Protein 8TQM (pdb70)

B-factor: mean 31.82, std 26.88, range [1.27, 93.68]

Foldseek 3Di:
DVPVVVVVVVVVVVVVLVVVLVVVLCCCVLQVLLLLLQLLVLVLLCVVVVAFPDHPDCVCCSQQNPDPPDPDDPDPVVSVVSSVVSSVVSVVVVVVVVVVVVLLVVLLVVLVVDVLSVVVLCFLQADAVVSVVSNVVSVVVSVVSSVVSNVCCCVQQNVQLVQLVVVVVVVVVVVVVVVVVVVVVVVCDPPVPVVVVVVVVLVCCLVVVVNVHDPCSSCRSNVSSVVVVLVCLLVVLVVLSPPHGNVRHDNDVVSSVVSSVSVSSNLSVQLCVLCCCVQQVLQLVLLLLLQQAAVCLALHPLVDRGALCQQCVVPNVCSSVVSSVVSVVVVVVVVVVVVLCCPPAWFAFLQLVPDDPDFPPDDPSSCSRFFDSVLSVVSVVVVSVVSSCCSRVLRNCVSHVPACPVVVFQARYADPVLRDRHCPDPSNVVLVVLVQLLVLLLVPFPQNSVLVSVVVNVLLVVLCQVLLNCCVIGVDDDPLSQWDKDFQDVCCVPVVVVVLVVQDPCASVDEDAPVRLNVCVVVDPSHGIHTHGAFFKFKGQNHSLAFPLLRLVGGFGAHPVRHGPDDDPVVVSVVVQDVRGDSNSVSDDRDHPRGDIDTTTQGPPNVVSVVVVVVSVSVVVSVVVVCLQLQQLVVLLCCQAVHVLVVCCVPVHVPDPVSVVSNVVSVVSVGHGDSNSSSNSNLVVSVCSVVVVVVVVPSVVSSCCSQLVDLVNVVVVLVVLLVVLLVQQLVLVLCQVCVFPVVLVVVVPVPVSVVVSVVSSVVSNVVSVVSVVVCVVCVPPDSVVVVVVSVVSSCCSHVVSVVLGPVVLVVLPVVSVVVSNVVSVVSVVVVVVVVVVVVVVVD

Sequence (843 aa):
FSLLLSKSILTFFEKARLALTIGLAAVLYIIGVPLVWNMFGKLYTMMLDGSSPYPGDFLKSLIYGYDQSATPELTTRAIFYQLLQNHSFTSLQFIMIVILHIALYFQYDMIVREDVFSKMVFHKIGPRINLKLKLLNVIAYFIIAVVFTAIYLAISYLFPTFIGFGLLKIYFGIFKVILRGLCHLYYLSWISDHLIHDIIYLYNGYTENTMKHSIFIRALPALTTYLTSVSIVCASSNLVSRGYGRENGMSNPTRRLIFQILFALKCTFKVFTLFFIELAGFPILAGVMLDFSLFCPILASNSRMLWVPSICAIWPPFSLFVYWTIGTLYMYWFAKYIGMIRKNIIRPGVLFFIRSPEDPNIKILHDSLIHPMSIQLSRLCLSMFIYAIFIVLGFGFHTRIFFPFMLKSNLLSVPEAYKPTSIISWKFNTILLTLYFTKRILESSSYVKPLLERYWKTIFKLCSRKLRLSSFILGKDTPTERGHIVYRNLFYKYIAAKNAEWSNQELFTKPKTLEQAEELFGQVRDVHAYFVPDGVLMRVPSSDIVSRNYVQTMFVPVTKDDKLLKPLDLERIKERNKRAAGEFGYLDEQNTEYDQYYIVYVPPDFRLRYMTLLGLVWLFASILMLGVTFISQALINFVCSFGFLPVVKLLLGERNKVYVAWKELSDISYSYLNIYYVCVGSVCLSKIAKDILHFTEGIFMAIFNSIFDSMLVKYNLMVFIAIMIAVIRTMVSWVVLTDGILACYNYLDESLLFVVWIISSMVNFGTGYKSLKLFFRNRNTSKLNFLKTMALELFKQGFLHMVIYVLPIIILSTRMQDIYFGLLIALESFTFFFQATVLFIQW

Structure (mmCIF, N/CA/C/O backbone):
data_8TQM
#
_entry.id   8TQM
#
loop_
_entity.id
_entity.type
_entity.pdbx_description
1 polymer 'ERAD-associated E3 ubiquitin-protein ligase DOA10'
2 non-polymer 1,2-DIACYL-SN-GLYCERO-3-PHOSPHOCHOLINE
3 non-polymer TRISTEAROYLGLYCEROL
4 non-polymer 'CHOLESTEROL HEMISUCCINATE'
5 non-polymer ERGOSTEROL
#
loop_
_atom_site.group_PDB
_atom_site.id
_atom_site.type_symbol
_atom_site.label_atom_id
_atom_site.label_alt_id
_atom_site.label_comp_id
_atom_site.label_asym_id
_atom_site.label_entity_id
_atom_site.label_seq_id
_atom_site.pdbx_PDB_ins_code
_atom_site.Cartn_x
_atom_site.Cartn_y
_atom_site.Cartn_z
_atom_site.occupancy
_atom_site.B_iso_or_equiv
_atom_site.auth_seq_id
_atom_site.auth_comp_id
_atom_site.auth_asym_id
_atom_site.auth_atom_id
_atom_site.pdbx_PDB_model_num
ATOM 1 N N . PHE A 1 113 ? 165.797 167.346 191.112 1.00 86.73 113 PHE A N 1
ATOM 2 C CA . PHE A 1 113 ? 164.783 166.865 190.179 1.00 86.73 113 PHE A CA 1
ATOM 3 C C . PHE A 1 113 ? 164.195 168.008 189.361 1.00 86.73 113 PHE A C 1
ATOM 4 O O . PHE A 1 113 ? 163.844 167.827 188.189 1.00 86.73 113 PHE A O 1
ATOM 12 N N . SER A 1 114 ? 164.099 169.197 189.961 1.00 81.02 114 SER A N 1
ATOM 13 C CA . SER A 1 114 ? 163.415 170.322 189.332 1.00 81.02 114 SER A CA 1
ATOM 14 C C . SER A 1 114 ? 164.088 170.773 188.040 1.00 81.02 114 SER A C 1
ATOM 15 O O . SER A 1 114 ? 163.412 171.107 187.062 1.00 81.02 114 SER A O 1
ATOM 18 N N . LEU A 1 115 ? 165.423 170.790 188.017 1.00 79.90 115 LEU A N 1
ATOM 19 C CA . LEU A 1 115 ? 166.140 171.336 186.867 1.00 79.90 115 LEU A CA 1
ATOM 20 C C . LEU A 1 115 ? 165.828 170.554 185.594 1.00 79.90 115 LEU A C 1
ATOM 21 O O . LEU A 1 115 ? 165.206 171.080 184.659 1.00 79.90 115 LEU A O 1
ATOM 26 N N . LEU A 1 116 ? 166.231 169.284 185.538 1.00 80.05 116 LEU A N 1
ATOM 27 C CA . LEU A 1 116 ? 165.984 168.539 184.311 1.00 80.05 116 LEU A CA 1
ATOM 28 C C . LEU A 1 116 ? 164.527 168.101 184.232 1.00 80.05 116 LEU A C 1
ATOM 29 O O . LEU A 1 116 ? 164.068 167.661 183.178 1.00 80.05 116 LEU A O 1
ATOM 34 N N . LEU A 1 117 ? 163.767 168.260 185.319 1.00 79.05 117 LEU A N 1
ATOM 35 C CA . LEU A 1 117 ? 162.317 168.128 185.207 1.00 79.05 117 LEU A CA 1
ATOM 36 C C . LEU A 1 117 ? 161.740 169.221 184.318 1.00 79.05 117 LEU A C 1
ATOM 37 O O . LEU A 1 117 ? 160.955 168.944 183.403 1.00 79.05 117 LEU A O 1
ATOM 42 N N . SER A 1 118 ? 162.127 170.474 184.568 1.00 77.16 118 SER A N 1
ATOM 43 C CA . SER A 1 118 ? 161.711 171.569 183.700 1.00 77.16 118 SER A CA 1
ATOM 44 C C . SER A 1 118 ? 162.287 171.400 182.301 1.00 77.16 118 SER A C 1
ATOM 45 O O . SER A 1 118 ? 161.628 171.721 181.306 1.00 77.16 118 SER A O 1
ATOM 48 N N . LYS A 1 119 ? 163.519 170.894 182.205 1.00 75.76 119 LYS A N 1
ATOM 49 C CA . LYS A 1 119 ? 164.086 170.619 180.885 1.00 75.76 119 LYS A CA 1
ATOM 50 C C . LYS A 1 119 ? 163.275 169.562 180.138 1.00 75.76 119 LYS A C 1
ATOM 51 O O . LYS A 1 119 ? 163.065 169.672 178.926 1.00 75.76 119 LYS A O 1
ATOM 57 N N . SER A 1 120 ? 162.807 168.531 180.844 1.00 76.05 120 SER A N 1
ATOM 58 C CA . SER A 1 120 ? 161.983 167.505 180.215 1.00 76.05 120 SER A CA 1
ATOM 59 C C . SER A 1 120 ? 160.620 168.058 179.827 1.00 76.05 120 SER A C 1
ATOM 60 O O . SER A 1 120 ? 160.043 167.650 178.815 1.00 76.05 120 SER A O 1
ATOM 63 N N . ILE A 1 121 ? 160.084 168.981 180.626 1.00 72.53 121 ILE A N 1
ATOM 64 C CA . ILE A 1 121 ? 158.858 169.671 180.232 1.00 72.53 121 ILE A CA 1
ATOM 65 C C . ILE A 1 121 ? 159.090 170.464 178.951 1.00 72.53 121 ILE A C 1
ATOM 66 O O . ILE A 1 121 ? 158.230 170.510 178.064 1.00 72.53 121 ILE A O 1
ATOM 71 N N . LEU A 1 122 ? 160.260 171.094 178.833 1.00 75.45 122 LEU A N 1
ATOM 72 C CA . LEU A 1 122 ? 160.609 171.784 177.594 1.00 75.45 122 LEU A CA 1
ATOM 73 C C . LEU A 1 122 ? 160.709 170.808 176.427 1.00 75.45 122 LEU A C 1
ATOM 74 O O . LEU A 1 122 ? 160.290 171.123 175.309 1.00 75.45 122 LEU A O 1
ATOM 79 N N . THR A 1 123 ? 161.279 169.625 176.664 1.00 73.60 123 THR A N 1
ATOM 80 C CA . THR A 1 123 ? 161.346 168.616 175.608 1.00 73.60 123 THR A CA 1
ATOM 81 C C . THR A 1 123 ? 159.953 168.162 175.190 1.00 73.60 123 THR A C 1
ATOM 82 O O . THR A 1 123 ? 159.693 167.950 174.001 1.00 73.60 123 THR A O 1
ATOM 86 N N . PHE A 1 124 ? 159.049 167.992 176.156 1.00 76.40 124 PHE A N 1
ATOM 87 C CA . PHE A 1 124 ? 157.669 167.643 175.831 1.00 76.40 124 PHE A CA 1
ATOM 88 C C . PHE A 1 124 ? 157.001 168.756 175.034 1.00 76.40 124 PHE A C 1
ATOM 89 O O . PHE A 1 124 ? 156.218 168.493 174.116 1.00 76.40 124 PHE A O 1
ATOM 97 N N . PHE A 1 125 ? 157.292 170.010 175.383 1.00 75.85 125 PHE A N 1
ATOM 98 C CA . PHE A 1 125 ? 156.775 171.132 174.606 1.00 75.85 125 PHE A CA 1
ATOM 99 C C . PHE A 1 125 ? 157.307 171.104 173.180 1.00 75.85 125 PHE A C 1
ATOM 100 O O . PHE A 1 125 ? 156.568 171.376 172.229 1.00 75.85 125 PHE A O 1
ATOM 108 N N . GLU A 1 126 ? 158.592 170.783 173.015 1.00 73.31 126 GLU A N 1
ATOM 109 C CA . GLU A 1 126 ? 159.164 170.675 171.677 1.00 73.31 126 GLU A CA 1
ATOM 110 C C . GLU A 1 126 ? 158.501 169.540 170.898 1.00 73.31 126 GLU A C 1
ATOM 111 O O . GLU A 1 126 ? 158.214 169.683 169.704 1.00 73.31 126 GLU A O 1
ATOM 117 N N . LYS A 1 127 ? 158.259 168.421 171.567 1.00 74.44 127 LYS A N 1
ATOM 118 C CA . LYS A 1 127 ? 157.585 167.310 170.917 1.00 74.44 127 LYS A CA 1
ATOM 119 C C . LYS A 1 127 ? 156.214 167.753 170.453 1.00 74.44 127 LYS A C 1
ATOM 120 O O . LYS A 1 127 ? 155.847 167.551 169.295 1.00 74.44 127 LYS A O 1
ATOM 126 N N . ALA A 1 128 ? 155.455 168.369 171.351 1.00 71.09 128 ALA A N 1
ATOM 127 C CA . ALA A 1 128 ? 154.104 168.803 171.014 1.00 71.09 128 ALA A CA 1
ATOM 128 C C . ALA A 1 128 ? 154.115 169.796 169.861 1.00 71.09 128 ALA A C 1
ATOM 129 O O . ALA A 1 128 ? 153.273 169.722 168.961 1.00 71.09 128 ALA A O 1
ATOM 131 N N . ARG A 1 129 ? 155.061 170.737 169.873 1.00 71.97 129 ARG A N 1
ATOM 132 C CA . ARG A 1 129 ? 155.174 171.703 168.786 1.00 71.97 129 ARG A CA 1
ATOM 133 C C . ARG A 1 129 ? 155.474 171.005 167.467 1.00 71.97 129 ARG A C 1
ATOM 134 O O . ARG A 1 129 ? 154.862 171.307 166.437 1.00 71.97 129 ARG A O 1
ATOM 142 N N . LEU A 1 130 ? 156.416 170.060 167.485 1.00 68.45 130 LEU A N 1
ATOM 143 C CA . LEU A 1 130 ? 156.754 169.328 166.271 1.00 68.45 130 LEU A CA 1
ATOM 144 C C . LEU A 1 130 ? 155.577 168.494 165.787 1.00 68.45 130 LEU A C 1
ATOM 145 O O . LEU A 1 130 ? 155.299 168.441 164.585 1.00 68.45 130 LEU A O 1
ATOM 150 N N . ALA A 1 131 ? 154.872 167.837 166.709 1.00 64.25 131 ALA A N 1
ATOM 151 C CA . ALA A 1 131 ? 153.724 167.023 166.334 1.00 64.25 131 ALA A CA 1
ATOM 152 C C . ALA A 1 131 ? 152.627 167.880 165.721 1.00 64.25 131 ALA A C 1
ATOM 153 O O . ALA A 1 131 ? 152.027 167.512 164.709 1.00 64.25 131 ALA A O 1
ATOM 155 N N . LEU A 1 132 ? 152.356 169.040 166.323 1.00 61.58 132 LEU A N 1
ATOM 156 C CA . LEU A 1 132 ? 151.339 169.932 165.779 1.00 61.58 132 LEU A CA 1
ATOM 157 C C . LEU A 1 132 ? 151.748 170.467 164.413 1.00 61.58 132 LEU A C 1
ATOM 158 O O . LEU A 1 132 ? 150.925 170.520 163.493 1.00 61.58 132 LEU A O 1
ATOM 163 N N . THR A 1 133 ? 153.013 170.865 164.261 1.00 62.94 133 THR A N 1
ATOM 164 C CA . THR A 1 133 ? 153.475 171.385 162.980 1.00 62.94 133 THR A CA 1
ATOM 165 C C . THR A 1 133 ? 153.391 170.321 161.894 1.00 62.94 133 THR A C 1
ATOM 166 O O . THR A 1 133 ? 152.932 170.596 160.780 1.00 62.94 133 THR A O 1
ATOM 170 N N . ILE A 1 134 ? 153.817 169.097 162.204 1.00 63.95 134 ILE A N 1
ATOM 171 C CA . ILE A 1 134 ? 153.737 168.022 161.226 1.00 63.95 134 ILE A CA 1
ATOM 172 C C . ILE A 1 134 ? 152.290 167.671 160.913 1.00 63.95 134 ILE A C 1
ATOM 173 O O . ILE A 1 134 ? 151.934 167.511 159.744 1.00 63.95 134 ILE A O 1
ATOM 178 N N . GLY A 1 135 ? 151.435 167.553 161.926 1.00 59.30 135 GLY A N 1
ATOM 179 C CA . GLY A 1 135 ? 150.051 167.186 161.714 1.00 59.30 135 GLY A CA 1
ATOM 180 C C . GLY A 1 135 ? 149.259 168.205 160.926 1.00 59.30 135 GLY A C 1
ATOM 181 O O . GLY A 1 135 ? 148.533 167.839 160.000 1.00 59.30 135 GLY A O 1
ATOM 182 N N . LEU A 1 136 ? 149.382 169.487 161.280 1.00 48.78 136 LEU A N 1
ATOM 183 C CA . LEU A 1 136 ? 148.677 170.522 160.534 1.00 48.78 136 LEU A CA 1
ATOM 184 C C . LEU A 1 136 ? 149.176 170.593 159.098 1.00 48.78 136 LEU A C 1
ATOM 185 O O . LEU A 1 136 ? 148.377 170.678 158.159 1.00 48.78 136 LEU A O 1
ATOM 190 N N . ALA A 1 137 ? 150.494 170.550 158.907 1.00 45.64 137 ALA A N 1
ATOM 191 C CA . ALA A 1 137 ? 151.038 170.592 157.555 1.00 45.64 137 ALA A CA 1
ATOM 192 C C . ALA A 1 137 ? 150.560 169.398 156.744 1.00 45.64 137 ALA A C 1
ATOM 193 O O . ALA A 1 137 ? 150.165 169.540 155.582 1.00 45.64 137 ALA A O 1
ATOM 195 N N . ALA A 1 138 ? 150.567 168.210 157.351 1.00 45.37 138 ALA A N 1
ATOM 196 C CA . ALA A 1 138 ? 150.136 167.013 156.644 1.00 45.37 138 ALA A CA 1
ATOM 197 C C . ALA A 1 138 ? 148.663 167.088 156.282 1.00 45.37 138 ALA A C 1
ATOM 198 O O . ALA A 1 138 ? 148.290 166.819 155.136 1.00 45.37 138 ALA A O 1
ATOM 200 N N . VAL A 1 139 ? 147.807 167.457 157.236 1.00 40.47 139 VAL A N 1
ATOM 201 C CA . VAL A 1 139 ? 146.377 167.491 156.949 1.00 40.47 139 VAL A CA 1
ATOM 202 C C . VAL A 1 139 ? 146.081 168.535 155.879 1.00 40.47 139 VAL A C 1
ATOM 203 O O . VAL A 1 139 ? 145.324 168.277 154.938 1.00 40.47 139 VAL A O 1
ATOM 207 N N . LEU A 1 140 ? 146.710 169.711 155.973 1.00 38.15 140 LEU A N 1
ATOM 208 C CA . LEU A 1 140 ? 146.500 170.721 154.943 1.00 38.15 140 LEU A CA 1
ATOM 209 C C . LEU A 1 140 ? 146.956 170.224 153.578 1.00 38.15 140 LEU A C 1
ATOM 210 O O . LEU A 1 140 ? 146.153 170.163 152.644 1.00 38.15 140 LEU A O 1
ATOM 215 N N . TYR A 1 141 ? 148.210 169.789 153.462 1.00 37.01 141 TYR A N 1
ATOM 216 C CA . TYR A 1 141 ? 148.766 169.412 152.170 1.00 37.01 141 TYR A CA 1
ATOM 217 C C . TYR A 1 141 ? 148.157 168.134 151.604 1.00 37.01 141 TYR A C 1
ATOM 218 O O . TYR A 1 141 ? 148.299 167.867 150.406 1.00 37.01 141 TYR A O 1
ATOM 227 N N . ILE A 1 142 ? 147.479 167.333 152.427 1.00 36.62 142 ILE A N 1
ATOM 228 C CA . ILE A 1 142 ? 146.897 166.100 151.910 1.00 36.62 142 ILE A CA 1
ATOM 229 C C . ILE A 1 142 ? 145.406 166.255 151.629 1.00 36.62 142 ILE A C 1
ATOM 230 O O . ILE A 1 142 ? 144.876 165.601 150.724 1.00 36.62 142 ILE A O 1
ATOM 235 N N . ILE A 1 143 ? 144.705 167.121 152.353 1.00 25.13 143 ILE A N 1
ATOM 236 C CA . ILE A 1 143 ? 143.274 167.311 152.173 1.00 25.13 143 ILE A CA 1
ATOM 237 C C . ILE A 1 143 ? 142.972 168.604 151.427 1.00 25.13 143 ILE A C 1
ATOM 238 O O . ILE A 1 143 ? 142.361 168.582 150.360 1.00 25.13 143 ILE A O 1
ATOM 243 N N . GLY A 1 144 ? 143.398 169.744 151.973 1.00 28.96 144 GLY A N 1
ATOM 244 C CA . GLY A 1 144 ? 143.012 171.013 151.383 1.00 28.96 144 GLY A CA 1
ATOM 245 C C . GLY A 1 144 ? 143.548 171.189 149.976 1.00 28.96 144 GLY A C 1
ATOM 246 O O . GLY A 1 144 ? 142.820 171.599 149.070 1.00 28.96 144 GLY A O 1
ATOM 247 N N . VAL A 1 145 ? 144.826 170.861 149.770 1.00 15.28 145 VAL A N 1
ATOM 248 C CA . VAL A 1 145 ? 145.435 171.060 148.454 1.00 15.28 145 VAL A CA 1
ATOM 249 C C . VAL A 1 145 ? 144.706 170.279 147.367 1.00 15.28 145 VAL A C 1
ATOM 250 O O . VAL A 1 145 ? 144.363 170.878 146.334 1.00 15.28 145 VAL A O 1
ATOM 254 N N . PRO A 1 146 ? 144.431 168.978 147.514 1.00 10.45 146 PRO A N 1
ATOM 255 C CA . PRO A 1 146 ? 143.552 168.327 146.532 1.00 10.45 146 PRO A CA 1
ATOM 256 C C . PRO A 1 146 ? 142.163 168.930 146.490 1.00 10.45 146 PRO A C 1
ATOM 257 O O . PRO A 1 146 ? 141.592 169.076 145.403 1.00 10.45 146 PRO A O 1
ATOM 261 N N . LEU A 1 147 ? 141.608 169.316 147.638 1.00 7.18 147 LEU A N 1
ATOM 262 C CA . LEU A 1 147 ? 140.285 169.928 147.637 1.00 7.18 147 LEU A CA 1
ATOM 263 C C . LEU A 1 147 ? 140.309 171.330 147.046 1.00 7.18 147 LEU A C 1
ATOM 264 O O . LEU A 1 147 ? 139.363 171.723 146.359 1.00 7.18 147 LEU A O 1
ATOM 269 N N . VAL A 1 148 ? 141.368 172.102 147.294 1.00 23.00 148 VAL A N 1
ATOM 270 C CA . VAL A 1 148 ? 141.486 173.405 146.643 1.00 23.00 148 VAL A CA 1
ATOM 271 C C . VAL A 1 148 ? 141.612 173.232 145.136 1.00 23.00 148 VAL A C 1
ATOM 272 O O . VAL A 1 148 ? 140.993 173.966 144.355 1.00 23.00 148 VAL A O 1
ATOM 276 N N . TRP A 1 149 ? 142.407 172.250 144.706 1.00 16.80 149 TRP A N 1
ATOM 277 C CA . TRP A 1 149 ? 142.519 171.935 143.286 1.00 16.80 149 TRP A CA 1
ATOM 278 C C . TRP A 1 149 ? 141.157 171.603 142.696 1.00 16.80 149 TRP A C 1
ATOM 279 O O . TRP A 1 149 ? 140.791 172.100 141.625 1.00 16.80 149 TRP A O 1
ATOM 290 N N . ASN A 1 150 ? 140.391 170.758 143.383 1.00 37.03 150 ASN A N 1
ATOM 291 C CA . ASN A 1 150 ? 139.106 170.331 142.845 1.00 37.03 150 ASN A CA 1
ATOM 292 C C . ASN A 1 150 ? 138.108 171.478 142.820 1.00 37.03 150 ASN A C 1
ATOM 293 O O . ASN A 1 150 ? 137.329 171.611 141.871 1.00 37.03 150 ASN A O 1
ATOM 298 N N . MET A 1 151 ? 138.111 172.314 143.858 1.00 14.68 151 MET A N 1
ATOM 299 C CA . MET A 1 151 ? 137.228 173.471 143.874 1.00 14.68 151 MET A CA 1
ATOM 300 C C . MET A 1 151 ? 137.567 174.427 142.743 1.00 14.68 151 MET A C 1
ATOM 301 O O . MET A 1 151 ? 136.669 174.979 142.098 1.00 14.68 151 MET A O 1
ATOM 306 N N . PHE A 1 152 ? 138.858 174.633 142.480 1.00 7.12 152 PHE A N 1
ATOM 307 C CA . PHE A 1 152 ? 139.242 175.493 141.369 1.00 7.12 152 PHE A CA 1
ATOM 308 C C . PHE A 1 152 ? 138.853 174.876 140.033 1.00 7.12 152 PHE A C 1
ATOM 309 O O . PHE A 1 152 ? 138.439 175.587 139.113 1.00 7.12 152 PHE A O 1
ATOM 317 N N . GLY A 1 153 ? 138.976 173.555 139.907 1.00 6.06 153 GLY A N 1
ATOM 318 C CA . GLY A 1 153 ? 138.530 172.903 138.687 1.00 6.06 153 GLY A CA 1
ATOM 319 C C . GLY A 1 153 ? 137.042 173.080 138.456 1.00 6.06 153 GLY A C 1
ATOM 320 O O . GLY A 1 153 ? 136.602 173.384 137.345 1.00 6.06 153 GLY A O 1
ATOM 321 N N . LYS A 1 154 ? 136.248 172.904 139.513 1.00 7.12 154 LYS A N 1
ATOM 322 C CA . LYS A 1 154 ? 134.809 173.113 139.402 1.00 7.12 154 LYS A CA 1
ATOM 323 C C . LYS A 1 154 ? 134.491 174.561 139.058 1.00 7.12 154 LYS A C 1
ATOM 324 O O . LYS A 1 154 ? 133.609 174.832 138.235 1.00 7.12 154 LYS A O 1
ATOM 330 N N . LEU A 1 155 ? 135.202 175.506 139.673 1.00 7.12 155 LEU A N 1
ATOM 331 C CA . LEU A 1 155 ? 134.973 176.914 139.377 1.00 7.12 155 LEU A CA 1
ATOM 332 C C . LEU A 1 155 ? 135.296 177.232 137.924 1.00 7.12 155 LEU A C 1
ATOM 333 O O . LEU A 1 155 ? 134.556 177.969 137.263 1.00 7.12 155 LEU A O 1
ATOM 338 N N . TYR A 1 156 ? 136.391 176.680 137.405 1.00 7.12 156 TYR A N 1
ATOM 339 C CA . TYR A 1 156 ? 136.749 176.929 136.014 1.00 7.12 156 TYR A CA 1
ATOM 340 C C . TYR A 1 156 ? 135.753 176.282 135.060 1.00 7.12 156 TYR A C 1
ATOM 341 O O . TYR A 1 156 ? 135.429 176.854 134.014 1.00 7.12 156 TYR A O 1
ATOM 350 N N . THR A 1 157 ? 135.252 175.093 135.402 1.00 7.12 157 THR A N 1
ATOM 351 C CA . THR A 1 157 ? 134.228 174.470 134.569 1.00 7.12 157 THR A CA 1
ATOM 352 C C . THR A 1 157 ? 132.957 175.317 134.563 1.00 7.12 157 THR A C 1
ATOM 353 O O . THR A 1 157 ? 132.307 175.474 133.524 1.00 7.12 157 THR A O 1
ATOM 357 N N . MET A 1 158 ? 132.589 175.867 135.721 1.00 8.43 158 MET A N 1
ATOM 358 C CA . MET A 1 158 ? 131.440 176.763 135.776 1.00 8.43 158 MET A CA 1
ATOM 359 C C . MET A 1 158 ? 131.668 177.998 134.921 1.00 8.43 158 MET A C 1
ATOM 360 O O . MET A 1 158 ? 130.759 178.451 134.216 1.00 8.43 158 MET A O 1
ATOM 365 N N . MET A 1 159 ? 132.877 178.557 134.970 1.00 7.12 159 MET A N 1
ATOM 366 C CA . MET A 1 159 ? 133.191 179.717 134.143 1.00 7.12 159 MET A CA 1
ATOM 367 C C . MET A 1 159 ? 133.071 179.384 132.663 1.00 7.12 159 MET A C 1
ATOM 368 O O . MET A 1 159 ? 132.558 180.188 131.877 1.00 7.12 159 MET A O 1
ATOM 373 N N . LEU A 1 160 ? 133.548 178.205 132.265 1.00 7.12 160 LEU A N 1
ATOM 374 C CA . LEU A 1 160 ? 133.441 177.793 130.869 1.00 7.12 160 LEU A CA 1
ATOM 375 C C . LEU A 1 160 ? 131.984 177.635 130.454 1.00 7.12 160 LEU A C 1
ATOM 376 O O . LEU A 1 160 ? 131.564 178.156 129.415 1.00 7.12 160 LEU A O 1
ATOM 381 N N . ASP A 1 161 ? 131.196 176.920 131.258 1.00 13.86 161 ASP A N 1
ATOM 382 C CA . ASP A 1 161 ? 129.787 176.737 130.931 1.00 13.86 161 ASP A CA 1
ATOM 383 C C . ASP A 1 161 ? 129.004 178.029 131.117 1.00 13.86 161 ASP A C 1
ATOM 384 O O . ASP A 1 161 ? 128.042 178.292 130.386 1.00 13.86 161 ASP A O 1
ATOM 389 N N . GLY A 1 162 ? 129.398 178.846 132.085 1.00 15.51 162 GLY A N 1
ATOM 390 C CA . GLY A 1 162 ? 128.694 180.072 132.384 1.00 15.51 162 GLY A CA 1
ATOM 391 C C . GLY A 1 162 ? 127.554 179.937 133.366 1.00 15.51 162 GLY A C 1
ATOM 392 O O . GLY A 1 162 ? 126.873 180.933 133.632 1.00 15.51 162 GLY A O 1
ATOM 393 N N . SER A 1 163 ? 127.325 178.746 133.911 1.00 25.32 163 SER A N 1
ATOM 394 C CA . SER A 1 163 ? 126.244 178.544 134.863 1.00 25.32 163 SER A CA 1
ATOM 395 C C . SER A 1 163 ? 126.619 177.405 135.796 1.00 25.32 163 SER A C 1
ATOM 396 O O . SER A 1 163 ? 127.230 176.416 135.384 1.00 25.32 163 SER A O 1
ATOM 399 N N . SER A 1 164 ? 126.244 177.554 137.041 1.00 22.25 164 SER A N 1
ATOM 400 C CA . SER A 1 164 ? 126.548 176.535 138.030 1.00 22.25 164 SER A CA 1
ATOM 401 C C . SER A 1 164 ? 125.547 175.389 137.948 1.00 22.25 164 SER A C 1
ATOM 402 O O . SER A 1 164 ? 124.402 175.586 137.530 1.00 22.25 164 SER A O 1
ATOM 405 N N . PRO A 1 165 ? 125.958 174.175 138.328 1.00 26.86 165 PRO A N 1
ATOM 406 C CA . PRO A 1 165 ? 124.989 173.068 138.365 1.00 26.86 165 PRO A CA 1
ATOM 407 C C . PRO A 1 165 ? 123.822 173.347 139.289 1.00 26.86 165 PRO A C 1
ATOM 408 O O . PRO A 1 165 ? 122.685 172.959 138.992 1.00 26.86 165 PRO A O 1
ATOM 412 N N . TYR A 1 166 ? 124.077 174.016 140.408 1.00 29.64 166 TYR A N 1
ATOM 413 C CA . TYR A 1 166 ? 123.034 174.424 141.348 1.00 29.64 166 TYR A CA 1
ATOM 414 C C . TYR A 1 166 ? 123.073 175.939 141.459 1.00 29.64 166 TYR A C 1
ATOM 415 O O . TYR A 1 166 ? 123.881 176.486 142.231 1.00 29.64 166 TYR A O 1
ATOM 424 N N . PRO A 1 167 ? 122.241 176.658 140.707 1.00 27.67 167 PRO A N 1
ATOM 425 C CA . PRO A 1 167 ? 122.336 178.120 140.686 1.00 27.67 167 PRO A CA 1
ATOM 426 C C . PRO A 1 167 ? 122.112 178.719 142.071 1.00 27.67 167 PRO A C 1
ATOM 427 O O . PRO A 1 167 ? 121.303 178.228 142.861 1.00 27.67 167 PRO A O 1
ATOM 431 N N . GLY A 1 168 ? 122.850 179.787 142.359 1.00 33.00 168 GLY A N 1
ATOM 432 C CA . GLY A 1 168 ? 122.729 180.474 143.628 1.00 33.00 168 GLY A CA 1
ATOM 433 C C . GLY A 1 168 ? 123.536 179.840 144.741 1.00 33.00 168 GLY A C 1
ATOM 434 O O . GLY A 1 168 ? 124.354 180.507 145.381 1.00 33.00 168 GLY A O 1
ATOM 435 N N . ASP A 1 169 ? 123.315 178.550 144.979 1.00 37.82 169 ASP A N 1
ATOM 436 C CA . ASP A 1 169 ? 124.067 177.840 146.008 1.00 37.82 169 ASP A CA 1
ATOM 437 C C . ASP A 1 169 ? 125.388 177.359 145.441 1.00 37.82 169 ASP A C 1
ATOM 438 O O . ASP A 1 169 ? 125.427 176.392 144.681 1.00 37.82 169 ASP A O 1
ATOM 443 N N . PHE A 1 170 ? 126.473 178.027 145.809 1.00 36.27 170 PHE A N 1
ATOM 444 C CA . PHE A 1 170 ? 127.775 177.661 145.269 1.00 36.27 170 PHE A CA 1
ATOM 445 C C . PHE A 1 170 ? 128.497 176.619 146.117 1.00 36.27 170 PHE A C 1
ATOM 446 O O . PHE A 1 170 ? 129.376 175.922 145.619 1.00 36.27 170 PHE A O 1
ATOM 454 N N . LEU A 1 171 ? 128.129 176.496 147.386 1.00 33.95 171 LEU A N 1
ATOM 455 C CA . LEU A 1 171 ? 128.749 175.469 148.210 1.00 33.95 171 LEU A CA 1
ATOM 456 C C . LEU A 1 171 ? 128.431 174.094 147.667 1.00 33.95 171 LEU A C 1
ATOM 457 O O . LEU A 1 171 ? 129.329 173.293 147.428 1.00 33.95 171 LEU A O 1
ATOM 462 N N . LYS A 1 172 ? 127.151 173.825 147.450 1.00 29.16 172 LYS A N 1
ATOM 463 C CA . LYS A 1 172 ? 126.767 172.541 146.901 1.00 29.16 172 LYS A CA 1
ATOM 464 C C . LYS A 1 172 ? 127.424 172.393 145.546 1.00 29.16 172 LYS A C 1
ATOM 465 O O . LYS A 1 172 ? 127.883 171.310 145.186 1.00 29.16 172 LYS A O 1
ATOM 471 N N . SER A 1 173 ? 127.525 173.492 144.810 1.00 24.56 173 SER A N 1
ATOM 472 C CA . SER A 1 173 ? 128.185 173.458 143.511 1.00 24.56 173 SER A CA 1
ATOM 473 C C . SER A 1 173 ? 129.669 173.152 143.653 1.00 24.56 173 SER A C 1
ATOM 474 O O . SER A 1 173 ? 130.252 172.489 142.799 1.00 24.56 173 SER A O 1
ATOM 477 N N . LEU A 1 174 ? 130.284 173.636 144.724 1.00 18.57 174 LEU A N 1
ATOM 478 C CA . LEU A 1 174 ? 131.709 173.398 144.941 1.00 18.57 174 LEU A CA 1
ATOM 479 C C . LEU A 1 174 ? 131.939 172.116 145.719 1.00 18.57 174 LEU A C 1
ATOM 480 O O . LEU A 1 174 ? 133.079 171.694 145.900 1.00 18.57 174 LEU A O 1
ATOM 485 N N . ILE A 1 175 ? 130.864 171.492 146.181 1.00 20.26 175 ILE A N 1
ATOM 486 C CA . ILE A 1 175 ? 130.985 170.235 146.893 1.00 20.26 175 ILE A CA 1
ATOM 487 C C . ILE A 1 175 ? 130.616 169.067 145.990 1.00 20.26 175 ILE A C 1
ATOM 488 O O . ILE A 1 175 ? 131.369 168.104 145.871 1.00 20.26 175 ILE A O 1
ATOM 493 N N . TYR A 1 176 ? 129.457 169.154 145.345 1.00 34.96 176 TYR A N 1
ATOM 494 C CA . TYR A 1 176 ? 129.020 168.070 144.475 1.00 34.96 176 TYR A CA 1
ATOM 495 C C . TYR A 1 176 ? 129.400 168.325 143.023 1.00 34.96 176 TYR A C 1
ATOM 496 O O . TYR A 1 176 ? 129.810 167.399 142.315 1.00 34.96 176 TYR A O 1
ATOM 505 N N . GLY A 1 177 ? 129.272 169.563 142.562 1.00 18.26 177 GLY A N 1
ATOM 506 C CA . GLY A 1 177 ? 129.642 169.903 141.204 1.00 18.26 177 GLY A CA 1
ATOM 507 C C . GLY A 1 177 ? 128.773 169.200 140.177 1.00 18.26 177 GLY A C 1
ATOM 508 O O . GLY A 1 177 ? 127.580 168.971 140.362 1.00 18.26 177 GLY A O 1
ATOM 509 N N . TYR A 1 178 ? 129.408 168.852 139.061 1.00 12.32 178 TYR A N 1
ATOM 510 C CA . TYR A 1 178 ? 128.716 168.187 137.967 1.00 12.32 178 TYR A CA 1
ATOM 511 C C . TYR A 1 178 ? 128.684 166.681 138.176 1.00 12.32 178 TYR A C 1
ATOM 512 O O . TYR A 1 178 ? 129.258 165.927 137.385 1.00 12.32 178 TYR A O 1
ATOM 521 N N . ASP A 1 179 ? 128.017 166.234 139.231 1.00 26.15 179 ASP A N 1
ATOM 522 C CA . ASP A 1 179 ? 127.902 164.813 139.511 1.00 26.15 179 ASP A CA 1
ATOM 523 C C . ASP A 1 179 ? 126.487 164.325 139.215 1.00 26.15 179 ASP A C 1
ATOM 524 O O . ASP A 1 179 ? 125.550 165.111 139.060 1.00 26.15 179 ASP A O 1
ATOM 529 N N . GLN A 1 180 ? 126.344 163.003 139.135 1.00 34.27 180 GLN A N 1
ATOM 530 C CA . GLN A 1 180 ? 125.059 162.402 138.787 1.00 34.27 180 GLN A CA 1
ATOM 531 C C . GLN A 1 180 ? 124.142 162.211 139.987 1.00 34.27 180 GLN A C 1
ATOM 532 O O . GLN A 1 180 ? 123.014 161.740 139.806 1.00 34.27 180 GLN A O 1
ATOM 538 N N . SER A 1 181 ? 124.586 162.551 141.194 1.00 43.98 181 SER A N 1
ATOM 539 C CA . SER A 1 181 ? 123.720 162.445 142.361 1.00 43.98 181 SER A CA 1
ATOM 540 C C . SER A 1 181 ? 122.584 163.452 142.257 1.00 43.98 181 SER A C 1
ATOM 541 O O . SER A 1 181 ? 122.815 164.665 142.256 1.00 43.98 181 SER A O 1
ATOM 544 N N . ALA A 1 182 ? 121.356 162.948 142.167 1.00 53.74 182 ALA A N 1
ATOM 545 C CA . ALA A 1 182 ? 120.202 163.816 141.970 1.00 53.74 182 ALA A CA 1
ATOM 546 C C . ALA A 1 182 ? 119.847 164.536 143.263 1.00 53.74 182 ALA A C 1
ATOM 547 O O . ALA A 1 182 ? 119.405 163.909 144.231 1.00 53.74 182 ALA A O 1
ATOM 549 N N . THR A 1 183 ? 120.026 165.862 143.262 1.00 63.77 183 THR A N 1
ATOM 550 C CA . THR A 1 183 ? 119.753 166.761 144.381 1.00 63.77 183 THR A CA 1
ATOM 551 C C . THR A 1 183 ? 120.219 166.168 145.706 1.00 63.77 183 THR A C 1
ATOM 552 O O . THR A 1 183 ? 119.395 165.897 146.588 1.00 63.77 183 THR A O 1
ATOM 556 N N . PRO A 1 184 ? 121.518 165.945 145.883 1.00 52.68 184 PRO A N 1
ATOM 557 C CA . PRO A 1 184 ? 121.999 165.381 147.145 1.00 52.68 184 PRO A CA 1
ATOM 558 C C . PRO A 1 184 ? 121.834 166.370 148.286 1.00 52.68 184 PRO A C 1
ATOM 559 O O . PRO A 1 184 ? 121.909 167.588 148.110 1.00 52.68 184 PRO A O 1
ATOM 563 N N . GLU A 1 185 ? 121.612 165.824 149.476 1.00 51.92 185 GLU A N 1
ATOM 564 C CA . GLU A 1 185 ? 121.364 166.666 150.632 1.00 51.92 185 GLU A CA 1
ATOM 565 C C . GLU A 1 185 ? 122.686 167.134 151.234 1.00 51.92 185 GLU A C 1
ATOM 566 O O . GLU A 1 185 ? 123.753 166.570 150.979 1.00 51.92 185 GLU A O 1
ATOM 572 N N . LEU A 1 186 ? 122.602 168.185 152.044 1.00 47.95 186 LEU A N 1
ATOM 573 C CA . LEU A 1 186 ? 123.764 168.820 152.643 1.00 47.95 186 LEU A CA 1
ATOM 574 C C . LEU A 1 186 ? 124.183 168.130 153.949 1.00 47.95 186 LEU A C 1
ATOM 575 O O . LEU A 1 186 ? 124.843 168.747 154.793 1.00 47.95 186 LEU A O 1
ATOM 580 N N . THR A 1 187 ? 123.814 166.861 154.120 1.00 47.13 187 THR A N 1
ATOM 581 C CA . THR A 1 187 ? 124.131 166.125 155.338 1.00 47.13 187 THR A CA 1
ATOM 582 C C . THR A 1 187 ? 125.638 166.026 155.533 1.00 47.13 187 THR A C 1
ATOM 583 O O . THR A 1 187 ? 126.393 165.847 154.574 1.00 47.13 187 THR A O 1
ATOM 587 N N . THR A 1 188 ? 126.070 166.146 156.791 1.00 45.51 188 THR A N 1
ATOM 588 C CA . THR A 1 188 ? 127.494 166.079 157.101 1.00 45.51 188 THR A CA 1
ATOM 589 C C . THR A 1 188 ? 128.092 164.746 156.671 1.00 45.51 188 THR A C 1
ATOM 590 O O . THR A 1 188 ? 129.225 164.689 156.185 1.00 45.51 188 THR A O 1
ATOM 594 N N . ARG A 1 189 ? 127.344 163.656 156.850 1.00 44.23 189 ARG A N 1
ATOM 595 C CA . ARG A 1 189 ? 127.814 162.357 156.376 1.00 44.23 189 ARG A CA 1
ATOM 596 C C . ARG A 1 189 ? 127.889 162.329 154.853 1.00 44.23 189 ARG A C 1
ATOM 597 O O . ARG A 1 189 ? 128.870 161.842 154.271 1.00 44.23 189 ARG A O 1
ATOM 605 N N . ALA A 1 190 ? 126.858 162.855 154.189 1.00 37.77 190 ALA A N 1
ATOM 606 C CA . ALA A 1 190 ? 126.884 162.945 152.734 1.00 37.77 190 ALA A CA 1
ATOM 607 C C . ALA A 1 190 ? 128.007 163.859 152.266 1.00 37.77 190 ALA A C 1
ATOM 608 O O . ALA A 1 190 ? 128.680 163.568 151.271 1.00 37.77 190 ALA A O 1
ATOM 610 N N . ILE A 1 191 ? 128.223 164.970 152.973 1.00 33.89 191 ILE A N 1
ATOM 611 C CA . ILE A 1 191 ? 129.323 165.866 152.632 1.00 33.89 191 ILE A CA 1
ATOM 612 C C . ILE A 1 191 ? 130.656 165.145 152.763 1.00 33.89 191 ILE A C 1
ATOM 613 O O . ILE A 1 191 ? 131.546 165.303 151.923 1.00 33.89 191 ILE A O 1
ATOM 618 N N . PHE A 1 192 ? 130.822 164.356 153.824 1.00 35.63 192 PHE A N 1
ATOM 619 C CA . PHE A 1 192 ? 132.078 163.644 154.026 1.00 35.63 192 PHE A CA 1
ATOM 620 C C . PHE A 1 192 ? 132.316 162.625 152.920 1.00 35.63 192 PHE A C 1
ATOM 621 O O . PHE A 1 192 ? 133.431 162.505 152.398 1.00 35.63 192 PHE A O 1
ATOM 629 N N . TYR A 1 193 ? 131.274 161.879 152.545 1.00 28.18 193 TYR A N 1
ATOM 630 C CA . TYR A 1 193 ? 131.422 160.921 151.448 1.00 28.18 193 TYR A CA 1
ATOM 631 C C . TYR A 1 193 ? 131.760 161.633 150.143 1.00 28.18 193 TYR A C 1
ATOM 632 O O . TYR A 1 193 ? 132.637 161.191 149.386 1.00 28.18 193 TYR A O 1
ATOM 641 N N . GLN A 1 194 ? 131.081 162.747 149.867 1.00 31.05 194 GLN A N 1
ATOM 642 C CA . GLN A 1 194 ? 131.354 163.488 148.644 1.00 31.05 194 GLN A CA 1
ATOM 643 C C . GLN A 1 194 ? 132.775 164.028 148.629 1.00 31.05 194 GLN A C 1
ATOM 644 O O . GLN A 1 194 ? 133.445 163.993 147.594 1.00 31.05 194 GLN A O 1
ATOM 650 N N . LEU A 1 195 ? 133.251 164.543 149.763 1.00 21.95 195 LEU A N 1
ATOM 651 C CA . LEU A 1 195 ? 134.608 165.072 149.815 1.00 21.95 195 LEU A CA 1
ATOM 652 C C . LEU A 1 195 ? 135.636 163.962 149.677 1.00 21.95 195 LEU A C 1
ATOM 653 O O . LEU A 1 195 ? 136.697 164.168 149.082 1.00 21.95 195 LEU A O 1
ATOM 658 N N . LEU A 1 196 ? 135.348 162.779 150.220 1.00 16.69 196 LEU A N 1
ATOM 659 C CA . LEU A 1 196 ? 136.241 161.650 149.995 1.00 16.69 196 LEU A CA 1
ATOM 660 C C . LEU A 1 196 ? 136.319 161.305 148.517 1.00 16.69 196 LEU A C 1
ATOM 661 O O . LEU A 1 196 ? 137.408 161.068 147.978 1.00 16.69 196 LEU A O 1
ATOM 666 N N . GLN A 1 197 ? 135.169 161.284 147.840 1.00 23.35 197 GLN A N 1
ATOM 667 C CA . GLN A 1 197 ? 135.165 161.018 146.405 1.00 23.35 197 GLN A CA 1
ATOM 668 C C . GLN A 1 197 ? 135.912 162.088 145.625 1.00 23.35 197 GLN A C 1
ATOM 669 O O . GLN A 1 197 ? 136.671 161.781 144.696 1.00 23.35 197 GLN A O 1
ATOM 675 N N . ASN A 1 198 ? 135.709 163.355 145.988 1.00 8.34 198 ASN A N 1
ATOM 676 C CA . ASN A 1 198 ? 136.407 164.452 145.322 1.00 8.34 198 ASN A CA 1
ATOM 677 C C . ASN A 1 198 ? 137.911 164.353 145.529 1.00 8.34 198 ASN A C 1
ATOM 678 O O . ASN A 1 198 ? 138.696 164.585 144.602 1.00 8.34 198 ASN A O 1
ATOM 683 N N . HIS A 1 199 ? 138.331 164.026 146.749 1.00 7.12 199 HIS A N 1
ATOM 684 C CA . HIS A 1 199 ? 139.748 163.858 147.032 1.00 7.12 199 HIS A CA 1
ATOM 685 C C . HIS A 1 199 ? 140.334 162.720 146.213 1.00 7.12 199 HIS A C 1
ATOM 686 O O . HIS A 1 199 ? 141.442 162.832 145.683 1.00 7.12 199 HIS A O 1
ATOM 693 N N . SER A 1 200 ? 139.600 161.612 146.098 1.00 25.21 200 SER A N 1
ATOM 694 C CA . SER A 1 200 ? 140.073 160.499 145.281 1.00 25.21 200 SER A CA 1
ATOM 695 C C . SER A 1 200 ? 140.227 160.915 143.822 1.00 25.21 200 SER A C 1
ATOM 696 O O . SER A 1 200 ? 141.240 160.615 143.178 1.00 25.21 200 SER A O 1
ATOM 699 N N . PHE A 1 201 ? 139.229 161.622 143.290 1.00 15.91 201 PHE A N 1
ATOM 700 C CA . PHE A 1 201 ? 139.285 162.073 141.903 1.00 15.91 201 PHE A CA 1
ATOM 701 C C . PHE A 1 201 ? 140.483 162.984 141.668 1.00 15.91 201 PHE A C 1
ATOM 702 O O . PHE A 1 201 ? 141.233 162.814 140.697 1.00 15.91 201 PHE A O 1
ATOM 710 N N . THR A 1 202 ? 140.682 163.959 142.554 1.00 16.34 202 THR A N 1
ATOM 711 C CA . THR A 1 202 ? 141.770 164.908 142.359 1.00 16.34 202 THR A CA 1
ATOM 712 C C . THR A 1 202 ? 143.124 164.248 142.562 1.00 16.34 202 THR A C 1
ATOM 713 O O . THR A 1 202 ? 144.093 164.590 141.876 1.00 16.34 202 THR A O 1
ATOM 717 N N . SER A 1 203 ? 143.214 163.292 143.485 1.00 35.77 203 SER A N 1
ATOM 718 C CA . SER A 1 203 ? 144.456 162.552 143.653 1.00 35.77 203 SER A CA 1
ATOM 719 C C . SER A 1 203 ? 144.786 161.769 142.394 1.00 35.77 203 SER A C 1
ATOM 720 O O . SER A 1 203 ? 145.940 161.733 141.958 1.00 35.77 203 SER A O 1
ATOM 723 N N . LEU A 1 204 ? 143.778 161.139 141.789 1.00 4.48 204 LEU A N 1
ATOM 724 C CA . LEU A 1 204 ? 144.009 160.417 140.544 1.00 4.48 204 LEU A CA 1
ATOM 725 C C . LEU A 1 204 ? 144.481 161.357 139.442 1.00 4.48 204 LEU A C 1
ATOM 726 O O . LEU A 1 204 ? 145.437 161.047 138.719 1.00 4.48 204 LEU A O 1
ATOM 731 N N . GLN A 1 205 ? 143.828 162.513 139.305 1.00 7.12 205 GLN A N 1
ATOM 732 C CA . GLN A 1 205 ? 144.236 163.469 138.279 1.00 7.12 205 GLN A CA 1
ATOM 733 C C . GLN A 1 205 ? 145.670 163.930 138.499 1.00 7.12 205 GLN A C 1
ATOM 734 O O . GLN A 1 205 ? 146.470 163.989 137.558 1.00 7.12 205 GLN A O 1
ATOM 740 N N . PHE A 1 206 ? 146.010 164.263 139.743 1.00 18.57 206 PHE A N 1
ATOM 741 C CA . PHE A 1 206 ? 147.346 164.760 140.041 1.00 18.57 206 PHE A CA 1
ATOM 742 C C . PHE A 1 206 ? 148.396 163.686 139.796 1.00 18.57 206 PHE A C 1
ATOM 743 O O . PHE A 1 206 ? 149.469 163.965 139.251 1.00 18.57 206 PHE A O 1
ATOM 751 N N . ILE A 1 207 ? 148.102 162.447 140.193 1.00 7.12 207 ILE A N 1
ATOM 752 C CA . ILE A 1 207 ? 149.040 161.352 139.968 1.00 7.12 207 ILE A CA 1
ATOM 753 C C . ILE A 1 207 ? 149.272 161.154 138.479 1.00 7.12 207 ILE A C 1
ATOM 754 O O . ILE A 1 207 ? 150.412 161.001 138.027 1.00 7.12 207 ILE A O 1
ATOM 759 N N . MET A 1 208 ? 148.196 161.162 137.691 1.00 7.12 208 MET A N 1
ATOM 760 C CA . MET A 1 208 ? 148.342 160.970 136.252 1.00 7.12 208 MET A CA 1
ATOM 761 C C . MET A 1 208 ? 149.159 162.094 135.628 1.00 7.12 208 MET A C 1
ATOM 762 O O . MET A 1 208 ? 150.041 161.848 134.798 1.00 7.12 208 MET A O 1
ATOM 767 N N . ILE A 1 209 ? 148.892 163.338 136.030 1.00 43.57 209 ILE A N 1
ATOM 768 C CA . ILE A 1 209 ? 149.616 164.472 135.459 1.00 43.57 209 ILE A CA 1
ATOM 769 C C . ILE A 1 209 ? 151.095 164.400 135.819 1.00 43.57 209 ILE A C 1
ATOM 770 O O . ILE A 1 209 ? 151.972 164.614 134.972 1.00 43.57 209 ILE A O 1
ATOM 775 N N . VAL A 1 210 ? 151.394 164.098 137.083 1.00 7.12 210 VAL A N 1
ATOM 776 C CA . VAL A 1 210 ? 152.784 164.027 137.521 1.00 7.12 210 VAL A CA 1
ATOM 777 C C . VAL A 1 210 ? 153.513 162.904 136.799 1.00 7.12 210 VAL A C 1
ATOM 778 O O . VAL A 1 210 ? 154.654 163.068 136.354 1.00 7.12 210 VAL A O 1
ATOM 782 N N . ILE A 1 211 ? 152.867 161.744 136.671 1.00 7.12 211 ILE A N 1
ATOM 783 C CA . ILE A 1 211 ? 153.496 160.616 135.991 1.00 7.12 211 ILE A CA 1
ATOM 784 C C . ILE A 1 211 ? 153.765 160.960 134.534 1.00 7.12 211 ILE A C 1
ATOM 785 O O . ILE A 1 211 ? 154.834 160.654 133.994 1.00 7.12 211 ILE A O 1
ATOM 790 N N . LEU A 1 212 ? 152.800 161.602 133.874 1.00 7.12 212 LEU A N 1
ATOM 791 C CA . LEU A 1 212 ? 152.990 161.981 132.478 1.00 7.12 212 LEU A CA 1
ATOM 792 C C . LEU A 1 212 ? 154.156 162.949 132.327 1.00 7.12 212 LEU A C 1
ATOM 793 O O . LEU A 1 212 ? 154.999 162.791 131.434 1.00 7.12 212 LEU A O 1
ATOM 798 N N . HIS A 1 213 ? 154.227 163.957 133.199 1.00 5.27 213 HIS A N 1
ATOM 799 C CA . HIS A 1 213 ? 155.318 164.924 133.120 1.00 5.27 213 HIS A CA 1
ATOM 800 C C . HIS A 1 213 ? 156.664 164.254 133.360 1.00 5.27 213 HIS A C 1
ATOM 801 O O . HIS A 1 213 ? 157.642 164.526 132.653 1.00 5.27 213 HIS A O 1
ATOM 808 N N . ILE A 1 214 ? 156.732 163.369 134.355 1.00 7.12 214 ILE A N 1
ATOM 809 C CA . ILE A 1 214 ? 157.986 162.686 134.660 1.00 7.12 214 ILE A CA 1
ATOM 810 C C . ILE A 1 214 ? 158.420 161.822 133.486 1.00 7.12 214 ILE A C 1
ATOM 811 O O . ILE A 1 214 ? 159.593 161.817 133.096 1.00 7.12 214 ILE A O 1
ATOM 816 N N . ALA A 1 215 ? 157.480 161.074 132.905 1.00 7.12 215 ALA A N 1
ATOM 817 C CA . ALA A 1 215 ? 157.817 160.202 131.787 1.00 7.12 215 ALA A CA 1
ATOM 818 C C . ALA A 1 215 ? 158.308 161.010 130.594 1.00 7.12 215 ALA A C 1
ATOM 819 O O . ALA A 1 215 ? 159.303 160.651 129.953 1.00 7.12 215 ALA A O 1
ATOM 821 N N . LEU A 1 216 ? 157.626 162.114 130.285 1.00 7.12 216 LEU A N 1
ATOM 822 C CA . LEU A 1 216 ? 158.053 162.933 129.157 1.00 7.12 216 LEU A CA 1
ATOM 823 C C . LEU A 1 216 ? 159.428 163.536 129.401 1.00 7.12 216 LEU A C 1
ATOM 824 O O . LEU A 1 216 ? 160.268 163.565 128.494 1.00 7.12 216 LEU A O 1
ATOM 829 N N . TYR A 1 217 ? 159.683 164.023 130.616 1.00 7.12 217 TYR A N 1
ATOM 830 C CA . TYR A 1 217 ? 160.988 164.610 130.895 1.00 7.12 217 TYR A CA 1
ATOM 831 C C . TYR A 1 217 ? 162.087 163.560 130.816 1.00 7.12 217 TYR A C 1
ATOM 832 O O . TYR A 1 217 ? 163.185 163.833 130.322 1.00 7.12 217 TYR A O 1
ATOM 841 N N . PHE A 1 218 ? 161.814 162.352 131.313 1.00 7.12 218 PHE A N 1
ATOM 842 C CA . PHE A 1 218 ? 162.804 161.284 131.227 1.00 7.12 218 PHE A CA 1
ATOM 843 C C . PHE A 1 218 ? 163.092 160.917 129.780 1.00 7.12 218 PHE A C 1
ATOM 844 O O . PHE A 1 218 ? 164.252 160.709 129.406 1.00 7.12 218 PHE A O 1
ATOM 852 N N . GLN A 1 219 ? 162.051 160.829 128.950 1.00 7.12 219 GLN A N 1
ATOM 853 C CA . GLN A 1 219 ? 162.268 160.545 127.537 1.00 7.12 219 GLN A CA 1
ATOM 854 C C . GLN A 1 219 ? 163.102 161.640 126.891 1.00 7.12 219 GLN A C 1
ATOM 855 O O . GLN A 1 219 ? 164.028 161.361 126.120 1.00 7.12 219 GLN A O 1
ATOM 861 N N . TYR A 1 220 ? 162.793 162.898 127.208 1.00 7.12 220 TYR A N 1
ATOM 862 C CA . TYR A 1 220 ? 163.548 164.013 126.650 1.00 7.12 220 TYR A CA 1
ATOM 863 C C . TYR A 1 220 ? 165.011 163.936 127.057 1.00 7.12 220 TYR A C 1
ATOM 864 O O . TYR A 1 220 ? 165.910 164.121 126.230 1.00 7.12 220 TYR A O 1
ATOM 873 N N . ASP A 1 221 ? 165.269 163.662 128.335 1.00 7.12 221 ASP A N 1
ATOM 874 C CA . ASP A 1 221 ? 166.642 163.591 128.818 1.00 7.12 221 ASP A CA 1
ATOM 875 C C . ASP A 1 221 ? 167.400 162.454 128.148 1.00 7.12 221 ASP A C 1
ATOM 876 O O . ASP A 1 221 ? 168.540 162.628 127.700 1.00 7.12 221 ASP A O 1
ATOM 881 N N . MET A 1 222 ? 166.773 161.279 128.060 1.00 28.59 222 MET A N 1
ATOM 882 C CA . MET A 1 222 ? 167.439 160.130 127.462 1.00 28.59 222 MET A CA 1
ATOM 883 C C . MET A 1 222 ? 167.746 160.377 125.992 1.00 28.59 222 MET A C 1
ATOM 884 O O . MET A 1 222 ? 168.821 160.015 125.501 1.00 28.59 222 MET A O 1
ATOM 889 N N . ILE A 1 223 ? 166.813 160.996 125.269 1.00 7.12 223 ILE A N 1
ATOM 890 C CA . ILE A 1 223 ? 167.040 161.262 123.852 1.00 7.12 223 ILE A CA 1
ATOM 891 C C . ILE A 1 223 ? 168.129 162.311 123.670 1.00 7.12 223 ILE A C 1
ATOM 892 O O . ILE A 1 223 ? 169.001 162.178 122.805 1.00 7.12 223 ILE A O 1
ATOM 897 N N . VAL A 1 224 ? 168.102 163.369 124.483 1.00 7.12 224 VAL A N 1
ATOM 898 C CA . VAL A 1 224 ? 169.099 164.426 124.348 1.00 7.12 224 VAL A CA 1
ATOM 899 C C . VAL A 1 224 ? 170.494 163.890 124.643 1.00 7.12 224 VAL A C 1
ATOM 900 O O . VAL A 1 224 ? 171.456 164.199 123.930 1.00 7.12 224 VAL A O 1
ATOM 904 N N . ARG A 1 225 ? 170.627 163.070 125.688 1.00 8.58 225 ARG A N 1
ATOM 905 C CA . ARG A 1 225 ? 171.941 162.534 126.032 1.00 8.58 225 ARG A CA 1
ATOM 906 C C . ARG A 1 225 ? 172.471 161.604 124.948 1.00 8.58 225 ARG A C 1
ATOM 907 O O . ARG A 1 225 ? 173.683 161.387 124.851 1.00 8.58 225 ARG A O 1
ATOM 915 N N . GLU A 1 226 ? 171.583 161.047 124.128 1.00 17.60 226 GLU A N 1
ATOM 916 C CA . GLU A 1 226 ? 171.990 160.062 123.135 1.00 17.60 226 GLU A CA 1
ATOM 917 C C . GLU A 1 226 ? 172.862 160.702 122.061 1.00 17.60 226 GLU A C 1
ATOM 918 O O . GLU A 1 226 ? 172.591 161.812 121.597 1.00 17.60 226 GLU A O 1
ATOM 924 N N . ASP A 1 227 ? 173.917 159.987 121.664 1.00 30.43 227 ASP A N 1
ATOM 925 C CA . ASP A 1 227 ? 174.843 160.522 120.669 1.00 30.43 227 ASP A CA 1
ATOM 926 C C . ASP A 1 227 ? 174.245 160.473 119.269 1.00 30.43 227 ASP A C 1
ATOM 927 O O . ASP A 1 227 ? 174.447 161.392 118.461 1.00 30.43 227 ASP A O 1
ATOM 932 N N . VAL A 1 228 ? 173.513 159.403 118.955 1.00 18.29 228 VAL A N 1
ATOM 933 C CA . VAL A 1 228 ? 172.913 159.315 117.631 1.00 18.29 228 VAL A CA 1
ATOM 934 C C . VAL A 1 228 ? 171.911 160.437 117.434 1.00 18.29 228 VAL A C 1
ATOM 935 O O . VAL A 1 228 ? 171.690 160.879 116.306 1.00 18.29 228 VAL A O 1
ATOM 939 N N . PHE A 1 229 ? 171.307 160.931 118.516 1.00 7.12 229 PHE A N 1
ATOM 940 C CA . PHE A 1 229 ? 170.452 162.107 118.404 1.00 7.12 229 PHE A CA 1
ATOM 941 C C . PHE A 1 229 ? 171.249 163.309 117.921 1.00 7.12 229 PHE A C 1
ATOM 942 O O . PHE A 1 229 ? 170.786 164.078 117.070 1.00 7.12 229 PHE A O 1
ATOM 950 N N . SER A 1 230 ? 172.453 163.491 118.464 1.00 30.65 230 SER A N 1
ATOM 951 C CA . SER A 1 230 ? 173.312 164.566 117.988 1.00 30.65 230 SER A CA 1
ATOM 952 C C . SER A 1 230 ? 173.650 164.377 116.518 1.00 30.65 230 SER A C 1
ATOM 953 O O . SER A 1 230 ? 173.711 165.349 115.758 1.00 30.65 230 SER A O 1
ATOM 956 N N . LYS A 1 231 ? 173.873 163.131 116.097 1.00 45.40 231 LYS A N 1
ATOM 957 C CA . LYS A 1 231 ? 174.148 162.891 114.682 1.00 45.40 231 LYS A CA 1
ATOM 958 C C . LYS A 1 231 ? 172.942 163.229 113.808 1.00 45.40 231 LYS A C 1
ATOM 959 O O . LYS A 1 231 ? 173.102 163.802 112.727 1.00 45.40 231 LYS A O 1
ATOM 965 N N . MET A 1 232 ? 171.731 162.890 114.257 1.00 5.80 232 MET A N 1
ATOM 966 C CA . MET A 1 232 ? 170.527 163.265 113.513 1.00 5.80 232 MET A CA 1
ATOM 967 C C . MET A 1 232 ? 170.398 164.778 113.402 1.00 5.80 232 MET A C 1
ATOM 968 O O . MET A 1 232 ? 170.082 165.313 112.330 1.00 5.80 232 MET A O 1
ATOM 973 N N . VAL A 1 233 ? 170.629 165.483 114.509 1.00 7.12 233 VAL A N 1
ATOM 974 C CA . VAL A 1 233 ? 170.522 166.938 114.491 1.00 7.12 233 VAL A CA 1
ATOM 975 C C . VAL A 1 233 ? 171.541 167.531 113.530 1.00 7.12 233 VAL A C 1
ATOM 976 O O . VAL A 1 233 ? 171.216 168.407 112.719 1.00 7.12 233 VAL A O 1
ATOM 980 N N . PHE A 1 234 ? 172.786 167.054 113.593 1.00 16.37 234 PHE A N 1
ATOM 981 C CA . PHE A 1 234 ? 173.815 167.561 112.694 1.00 16.37 234 PHE A CA 1
ATOM 982 C C . PHE A 1 234 ? 173.481 167.242 111.244 1.00 16.37 234 PHE A C 1
ATOM 983 O O . PHE A 1 234 ? 173.788 168.026 110.341 1.00 16.37 234 PHE A O 1
ATOM 991 N N . HIS A 1 235 ? 172.864 166.085 110.999 1.00 3.49 235 HIS A N 1
ATOM 992 C CA . HIS A 1 235 ? 172.425 165.757 109.650 1.00 3.49 235 HIS A CA 1
ATOM 993 C C . HIS A 1 235 ? 171.374 166.730 109.151 1.00 3.49 235 HIS A C 1
ATOM 994 O O . HIS A 1 235 ? 171.407 167.134 107.983 1.00 3.49 235 HIS A O 1
ATOM 1001 N N . LYS A 1 236 ? 170.427 167.108 110.005 1.00 5.01 236 LYS A N 1
ATOM 1002 C CA . LYS A 1 236 ? 169.328 167.960 109.566 1.00 5.01 236 LYS A CA 1
ATOM 1003 C C . LYS A 1 236 ? 169.752 169.415 109.400 1.00 5.01 236 LYS A C 1
ATOM 1004 O O . LYS A 1 236 ? 169.571 169.993 108.325 1.00 5.01 236 LYS A O 1
ATOM 1010 N N . ILE A 1 237 ? 170.312 170.029 110.443 1.00 16.21 237 ILE A N 1
ATOM 1011 C CA . ILE A 1 237 ? 170.666 171.442 110.327 1.00 16.21 237 ILE A CA 1
ATOM 1012 C C . ILE A 1 237 ? 171.975 171.610 109.569 1.00 16.21 237 ILE A C 1
ATOM 1013 O O . ILE A 1 237 ? 172.108 172.503 108.724 1.00 16.21 237 ILE A O 1
ATOM 1018 N N . GLY A 1 238 ? 172.954 170.757 109.844 1.00 15.83 238 GLY A N 1
ATOM 1019 C CA . GLY A 1 238 ? 174.260 170.894 109.250 1.00 15.83 238 GLY A CA 1
ATOM 1020 C C . GLY A 1 238 ? 175.231 171.590 110.178 1.00 15.83 238 GLY A C 1
ATOM 1021 O O . GLY A 1 238 ? 174.863 172.081 111.249 1.00 15.83 238 GLY A O 1
ATOM 1022 N N . PRO A 1 239 ? 176.498 171.643 109.780 1.00 28.97 239 PRO A N 1
ATOM 1023 C CA . PRO A 1 239 ? 177.514 172.256 110.638 1.00 28.97 239 PRO A CA 1
ATOM 1024 C C . PRO A 1 239 ? 177.340 173.761 110.733 1.00 28.97 239 PRO A C 1
ATOM 1025 O O . PRO A 1 239 ? 176.733 174.399 109.870 1.00 28.97 239 PRO A O 1
ATOM 1029 N N . ARG A 1 240 ? 177.881 174.324 111.809 1.00 31.30 240 ARG A N 1
ATOM 1030 C CA . ARG A 1 240 ? 177.866 175.767 112.013 1.00 31.30 240 ARG A CA 1
ATOM 1031 C C . ARG A 1 240 ? 178.656 176.481 110.922 1.00 31.30 240 ARG A C 1
ATOM 1032 O O . ARG A 1 240 ? 178.197 177.472 110.356 1.00 31.30 240 ARG A O 1
ATOM 1040 N N . ILE A 1 463 ? 157.692 180.638 170.887 1.00 53.98 463 ILE A N 1
ATOM 1041 C CA . ILE A 1 463 ? 157.361 181.344 169.656 1.00 53.98 463 ILE A CA 1
ATOM 1042 C C . ILE A 1 463 ? 157.860 180.578 168.440 1.00 53.98 463 ILE A C 1
ATOM 1043 O O . ILE A 1 463 ? 157.302 180.698 167.351 1.00 53.98 463 ILE A O 1
ATOM 1048 N N . ASN A 1 464 ? 158.902 179.776 168.627 1.00 54.63 464 ASN A N 1
ATOM 1049 C CA . ASN A 1 464 ? 159.455 179.013 167.518 1.00 54.63 464 ASN A CA 1
ATOM 1050 C C . ASN A 1 464 ? 158.364 178.179 166.880 1.00 54.63 464 ASN A C 1
ATOM 1051 O O . ASN A 1 464 ? 158.323 178.033 165.660 1.00 54.63 464 ASN A O 1
ATOM 1056 N N . LEU A 1 465 ? 157.473 177.632 167.699 1.00 54.75 465 LEU A N 1
ATOM 1057 C CA . LEU A 1 465 ? 156.358 176.868 167.163 1.00 54.75 465 LEU A CA 1
ATOM 1058 C C . LEU A 1 465 ? 155.566 177.752 166.228 1.00 54.75 465 LEU A C 1
ATOM 1059 O O . LEU A 1 465 ? 155.244 177.354 165.109 1.00 54.75 465 LEU A O 1
ATOM 1064 N N . LYS A 1 466 ? 155.271 178.967 166.673 1.00 51.43 466 LYS A N 1
ATOM 1065 C CA . LYS A 1 466 ? 154.521 179.894 165.847 1.00 51.43 466 LYS A CA 1
ATOM 1066 C C . LYS A 1 466 ? 155.288 180.146 164.572 1.00 51.43 466 LYS A C 1
ATOM 1067 O O . LYS A 1 466 ? 154.718 180.122 163.485 1.00 51.43 466 LYS A O 1
ATOM 1073 N N . LEU A 1 467 ? 156.591 180.362 164.698 1.00 52.50 467 LEU A N 1
ATOM 1074 C CA . LEU A 1 467 ? 157.412 180.636 163.531 1.00 52.50 467 LEU A CA 1
ATOM 1075 C C . LEU A 1 467 ? 157.300 179.511 162.516 1.00 52.50 467 LEU A C 1
ATOM 1076 O O . LEU A 1 467 ? 157.109 179.759 161.325 1.00 52.50 467 LEU A O 1
ATOM 1081 N N . LYS A 1 468 ? 157.405 178.273 162.983 1.00 52.08 468 LYS A N 1
ATOM 1082 C CA . LYS A 1 468 ? 157.311 177.132 162.084 1.00 52.08 468 LYS A CA 1
ATOM 1083 C C . LYS A 1 468 ? 155.959 177.106 161.399 1.00 52.08 468 LYS A C 1
ATOM 1084 O O . LYS A 1 468 ? 155.874 176.944 160.183 1.00 52.08 468 LYS A O 1
ATOM 1090 N N . LEU A 1 469 ? 154.898 177.273 162.178 1.00 48.35 469 LEU A N 1
ATOM 1091 C CA . LEU A 1 469 ? 153.560 177.256 161.611 1.00 48.35 469 LEU A CA 1
ATOM 1092 C C . LEU A 1 469 ? 153.428 178.346 160.567 1.00 48.35 469 LEU A C 1
ATOM 1093 O O . LEU A 1 469 ? 152.890 178.112 159.486 1.00 48.35 469 LEU A O 1
ATOM 1098 N N . LEU A 1 470 ? 153.922 179.537 160.879 1.00 48.07 470 LEU A N 1
ATOM 1099 C CA . LEU A 1 470 ? 153.881 180.622 159.915 1.00 48.07 470 LEU A CA 1
ATOM 1100 C C . LEU A 1 470 ? 154.419 180.132 158.591 1.00 48.07 470 LEU A C 1
ATOM 1101 O O . LEU A 1 470 ? 153.829 180.385 157.541 1.00 48.07 470 LEU A O 1
ATOM 1106 N N . ASN A 1 471 ? 155.536 179.420 158.634 1.00 46.72 471 ASN A N 1
ATOM 1107 C CA . ASN A 1 471 ? 156.147 178.915 157.414 1.00 46.72 471 ASN A CA 1
ATOM 1108 C C . ASN A 1 471 ? 155.217 177.923 156.739 1.00 46.72 471 ASN A C 1
ATOM 1109 O O . ASN A 1 471 ? 155.069 177.932 155.517 1.00 46.72 471 ASN A O 1
ATOM 1114 N N . VAL A 1 472 ? 154.582 177.071 157.534 1.00 43.61 472 VAL A N 1
ATOM 1115 C CA . VAL A 1 472 ? 153.676 176.067 156.976 1.00 43.61 472 VAL A CA 1
ATOM 1116 C C . VAL A 1 472 ? 152.498 176.741 156.283 1.00 43.61 472 VAL A C 1
ATOM 1117 O O . VAL A 1 472 ? 152.124 176.383 155.161 1.00 43.61 472 VAL A O 1
ATOM 1121 N N . ILE A 1 473 ? 151.901 177.735 156.943 1.00 38.13 473 ILE A N 1
ATOM 1122 C CA . ILE A 1 473 ? 150.756 178.429 156.360 1.00 38.13 473 ILE A CA 1
ATOM 1123 C C . ILE A 1 473 ? 151.172 179.196 155.113 1.00 38.13 473 ILE A C 1
ATOM 1124 O O . ILE A 1 473 ? 150.441 179.234 154.116 1.00 38.13 473 ILE A O 1
ATOM 1129 N N . ALA A 1 474 ? 152.344 179.832 155.152 1.00 39.84 474 ALA A N 1
ATOM 1130 C CA . ALA A 1 474 ? 152.823 180.562 153.983 1.00 39.84 474 ALA A CA 1
ATOM 1131 C C . ALA A 1 474 ? 153.043 179.621 152.806 1.00 39.84 474 ALA A C 1
ATOM 1132 O O . ALA A 1 474 ? 152.660 179.927 151.670 1.00 39.84 474 ALA A O 1
ATOM 1134 N N . TYR A 1 475 ? 153.652 178.461 153.062 1.00 40.62 475 TYR A N 1
ATOM 1135 C CA . TYR A 1 475 ? 153.858 177.487 151.999 1.00 40.62 475 TYR A CA 1
ATOM 1136 C C . TYR A 1 475 ? 152.534 176.961 151.469 1.00 40.62 475 TYR A C 1
ATOM 1137 O O . TYR A 1 475 ? 152.391 176.728 150.265 1.00 40.62 475 TYR A O 1
ATOM 1146 N N . PHE A 1 476 ? 151.551 176.770 152.350 1.00 34.69 476 PHE A N 1
ATOM 1147 C CA . PHE A 1 476 ? 150.237 176.331 151.896 1.00 34.69 476 PHE A CA 1
ATOM 1148 C C . PHE A 1 476 ? 149.585 177.377 151.002 1.00 34.69 476 PHE A C 1
ATOM 1149 O O . PHE A 1 476 ? 148.957 177.036 149.994 1.00 34.69 476 PHE A O 1
ATOM 1157 N N . ILE A 1 477 ? 149.708 178.655 151.360 1.00 34.41 477 ILE A N 1
ATOM 1158 C CA . ILE A 1 477 ? 149.131 179.711 150.532 1.00 34.41 477 ILE A CA 1
ATOM 1159 C C . ILE A 1 477 ? 149.830 179.770 149.180 1.00 34.41 477 ILE A C 1
ATOM 1160 O O . ILE A 1 477 ? 149.188 179.960 148.137 1.00 34.41 477 ILE A O 1
ATOM 1165 N N . ILE A 1 478 ? 151.156 179.620 149.176 1.00 34.00 478 ILE A N 1
ATOM 1166 C CA . ILE A 1 478 ? 151.884 179.574 147.911 1.00 34.00 478 ILE A CA 1
ATOM 1167 C C . ILE A 1 478 ? 151.420 178.391 147.075 1.00 34.00 478 ILE A C 1
ATOM 1168 O O . ILE A 1 478 ? 151.246 178.503 145.858 1.00 34.00 478 ILE A O 1
ATOM 1173 N N . ALA A 1 479 ? 151.203 177.241 147.714 1.00 36.96 479 ALA A N 1
ATOM 1174 C CA . ALA A 1 479 ? 150.713 176.074 146.989 1.00 36.96 479 ALA A CA 1
ATOM 1175 C C . ALA A 1 479 ? 149.332 176.331 146.403 1.00 36.96 479 ALA A C 1
ATOM 1176 O O . ALA A 1 479 ? 149.051 175.938 145.267 1.00 36.96 479 ALA A O 1
ATOM 1178 N N . VAL A 1 480 ? 148.459 176.993 147.160 1.00 27.73 480 VAL A N 1
ATOM 1179 C CA . VAL A 1 480 ? 147.108 177.267 146.676 1.00 27.73 480 VAL A CA 1
ATOM 1180 C C . VAL A 1 480 ? 147.145 178.202 145.475 1.00 27.73 480 VAL A C 1
ATOM 1181 O O . VAL A 1 480 ? 146.474 177.967 144.464 1.00 27.73 480 VAL A O 1
ATOM 1185 N N . VAL A 1 481 ? 147.922 179.282 145.567 1.00 36.69 481 VAL A N 1
ATOM 1186 C CA . VAL A 1 481 ? 147.967 180.233 144.457 1.00 36.69 481 VAL A CA 1
ATOM 1187 C C . VAL A 1 481 ? 148.638 179.599 143.243 1.00 36.69 481 VAL A C 1
ATOM 1188 O O . VAL A 1 481 ? 148.243 179.841 142.095 1.00 36.69 481 VAL A O 1
ATOM 1192 N N . PHE A 1 482 ? 149.651 178.760 143.477 1.00 30.20 482 PHE A N 1
ATOM 1193 C CA . PHE A 1 482 ? 150.287 178.041 142.381 1.00 30.20 482 PHE A CA 1
ATOM 1194 C C . PHE A 1 482 ? 149.304 177.092 141.711 1.00 30.20 482 PHE A C 1
ATOM 1195 O O . PHE A 1 482 ? 149.276 176.979 140.483 1.00 30.20 482 PHE A O 1
ATOM 1203 N N . THR A 1 483 ? 148.490 176.397 142.508 1.00 23.53 483 THR A N 1
ATOM 1204 C CA . THR A 1 483 ? 147.474 175.514 141.949 1.00 23.53 483 THR A CA 1
ATOM 1205 C C . THR A 1 483 ? 146.466 176.300 141.127 1.00 23.53 483 THR A C 1
ATOM 1206 O O . THR A 1 483 ? 146.075 175.878 140.035 1.00 23.53 483 THR A O 1
ATOM 1210 N N . ALA A 1 484 ? 146.039 177.456 141.633 1.00 7.12 484 ALA A N 1
ATOM 1211 C CA . ALA A 1 484 ? 145.090 178.276 140.890 1.00 7.12 484 ALA A CA 1
ATOM 1212 C C . ALA A 1 484 ? 145.670 178.703 139.548 1.00 7.12 484 ALA A C 1
ATOM 1213 O O . ALA A 1 484 ? 145.028 178.546 138.504 1.00 7.12 484 ALA A O 1
ATOM 1215 N N . ILE A 1 485 ? 146.900 179.222 139.553 1.00 29.54 485 ILE A N 1
ATOM 1216 C CA . ILE A 1 485 ? 147.513 179.693 138.312 1.00 29.54 485 ILE A CA 1
ATOM 1217 C C . ILE A 1 485 ? 147.733 178.533 137.348 1.00 29.54 485 ILE A C 1
ATOM 1218 O O . ILE A 1 485 ? 147.496 178.651 136.138 1.00 29.54 485 ILE A O 1
ATOM 1223 N N . TYR A 1 486 ? 148.216 177.403 137.865 1.00 15.90 486 TYR A N 1
ATOM 1224 C CA . TYR A 1 486 ? 148.551 176.283 136.998 1.00 15.90 486 TYR A CA 1
ATOM 1225 C C . TYR A 1 486 ? 147.297 175.678 136.389 1.00 15.90 486 TYR A C 1
ATOM 1226 O O . TYR A 1 486 ? 147.267 175.367 135.196 1.00 15.90 486 TYR A O 1
ATOM 1235 N N . LEU A 1 487 ? 146.247 175.498 137.195 1.00 24.25 487 LEU A N 1
ATOM 1236 C CA . LEU A 1 487 ? 144.974 175.058 136.647 1.00 24.25 487 LEU A CA 1
ATOM 1237 C C . LEU A 1 487 ? 144.421 176.048 135.643 1.00 24.25 487 LEU A C 1
ATOM 1238 O O . LEU A 1 487 ? 143.878 175.622 134.626 1.00 24.25 487 LEU A O 1
ATOM 1243 N N . ALA A 1 488 ? 144.563 177.351 135.887 1.00 7.12 488 ALA A N 1
ATOM 1244 C CA . ALA A 1 488 ? 144.176 178.319 134.871 1.00 7.12 488 ALA A CA 1
ATOM 1245 C C . ALA A 1 488 ? 144.875 178.020 133.553 1.00 7.12 488 ALA A C 1
ATOM 1246 O O . ALA A 1 488 ? 144.229 177.613 132.582 1.00 7.12 488 ALA A O 1
ATOM 1248 N N . ILE A 1 489 ? 146.204 178.123 133.537 1.00 12.73 489 ILE A N 1
ATOM 1249 C CA . ILE A 1 489 ? 146.947 178.021 132.284 1.00 12.73 489 ILE A CA 1
ATOM 1250 C C . ILE A 1 489 ? 146.839 176.634 131.658 1.00 12.73 489 ILE A C 1
ATOM 1251 O O . ILE A 1 489 ? 147.051 176.484 130.451 1.00 12.73 489 ILE A O 1
ATOM 1256 N N . SER A 1 490 ? 146.517 175.603 132.437 1.00 17.85 490 SER A N 1
ATOM 1257 C CA . SER A 1 490 ? 146.515 174.241 131.923 1.00 17.85 490 SER A CA 1
ATOM 1258 C C . SER A 1 490 ? 145.134 173.719 131.567 1.00 17.85 490 SER A C 1
ATOM 1259 O O . SER A 1 490 ? 145.033 172.768 130.788 1.00 17.85 490 SER A O 1
ATOM 1262 N N . TYR A 1 491 ? 144.072 174.295 132.120 1.00 7.12 491 TYR A N 1
ATOM 1263 C CA . TYR A 1 491 ? 142.720 173.834 131.858 1.00 7.12 491 TYR A CA 1
ATOM 1264 C C . TYR A 1 491 ? 141.839 174.915 131.257 1.00 7.12 491 TYR A C 1
ATOM 1265 O O . TYR A 1 491 ? 141.144 174.655 130.273 1.00 7.12 491 TYR A O 1
ATOM 1274 N N . LEU A 1 492 ? 141.846 176.125 131.817 1.00 28.72 492 LEU A N 1
ATOM 1275 C CA . LEU A 1 492 ? 140.896 177.141 131.382 1.00 28.72 492 LEU A CA 1
ATOM 1276 C C . LEU A 1 492 ? 141.204 177.607 129.966 1.00 28.72 492 LEU A C 1
ATOM 1277 O O . LEU A 1 492 ? 140.386 177.452 129.053 1.00 28.72 492 LEU A O 1
ATOM 1282 N N . PHE A 1 493 ? 142.385 178.187 129.766 1.00 23.20 493 PHE A N 1
ATOM 1283 C CA . PHE A 1 493 ? 142.772 178.635 128.431 1.00 23.20 493 PHE A CA 1
ATOM 1284 C C . PHE A 1 493 ? 142.816 177.492 127.427 1.00 23.20 493 PHE A C 1
ATOM 1285 O O . PHE A 1 493 ? 142.286 177.656 126.312 1.00 23.20 493 PHE A O 1
ATOM 1293 N N . PRO A 1 494 ? 143.414 176.332 127.731 1.00 26.92 494 PRO A N 1
ATOM 1294 C CA . PRO A 1 494 ? 143.348 175.227 126.765 1.00 26.92 494 PRO A CA 1
ATOM 1295 C C . PRO A 1 494 ? 141.931 174.815 126.421 1.00 26.92 494 PRO A C 1
ATOM 1296 O O . PRO A 1 494 ? 141.673 174.456 125.274 1.00 26.92 494 PRO A O 1
ATOM 1300 N N . THR A 1 495 ? 140.993 174.883 127.368 1.00 39.42 495 THR A N 1
ATOM 1301 C CA . THR A 1 495 ? 139.623 174.483 127.056 1.00 39.42 495 THR A CA 1
ATOM 1302 C C . THR A 1 495 ? 138.936 175.495 126.147 1.00 39.42 495 THR A C 1
ATOM 1303 O O . THR A 1 495 ? 138.150 175.117 125.273 1.00 39.42 495 THR A O 1
ATOM 1307 N N . PHE A 1 496 ? 139.205 176.786 126.336 1.00 49.99 496 PHE A N 1
ATOM 1308 C CA . PHE A 1 496 ? 138.615 177.786 125.452 1.00 49.99 496 PHE A CA 1
ATOM 1309 C C . PHE A 1 496 ? 139.182 177.663 124.037 1.00 49.99 496 PHE A C 1
ATOM 1310 O O . PHE A 1 496 ? 138.439 177.674 123.040 1.00 49.99 496 PHE A O 1
ATOM 1318 N N . ILE A 1 497 ? 140.505 177.528 123.933 1.00 2.26 497 ILE A N 1
ATOM 1319 C CA . ILE A 1 497 ? 141.102 177.302 122.625 1.00 2.26 497 ILE A CA 1
ATOM 1320 C C . ILE A 1 497 ? 140.612 175.982 122.044 1.00 2.26 497 ILE A C 1
ATOM 1321 O O . ILE A 1 497 ? 140.503 175.829 120.825 1.00 2.26 497 ILE A O 1
ATOM 1326 N N . GLY A 1 498 ? 140.293 175.016 122.906 1.00 51.94 498 GLY A N 1
ATOM 1327 C CA . GLY A 1 498 ? 139.722 173.769 122.433 1.00 51.94 498 GLY A CA 1
ATOM 1328 C C . GLY A 1 498 ? 138.337 173.955 121.857 1.00 51.94 498 GLY A C 1
ATOM 1329 O O . GLY A 1 498 ? 137.997 173.363 120.837 1.00 51.94 498 GLY A O 1
ATOM 1330 N N . PHE A 1 499 ? 137.516 174.778 122.509 1.00 2.81 499 PHE A N 1
ATOM 1331 C CA . PHE A 1 499 ? 136.223 175.134 121.938 1.00 2.81 499 PHE A CA 1
ATOM 1332 C C . PHE A 1 499 ? 136.403 175.684 120.533 1.00 2.81 499 PHE A C 1
ATOM 1333 O O . PHE A 1 499 ? 135.776 175.211 119.576 1.00 2.81 499 PHE A O 1
ATOM 1341 N N . GLY A 1 500 ? 137.292 176.668 120.391 1.00 16.62 500 GLY A N 1
ATOM 1342 C CA . GLY A 1 500 ? 137.493 177.273 119.080 1.00 16.62 500 GLY A CA 1
ATOM 1343 C C . GLY A 1 500 ? 137.983 176.280 118.039 1.00 16.62 500 GLY A C 1
ATOM 1344 O O . GLY A 1 500 ? 137.383 176.127 116.967 1.00 16.62 500 GLY A O 1
ATOM 1345 N N . LEU A 1 501 ? 139.071 175.573 118.352 1.00 27.35 501 LEU A N 1
ATOM 1346 C CA . LEU A 1 501 ? 139.664 174.648 117.396 1.00 27.35 501 LEU A CA 1
ATOM 1347 C C . LEU A 1 501 ? 138.733 173.492 117.077 1.00 27.35 501 LEU A C 1
ATOM 1348 O O . LEU A 1 501 ? 138.708 173.019 115.939 1.00 27.35 501 LEU A O 1
ATOM 1353 N N . LEU A 1 502 ? 137.960 173.025 118.054 1.00 30.05 502 LEU A N 1
ATOM 1354 C CA . LEU A 1 502 ? 137.081 171.893 117.816 1.00 30.05 502 LEU A CA 1
ATOM 1355 C C . LEU A 1 502 ? 135.872 172.313 116.995 1.00 30.05 502 LEU A C 1
ATOM 1356 O O . LEU A 1 502 ? 135.370 171.531 116.185 1.00 30.05 502 LEU A O 1
ATOM 1361 N N . LYS A 1 503 ? 135.403 173.552 117.167 1.00 28.46 503 LYS A N 1
ATOM 1362 C CA . LYS A 1 503 ? 134.395 174.078 116.252 1.00 28.46 503 LYS A CA 1
ATOM 1363 C C . LYS A 1 503 ? 134.931 174.143 114.830 1.00 28.46 503 LYS A C 1
ATOM 1364 O O . LYS A 1 503 ? 134.251 173.751 113.872 1.00 28.46 503 LYS A O 1
ATOM 1370 N N . ILE A 1 504 ? 136.169 174.622 114.676 1.00 31.17 504 ILE A N 1
ATOM 1371 C CA . ILE A 1 504 ? 136.771 174.688 113.344 1.00 31.17 504 ILE A CA 1
ATOM 1372 C C . ILE A 1 504 ? 136.888 173.295 112.737 1.00 31.17 504 ILE A C 1
ATOM 1373 O O . ILE A 1 504 ? 136.582 173.085 111.556 1.00 31.17 504 ILE A O 1
ATOM 1378 N N . TYR A 1 505 ? 137.336 172.323 113.532 1.00 33.94 505 TYR A N 1
ATOM 1379 C CA . TYR A 1 505 ? 137.506 170.966 113.025 1.00 33.94 505 TYR A CA 1
ATOM 1380 C C . TYR A 1 505 ? 136.175 170.301 112.715 1.00 33.94 505 TYR A C 1
ATOM 1381 O O . TYR A 1 505 ? 136.087 169.525 111.762 1.00 33.94 505 TYR A O 1
ATOM 1390 N N . PHE A 1 506 ? 135.133 170.585 113.498 1.00 33.83 506 PHE A N 1
ATOM 1391 C CA . PHE A 1 506 ? 133.807 170.090 113.149 1.00 33.83 506 PHE A CA 1
ATOM 1392 C C . PHE A 1 506 ? 133.338 170.683 111.829 1.00 33.83 506 PHE A C 1
ATOM 1393 O O . PHE A 1 506 ? 132.727 169.987 111.012 1.00 33.83 506 PHE A O 1
ATOM 1401 N N . GLY A 1 507 ? 133.621 171.967 111.596 1.00 37.58 507 GLY A N 1
ATOM 1402 C CA . GLY A 1 507 ? 133.282 172.556 110.309 1.00 37.58 507 GLY A CA 1
ATOM 1403 C C . GLY A 1 507 ? 134.020 171.898 109.157 1.00 37.58 507 GLY A C 1
ATOM 1404 O O . GLY A 1 507 ? 133.437 171.607 108.107 1.00 37.58 507 GLY A O 1
ATOM 1405 N N . ILE A 1 508 ? 135.316 171.648 109.343 1.00 40.31 508 ILE A N 1
ATOM 1406 C CA . ILE A 1 508 ? 136.113 170.999 108.301 1.00 40.31 508 ILE A CA 1
ATOM 1407 C C . ILE A 1 508 ? 135.594 169.589 108.039 1.00 40.31 508 ILE A C 1
ATOM 1408 O O . ILE A 1 508 ? 135.492 169.144 106.890 1.00 40.31 508 ILE A O 1
ATOM 1413 N N . PHE A 1 509 ? 135.269 168.864 109.110 1.00 53.30 509 PHE A N 1
ATOM 1414 C CA . PHE A 1 509 ? 134.721 167.521 108.973 1.00 53.30 509 PHE A CA 1
ATOM 1415 C C . PHE A 1 509 ? 133.379 167.546 108.255 1.00 53.30 509 PHE A C 1
ATOM 1416 O O . PHE A 1 509 ? 133.076 166.654 107.458 1.00 53.30 509 PHE A O 1
ATOM 1424 N N . LYS A 1 510 ? 132.562 168.563 108.529 1.00 59.58 510 LYS A N 1
ATOM 1425 C CA . LYS A 1 510 ? 131.300 168.723 107.814 1.00 59.58 510 LYS A CA 1
ATOM 1426 C C . LYS A 1 510 ? 131.534 168.949 106.329 1.00 59.58 510 LYS A C 1
ATOM 1427 O O . LYS A 1 510 ? 130.827 168.392 105.482 1.00 59.58 510 LYS A O 1
ATOM 1433 N N . VAL A 1 511 ? 132.529 169.772 105.994 1.00 58.68 511 VAL A N 1
ATOM 1434 C CA . VAL A 1 511 ? 132.850 170.008 104.587 1.00 58.68 511 VAL A CA 1
ATOM 1435 C C . VAL A 1 511 ? 133.299 168.714 103.917 1.00 58.68 511 VAL A C 1
ATOM 1436 O O . VAL A 1 511 ? 132.890 168.402 102.789 1.00 58.68 511 VAL A O 1
ATOM 1440 N N . ILE A 1 512 ? 134.148 167.943 104.598 1.00 58.85 512 ILE A N 1
ATOM 1441 C CA . ILE A 1 512 ? 134.620 166.678 104.039 1.00 58.85 512 ILE A CA 1
ATOM 1442 C C . ILE A 1 512 ? 133.460 165.709 103.851 1.00 58.85 512 ILE A C 1
ATOM 1443 O O . ILE A 1 512 ? 133.382 164.999 102.842 1.00 58.85 512 ILE A O 1
ATOM 1448 N N . LEU A 1 513 ? 132.546 165.657 104.821 1.00 63.04 513 LEU A N 1
ATOM 1449 C CA . LEU A 1 513 ? 131.387 164.779 104.701 1.00 63.04 513 LEU A CA 1
ATOM 1450 C C . LEU A 1 513 ? 130.491 165.206 103.547 1.00 63.04 513 LEU A C 1
ATOM 1451 O O . LEU A 1 513 ? 129.944 164.359 102.832 1.00 63.04 513 LEU A O 1
ATOM 1456 N N . ARG A 1 514 ? 130.323 166.515 103.353 1.00 66.02 514 ARG A N 1
ATOM 1457 C CA . ARG A 1 514 ? 129.548 167.008 102.220 1.00 66.02 514 ARG A CA 1
ATOM 1458 C C . ARG A 1 514 ? 130.191 166.595 100.902 1.00 66.02 514 ARG A C 1
ATOM 1459 O O . ARG A 1 514 ? 129.504 166.164 99.967 1.00 66.02 514 ARG A O 1
ATOM 1467 N N . GLY A 1 515 ? 131.517 166.715 100.815 1.00 63.52 515 GLY A N 1
ATOM 1468 C CA . GLY A 1 515 ? 132.209 166.276 99.613 1.00 63.52 515 GLY A CA 1
ATOM 1469 C C . GLY A 1 515 ? 132.061 164.786 99.367 1.00 63.52 515 GLY A C 1
ATOM 1470 O O . GLY A 1 515 ? 131.861 164.349 98.230 1.00 63.52 515 GLY A O 1
ATOM 1471 N N . LEU A 1 516 ? 132.155 163.985 100.432 1.00 69.72 516 LEU A N 1
ATOM 1472 C CA . LEU A 1 516 ? 131.987 162.542 100.293 1.00 69.72 516 LEU A CA 1
ATOM 1473 C C . LEU A 1 516 ? 130.575 162.190 99.845 1.00 69.72 516 LEU A C 1
ATOM 1474 O O . LEU A 1 516 ? 130.387 161.292 99.019 1.00 69.72 516 LEU A O 1
ATOM 1479 N N . CYS A 1 517 ? 129.568 162.877 100.387 1.00 74.89 517 CYS A N 1
ATOM 1480 C CA . CYS A 1 517 ? 128.194 162.636 99.956 1.00 74.89 517 CYS A CA 1
ATOM 1481 C C . CYS A 1 517 ? 127.997 163.018 98.495 1.00 74.89 517 CYS A C 1
ATOM 1482 O O . CYS A 1 517 ? 127.306 162.312 97.749 1.00 74.89 517 CYS A O 1
ATOM 1485 N N . HIS A 1 518 ? 128.590 164.136 98.068 1.00 72.05 518 HIS A N 1
ATOM 1486 C CA . HIS A 1 518 ? 128.503 164.528 96.665 1.00 72.05 518 HIS A CA 1
ATOM 1487 C C . HIS A 1 518 ? 129.152 163.485 95.765 1.00 72.05 518 HIS A C 1
ATOM 1488 O O . HIS A 1 518 ? 128.614 163.140 94.707 1.00 72.05 518 HIS A O 1
ATOM 1495 N N . LEU A 1 519 ? 130.314 162.970 96.173 1.00 73.59 519 LEU A N 1
ATOM 1496 C CA . LEU A 1 519 ? 130.969 161.918 95.400 1.00 73.59 519 LEU A CA 1
ATOM 1497 C C . LEU A 1 519 ? 130.109 160.659 95.351 1.00 73.59 519 LEU A C 1
ATOM 1498 O O . LEU A 1 519 ? 129.980 160.021 94.301 1.00 73.59 519 LEU A O 1
ATOM 1503 N N . TYR A 1 520 ? 129.511 160.293 96.485 1.00 78.75 520 TYR A N 1
ATOM 1504 C CA . TYR A 1 520 ? 128.680 159.097 96.567 1.00 78.75 520 TYR A CA 1
ATOM 1505 C C . TYR A 1 520 ? 127.474 159.198 95.641 1.00 78.75 520 TYR A C 1
ATOM 1506 O O . TYR A 1 520 ? 127.129 158.243 94.936 1.00 78.75 520 TYR A O 1
ATOM 1515 N N . TYR A 1 521 ? 126.818 160.360 95.633 1.00 78.33 521 TYR A N 1
ATOM 1516 C CA . TYR A 1 521 ? 125.650 160.537 94.776 1.00 78.33 521 TYR A CA 1
ATOM 1517 C C . TYR A 1 521 ? 126.044 160.624 93.306 1.00 78.33 521 TYR A C 1
ATOM 1518 O O . TYR A 1 521 ? 125.361 160.065 92.440 1.00 78.33 521 TYR A O 1
ATOM 1527 N N . LEU A 1 522 ? 127.143 161.320 93.004 1.00 73.56 522 LEU A N 1
ATOM 1528 C CA . LEU A 1 522 ? 127.533 161.514 91.611 1.00 73.56 522 LEU A CA 1
ATOM 1529 C C . LEU A 1 522 ? 128.096 160.236 91.002 1.00 73.56 522 LEU A C 1
ATOM 1530 O O . LEU A 1 522 ? 127.826 159.929 89.835 1.00 73.56 522 LEU A O 1
ATOM 1535 N N . SER A 1 544 ? 121.042 148.834 108.796 1.00 76.82 544 SER A N 1
ATOM 1536 C CA . SER A 1 544 ? 120.014 149.529 109.560 1.00 76.82 544 SER A CA 1
ATOM 1537 C C . SER A 1 544 ? 120.028 149.184 111.043 1.00 76.82 544 SER A C 1
ATOM 1538 O O . SER A 1 544 ? 119.326 149.845 111.816 1.00 76.82 544 SER A O 1
ATOM 1541 N N . TRP A 1 545 ? 120.773 148.158 111.465 1.00 81.36 545 TRP A N 1
ATOM 1542 C CA . TRP A 1 545 ? 120.910 147.880 112.885 1.00 81.36 545 TRP A CA 1
ATOM 1543 C C . TRP A 1 545 ? 122.231 148.444 113.373 1.00 81.36 545 TRP A C 1
ATOM 1544 O O . TRP A 1 545 ? 122.237 149.378 114.203 1.00 81.36 545 TRP A O 1
ATOM 1555 N N . ILE A 1 546 ? 123.375 147.970 112.873 1.00 77.53 546 ILE A N 1
ATOM 1556 C CA . ILE A 1 546 ? 124.660 148.324 113.472 1.00 77.53 546 ILE A CA 1
ATOM 1557 C C . ILE A 1 546 ? 125.029 149.764 113.144 1.00 77.53 546 ILE A C 1
ATOM 1558 O O . ILE A 1 546 ? 125.424 150.540 114.024 1.00 77.53 546 ILE A O 1
ATOM 1563 N N . SER A 1 547 ? 124.932 150.137 111.864 1.00 74.92 547 SER A N 1
ATOM 1564 C CA . SER A 1 547 ? 125.280 151.496 111.475 1.00 74.92 547 SER A CA 1
ATOM 1565 C C . SER A 1 547 ? 124.336 152.499 112.118 1.00 74.92 547 SER A C 1
ATOM 1566 O O . SER A 1 547 ? 124.756 153.591 112.508 1.00 74.92 547 SER A O 1
ATOM 1569 N N . ASP A 1 548 ? 123.056 152.144 112.239 1.00 77.41 548 ASP A N 1
ATOM 1570 C CA . ASP A 1 548 ? 122.111 153.032 112.905 1.00 77.41 548 ASP A CA 1
ATOM 1571 C C . ASP A 1 548 ? 122.453 153.201 114.380 1.00 77.41 548 ASP A C 1
ATOM 1572 O O . ASP A 1 548 ? 122.378 154.313 114.913 1.00 77.41 548 ASP A O 1
ATOM 1577 N N . HIS A 1 549 ? 122.839 152.116 115.057 1.00 77.94 549 HIS A N 1
ATOM 1578 C CA . HIS A 1 549 ? 123.238 152.230 116.457 1.00 77.94 549 HIS A CA 1
ATOM 1579 C C . HIS A 1 549 ? 124.477 153.107 116.607 1.00 77.94 549 HIS A C 1
ATOM 1580 O O . HIS A 1 549 ? 124.549 153.957 117.504 1.00 77.94 549 HIS A O 1
ATOM 1587 N N . LEU A 1 550 ? 125.466 152.912 115.732 1.00 73.96 550 LEU A N 1
ATOM 1588 C CA . LEU A 1 550 ? 126.679 153.722 115.804 1.00 73.96 550 LEU A CA 1
ATOM 1589 C C . LEU A 1 550 ? 126.382 155.187 115.514 1.00 73.96 550 LEU A C 1
ATOM 1590 O O . LEU A 1 550 ? 126.927 156.081 116.173 1.00 73.96 550 LEU A O 1
ATOM 1595 N N . ILE A 1 551 ? 125.521 155.453 114.531 1.00 66.98 551 ILE A N 1
ATOM 1596 C CA . ILE A 1 551 ? 125.132 156.825 114.224 1.00 66.98 551 ILE A CA 1
ATOM 1597 C C . ILE A 1 551 ? 124.417 157.445 115.414 1.00 66.98 551 ILE A C 1
ATOM 1598 O O . ILE A 1 551 ? 124.641 158.611 115.755 1.00 66.98 551 ILE A O 1
ATOM 1603 N N . HIS A 1 552 ? 123.546 156.673 116.064 1.00 64.80 552 HIS A N 1
ATOM 1604 C CA . HIS A 1 552 ? 122.850 157.175 117.242 1.00 64.80 552 HIS A CA 1
ATOM 1605 C C . HIS A 1 552 ? 123.836 157.536 118.344 1.00 64.80 552 HIS A C 1
ATOM 1606 O O . HIS A 1 552 ? 123.724 158.596 118.966 1.00 64.80 552 HIS A O 1
ATOM 1613 N N . ASP A 1 553 ? 124.820 156.668 118.590 1.00 63.78 553 ASP A N 1
ATOM 1614 C CA . ASP A 1 553 ? 125.807 156.950 119.630 1.00 63.78 553 ASP A CA 1
ATOM 1615 C C . ASP A 1 553 ? 126.632 158.189 119.300 1.00 63.78 553 ASP A C 1
ATOM 1616 O O . ASP A 1 553 ? 126.868 159.042 120.168 1.00 63.78 553 ASP A O 1
ATOM 1621 N N . ILE A 1 554 ? 127.079 158.308 118.050 1.00 50.64 554 ILE A N 1
ATOM 1622 C CA . ILE A 1 554 ? 127.889 159.457 117.660 1.00 50.64 554 ILE A CA 1
ATOM 1623 C C . ILE A 1 554 ? 127.082 160.745 117.743 1.00 50.64 554 ILE A C 1
ATOM 1624 O O . ILE A 1 554 ? 127.583 161.772 118.212 1.00 50.64 554 ILE A O 1
ATOM 1629 N N . ILE A 1 555 ? 125.828 160.718 117.290 1.00 50.36 555 ILE A N 1
ATOM 1630 C CA . ILE A 1 555 ? 124.981 161.904 117.371 1.00 50.36 555 ILE A CA 1
ATOM 1631 C C . ILE A 1 555 ? 124.711 162.258 118.826 1.00 50.36 555 ILE A C 1
ATOM 1632 O O . ILE A 1 555 ? 124.657 163.435 119.195 1.00 50.36 555 ILE A O 1
ATOM 1637 N N . TYR A 1 556 ? 124.549 161.244 119.677 1.00 44.07 556 TYR A N 1
ATOM 1638 C CA . TYR A 1 556 ? 124.367 161.494 121.101 1.00 44.07 556 TYR A CA 1
ATOM 1639 C C . TYR A 1 556 ? 125.576 162.209 121.686 1.00 44.07 556 TYR A C 1
ATOM 1640 O O . TYR A 1 556 ? 125.435 163.194 122.418 1.00 44.07 556 TYR A O 1
ATOM 1649 N N . LEU A 1 557 ? 126.779 161.731 121.360 1.00 36.11 557 LEU A N 1
ATOM 1650 C CA . LEU A 1 557 ? 127.987 162.379 121.862 1.00 36.11 557 LEU A CA 1
ATOM 1651 C C . LEU A 1 557 ? 128.111 163.803 121.333 1.00 36.11 557 LEU A C 1
ATOM 1652 O O . LEU A 1 557 ? 128.463 164.727 122.080 1.00 36.11 557 LEU A O 1
ATOM 1657 N N . TYR A 1 558 ? 127.827 163.998 120.044 1.00 30.31 558 TYR A N 1
ATOM 1658 C CA . TYR A 1 558 ? 127.944 165.325 119.453 1.00 30.31 558 TYR A CA 1
ATOM 1659 C C . TYR A 1 558 ? 126.952 166.296 120.079 1.00 30.31 558 TYR A C 1
ATOM 1660 O O . TYR A 1 558 ? 127.295 167.449 120.359 1.00 30.31 558 TYR A O 1
ATOM 1669 N N . ASN A 1 559 ? 125.714 165.850 120.297 1.00 41.19 559 ASN A N 1
ATOM 1670 C CA . ASN A 1 559 ? 124.725 166.700 120.949 1.00 41.19 559 ASN A CA 1
ATOM 1671 C C . ASN A 1 559 ? 125.118 166.990 122.390 1.00 41.19 559 ASN A C 1
ATOM 1672 O O . ASN A 1 559 ? 124.939 168.113 122.875 1.00 41.19 559 ASN A O 1
ATOM 1677 N N . GLY A 1 560 ? 125.655 165.990 123.090 1.00 32.91 560 GLY A N 1
ATOM 1678 C CA . GLY A 1 560 ? 126.104 166.216 124.451 1.00 32.91 560 GLY A CA 1
ATOM 1679 C C . GLY A 1 560 ? 127.183 167.272 124.535 1.00 32.91 560 GLY A C 1
ATOM 1680 O O . GLY A 1 560 ? 127.161 168.127 125.423 1.00 32.91 560 GLY A O 1
ATOM 1681 N N . TYR A 1 561 ? 128.141 167.233 123.610 1.00 32.77 561 TYR A N 1
ATOM 1682 C CA . TYR A 1 561 ? 129.172 168.265 123.621 1.00 32.77 561 TYR A CA 1
ATOM 1683 C C . TYR A 1 561 ? 128.619 169.623 123.206 1.00 32.77 561 TYR A C 1
ATOM 1684 O O . TYR A 1 561 ? 128.872 170.629 123.876 1.00 32.77 561 TYR A O 1
ATOM 1693 N N . THR A 1 562 ? 127.866 169.673 122.107 1.00 35.06 562 THR A N 1
ATOM 1694 C CA . THR A 1 562 ? 127.441 170.945 121.540 1.00 35.06 562 THR A CA 1
ATOM 1695 C C . THR A 1 562 ? 126.329 171.613 122.332 1.00 35.06 562 THR A C 1
ATOM 1696 O O . THR A 1 562 ? 126.300 172.846 122.412 1.00 35.06 562 THR A O 1
ATOM 1700 N N . GLU A 1 563 ? 125.414 170.841 122.913 1.00 40.06 563 GLU A N 1
ATOM 1701 C CA . GLU A 1 563 ? 124.291 171.402 123.653 1.00 40.06 563 GLU A CA 1
ATOM 1702 C C . GLU A 1 563 ? 124.534 171.424 125.155 1.00 40.06 563 GLU A C 1
ATOM 1703 O O . GLU A 1 563 ? 123.632 171.804 125.911 1.00 40.06 563 GLU A O 1
ATOM 1709 N N . ASN A 1 564 ? 125.728 171.035 125.603 1.00 32.27 564 ASN A N 1
ATOM 1710 C CA . ASN A 1 564 ? 126.111 171.090 127.012 1.00 32.27 564 ASN A CA 1
ATOM 1711 C C . ASN A 1 564 ? 125.123 170.320 127.887 1.00 32.27 564 ASN A C 1
ATOM 1712 O O . ASN A 1 564 ? 124.721 170.765 128.963 1.00 32.27 564 ASN A O 1
ATOM 1717 N N . THR A 1 565 ? 124.723 169.144 127.408 1.00 30.52 565 THR A N 1
ATOM 1718 C CA . THR A 1 565 ? 123.843 168.265 128.166 1.00 30.52 565 THR A CA 1
ATOM 1719 C C . THR A 1 565 ? 124.622 167.266 129.010 1.00 30.52 565 THR A C 1
ATOM 1720 O O . THR A 1 565 ? 124.282 167.036 130.174 1.00 30.52 565 THR A O 1
ATOM 1724 N N . MET A 1 566 ? 125.666 166.668 128.444 1.00 27.96 566 MET A N 1
ATOM 1725 C CA . MET A 1 566 ? 126.530 165.748 129.179 1.00 27.96 566 MET A CA 1
ATOM 1726 C C . MET A 1 566 ? 127.545 166.580 129.949 1.00 27.96 566 MET A C 1
ATOM 1727 O O . MET A 1 566 ? 128.643 166.857 129.472 1.00 27.96 566 MET A O 1
ATOM 1732 N N . LYS A 1 567 ? 127.169 167.005 131.149 1.00 24.46 567 LYS A N 1
ATOM 1733 C CA . LYS A 1 567 ? 128.070 167.794 131.974 1.00 24.46 567 LYS A CA 1
ATOM 1734 C C . LYS A 1 567 ? 128.904 166.951 132.925 1.00 24.46 567 LYS A C 1
ATOM 1735 O O . LYS A 1 567 ? 129.818 167.485 133.559 1.00 24.46 567 LYS A O 1
ATOM 1741 N N . HIS A 1 568 ? 128.623 165.655 133.036 1.00 11.35 568 HIS A N 1
ATOM 1742 C CA . HIS A 1 568 ? 129.290 164.802 134.010 1.00 11.35 568 HIS A CA 1
ATOM 1743 C C . HIS A 1 568 ? 130.423 163.983 133.414 1.00 11.35 568 HIS A C 1
ATOM 1744 O O . HIS A 1 568 ? 131.358 163.621 134.133 1.00 11.35 568 HIS A O 1
ATOM 1751 N N . SER A 1 569 ? 130.355 163.673 132.121 1.00 15.41 569 SER A N 1
ATOM 1752 C CA . SER A 1 569 ? 131.329 162.788 131.496 1.00 15.41 569 SER A CA 1
ATOM 1753 C C . SER A 1 569 ? 132.735 163.367 131.548 1.00 15.41 569 SER A C 1
ATOM 1754 O O . SER A 1 569 ? 132.944 164.541 131.233 1.00 15.41 569 SER A O 1
ATOM 1757 N N . ILE A 1 570 ? 133.705 162.544 131.952 1.00 29.43 570 ILE A N 1
ATOM 1758 C CA . ILE A 1 570 ? 135.097 162.982 131.968 1.00 29.43 570 ILE A CA 1
ATOM 1759 C C . ILE A 1 570 ? 135.588 163.239 130.553 1.00 29.43 570 ILE A C 1
ATOM 1760 O O . ILE A 1 570 ? 136.257 164.243 130.280 1.00 29.43 570 ILE A O 1
ATOM 1765 N N . PHE A 1 571 ? 135.262 162.334 129.629 1.00 7.12 571 PHE A N 1
ATOM 1766 C CA . PHE A 1 571 ? 135.731 162.473 128.257 1.00 7.12 571 PHE A CA 1
ATOM 1767 C C . PHE A 1 571 ? 135.189 163.733 127.601 1.00 7.12 571 PHE A C 1
ATOM 1768 O O . PHE A 1 571 ? 135.925 164.445 126.911 1.00 7.12 571 PHE A O 1
ATOM 1776 N N . ILE A 1 572 ? 133.902 164.018 127.787 1.00 7.12 572 ILE A N 1
ATOM 1777 C CA . ILE A 1 572 ? 133.317 165.155 127.096 1.00 7.12 572 ILE A CA 1
ATOM 1778 C C . ILE A 1 572 ? 133.793 166.464 127.714 1.00 7.12 572 ILE A C 1
ATOM 1779 O O . ILE A 1 572 ? 133.766 167.514 127.062 1.00 7.12 572 ILE A O 1
ATOM 1784 N N . ARG A 1 573 ? 134.223 166.432 128.977 1.00 23.55 573 ARG A N 1
ATOM 1785 C CA . ARG A 1 573 ? 134.822 167.617 129.577 1.00 23.55 573 ARG A CA 1
ATOM 1786 C C . ARG A 1 573 ? 136.260 167.807 129.120 1.00 23.55 573 ARG A C 1
ATOM 1787 O O . ARG A 1 573 ? 136.711 168.945 128.955 1.00 23.5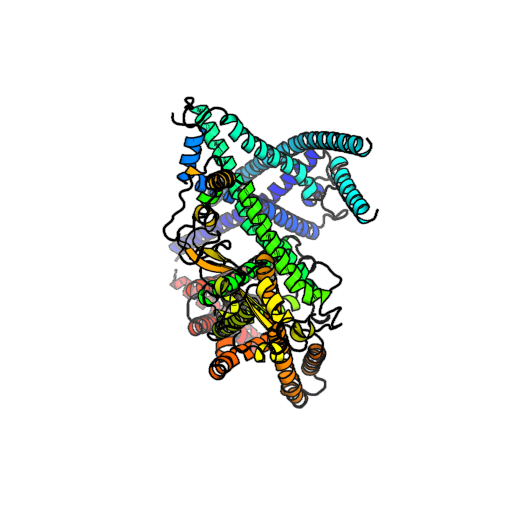5 573 ARG A O 1
ATOM 1795 N N . ALA A 1 574 ? 136.992 166.713 128.916 1.00 50.33 574 ALA A N 1
ATOM 1796 C CA . ALA A 1 574 ? 138.389 166.801 128.517 1.00 50.33 574 ALA A CA 1
ATOM 1797 C C . ALA A 1 574 ? 138.574 166.938 127.014 1.00 50.33 574 ALA A C 1
ATOM 1798 O O . ALA A 1 574 ? 139.699 167.187 126.572 1.00 50.33 574 ALA A O 1
ATOM 1800 N N . LEU A 1 575 ? 137.515 166.772 126.227 1.00 7.12 575 LEU A N 1
ATOM 1801 C CA . LEU A 1 575 ? 137.653 166.859 124.774 1.00 7.12 575 LEU A CA 1
ATOM 1802 C C . LEU A 1 575 ? 138.268 168.169 124.297 1.00 7.12 575 LEU A C 1
ATOM 1803 O O . LEU A 1 575 ? 139.178 168.119 123.452 1.00 7.12 575 LEU A O 1
ATOM 1808 N N . PRO A 1 576 ? 137.842 169.350 124.758 1.00 7.12 576 PRO A N 1
ATOM 1809 C CA . PRO A 1 576 ? 138.484 170.579 124.254 1.00 7.12 576 PRO A CA 1
ATOM 1810 C C . PRO A 1 576 ? 139.952 170.691 124.632 1.00 7.12 576 PRO A C 1
ATOM 1811 O O . PRO A 1 576 ? 140.788 171.026 123.781 1.00 7.12 576 PRO A O 1
ATOM 1815 N N . ALA A 1 577 ? 140.290 170.428 125.895 1.00 34.16 577 ALA A N 1
ATOM 1816 C CA . ALA A 1 577 ? 141.685 170.499 126.313 1.00 34.16 577 ALA A CA 1
ATOM 1817 C C . ALA A 1 577 ? 142.527 169.459 125.589 1.00 34.16 577 ALA A C 1
ATOM 1818 O O . ALA A 1 577 ? 143.664 169.736 125.188 1.00 34.16 577 ALA A O 1
ATOM 1820 N N . LEU A 1 578 ? 141.989 168.251 125.420 1.00 7.12 578 LEU A N 1
ATOM 1821 C CA . LEU A 1 578 ? 142.715 167.221 124.690 1.00 7.12 578 LEU A CA 1
ATOM 1822 C C . LEU A 1 578 ? 142.946 167.638 123.246 1.00 7.12 578 LEU A C 1
ATOM 1823 O O . LEU A 1 578 ? 144.025 167.405 122.692 1.00 7.12 578 LEU A O 1
ATOM 1828 N N . THR A 1 579 ? 141.945 168.257 122.620 1.00 93.68 579 THR A N 1
ATOM 1829 C CA . THR A 1 579 ? 142.118 168.739 121.255 1.00 93.68 579 THR A CA 1
ATOM 1830 C C . THR A 1 579 ? 143.193 169.813 121.189 1.00 93.68 579 THR A C 1
ATOM 1831 O O . THR A 1 579 ? 144.028 169.812 120.279 1.00 93.68 579 THR A O 1
ATOM 1835 N N . THR A 1 580 ? 143.194 170.737 122.150 1.00 9.82 580 THR A N 1
ATOM 1836 C CA . THR A 1 580 ? 144.220 171.777 122.162 1.00 9.82 580 THR A CA 1
ATOM 1837 C C . THR A 1 580 ? 145.609 171.170 122.297 1.00 9.82 580 THR A C 1
ATOM 1838 O O . THR A 1 580 ? 146.539 171.548 121.574 1.00 9.82 580 THR A O 1
ATOM 1842 N N . TYR A 1 581 ? 145.767 170.214 123.212 1.00 7.12 581 TYR A N 1
ATOM 1843 C CA . TYR A 1 581 ? 147.076 169.604 123.412 1.00 7.12 581 TYR A CA 1
ATOM 1844 C C . TYR A 1 581 ? 147.522 168.827 122.180 1.00 7.12 581 TYR A C 1
ATOM 1845 O O . TYR A 1 581 ? 148.689 168.908 121.780 1.00 7.12 581 TYR A O 1
ATOM 1854 N N . LEU A 1 582 ? 146.613 168.068 121.567 1.00 37.38 582 LEU A N 1
ATOM 1855 C CA . LEU A 1 582 ? 146.980 167.307 120.379 1.00 37.38 582 LEU A CA 1
ATOM 1856 C C . LEU A 1 582 ? 147.339 168.231 119.225 1.00 37.38 582 LEU A C 1
ATOM 1857 O O . LEU A 1 582 ? 148.278 167.955 118.469 1.00 37.38 582 LEU A O 1
ATOM 1862 N N . THR A 1 583 ? 146.608 169.336 119.071 1.00 7.12 583 THR A N 1
ATOM 1863 C CA . THR A 1 583 ? 146.955 170.300 118.036 1.00 7.12 583 THR A CA 1
ATOM 1864 C C . THR A 1 583 ? 148.320 170.916 118.297 1.00 7.12 583 THR A C 1
ATOM 1865 O O . THR A 1 583 ? 149.106 171.105 117.366 1.00 7.12 583 THR A O 1
ATOM 1869 N N . SER A 1 584 ? 148.622 171.238 119.555 1.00 7.12 584 SER A N 1
ATOM 1870 C CA . SER A 1 584 ? 149.931 171.802 119.872 1.00 7.12 584 SER A CA 1
ATOM 1871 C C . SER A 1 584 ? 151.044 170.811 119.551 1.00 7.12 584 SER A C 1
ATOM 1872 O O . SER A 1 584 ? 152.084 171.183 118.994 1.00 7.12 584 SER A O 1
ATOM 1875 N N . VAL A 1 585 ? 150.837 169.540 119.896 1.00 7.12 585 VAL A N 1
ATOM 1876 C CA . VAL A 1 585 ? 151.831 168.514 119.592 1.00 7.12 585 VAL A CA 1
ATOM 1877 C C . VAL A 1 585 ? 152.020 168.383 118.086 1.00 7.12 585 VAL A C 1
ATOM 1878 O O . VAL A 1 585 ? 153.150 168.270 117.592 1.00 7.12 585 VAL A O 1
ATOM 1882 N N . SER A 1 586 ? 150.919 168.395 117.333 1.00 7.12 586 SER A N 1
ATOM 1883 C CA . SER A 1 586 ? 151.016 168.301 115.881 1.00 7.12 586 SER A CA 1
ATOM 1884 C C . SER A 1 586 ? 151.763 169.495 115.302 1.00 7.12 586 SER A C 1
ATOM 1885 O O . SER A 1 586 ? 152.581 169.345 114.386 1.00 7.12 586 SER A O 1
ATOM 1888 N N . ILE A 1 587 ? 151.489 170.694 115.819 1.00 7.12 587 ILE A N 1
ATOM 1889 C CA . ILE A 1 587 ? 152.193 171.882 115.345 1.00 7.12 587 ILE A CA 1
ATOM 1890 C C . ILE A 1 587 ? 153.680 171.771 115.631 1.00 7.12 587 ILE A C 1
ATOM 1891 O O . ILE A 1 587 ? 154.510 172.123 114.791 1.00 7.12 587 ILE A O 1
ATOM 1896 N N . VAL A 1 588 ? 154.045 171.285 116.817 1.00 7.12 588 VAL A N 1
ATOM 1897 C CA . VAL A 1 588 ? 155.463 171.128 117.139 1.00 7.12 588 VAL A CA 1
ATOM 1898 C C . VAL A 1 588 ? 156.123 170.154 116.170 1.00 7.12 588 VAL A C 1
ATOM 1899 O O . VAL A 1 588 ? 157.189 170.434 115.599 1.00 7.12 588 VAL A O 1
ATOM 1903 N N . CYS A 1 589 ? 155.485 169.002 115.954 1.00 17.16 589 CYS A N 1
ATOM 1904 C CA . CYS A 1 589 ? 156.073 167.978 115.097 1.00 17.16 589 CYS A CA 1
ATOM 1905 C C . CYS A 1 589 ? 156.224 168.474 113.664 1.00 17.16 589 CYS A C 1
ATOM 1906 O O . CYS A 1 589 ? 157.238 168.212 113.009 1.00 17.16 589 CYS A O 1
ATOM 1909 N N . ALA A 1 590 ? 155.223 169.194 113.156 1.00 7.12 590 ALA A N 1
ATOM 1910 C CA . ALA A 1 590 ? 155.314 169.706 111.793 1.00 7.12 590 ALA A CA 1
ATOM 1911 C C . ALA A 1 590 ? 156.324 170.843 111.693 1.00 7.12 590 ALA A C 1
ATOM 1912 O O . ALA A 1 590 ? 157.051 170.953 110.698 1.00 7.12 590 ALA A O 1
ATOM 1914 N N . SER A 1 591 ? 156.387 171.698 112.714 1.00 18.14 591 SER A N 1
ATOM 1915 C CA . SER A 1 591 ? 157.263 172.859 112.659 1.00 18.14 591 SER A CA 1
ATOM 1916 C C . SER A 1 591 ? 158.723 172.449 112.730 1.00 18.14 591 SER A C 1
ATOM 1917 O O . SER A 1 591 ? 159.592 173.140 112.189 1.00 18.14 591 SER A O 1
ATOM 1920 N N . SER A 1 592 ? 159.019 171.331 113.395 1.00 2.88 592 SER A N 1
ATOM 1921 C CA . SER A 1 592 ? 160.387 170.821 113.359 1.00 2.88 592 SER A CA 1
ATOM 1922 C C . SER A 1 592 ? 160.842 170.597 111.920 1.00 2.88 592 SER A C 1
ATOM 1923 O O . SER A 1 592 ? 161.880 171.119 111.486 1.00 2.88 592 SER A O 1
ATOM 1926 N N . ASN A 1 593 ? 160.046 169.854 111.150 1.00 2.03 593 ASN A N 1
ATOM 1927 C CA . ASN A 1 593 ? 160.383 169.610 109.755 1.00 2.03 593 ASN A CA 1
ATOM 1928 C C . ASN A 1 593 ? 160.377 170.899 108.945 1.00 2.03 593 ASN A C 1
ATOM 1929 O O . ASN A 1 593 ? 161.217 171.075 108.056 1.00 2.03 593 ASN A O 1
ATOM 1934 N N . LEU A 1 594 ? 159.441 171.806 109.232 1.00 7.68 594 LEU A N 1
ATOM 1935 C CA . LEU A 1 594 ? 159.382 173.060 108.485 1.00 7.68 594 LEU A CA 1
ATOM 1936 C C . LEU A 1 594 ? 160.643 173.891 108.687 1.00 7.68 594 LEU A C 1
ATOM 1937 O O . LEU A 1 594 ? 161.155 174.491 107.736 1.00 7.68 594 LEU A O 1
ATOM 1942 N N . VAL A 1 595 ? 161.152 173.946 109.914 1.00 12.43 595 VAL A N 1
ATOM 1943 C CA . VAL A 1 595 ? 162.372 174.688 110.209 1.00 12.43 595 VAL A CA 1
ATOM 1944 C C . VAL A 1 595 ? 163.555 173.991 109.549 1.00 12.43 595 VAL A C 1
ATOM 1945 O O . VAL A 1 595 ? 164.474 174.649 109.049 1.00 12.43 595 VAL A O 1
ATOM 1949 N N . SER A 1 596 ? 163.538 172.658 109.523 1.00 22.12 596 SER A N 1
ATOM 1950 C CA . SER A 1 596 ? 164.628 171.905 108.914 1.00 22.12 596 SER A CA 1
ATOM 1951 C C . SER A 1 596 ? 164.645 171.986 107.395 1.00 22.12 596 SER A C 1
ATOM 1952 O O . SER A 1 596 ? 165.586 171.480 106.776 1.00 22.12 596 SER A O 1
ATOM 1955 N N . ARG A 1 597 ? 163.633 172.589 106.777 1.00 32.08 597 ARG A N 1
ATOM 1956 C CA . ARG A 1 597 ? 163.525 172.585 105.324 1.00 32.08 597 ARG A CA 1
ATOM 1957 C C . ARG A 1 597 ? 164.689 173.324 104.682 1.00 32.08 597 ARG A C 1
ATOM 1958 O O . ARG A 1 597 ? 165.123 174.370 105.168 1.00 32.08 597 ARG A O 1
ATOM 1966 N N . GLY A 1 598 ? 165.197 172.766 103.586 1.00 29.00 598 GLY A N 1
ATOM 1967 C CA . GLY A 1 598 ? 166.274 173.386 102.841 1.00 29.00 598 GLY A CA 1
ATOM 1968 C C . GLY A 1 598 ? 167.650 173.092 103.398 1.00 29.00 598 GLY A C 1
ATOM 1969 O O . GLY A 1 598 ? 168.525 172.597 102.683 1.00 29.00 598 GLY A O 1
ATOM 1970 N N . TYR A 1 599 ? 167.853 173.396 104.677 1.00 28.14 599 TYR A N 1
ATOM 1971 C CA . TYR A 1 599 ? 169.150 173.186 105.302 1.00 28.14 599 TYR A CA 1
ATOM 1972 C C . TYR A 1 599 ? 169.466 171.700 105.403 1.00 28.14 599 TYR A C 1
ATOM 1973 O O . TYR A 1 599 ? 168.577 170.870 105.605 1.00 28.14 599 TYR A O 1
ATOM 1982 N N . GLY A 1 600 ? 170.739 171.374 105.258 1.00 27.55 600 GLY A N 1
ATOM 1983 C CA . GLY A 1 600 ? 171.183 170.004 105.334 1.00 27.55 600 GLY A CA 1
ATOM 1984 C C . GLY A 1 600 ? 172.633 169.925 105.740 1.00 27.55 600 GLY A C 1
ATOM 1985 O O . GLY A 1 600 ? 173.206 170.887 106.254 1.00 27.55 600 GLY A O 1
ATOM 1986 N N . ARG A 1 601 ? 173.231 168.756 105.500 1.00 30.08 601 ARG A N 1
ATOM 1987 C CA . ARG A 1 601 ? 174.633 168.559 105.853 1.00 30.08 601 ARG A CA 1
ATOM 1988 C C . ARG A 1 601 ? 175.548 169.465 105.043 1.00 30.08 601 ARG A C 1
ATOM 1989 O O . ARG A 1 601 ? 176.659 169.781 105.484 1.00 30.08 601 ARG A O 1
ATOM 1997 N N . GLU A 1 602 ? 175.103 169.894 103.863 1.00 49.57 602 GLU A N 1
ATOM 1998 C CA . GLU A 1 602 ? 175.894 170.775 103.010 1.00 49.57 602 GLU A CA 1
ATOM 1999 C C . GLU A 1 602 ? 175.591 172.243 103.293 1.00 49.57 602 GLU A C 1
ATOM 2000 O O . GLU A 1 602 ? 176.505 173.043 103.515 1.00 49.57 602 GLU A O 1
ATOM 2006 N N . ASN A 1 603 ? 174.312 172.608 103.290 1.00 40.38 603 ASN A N 1
ATOM 2007 C CA . ASN A 1 603 ? 173.899 173.983 103.554 1.00 40.38 603 ASN A CA 1
ATOM 2008 C C . ASN A 1 603 ? 173.874 174.192 105.061 1.00 40.38 603 ASN A C 1
ATOM 2009 O O . ASN A 1 603 ? 172.933 173.781 105.742 1.00 40.38 603 ASN A O 1
ATOM 2014 N N . GLY A 1 604 ? 174.912 174.837 105.590 1.00 40.76 604 GLY A N 1
ATOM 2015 C CA . GLY A 1 604 ? 174.972 175.077 107.013 1.00 40.76 604 GLY A CA 1
ATOM 2016 C C . GLY A 1 604 ? 173.897 176.035 107.485 1.00 40.76 604 GLY A C 1
ATOM 2017 O O . GLY A 1 604 ? 173.377 176.863 106.739 1.00 40.76 604 GLY A O 1
ATOM 2018 N N . MET A 1 605 ? 173.551 175.903 108.759 1.00 27.61 605 MET A N 1
ATOM 2019 C CA . MET A 1 605 ? 172.524 176.730 109.384 1.00 27.61 605 MET A CA 1
ATOM 2020 C C . MET A 1 605 ? 173.236 177.672 110.351 1.00 27.61 605 MET A C 1
ATOM 2021 O O . MET A 1 605 ? 173.461 177.348 111.517 1.00 27.61 605 MET A O 1
ATOM 2026 N N . SER A 1 606 ? 173.600 178.851 109.843 1.00 27.36 606 SER A N 1
ATOM 2027 C CA . SER A 1 606 ? 174.480 179.752 110.582 1.00 27.36 606 SER A CA 1
ATOM 2028 C C . SER A 1 606 ? 173.795 180.331 111.814 1.00 27.36 606 SER A C 1
ATOM 2029 O O . SER A 1 606 ? 174.417 180.468 112.873 1.00 27.36 606 SER A O 1
ATOM 2032 N N . ASN A 1 607 ? 172.518 180.685 111.696 1.00 35.27 607 ASN A N 1
ATOM 2033 C CA . ASN A 1 607 ? 171.846 181.444 112.738 1.00 35.27 607 ASN A CA 1
ATOM 2034 C C . ASN A 1 607 ? 171.763 180.621 114.023 1.00 35.27 607 ASN A C 1
ATOM 2035 O O . ASN A 1 607 ? 171.183 179.526 114.013 1.00 35.27 607 ASN A O 1
ATOM 2040 N N . PRO A 1 608 ? 172.320 181.105 115.135 1.00 20.61 608 PRO A N 1
ATOM 2041 C CA . PRO A 1 608 ? 172.322 180.284 116.355 1.00 20.61 608 PRO A CA 1
ATOM 2042 C C . PRO A 1 608 ? 170.965 180.191 117.026 1.00 20.61 608 PRO A C 1
ATOM 2043 O O . PRO A 1 608 ? 170.620 179.131 117.563 1.00 20.61 608 PRO A O 1
ATOM 2047 N N . THR A 1 609 ? 170.190 181.276 117.037 1.00 22.55 609 THR A N 1
ATOM 2048 C CA . THR A 1 609 ? 168.881 181.234 117.683 1.00 22.55 609 THR A CA 1
ATOM 2049 C C . THR A 1 609 ? 167.956 180.249 116.998 1.00 22.55 609 THR A C 1
ATOM 2050 O O . THR A 1 609 ? 167.296 179.433 117.653 1.00 22.55 609 THR A O 1
ATOM 2054 N N . ARG A 1 610 ? 167.900 180.305 115.667 1.00 15.27 610 ARG A N 1
ATOM 2055 C CA . ARG A 1 610 ? 167.091 179.347 114.926 1.00 15.27 610 ARG A CA 1
ATOM 2056 C C . ARG A 1 610 ? 167.607 177.928 115.129 1.00 15.27 610 ARG A C 1
ATOM 2057 O O . ARG A 1 610 ? 166.823 176.973 115.173 1.00 15.27 610 ARG A O 1
ATOM 2065 N N . ARG A 1 611 ? 168.925 177.775 115.250 1.00 13.64 611 ARG A N 1
ATOM 2066 C CA . ARG A 1 611 ? 169.506 176.465 115.523 1.00 13.64 611 ARG A CA 1
ATOM 2067 C C . ARG A 1 611 ? 169.007 175.906 116.849 1.00 13.64 611 ARG A C 1
ATOM 2068 O O . ARG A 1 611 ? 168.610 174.739 116.934 1.00 13.64 611 ARG A O 1
ATOM 2076 N N . LEU A 1 612 ? 169.014 176.729 117.898 1.00 3.27 612 LEU A N 1
ATOM 2077 C CA . LEU A 1 612 ? 168.514 176.270 119.191 1.00 3.27 612 LEU A CA 1
ATOM 2078 C C . LEU A 1 612 ? 167.026 175.962 119.128 1.00 3.27 612 LEU A C 1
ATOM 2079 O O . LEU A 1 612 ? 166.556 174.991 119.735 1.00 3.27 612 LEU A O 1
ATOM 2084 N N . ILE A 1 613 ? 166.268 176.787 118.405 1.00 10.99 613 ILE A N 1
ATOM 2085 C CA . ILE A 1 613 ? 164.834 176.548 118.270 1.00 10.99 613 ILE A CA 1
ATOM 2086 C C . ILE A 1 613 ? 164.586 175.197 117.615 1.00 10.99 613 ILE A C 1
ATOM 2087 O O . ILE A 1 613 ? 163.740 174.414 118.065 1.00 10.99 613 ILE A O 1
ATOM 2092 N N . PHE A 1 614 ? 165.326 174.898 116.546 1.00 13.10 614 PHE A N 1
ATOM 2093 C CA . PHE A 1 614 ? 165.168 173.601 115.899 1.00 13.10 614 PHE A CA 1
ATOM 2094 C C . PHE A 1 614 ? 165.609 172.470 116.811 1.00 13.10 614 PHE A C 1
ATOM 2095 O O . PHE A 1 614 ? 165.020 171.390 116.791 1.00 13.10 614 PHE A O 1
ATOM 2103 N N . GLN A 1 615 ? 166.685 172.670 117.570 1.00 7.12 615 GLN A N 1
ATOM 2104 C CA . GLN A 1 615 ? 167.134 171.612 118.465 1.00 7.12 615 GLN A CA 1
ATOM 2105 C C . GLN A 1 615 ? 166.034 171.265 119.454 1.00 7.12 615 GLN A C 1
ATOM 2106 O O . GLN A 1 615 ? 165.729 170.090 119.678 1.00 7.12 615 GLN A O 1
ATOM 2112 N N . ILE A 1 616 ? 165.396 172.288 120.021 1.00 7.12 616 ILE A N 1
ATOM 2113 C CA . ILE A 1 616 ? 164.311 172.053 120.969 1.00 7.12 616 ILE A CA 1
ATOM 2114 C C . ILE A 1 616 ? 163.132 171.372 120.282 1.00 7.12 616 ILE A C 1
ATOM 2115 O O . ILE A 1 616 ? 162.568 170.400 120.799 1.00 7.12 616 ILE A O 1
ATOM 2120 N N . LEU A 1 617 ? 162.740 171.870 119.106 1.00 7.12 617 LEU A N 1
ATOM 2121 C CA . LEU A 1 617 ? 161.581 171.302 118.422 1.00 7.12 617 LEU A CA 1
ATOM 2122 C C . LEU A 1 617 ? 161.826 169.855 118.017 1.00 7.12 617 LEU A C 1
ATOM 2123 O O . LEU A 1 617 ? 160.940 169.005 118.154 1.00 7.12 617 LEU A O 1
ATOM 2128 N N . PHE A 1 618 ? 163.022 169.556 117.514 1.00 7.12 618 PHE A N 1
ATOM 2129 C CA . PHE A 1 618 ? 163.346 168.197 117.105 1.00 7.12 618 PHE A CA 1
ATOM 2130 C C . PHE A 1 618 ? 163.449 167.273 118.307 1.00 7.12 618 PHE A C 1
ATOM 2131 O O . PHE A 1 618 ? 163.055 166.104 118.236 1.00 7.12 618 PHE A O 1
ATOM 2139 N N . ALA A 1 619 ? 163.983 167.774 119.422 1.00 7.12 619 ALA A N 1
ATOM 2140 C CA . ALA A 1 619 ? 164.007 166.970 120.634 1.00 7.12 619 ALA A CA 1
ATOM 2141 C C . ALA A 1 619 ? 162.596 166.636 121.084 1.00 7.12 619 ALA A C 1
ATOM 2142 O O . ALA A 1 619 ? 162.321 165.503 121.485 1.00 7.12 619 ALA A O 1
ATOM 2144 N N . LEU A 1 620 ? 161.682 167.605 121.008 1.00 7.12 620 LEU A N 1
ATOM 2145 C CA . LEU A 1 620 ? 160.291 167.330 121.358 1.00 7.12 620 LEU A CA 1
ATOM 2146 C C . LEU A 1 620 ? 159.657 166.334 120.395 1.00 7.12 620 LEU A C 1
ATOM 2147 O O . LEU A 1 620 ? 158.894 165.456 120.814 1.00 7.12 620 LEU A O 1
ATOM 2152 N N . LYS A 1 621 ? 159.944 166.463 119.100 1.00 7.12 621 LYS A N 1
ATOM 2153 C CA . LYS A 1 621 ? 159.380 165.537 118.123 1.00 7.12 621 LYS A CA 1
ATOM 2154 C C . LYS A 1 621 ? 159.848 164.112 118.384 1.00 7.12 621 LYS A C 1
ATOM 2155 O O . LYS A 1 621 ? 159.047 163.170 118.382 1.00 7.12 621 LYS A O 1
ATOM 2161 N N . CYS A 1 622 ? 161.149 163.936 118.615 1.00 7.12 622 CYS A N 1
ATOM 2162 C CA . CYS A 1 622 ? 161.666 162.612 118.937 1.00 7.12 622 CYS A CA 1
ATOM 2163 C C . CYS A 1 622 ? 161.120 162.119 120.269 1.00 7.12 622 CYS A C 1
ATOM 2164 O O . CYS A 1 622 ? 160.862 160.922 120.433 1.00 7.12 622 CYS A O 1
ATOM 2167 N N . THR A 1 623 ? 160.931 163.027 121.229 1.00 7.12 623 THR A N 1
ATOM 2168 C CA . THR A 1 623 ? 160.337 162.645 122.502 1.00 7.12 623 THR A CA 1
ATOM 2169 C C . THR A 1 623 ? 158.948 162.071 122.303 1.00 7.12 623 THR A C 1
ATOM 2170 O O . THR A 1 623 ? 158.623 161.015 122.849 1.00 7.12 623 THR A O 1
ATOM 2174 N N . PHE A 1 624 ? 158.120 162.746 121.510 1.00 7.12 624 PHE A N 1
ATOM 2175 C CA . PHE A 1 624 ? 156.764 162.259 121.291 1.00 7.12 624 PHE A CA 1
ATOM 2176 C C . PHE A 1 624 ? 156.759 160.968 120.485 1.00 7.12 624 PHE A C 1
ATOM 2177 O O . PHE A 1 624 ? 155.974 160.062 120.775 1.00 7.12 624 PHE A O 1
ATOM 2185 N N . LYS A 1 625 ? 157.636 160.850 119.485 1.00 7.12 625 LYS A N 1
ATOM 2186 C CA . LYS A 1 625 ? 157.695 159.610 118.713 1.00 7.12 625 LYS A CA 1
ATOM 2187 C C . LYS A 1 625 ? 158.074 158.428 119.596 1.00 7.12 625 LYS A C 1
ATOM 2188 O O . LYS A 1 625 ? 157.396 157.391 119.599 1.00 7.12 625 LYS A O 1
ATOM 2194 N N . VAL A 1 626 ? 159.159 158.568 120.358 1.00 7.12 626 VAL A N 1
ATOM 2195 C CA . VAL A 1 626 ? 159.615 157.478 121.210 1.00 7.12 626 VAL A CA 1
ATOM 2196 C C . VAL A 1 626 ? 158.593 157.191 122.297 1.00 7.12 626 VAL A C 1
ATOM 2197 O O . VAL A 1 626 ? 158.344 156.031 122.639 1.00 7.12 626 VAL A O 1
ATOM 2201 N N . PHE A 1 627 ? 157.985 158.236 122.860 1.00 7.12 627 PHE A N 1
ATOM 2202 C CA . PHE A 1 627 ? 156.978 158.033 123.890 1.00 7.12 627 PHE A CA 1
ATOM 2203 C C . PHE A 1 627 ? 155.784 157.275 123.339 1.00 7.12 627 PHE A C 1
ATOM 2204 O O . PHE A 1 627 ? 155.258 156.376 123.995 1.00 7.12 627 PHE A O 1
ATOM 2212 N N . THR A 1 628 ? 155.340 157.621 122.131 1.00 7.12 628 THR A N 1
ATOM 2213 C CA . THR A 1 628 ? 154.205 156.924 121.543 1.00 7.12 628 THR A CA 1
ATOM 2214 C C . THR A 1 628 ? 154.538 155.463 121.282 1.00 7.12 628 THR A C 1
ATOM 2215 O O . THR A 1 628 ? 153.748 154.569 121.607 1.00 7.12 628 THR A O 1
ATOM 2219 N N . LEU A 1 629 ? 155.713 155.197 120.708 1.00 7.12 629 LEU A N 1
ATOM 2220 C CA . LEU A 1 629 ? 156.082 153.813 120.422 1.00 7.12 629 LEU A CA 1
ATOM 2221 C C . LEU A 1 629 ? 156.199 153.000 121.705 1.00 7.12 629 LEU A C 1
ATOM 2222 O O . LEU A 1 629 ? 155.682 151.879 121.794 1.00 7.12 629 LEU A O 1
ATOM 2227 N N . PHE A 1 630 ? 156.871 153.552 122.715 1.00 7.12 630 PHE A N 1
ATOM 2228 C CA . PHE A 1 630 ? 157.031 152.833 123.971 1.00 7.12 630 PHE A CA 1
ATOM 2229 C C . PHE A 1 630 ? 155.699 152.647 124.676 1.00 7.12 630 PHE A C 1
ATOM 2230 O O . PHE A 1 630 ? 155.432 151.575 125.225 1.00 7.12 630 PHE A O 1
ATOM 2238 N N . PHE A 1 631 ? 154.851 153.675 124.679 1.00 7.12 631 PHE A N 1
ATOM 2239 C CA . PHE A 1 631 ? 153.551 153.558 125.320 1.00 7.12 631 PHE A CA 1
ATOM 2240 C C . PHE A 1 631 ? 152.719 152.480 124.652 1.00 7.12 631 PHE A C 1
ATOM 2241 O O . PHE A 1 631 ? 152.120 151.642 125.329 1.00 7.12 631 PHE A O 1
ATOM 2249 N N . ILE A 1 632 ? 152.682 152.473 123.318 1.00 7.12 632 ILE A N 1
ATOM 2250 C CA . ILE A 1 632 ? 151.995 151.397 122.613 1.00 7.12 632 ILE A CA 1
ATOM 2251 C C . ILE A 1 632 ? 152.547 150.050 123.051 1.00 7.12 632 ILE A C 1
ATOM 2252 O O . ILE A 1 632 ? 151.843 149.262 123.689 1.00 7.12 632 ILE A O 1
ATOM 2257 N N . GLU A 1 633 ? 153.842 149.824 122.816 1.00 7.12 633 GLU A N 1
ATOM 2258 C CA . GLU A 1 633 ? 154.434 148.506 123.018 1.00 7.12 633 GLU A CA 1
ATOM 2259 C C . GLU A 1 633 ? 154.300 148.026 124.459 1.00 7.12 633 GLU A C 1
ATOM 2260 O O . GLU A 1 633 ? 154.192 146.820 124.707 1.00 7.12 633 GLU A O 1
ATOM 2266 N N . LEU A 1 634 ? 154.302 148.942 125.426 1.00 7.12 634 LEU A N 1
ATOM 2267 C CA . LEU A 1 634 ? 154.335 148.536 126.823 1.00 7.12 634 LEU A CA 1
ATOM 2268 C C . LEU A 1 634 ? 152.976 148.564 127.507 1.00 7.12 634 LEU A C 1
ATOM 2269 O O . LEU A 1 634 ? 152.806 147.886 128.526 1.00 7.12 634 LEU A O 1
ATOM 2274 N N . ALA A 1 635 ? 152.007 149.320 126.995 1.00 7.12 635 ALA A N 1
ATOM 2275 C CA . ALA A 1 635 ? 150.688 149.333 127.603 1.00 7.12 635 ALA A CA 1
ATOM 2276 C C . ALA A 1 635 ? 149.629 148.834 126.632 1.00 7.12 635 ALA A C 1
ATOM 2277 O O . ALA A 1 635 ? 148.920 147.872 126.931 1.00 7.12 635 ALA A O 1
ATOM 2279 N N . GLY A 1 636 ? 149.536 149.452 125.454 1.00 7.12 636 GLY A N 1
ATOM 2280 C CA . GLY A 1 636 ? 148.458 149.103 124.544 1.00 7.12 636 GLY A CA 1
ATOM 2281 C C . GLY A 1 636 ? 148.626 147.706 123.985 1.00 7.12 636 GLY A C 1
ATOM 2282 O O . GLY A 1 636 ? 147.651 146.988 123.758 1.00 7.12 636 GLY A O 1
ATOM 2283 N N . PHE A 1 637 ? 149.870 147.310 123.752 1.00 7.12 637 PHE A N 1
ATOM 2284 C CA . PHE A 1 637 ? 150.155 145.934 123.358 1.00 7.12 637 PHE A CA 1
ATOM 2285 C C . PHE A 1 637 ? 149.699 144.957 124.441 1.00 7.12 637 PHE A C 1
ATOM 2286 O O . PHE A 1 637 ? 148.834 144.108 124.150 1.00 7.12 637 PHE A O 1
ATOM 2294 N N . PRO A 1 638 ? 150.166 145.049 125.700 1.00 7.12 638 PRO A N 1
ATOM 2295 C CA . PRO A 1 638 ? 149.645 144.135 126.726 1.00 7.12 638 PRO A CA 1
ATOM 2296 C C . PRO A 1 638 ? 148.169 144.312 127.020 1.00 7.12 638 PRO A C 1
ATOM 2297 O O . PRO A 1 638 ? 147.481 143.318 127.261 1.00 7.12 638 PRO A O 1
ATOM 2301 N N . ILE A 1 639 ? 147.661 145.546 127.035 1.00 7.12 639 ILE A N 1
ATOM 2302 C CA . ILE A 1 639 ? 146.257 145.752 127.381 1.00 7.12 639 ILE A CA 1
ATOM 2303 C C . ILE A 1 639 ? 145.350 145.112 126.342 1.00 7.12 639 ILE A C 1
ATOM 2304 O O . ILE A 1 639 ? 144.375 144.437 126.684 1.00 7.12 639 ILE A O 1
ATOM 2309 N N . LEU A 1 640 ? 145.656 145.298 125.060 1.00 7.12 640 LEU A N 1
ATOM 2310 C CA . LEU A 1 640 ? 144.807 144.712 124.030 1.00 7.12 640 LEU A CA 1
ATOM 2311 C C . LEU A 1 640 ? 144.964 143.197 123.992 1.00 7.12 640 LEU A C 1
ATOM 2312 O O . LEU A 1 640 ? 143.988 142.468 123.759 1.00 7.12 640 LEU A O 1
ATOM 2317 N N . ALA A 1 641 ? 146.179 142.698 124.243 1.00 7.12 641 ALA A N 1
ATOM 2318 C CA . ALA A 1 641 ? 146.350 141.253 124.351 1.00 7.12 641 ALA A CA 1
ATOM 2319 C C . ALA A 1 641 ? 145.510 140.692 125.490 1.00 7.12 641 ALA A C 1
ATOM 2320 O O . ALA A 1 641 ? 144.875 139.641 125.347 1.00 7.12 641 ALA A O 1
ATOM 2322 N N . GLY A 1 642 ? 145.480 141.390 126.623 1.00 7.12 642 GLY A N 1
ATOM 2323 C CA . GLY A 1 642 ? 144.644 140.959 127.729 1.00 7.12 642 GLY A CA 1
ATOM 2324 C C . GLY A 1 642 ? 143.165 141.053 127.416 1.00 7.12 642 GLY A C 1
ATOM 2325 O O . GLY A 1 642 ? 142.371 140.242 127.892 1.00 7.12 642 GLY A O 1
ATOM 2326 N N . VAL A 1 643 ? 142.772 142.048 126.622 1.00 7.12 643 VAL A N 1
ATOM 2327 C CA . VAL A 1 643 ? 141.373 142.154 126.220 1.00 7.12 643 VAL A CA 1
ATOM 2328 C C . VAL A 1 643 ? 140.964 140.943 125.396 1.00 7.12 643 VAL A C 1
ATOM 2329 O O . VAL A 1 643 ? 139.897 140.358 125.614 1.00 7.12 643 VAL A O 1
ATOM 2333 N N . MET A 1 644 ? 141.802 140.537 124.441 1.00 7.12 644 MET A N 1
ATOM 2334 C CA . MET A 1 644 ? 141.439 139.353 123.665 1.00 7.12 644 MET A CA 1
ATOM 2335 C C . MET A 1 644 ? 141.528 138.084 124.500 1.00 7.12 644 MET A C 1
ATOM 2336 O O . MET A 1 644 ? 140.770 137.135 124.270 1.00 7.12 644 MET A O 1
ATOM 2341 N N . LEU A 1 645 ? 142.446 138.035 125.463 1.00 7.12 645 LEU A N 1
ATOM 2342 C CA . LEU A 1 645 ? 142.454 136.905 126.384 1.00 7.12 645 LEU A CA 1
ATOM 2343 C C . LEU A 1 645 ? 141.151 136.829 127.163 1.00 7.12 645 LEU A C 1
ATOM 2344 O O . LEU A 1 645 ? 140.590 135.746 127.339 1.00 7.12 645 LEU A O 1
ATOM 2349 N N . ASP A 1 646 ? 140.652 137.969 127.632 1.00 11.89 646 ASP A N 1
ATOM 2350 C CA . ASP A 1 646 ? 139.356 137.993 128.297 1.00 11.89 646 ASP A CA 1
ATOM 2351 C C . ASP A 1 646 ? 138.263 137.513 127.354 1.00 11.89 646 ASP A C 1
ATOM 2352 O O . ASP A 1 646 ? 137.394 136.726 127.739 1.00 11.89 646 ASP A O 1
ATOM 2357 N N . PHE A 1 647 ? 138.306 137.968 126.105 1.00 7.12 647 PHE A N 1
ATOM 2358 C CA . PHE A 1 647 ? 137.268 137.612 125.145 1.00 7.12 647 PHE A CA 1
ATOM 2359 C C . PHE A 1 647 ? 137.254 136.115 124.862 1.00 7.12 647 PHE A C 1
ATOM 2360 O O . PHE A 1 647 ? 136.186 135.510 124.717 1.00 7.12 647 PHE A O 1
ATOM 2368 N N . SER A 1 648 ? 138.431 135.500 124.770 1.00 7.12 648 SER A N 1
ATOM 2369 C CA . SER A 1 648 ? 138.519 134.131 124.279 1.00 7.12 648 SER A CA 1
ATOM 2370 C C . SER A 1 648 ? 138.617 133.080 125.377 1.00 7.12 648 SER A C 1
ATOM 2371 O O . SER A 1 648 ? 138.076 131.985 125.201 1.00 7.12 648 SER A O 1
ATOM 2374 N N . LEU A 1 649 ? 139.285 133.362 126.492 1.00 7.12 649 LEU A N 1
ATOM 2375 C CA . LEU A 1 649 ? 139.547 132.343 127.496 1.00 7.12 649 LEU A CA 1
ATOM 2376 C C . LEU A 1 649 ? 138.771 132.587 128.782 1.00 7.12 649 LEU A C 1
ATOM 2377 O O . LEU A 1 649 ? 138.036 131.709 129.241 1.00 7.12 649 LEU A O 1
ATOM 2382 N N . PHE A 1 650 ? 138.928 133.770 129.375 1.00 7.12 650 PHE A N 1
ATOM 2383 C CA . PHE A 1 650 ? 138.360 134.003 130.698 1.00 7.12 650 PHE A CA 1
ATOM 2384 C C . PHE A 1 650 ? 136.844 134.128 130.653 1.00 7.12 650 PHE A C 1
ATOM 2385 O O . PHE A 1 650 ? 136.144 133.549 131.490 1.00 7.12 650 PHE A O 1
ATOM 2393 N N . CYS A 1 651 ? 136.316 134.889 129.692 1.00 7.12 651 CYS A N 1
ATOM 2394 C CA . CYS A 1 651 ? 134.865 135.058 129.624 1.00 7.12 651 CYS A CA 1
ATOM 2395 C C . CYS A 1 651 ? 134.134 133.747 129.368 1.00 7.12 651 CYS A C 1
ATOM 2396 O O . CYS A 1 651 ? 133.149 133.470 130.073 1.00 7.12 651 CYS A O 1
ATOM 2399 N N . PRO A 1 652 ? 134.527 132.907 128.403 1.00 7.12 652 PRO A N 1
ATOM 2400 C CA . PRO A 1 652 ? 133.810 131.641 128.208 1.00 7.12 652 PRO A CA 1
ATOM 2401 C C . PRO A 1 652 ? 133.975 130.656 129.348 1.00 7.12 652 PRO A C 1
ATOM 2402 O O . PRO A 1 652 ? 133.172 129.725 129.458 1.00 7.12 652 PRO A O 1
ATOM 2406 N N . ILE A 1 653 ? 134.986 130.826 130.196 1.00 7.12 653 ILE A N 1
ATOM 2407 C CA . ILE A 1 653 ? 135.242 129.894 131.276 1.00 7.12 653 ILE A CA 1
ATOM 2408 C C . ILE A 1 653 ? 134.737 130.406 132.619 1.00 7.12 653 ILE A C 1
ATOM 2409 O O . ILE A 1 653 ? 133.942 129.718 133.268 1.00 7.12 653 ILE A O 1
ATOM 2414 N N . LEU A 1 654 ? 135.158 131.592 133.050 1.00 7.12 654 LEU A N 1
ATOM 2415 C CA . LEU A 1 654 ? 134.743 132.141 134.329 1.00 7.12 654 LEU A CA 1
ATOM 2416 C C . LEU A 1 654 ? 133.463 132.953 134.232 1.00 7.12 654 LEU A C 1
ATOM 2417 O O . LEU A 1 654 ? 133.058 133.569 135.223 1.00 7.12 654 LEU A O 1
ATOM 2422 N N . ALA A 1 655 ? 132.821 132.977 133.070 1.00 7.12 655 ALA A N 1
ATOM 2423 C CA . ALA A 1 655 ? 131.525 133.619 132.907 1.00 7.12 655 ALA A CA 1
ATOM 2424 C C . ALA A 1 655 ? 130.718 132.826 131.892 1.00 7.12 655 ALA A C 1
ATOM 2425 O O . ALA A 1 655 ? 131.070 131.687 131.573 1.00 7.12 655 ALA A O 1
ATOM 2427 N N . SER A 1 656 ? 129.638 133.401 131.380 1.00 7.12 656 SER A N 1
ATOM 2428 C CA . SER A 1 656 ? 128.816 132.707 130.405 1.00 7.12 656 SER A CA 1
ATOM 2429 C C . SER A 1 656 ? 129.444 132.860 129.030 1.00 7.12 656 SER A C 1
ATOM 2430 O O . SER A 1 656 ? 130.126 133.846 128.749 1.00 7.12 656 SER A O 1
ATOM 2433 N N . ASN A 1 657 ? 129.219 131.860 128.179 1.00 7.12 657 ASN A N 1
ATOM 2434 C CA . ASN A 1 657 ? 129.687 131.939 126.802 1.00 7.12 657 ASN A CA 1
ATOM 2435 C C . ASN A 1 657 ? 128.995 133.052 126.031 1.00 7.12 657 ASN A C 1
ATOM 2436 O O . ASN A 1 657 ? 129.606 133.642 125.136 1.00 7.12 657 ASN A O 1
ATOM 2441 N N . SER A 1 658 ? 127.739 133.355 126.364 1.00 7.12 658 SER A N 1
ATOM 2442 C CA . SER A 1 658 ? 127.006 134.389 125.642 1.00 7.12 658 SER A CA 1
ATOM 2443 C C . SER A 1 658 ? 127.650 135.757 125.820 1.00 7.12 658 SER A C 1
ATOM 2444 O O . SER A 1 658 ? 127.639 136.577 124.896 1.00 7.12 658 SER A O 1
ATOM 2447 N N . ARG A 1 659 ? 128.209 136.026 126.995 1.00 7.12 659 ARG A N 1
ATOM 2448 C CA . ARG A 1 659 ? 128.844 137.310 127.237 1.00 7.12 659 ARG A CA 1
ATOM 2449 C C . ARG A 1 659 ? 130.132 137.431 126.428 1.00 7.12 659 ARG A C 1
ATOM 2450 O O . ARG A 1 659 ? 130.690 136.445 125.944 1.00 7.12 659 ARG A O 1
ATOM 2458 N N . MET A 1 660 ? 130.603 138.669 126.284 1.00 7.12 660 MET A N 1
ATOM 2459 C CA . MET A 1 660 ? 131.761 138.959 125.452 1.00 7.12 660 MET A CA 1
ATOM 2460 C C . MET A 1 660 ? 132.965 139.467 126.231 1.00 7.12 660 MET A C 1
ATOM 2461 O O . MET A 1 660 ? 134.077 139.447 125.696 1.00 7.12 660 MET A O 1
ATOM 2466 N N . LEU A 1 661 ? 132.784 139.921 127.466 1.00 7.12 661 LEU A N 1
ATOM 2467 C CA . LEU A 1 661 ? 133.898 140.374 128.289 1.00 7.12 661 LEU A CA 1
ATOM 2468 C C . LEU A 1 661 ? 133.549 140.106 129.743 1.00 7.12 661 LEU A C 1
ATOM 2469 O O . LEU A 1 661 ? 132.376 140.110 130.126 1.00 7.12 661 LEU A O 1
ATOM 2474 N N . TRP A 1 662 ? 134.580 139.884 130.553 1.00 7.12 662 TRP A N 1
ATOM 2475 C CA . TRP A 1 662 ? 134.354 139.437 131.921 1.00 7.12 662 TRP A CA 1
ATOM 2476 C C . TRP A 1 662 ? 135.023 140.348 132.942 1.00 7.12 662 TRP A C 1
ATOM 2477 O O . TRP A 1 662 ? 134.479 140.566 134.028 1.00 7.12 662 TRP A O 1
ATOM 2488 N N . VAL A 1 663 ? 136.201 140.879 132.608 1.00 7.12 663 VAL A N 1
ATOM 2489 C CA . VAL A 1 663 ? 136.900 141.770 133.540 1.00 7.12 663 VAL A CA 1
ATOM 2490 C C . VAL A 1 663 ? 136.081 143.002 133.893 1.00 7.12 663 VAL A C 1
ATOM 2491 O O . VAL A 1 663 ? 136.067 143.389 135.074 1.00 7.12 663 VAL A O 1
ATOM 2495 N N . PRO A 1 664 ? 135.401 143.681 132.959 1.00 7.12 664 PRO A N 1
ATOM 2496 C CA . PRO A 1 664 ? 134.603 144.851 133.363 1.00 7.12 664 PRO A CA 1
ATOM 2497 C C . PRO A 1 664 ? 133.573 144.551 134.438 1.00 7.12 664 PRO A C 1
ATOM 2498 O O . PRO A 1 664 ? 133.340 145.389 135.317 1.00 7.12 664 PRO A O 1
ATOM 2502 N N . SER A 1 665 ? 132.946 143.375 134.393 1.00 7.12 665 SER A N 1
ATOM 2503 C CA . SER A 1 665 ? 131.948 143.037 135.401 1.00 7.12 665 SER A CA 1
ATOM 2504 C C . SER A 1 665 ? 132.582 142.890 136.777 1.00 7.12 665 SER A C 1
ATOM 2505 O O . SER A 1 665 ? 132.051 143.394 137.772 1.00 7.12 665 SER A O 1
ATOM 2508 N N . ILE A 1 666 ? 133.721 142.199 136.858 1.00 64.77 666 ILE A N 1
ATOM 2509 C CA . ILE A 1 666 ? 134.370 142.013 138.149 1.00 64.77 666 ILE A CA 1
ATOM 2510 C C . ILE A 1 666 ? 135.038 143.279 138.654 1.00 64.77 666 ILE A C 1
ATOM 2511 O O . ILE A 1 666 ? 135.325 143.379 139.851 1.00 64.77 666 ILE A O 1
ATOM 2516 N N . CYS A 1 667 ? 135.293 144.247 137.780 1.00 7.12 667 CYS A N 1
ATOM 2517 C CA . CYS A 1 667 ? 135.859 145.530 138.179 1.00 7.12 667 CYS A CA 1
ATOM 2518 C C . CYS A 1 667 ? 134.785 146.610 138.240 1.00 7.12 667 CYS A C 1
ATOM 2519 O O . CYS A 1 667 ? 135.041 147.780 137.957 1.00 7.12 667 CYS A O 1
ATOM 2522 N N . ALA A 1 668 ? 133.564 146.223 138.614 1.00 7.12 668 ALA A N 1
ATOM 2523 C CA . ALA A 1 668 ? 132.470 147.185 138.676 1.00 7.12 668 ALA A CA 1
ATOM 2524 C C . ALA A 1 668 ? 132.670 148.183 139.809 1.00 7.12 668 ALA A C 1
ATOM 2525 O O . ALA A 1 668 ? 132.114 149.287 139.776 1.00 7.12 668 ALA A O 1
ATOM 2527 N N . ILE A 1 669 ? 133.452 147.810 140.824 1.00 12.87 669 ILE A N 1
ATOM 2528 C CA . ILE A 1 669 ? 133.713 148.717 141.939 1.00 12.87 669 ILE A CA 1
ATOM 2529 C C . ILE A 1 669 ? 134.423 149.968 141.444 1.00 12.87 669 ILE A C 1
ATOM 2530 O O . ILE A 1 669 ? 134.054 151.096 141.787 1.00 12.87 669 ILE A O 1
ATOM 2535 N N . TRP A 1 670 ? 135.454 149.781 140.625 1.00 7.12 670 TRP A N 1
ATOM 2536 C CA . TRP A 1 670 ? 136.235 150.878 140.062 1.00 7.12 670 TRP A CA 1
ATOM 2537 C C . TRP A 1 670 ? 136.635 150.463 138.654 1.00 7.12 670 TRP A C 1
ATOM 2538 O O . TRP A 1 670 ? 137.639 149.766 138.460 1.00 7.12 670 TRP A O 1
ATOM 2549 N N . PRO A 1 671 ? 135.867 150.872 137.649 1.00 10.63 671 PRO A N 1
ATOM 2550 C CA . PRO A 1 671 ? 136.081 150.385 136.278 1.00 10.63 671 PRO A CA 1
ATOM 2551 C C . PRO A 1 671 ? 137.482 150.658 135.751 1.00 10.63 671 PRO A C 1
ATOM 2552 O O . PRO A 1 671 ? 137.994 149.856 134.957 1.00 10.63 671 PRO A O 1
ATOM 2556 N N . PRO A 1 672 ? 138.140 151.762 136.130 1.00 20.43 672 PRO A N 1
ATOM 2557 C CA . PRO A 1 672 ? 139.529 151.944 135.678 1.00 20.43 672 PRO A CA 1
ATOM 2558 C C . PRO A 1 672 ? 140.463 150.809 136.058 1.00 20.43 672 PRO A C 1
ATOM 2559 O O . PRO A 1 672 ? 141.476 150.617 135.376 1.00 20.43 672 PRO A O 1
ATOM 2563 N N . PHE A 1 673 ? 140.167 150.051 137.115 1.00 7.12 673 PHE A N 1
ATOM 2564 C CA . PHE A 1 673 ? 141.024 148.926 137.473 1.00 7.12 673 PHE A CA 1
ATOM 2565 C C . PHE A 1 673 ? 140.984 147.814 136.434 1.00 7.12 673 PHE A C 1
ATOM 2566 O O . PHE A 1 673 ? 141.870 146.949 136.429 1.00 7.12 673 PHE A O 1
ATOM 2574 N N . SER A 1 674 ? 139.977 147.811 135.559 1.00 7.12 674 SER A N 1
ATOM 2575 C CA . SER A 1 674 ? 139.962 146.845 134.471 1.00 7.12 674 SER A CA 1
ATOM 2576 C C . SER A 1 674 ? 141.167 147.026 133.565 1.00 7.12 674 SER A C 1
ATOM 2577 O O . SER A 1 674 ? 141.661 146.054 132.991 1.00 7.12 674 SER A O 1
ATOM 2580 N N . LEU A 1 675 ? 141.664 148.257 133.431 1.00 11.70 675 LEU A N 1
ATOM 2581 C CA . LEU A 1 675 ? 142.883 148.473 132.660 1.00 11.70 675 LEU A CA 1
ATOM 2582 C C . LEU A 1 675 ? 144.078 147.795 133.314 1.00 11.70 675 LEU A C 1
ATOM 2583 O O . LEU A 1 675 ? 144.900 147.179 132.628 1.00 11.70 675 LEU A O 1
ATOM 2588 N N . PHE A 1 676 ? 144.195 147.897 134.639 1.00 58.74 676 PHE A N 1
ATOM 2589 C CA . PHE A 1 676 ? 145.284 147.220 135.334 1.00 58.74 676 PHE A CA 1
ATOM 2590 C C . PHE A 1 676 ? 145.175 145.711 135.173 1.00 58.74 676 PHE A C 1
ATOM 2591 O O . PHE A 1 676 ? 146.175 145.024 134.942 1.00 58.74 676 PHE A O 1
ATOM 2599 N N . VAL A 1 677 ? 143.958 145.177 135.288 1.00 7.12 677 VAL A N 1
ATOM 2600 C CA . VAL A 1 677 ? 143.766 143.735 135.137 1.00 7.12 677 VAL A CA 1
ATOM 2601 C C . VAL A 1 677 ? 144.129 143.289 133.724 1.00 7.12 677 VAL A C 1
ATOM 2602 O O . VAL A 1 677 ? 144.795 142.264 133.526 1.00 7.12 677 VAL A O 1
ATOM 2606 N N . TYR A 1 678 ? 143.683 144.047 132.720 1.00 7.12 678 TYR A N 1
ATOM 2607 C CA . TYR A 1 678 ? 143.989 143.707 131.338 1.00 7.12 678 TYR A CA 1
ATOM 2608 C C . TYR A 1 678 ? 145.484 143.754 131.081 1.00 7.12 678 TYR A C 1
ATOM 2609 O O . TYR A 1 678 ? 146.037 142.859 130.432 1.00 7.12 678 TYR A O 1
ATOM 2618 N N . TRP A 1 679 ? 146.156 144.789 131.581 1.00 54.11 679 TRP A N 1
ATOM 2619 C CA . TRP A 1 679 ? 147.597 144.875 131.401 1.00 54.11 679 TRP A CA 1
ATOM 2620 C C . TRP A 1 679 ? 148.296 143.705 132.072 1.00 54.11 679 TRP A C 1
ATOM 2621 O O . TRP A 1 679 ? 149.231 143.131 131.508 1.00 54.11 679 TRP A O 1
ATOM 2632 N N . THR A 1 680 ? 147.845 143.327 133.268 1.00 13.36 680 THR A N 1
ATOM 2633 C CA . THR A 1 680 ? 148.470 142.216 133.973 1.00 13.36 680 THR A CA 1
ATOM 2634 C C . THR A 1 680 ? 148.329 140.917 133.193 1.00 13.36 680 THR A C 1
ATOM 2635 O O . THR A 1 680 ? 149.312 140.196 132.992 1.00 13.36 680 THR A O 1
ATOM 2639 N N . ILE A 1 681 ? 147.115 140.601 132.735 1.00 7.12 681 ILE A N 1
ATOM 2640 C CA . ILE A 1 681 ? 146.922 139.324 132.050 1.00 7.12 681 ILE A CA 1
ATOM 2641 C C . ILE A 1 681 ? 147.630 139.324 130.702 1.00 7.12 681 ILE A C 1
ATOM 2642 O O . ILE A 1 681 ? 148.204 138.309 130.290 1.00 7.12 681 ILE A O 1
ATOM 2647 N N . GLY A 1 682 ? 147.628 140.459 130.001 1.00 7.12 682 GLY A N 1
ATOM 2648 C CA . GLY A 1 682 ? 148.339 140.526 128.735 1.00 7.12 682 GLY A CA 1
ATOM 2649 C C . GLY A 1 682 ? 149.838 140.369 128.903 1.00 7.12 682 GLY A C 1
ATOM 2650 O O . GLY A 1 682 ? 150.488 139.644 128.144 1.00 7.12 682 GLY A O 1
ATOM 2651 N N . THR A 1 683 ? 150.408 141.042 129.904 1.00 3.29 683 THR A N 1
ATOM 2652 C CA . THR A 1 683 ? 151.834 140.911 130.171 1.00 3.29 683 THR A CA 1
ATOM 2653 C C . THR A 1 683 ? 152.183 139.486 130.570 1.00 3.29 683 THR A C 1
ATOM 2654 O O . THR A 1 683 ? 153.214 138.949 130.156 1.00 3.29 683 THR A O 1
ATOM 2658 N N . LEU A 1 684 ? 151.333 138.856 131.381 1.00 2.57 684 LEU A N 1
ATOM 2659 C CA . LEU A 1 684 ? 151.580 137.477 131.780 1.00 2.57 684 LEU A CA 1
ATOM 2660 C C . LEU A 1 684 ? 151.552 136.544 130.577 1.00 2.57 684 LEU A C 1
ATOM 2661 O O . LEU A 1 684 ? 152.407 135.656 130.445 1.00 2.57 684 LEU A O 1
ATOM 2666 N N . TYR A 1 685 ? 150.582 136.737 129.681 1.00 7.12 685 TYR A N 1
ATOM 2667 C CA . TYR A 1 685 ? 150.521 135.923 128.474 1.00 7.12 685 TYR A CA 1
ATOM 2668 C C . TYR A 1 685 ? 151.763 136.113 127.623 1.00 7.12 685 TYR A C 1
ATOM 2669 O O . TYR A 1 685 ? 152.329 135.146 127.106 1.00 7.12 685 TYR A O 1
ATOM 2678 N N . MET A 1 686 ? 152.185 137.363 127.440 1.00 7.12 686 MET A N 1
ATOM 2679 C CA . MET A 1 686 ? 153.348 137.614 126.603 1.00 7.12 686 MET A CA 1
ATOM 2680 C C . MET A 1 686 ? 154.608 137.042 127.232 1.00 7.12 686 MET A C 1
ATOM 2681 O O . MET A 1 686 ? 155.477 136.536 126.519 1.00 7.12 686 MET A O 1
ATOM 2686 N N . TYR A 1 687 ? 154.709 137.088 128.559 1.00 7.12 687 TYR A N 1
ATOM 2687 C CA . TYR A 1 687 ? 155.855 136.510 129.251 1.00 7.12 687 TYR A CA 1
ATOM 2688 C C . TYR A 1 687 ? 155.902 134.998 129.070 1.00 7.12 687 TYR A C 1
ATOM 2689 O O . TYR A 1 687 ? 156.960 134.428 128.778 1.00 7.12 687 TYR A O 1
ATOM 2698 N N . TRP A 1 688 ? 154.757 134.328 129.219 1.00 7.12 688 TRP A N 1
ATOM 2699 C CA . TRP A 1 688 ? 154.728 132.880 129.019 1.00 7.12 688 TRP A CA 1
ATOM 2700 C C . TRP A 1 688 ? 154.999 132.501 127.568 1.00 7.12 688 TRP A C 1
ATOM 2701 O O . TRP A 1 688 ? 155.703 131.520 127.298 1.00 7.12 688 TRP A O 1
ATOM 2712 N N . PHE A 1 689 ? 154.454 133.260 126.619 1.00 7.12 689 PHE A N 1
ATOM 2713 C CA . PHE A 1 689 ? 154.727 132.983 125.214 1.00 7.12 689 PHE A CA 1
ATOM 2714 C C . PHE A 1 689 ? 156.199 133.193 124.889 1.00 7.12 689 PHE A C 1
ATOM 2715 O O . PHE A 1 689 ? 156.786 132.432 124.111 1.00 7.12 689 PHE A O 1
ATOM 2723 N N . ALA A 1 690 ? 156.813 134.223 125.472 1.00 7.12 690 ALA A N 1
ATOM 2724 C CA . ALA A 1 690 ? 158.240 134.437 125.281 1.00 7.12 690 ALA A CA 1
ATOM 2725 C C . ALA A 1 690 ? 159.047 133.293 125.870 1.00 7.12 690 ALA A C 1
ATOM 2726 O O . ALA A 1 690 ? 160.049 132.873 125.288 1.00 7.12 690 ALA A O 1
ATOM 2728 N N . LYS A 1 691 ? 158.628 132.774 127.026 1.00 25.21 691 LYS A N 1
ATOM 2729 C CA . LYS A 1 691 ? 159.305 131.610 127.593 1.00 25.21 691 LYS A CA 1
ATOM 2730 C C . LYS A 1 691 ? 159.199 130.404 126.670 1.00 25.21 691 LYS A C 1
ATOM 2731 O O . LYS A 1 691 ? 160.173 129.663 126.484 1.00 25.21 691 LYS A O 1
ATOM 2737 N N . TYR A 1 692 ? 158.019 130.186 126.093 1.00 7.12 692 TYR A N 1
ATOM 2738 C CA . TYR A 1 692 ? 157.831 129.066 125.177 1.00 7.12 692 TYR A CA 1
ATOM 2739 C C . TYR A 1 692 ? 158.719 129.204 123.946 1.00 7.12 692 TYR A C 1
ATOM 2740 O O . TYR A 1 692 ? 159.396 128.250 123.534 1.00 7.12 692 TYR A O 1
ATOM 2749 N N . ILE A 1 693 ? 158.725 130.395 123.345 1.00 22.38 693 ILE A N 1
ATOM 2750 C CA . ILE A 1 693 ? 159.571 130.637 122.183 1.00 22.38 693 ILE A CA 1
ATOM 2751 C C . ILE A 1 693 ? 161.035 130.472 122.554 1.00 22.38 693 ILE A C 1
ATOM 2752 O O . ILE A 1 693 ? 161.832 129.955 121.767 1.00 22.38 693 ILE A O 1
ATOM 2757 N N . GLY A 1 694 ? 161.411 130.894 123.760 1.00 7.12 694 GLY A N 1
ATOM 2758 C CA . GLY A 1 694 ? 162.785 130.726 124.194 1.00 7.12 694 GLY A CA 1
ATOM 2759 C C . GLY A 1 694 ? 163.178 129.269 124.317 1.00 7.12 694 GLY A C 1
ATOM 2760 O O . GLY A 1 694 ? 164.275 128.878 123.926 1.00 7.12 694 GLY A O 1
ATOM 2761 N N . MET A 1 695 ? 162.282 128.444 124.860 1.00 7.12 695 MET A N 1
ATOM 2762 C CA . MET A 1 695 ? 162.573 127.017 124.974 1.00 7.12 695 MET A CA 1
ATOM 2763 C C . MET A 1 695 ? 162.748 126.381 123.600 1.00 7.12 695 MET A C 1
ATOM 2764 O O . MET A 1 695 ? 163.722 125.650 123.352 1.00 7.12 695 MET A O 1
ATOM 2769 N N . ILE A 1 696 ? 161.810 126.658 122.689 1.00 5.49 696 ILE A N 1
ATOM 2770 C CA . ILE A 1 696 ? 161.920 126.123 121.334 1.00 5.49 696 ILE A CA 1
ATOM 2771 C C . ILE A 1 696 ? 163.217 126.576 120.682 1.00 5.49 696 ILE A C 1
ATOM 2772 O O . ILE A 1 696 ? 163.972 125.766 120.133 1.00 5.49 696 ILE A O 1
ATOM 2777 N N . ARG A 1 697 ? 163.501 127.873 120.748 1.00 3.63 697 ARG A N 1
ATOM 2778 C CA . ARG A 1 697 ? 164.692 128.434 120.130 1.00 3.63 697 ARG A CA 1
ATOM 2779 C C . ARG A 1 697 ? 165.959 127.829 120.704 1.00 3.63 697 ARG A C 1
ATOM 2780 O O . ARG A 1 697 ? 166.905 127.534 119.965 1.00 3.63 697 ARG A O 1
ATOM 2788 N N . LYS A 1 698 ? 165.997 127.636 122.021 1.00 1.27 698 LYS A N 1
ATOM 2789 C CA . LYS A 1 698 ? 167.178 127.078 122.661 1.00 1.27 698 LYS A CA 1
ATOM 2790 C C . LYS A 1 698 ? 167.430 125.652 122.202 1.00 1.27 698 LYS A C 1
ATOM 2791 O O . LYS A 1 698 ? 168.571 125.277 121.911 1.00 1.27 698 LYS A O 1
ATOM 2797 N N . ASN A 1 699 ? 166.386 124.841 122.123 1.00 7.12 699 ASN A N 1
ATOM 2798 C CA . ASN A 1 699 ? 166.816 123.458 121.928 1.00 7.12 699 ASN A CA 1
ATOM 2799 C C . ASN A 1 699 ? 166.246 122.775 120.693 1.00 7.12 699 ASN A C 1
ATOM 2800 O O . ASN A 1 699 ? 166.945 121.966 120.080 1.00 7.12 699 ASN A O 1
ATOM 2805 N N . ILE A 1 700 ? 165.005 123.066 120.311 1.00 7.12 700 ILE A N 1
ATOM 2806 C CA . ILE A 1 700 ? 164.330 122.212 119.339 1.00 7.12 700 ILE A CA 1
ATOM 2807 C C . ILE A 1 700 ? 164.684 122.616 117.914 1.00 7.12 700 ILE A C 1
ATOM 2808 O O . ILE A 1 700 ? 165.286 121.837 117.167 1.00 7.12 700 ILE A O 1
ATOM 2813 N N . ILE A 1 701 ? 164.326 123.830 117.515 1.00 7.12 701 ILE A N 1
ATOM 2814 C CA . ILE A 1 701 ? 164.376 124.215 116.115 1.00 7.12 701 ILE A CA 1
ATOM 2815 C C . ILE A 1 701 ? 165.773 124.691 115.749 1.00 7.12 701 ILE A C 1
ATOM 2816 O O . ILE A 1 701 ? 166.609 124.990 116.604 1.00 7.12 701 ILE A O 1
ATOM 2821 N N . ARG A 1 702 ? 166.019 124.760 114.445 1.00 7.12 702 ARG A N 1
ATOM 2822 C CA . ARG A 1 702 ? 167.292 125.222 113.924 1.00 7.12 702 ARG A CA 1
ATOM 2823 C C . ARG A 1 702 ? 167.530 126.676 114.325 1.00 7.12 702 ARG A C 1
ATOM 2824 O O . ARG A 1 702 ? 166.604 127.491 114.312 1.00 7.12 702 ARG A O 1
ATOM 2832 N N . PRO A 1 703 ? 168.756 127.028 114.696 1.00 7.12 703 PRO A N 1
ATOM 2833 C CA . PRO A 1 703 ? 169.068 128.430 115.005 1.00 7.12 703 PRO A CA 1
ATOM 2834 C C . PRO A 1 703 ? 169.057 129.271 113.741 1.00 7.12 703 PRO A C 1
ATOM 2835 O O . PRO A 1 703 ? 169.928 129.137 112.877 1.00 7.12 703 PRO A O 1
ATOM 2839 N N . GLY A 1 704 ? 168.060 130.141 113.626 1.00 7.12 704 GLY A N 1
ATOM 2840 C CA . GLY A 1 704 ? 167.930 130.987 112.458 1.00 7.12 704 GLY A CA 1
ATOM 2841 C C . GLY A 1 704 ? 166.515 131.032 111.930 1.00 7.12 704 GLY A C 1
ATOM 2842 O O . GLY A 1 704 ? 166.175 131.891 111.114 1.00 7.12 704 GLY A O 1
ATOM 2843 N N . VAL A 1 705 ? 165.679 130.099 112.386 1.00 7.12 705 VAL A N 1
ATOM 2844 C CA . VAL A 1 705 ? 164.295 130.054 111.929 1.00 7.12 705 VAL A CA 1
ATOM 2845 C C . VAL A 1 705 ? 163.526 131.266 112.435 1.00 7.12 705 VAL A C 1
ATOM 2846 O O . VAL A 1 705 ? 162.836 131.948 111.670 1.00 7.12 705 VAL A O 1
ATOM 2850 N N . LEU A 1 706 ? 163.633 131.553 113.726 1.00 7.12 706 LEU A N 1
ATOM 2851 C CA . LEU A 1 706 ? 162.890 132.651 114.342 1.00 7.12 706 LEU A CA 1
ATOM 2852 C C . LEU A 1 706 ? 163.759 133.902 114.447 1.00 7.12 706 LEU A C 1
ATOM 2853 O O . LEU A 1 706 ? 163.996 134.441 115.525 1.00 7.12 706 LEU A O 1
ATOM 2858 N N . PHE A 1 707 ? 164.237 134.366 113.292 1.00 3.52 707 PHE A N 1
ATOM 2859 C CA . PHE A 1 707 ? 165.032 135.588 113.274 1.00 3.52 707 PHE A CA 1
ATOM 2860 C C . PHE A 1 707 ? 164.156 136.818 113.467 1.00 3.52 707 PHE A C 1
ATOM 2861 O O . PHE A 1 707 ? 164.587 137.804 114.075 1.00 3.52 707 PHE A O 1
ATOM 2869 N N . PHE A 1 708 ? 162.927 136.783 112.950 1.00 7.12 708 PHE A N 1
ATOM 2870 C CA . PHE A 1 708 ? 162.049 137.944 113.044 1.00 7.12 708 PHE A CA 1
ATOM 2871 C C . PHE A 1 708 ? 161.651 138.224 114.488 1.00 7.12 708 PHE A C 1
ATOM 2872 O O . PHE A 1 708 ? 161.574 139.384 114.907 1.00 7.12 708 PHE A O 1
ATOM 2880 N N . ILE A 1 709 ? 161.390 137.173 115.267 1.00 13.12 709 ILE A N 1
ATOM 2881 C CA . ILE A 1 709 ? 161.085 137.363 116.679 1.00 13.12 709 ILE A CA 1
ATOM 2882 C C . ILE A 1 709 ? 162.320 137.886 117.395 1.00 13.12 709 ILE A C 1
ATOM 2883 O O . ILE A 1 709 ? 163.437 137.399 117.182 1.00 13.12 709 ILE A O 1
ATOM 2888 N N . ARG A 1 710 ? 162.122 138.888 118.247 1.00 13.43 710 ARG A N 1
ATOM 2889 C CA . ARG A 1 710 ? 163.242 139.544 118.909 1.00 13.43 710 ARG A CA 1
ATOM 2890 C C . ARG A 1 710 ? 163.914 138.577 119.879 1.00 13.43 710 ARG A C 1
ATOM 2891 O O . ARG A 1 710 ? 163.253 137.890 120.661 1.00 13.43 710 ARG A O 1
ATOM 2899 N N . SER A 1 711 ? 165.239 138.540 119.832 1.00 25.93 711 SER A N 1
ATOM 2900 C CA . SER A 1 711 ? 165.986 137.618 120.679 1.00 25.93 711 SER A CA 1
ATOM 2901 C C . SER A 1 711 ? 166.215 138.239 122.050 1.00 25.93 711 SER A C 1
ATOM 2902 O O . SER A 1 711 ? 166.774 139.338 122.138 1.00 25.93 711 SER A O 1
ATOM 2905 N N . PRO A 1 712 ? 165.792 137.578 123.129 1.00 32.31 712 PRO A N 1
ATOM 2906 C CA . PRO A 1 712 ? 165.965 138.167 124.467 1.00 32.31 712 PRO A CA 1
ATOM 2907 C C . PRO A 1 712 ? 167.411 138.421 124.844 1.00 32.31 712 PRO A C 1
ATOM 2908 O O . PRO A 1 712 ? 167.687 139.402 125.545 1.00 32.31 712 PRO A O 1
ATOM 2912 N N . GLU A 1 713 ? 168.344 137.578 124.403 1.00 37.69 713 GLU A N 1
ATOM 2913 C CA . GLU A 1 713 ? 169.761 137.753 124.699 1.00 37.69 713 GLU A CA 1
ATOM 2914 C C . GLU A 1 713 ? 170.455 138.144 123.395 1.00 37.69 713 GLU A C 1
ATOM 2915 O O . GLU A 1 713 ? 170.984 137.296 122.674 1.00 37.69 713 GLU A O 1
ATOM 2921 N N . ASP A 1 714 ? 170.449 139.440 123.101 1.00 34.37 714 ASP A N 1
ATOM 2922 C CA . ASP A 1 714 ? 171.085 139.974 121.907 1.00 34.37 714 ASP A CA 1
ATOM 2923 C C . ASP A 1 714 ? 171.964 141.152 122.298 1.00 34.37 714 ASP A C 1
ATOM 2924 O O . ASP A 1 714 ? 171.440 142.189 122.740 1.00 34.37 714 ASP A O 1
ATOM 2929 N N . PRO A 1 715 ? 173.288 141.040 122.172 1.00 41.88 715 PRO A N 1
ATOM 2930 C CA . PRO A 1 715 ? 174.150 142.187 122.502 1.00 41.88 715 PRO A CA 1
ATOM 2931 C C . PRO A 1 715 ? 173.884 143.404 121.638 1.00 41.88 715 PRO A C 1
ATOM 2932 O O . PRO A 1 715 ? 174.032 144.539 122.106 1.00 41.88 715 PRO A O 1
ATOM 2936 N N . ASN A 1 716 ? 173.492 143.199 120.383 1.00 37.27 716 ASN A N 1
ATOM 2937 C CA . ASN A 1 716 ? 173.286 144.301 119.445 1.00 37.27 716 ASN A CA 1
ATOM 2938 C C . ASN A 1 716 ? 171.851 144.824 119.533 1.00 37.27 716 ASN A C 1
ATOM 2939 O O . ASN A 1 716 ? 171.123 144.917 118.547 1.00 37.27 716 ASN A O 1
ATOM 2944 N N . ILE A 1 717 ? 171.454 145.172 120.753 1.00 35.70 717 ILE A N 1
ATOM 2945 C CA . ILE A 1 717 ? 170.146 145.757 121.023 1.00 35.70 717 ILE A CA 1
ATOM 2946 C C . ILE A 1 717 ? 170.372 147.174 121.526 1.00 35.70 717 ILE A C 1
ATOM 2947 O O . ILE A 1 717 ? 171.020 147.380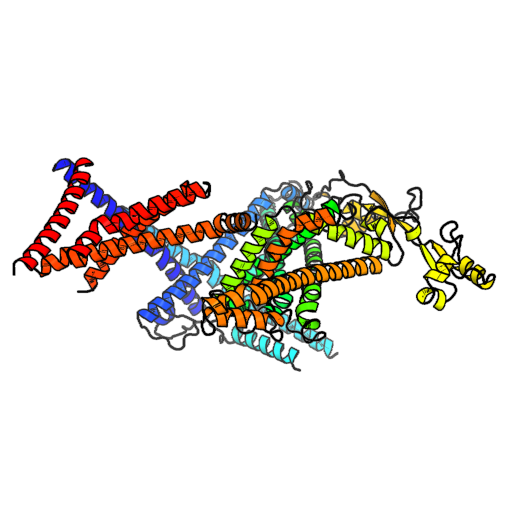 122.560 1.00 35.70 717 ILE A O 1
ATOM 2952 N N . LYS A 1 718 ? 169.847 148.151 120.789 1.00 18.51 718 LYS A N 1
ATOM 2953 C CA . LYS A 1 718 ? 169.858 149.558 121.188 1.00 18.51 718 LYS A CA 1
ATOM 2954 C C . LYS A 1 718 ? 168.436 150.066 120.983 1.00 18.51 718 LYS A C 1
ATOM 2955 O O . LYS A 1 718 ? 168.088 150.558 119.908 1.00 18.51 718 LYS A O 1
ATOM 2961 N N . ILE A 1 719 ? 167.613 149.935 122.023 1.00 24.19 719 ILE A N 1
ATOM 2962 C CA . ILE A 1 719 ? 166.189 150.231 121.891 1.00 24.19 719 ILE A CA 1
ATOM 2963 C C . ILE A 1 719 ? 165.978 151.700 121.555 1.00 24.19 719 ILE A C 1
ATOM 2964 O O . ILE A 1 719 ? 165.214 152.044 120.645 1.00 24.19 719 ILE A O 1
ATOM 2969 N N . LEU A 1 720 ? 166.653 152.590 122.284 1.00 7.12 720 LEU A N 1
ATOM 2970 C CA . LEU A 1 720 ? 166.487 154.018 122.037 1.00 7.12 720 LEU A CA 1
ATOM 2971 C C . LEU A 1 720 ? 167.033 154.412 120.673 1.00 7.12 720 LEU A C 1
ATOM 2972 O O . LEU A 1 720 ? 166.423 155.218 119.962 1.00 7.12 720 LEU A O 1
ATOM 2977 N N . HIS A 1 721 ? 168.187 153.865 120.295 1.00 14.08 721 HIS A N 1
ATOM 2978 C CA . HIS A 1 721 ? 168.777 154.194 119.003 1.00 14.08 721 HIS A CA 1
ATOM 2979 C C . HIS A 1 721 ? 167.856 153.771 117.864 1.00 14.08 721 HIS A C 1
ATOM 2980 O O . HIS A 1 721 ? 167.612 154.539 116.924 1.00 14.08 721 HIS A O 1
ATOM 2987 N N . ASP A 1 722 ? 167.315 152.555 117.947 1.00 23.15 722 ASP A N 1
ATOM 2988 C CA . ASP A 1 722 ? 166.396 152.081 116.920 1.00 23.15 722 ASP A CA 1
ATOM 2989 C C . ASP A 1 722 ? 165.110 152.898 116.906 1.00 23.15 722 ASP A C 1
ATOM 2990 O O . ASP A 1 722 ? 164.567 153.192 115.836 1.00 23.15 722 ASP A O 1
ATOM 2995 N N . SER A 1 723 ? 164.601 153.264 118.084 1.00 7.12 723 SER A N 1
ATOM 2996 C CA . SER A 1 723 ? 163.379 154.058 118.138 1.00 7.12 723 SER A CA 1
ATOM 2997 C C . SER A 1 723 ? 163.588 155.431 117.516 1.00 7.12 723 SER A C 1
ATOM 2998 O O . SER A 1 723 ? 162.698 155.956 116.838 1.00 7.12 723 SER A O 1
ATOM 3001 N N . LEU A 1 724 ? 164.755 156.033 117.743 1.00 7.12 724 LEU A N 1
ATOM 3002 C CA . LEU A 1 724 ? 165.039 157.331 117.143 1.00 7.12 724 LEU A CA 1
ATOM 3003 C C . LEU A 1 724 ? 165.208 157.237 115.635 1.00 7.12 724 LEU A C 1
ATOM 3004 O O . LEU A 1 724 ? 164.622 158.037 114.899 1.00 7.12 724 LEU A O 1
ATOM 3009 N N . ILE A 1 725 ? 165.989 156.276 115.154 1.00 25.28 725 ILE A N 1
ATOM 3010 C CA . ILE A 1 725 ? 166.414 156.291 113.753 1.00 25.28 725 ILE A CA 1
ATOM 3011 C C . ILE A 1 725 ? 165.336 155.745 112.831 1.00 25.28 725 ILE A C 1
ATOM 3012 O O . ILE A 1 725 ? 164.981 156.385 111.838 1.00 25.28 725 ILE A O 1
ATOM 3017 N N . HIS A 1 726 ? 164.805 154.564 113.129 1.00 4.99 726 HIS A N 1
ATOM 3018 C CA . HIS A 1 726 ? 163.849 153.933 112.230 1.00 4.99 726 HIS A CA 1
ATOM 3019 C C . HIS A 1 726 ? 162.578 154.772 112.124 1.00 4.99 726 HIS A C 1
ATOM 3020 O O . HIS A 1 726 ? 162.106 155.314 113.127 1.00 4.99 726 HIS A O 1
ATOM 3027 N N . PRO A 1 727 ? 162.006 154.896 110.929 1.00 5.51 727 PRO A N 1
ATOM 3028 C CA . PRO A 1 727 ? 160.819 155.740 110.761 1.00 5.51 727 PRO A CA 1
ATOM 3029 C C . PRO A 1 727 ? 159.663 155.242 111.610 1.00 5.51 727 PRO A C 1
ATOM 3030 O O . PRO A 1 727 ? 159.528 154.044 111.865 1.00 5.51 727 PRO A O 1
ATOM 3034 N N . MET A 1 728 ? 158.829 156.180 112.057 1.00 7.12 728 MET A N 1
ATOM 3035 C CA . MET A 1 728 ? 157.702 155.810 112.904 1.00 7.12 728 MET A CA 1
ATOM 3036 C C . MET A 1 728 ? 156.727 154.909 112.163 1.00 7.12 728 MET A C 1
ATOM 3037 O O . MET A 1 728 ? 156.152 153.990 112.754 1.00 7.12 728 MET A O 1
ATOM 3042 N N . SER A 1 729 ? 156.528 155.154 110.868 1.00 7.34 729 SER A N 1
ATOM 3043 C CA . SER A 1 729 ? 155.570 154.360 110.107 1.00 7.34 729 SER A CA 1
ATOM 3044 C C . SER A 1 729 ? 155.977 152.893 110.068 1.00 7.34 729 SER A C 1
ATOM 3045 O O . SER A 1 729 ? 155.142 152.002 110.246 1.00 7.34 729 SER A O 1
ATOM 3048 N N . ILE A 1 730 ? 157.264 152.622 109.853 1.00 18.93 730 ILE A N 1
ATOM 3049 C CA . ILE A 1 730 ? 157.722 151.242 109.709 1.00 18.93 730 ILE A CA 1
ATOM 3050 C C . ILE A 1 730 ? 157.653 150.508 111.041 1.00 18.93 730 ILE A C 1
ATOM 3051 O O . ILE A 1 730 ? 157.201 149.359 111.114 1.00 18.93 730 ILE A O 1
ATOM 3056 N N . GLN A 1 731 ? 158.112 151.153 112.114 1.00 7.12 731 GLN A N 1
ATOM 3057 C CA . GLN A 1 731 ? 158.032 150.533 113.432 1.00 7.12 731 GLN A CA 1
ATOM 3058 C C . GLN A 1 731 ? 156.584 150.288 113.823 1.00 7.12 731 GLN A C 1
ATOM 3059 O O . GLN A 1 731 ? 156.241 149.235 114.375 1.00 7.12 731 GLN A O 1
ATOM 3065 N N . LEU A 1 732 ? 155.718 151.257 113.539 1.00 7.12 732 LEU A N 1
ATOM 3066 C CA . LEU A 1 732 ? 154.309 151.117 113.867 1.00 7.12 732 LEU A CA 1
ATOM 3067 C C . LEU A 1 732 ? 153.672 149.991 113.065 1.00 7.12 732 LEU A C 1
ATOM 3068 O O . LEU A 1 732 ? 152.843 149.242 113.587 1.00 7.12 732 LEU A O 1
ATOM 3073 N N . SER A 1 733 ? 154.057 149.848 111.796 1.00 7.12 733 SER A N 1
ATOM 3074 C CA . SER A 1 733 ? 153.544 148.754 110.979 1.00 7.12 733 SER A CA 1
ATOM 3075 C C . SER A 1 733 ? 154.009 147.404 111.509 1.00 7.12 733 SER A C 1
ATOM 3076 O O . SER A 1 733 ? 153.235 146.443 111.555 1.00 7.12 733 SER A O 1
ATOM 3079 N N . ARG A 1 734 ? 155.281 147.306 111.898 1.00 21.52 734 ARG A N 1
ATOM 3080 C CA . ARG A 1 734 ? 155.769 146.055 112.469 1.00 21.52 734 ARG A CA 1
ATOM 3081 C C . ARG A 1 734 ? 155.009 145.716 113.744 1.00 21.52 734 ARG A C 1
ATOM 3082 O O . ARG A 1 734 ? 154.639 144.559 113.975 1.00 21.52 734 ARG A O 1
ATOM 3090 N N . LEU A 1 735 ? 154.751 146.727 114.576 1.00 9.24 735 LEU A N 1
ATOM 3091 C CA . LEU A 1 735 ? 153.944 146.507 115.771 1.00 9.24 735 LEU A CA 1
ATOM 3092 C C . LEU A 1 735 ? 152.540 146.044 115.411 1.00 9.24 735 LEU A C 1
ATOM 3093 O O . LEU A 1 735 ? 151.987 145.161 116.070 1.00 9.24 735 LEU A O 1
ATOM 3098 N N . CYS A 1 736 ? 151.945 146.629 114.370 1.00 7.12 736 CYS A N 1
ATOM 3099 C CA . CYS A 1 736 ? 150.589 146.250 113.983 1.00 7.12 736 CYS A CA 1
ATOM 3100 C C . CYS A 1 736 ? 150.527 144.804 113.504 1.00 7.12 736 CYS A C 1
ATOM 3101 O O . CYS A 1 736 ? 149.613 144.060 113.869 1.00 7.12 736 CYS A O 1
ATOM 3104 N N . LEU A 1 737 ? 151.485 144.386 112.675 1.00 8.05 737 LEU A N 1
ATOM 3105 C CA . LEU A 1 737 ? 151.482 142.997 112.218 1.00 8.05 737 LEU A CA 1
ATOM 3106 C C . LEU A 1 737 ? 151.773 142.023 113.354 1.00 8.05 737 LEU A C 1
ATOM 3107 O O . LEU A 1 737 ? 151.157 140.953 113.428 1.00 8.05 737 LEU A O 1
ATOM 3112 N N . SER A 1 738 ? 152.698 142.366 114.253 1.00 18.18 738 SER A N 1
ATOM 3113 C CA . SER A 1 738 ? 152.929 141.498 115.403 1.00 18.18 738 SER A CA 1
ATOM 3114 C C . SER A 1 738 ? 151.682 141.409 116.272 1.00 18.18 738 SER A C 1
ATOM 3115 O O . SER A 1 738 ? 151.343 140.336 116.787 1.00 18.18 738 SER A O 1
ATOM 3118 N N . MET A 1 739 ? 150.979 142.528 116.430 1.00 7.12 739 MET A N 1
ATOM 3119 C CA . MET A 1 739 ? 149.742 142.549 117.195 1.00 7.12 739 MET A CA 1
ATOM 3120 C C . MET A 1 739 ? 148.679 141.684 116.538 1.00 7.12 739 MET A C 1
ATOM 3121 O O . MET A 1 739 ? 147.944 140.970 117.222 1.00 7.12 739 MET A O 1
ATOM 3126 N N . PHE A 1 740 ? 148.581 141.739 115.210 1.00 7.12 740 PHE A N 1
ATOM 3127 C CA . PHE A 1 740 ? 147.611 140.914 114.499 1.00 7.12 740 PHE A CA 1
ATOM 3128 C C . PHE A 1 740 ? 147.939 139.433 114.633 1.00 7.12 740 PHE A C 1
ATOM 3129 O O . PHE A 1 740 ? 147.038 138.603 114.779 1.00 7.12 740 PHE A O 1
ATOM 3137 N N . ILE A 1 741 ? 149.222 139.080 114.573 1.00 7.12 741 ILE A N 1
ATOM 3138 C CA . ILE A 1 741 ? 149.609 137.680 114.737 1.00 7.12 741 ILE A CA 1
ATOM 3139 C C . ILE A 1 741 ? 149.277 137.199 116.144 1.00 7.12 741 ILE A C 1
ATOM 3140 O O . ILE A 1 741 ? 148.751 136.094 116.337 1.00 7.12 741 ILE A O 1
ATOM 3145 N N . TYR A 1 742 ? 149.580 138.021 117.150 1.00 7.12 742 TYR A N 1
ATOM 3146 C CA . TYR A 1 742 ? 149.211 137.671 118.517 1.00 7.12 742 TYR A CA 1
ATOM 3147 C C . TYR A 1 742 ? 147.701 137.554 118.662 1.00 7.12 742 TYR A C 1
ATOM 3148 O O . TYR A 1 742 ? 147.206 136.706 119.411 1.00 7.12 742 TYR A O 1
ATOM 3157 N N . ALA A 1 743 ? 146.955 138.410 117.964 1.00 7.12 743 ALA A N 1
ATOM 3158 C CA . ALA A 1 743 ? 145.501 138.330 117.995 1.00 7.12 743 ALA A CA 1
ATOM 3159 C C . ALA A 1 743 ? 145.014 137.017 117.409 1.00 7.12 743 ALA A C 1
ATOM 3160 O O . ALA A 1 743 ? 144.133 136.366 117.977 1.00 7.12 743 ALA A O 1
ATOM 3162 N N . ILE A 1 744 ? 145.574 136.613 116.269 1.00 7.12 744 ILE A N 1
ATOM 3163 C CA . ILE A 1 744 ? 145.207 135.327 115.684 1.00 7.12 744 ILE A CA 1
ATOM 3164 C C . ILE A 1 744 ? 145.479 134.209 116.674 1.00 7.12 744 ILE A C 1
ATOM 3165 O O . ILE A 1 744 ? 144.594 133.403 116.979 1.00 7.12 744 ILE A O 1
ATOM 3170 N N . PHE A 1 745 ? 146.690 134.179 117.237 1.00 7.12 745 PHE A N 1
ATOM 3171 C CA . PHE A 1 745 ? 147.014 133.132 118.200 1.00 7.12 745 PHE A CA 1
ATOM 3172 C C . PHE A 1 745 ? 146.019 133.114 119.350 1.00 7.12 745 PHE A C 1
ATOM 3173 O O . PHE A 1 745 ? 145.311 132.123 119.541 1.00 7.12 745 PHE A O 1
ATOM 3181 N N . ILE A 1 746 ? 145.916 134.215 120.095 1.00 5.22 746 ILE A N 1
ATOM 3182 C CA . ILE A 1 746 ? 145.031 134.253 121.256 1.00 5.22 746 ILE A CA 1
ATOM 3183 C C . ILE A 1 746 ? 143.611 133.872 120.862 1.00 5.22 746 ILE A C 1
ATOM 3184 O O . ILE A 1 746 ? 143.085 132.841 121.300 1.00 5.22 746 ILE A O 1
ATOM 3189 N N . VAL A 1 747 ? 142.985 134.680 120.005 1.00 7.12 747 VAL A N 1
ATOM 3190 C CA . VAL A 1 747 ? 141.574 134.496 119.688 1.00 7.12 747 VAL A CA 1
ATOM 3191 C C . VAL A 1 747 ? 141.325 133.111 119.114 1.00 7.12 747 VAL A C 1
ATOM 3192 O O . VAL A 1 747 ? 140.601 132.311 119.709 1.00 7.12 747 VAL A O 1
ATOM 3196 N N . LEU A 1 748 ? 141.928 132.786 117.969 1.00 7.12 748 LEU A N 1
ATOM 3197 C CA . LEU A 1 748 ? 141.647 131.479 117.391 1.00 7.12 748 LEU A CA 1
ATOM 3198 C C . LEU A 1 748 ? 142.010 130.352 118.348 1.00 7.12 748 LEU A C 1
ATOM 3199 O O . LEU A 1 748 ? 141.123 129.601 118.763 1.00 7.12 748 LEU A O 1
ATOM 3204 N N . GLY A 1 749 ? 143.270 130.256 118.769 1.00 19.78 749 GLY A N 1
ATOM 3205 C CA . GLY A 1 749 ? 143.715 129.143 119.577 1.00 19.78 749 GLY A CA 1
ATOM 3206 C C . GLY A 1 749 ? 142.947 128.890 120.856 1.00 19.78 749 GLY A C 1
ATOM 3207 O O . GLY A 1 749 ? 142.634 127.734 121.147 1.00 19.78 749 GLY A O 1
ATOM 3208 N N . PHE A 1 750 ? 142.630 129.925 121.639 1.00 43.77 750 PHE A N 1
ATOM 3209 C CA . PHE A 1 750 ? 141.866 129.665 122.852 1.00 43.77 750 PHE A CA 1
ATOM 3210 C C . PHE A 1 750 ? 140.365 129.704 122.605 1.00 43.77 750 PHE A C 1
ATOM 3211 O O . PHE A 1 750 ? 139.645 128.791 123.033 1.00 43.77 750 PHE A O 1
ATOM 3219 N N . GLY A 1 751 ? 139.879 130.751 121.937 1.00 31.45 751 GLY A N 1
ATOM 3220 C CA . GLY A 1 751 ? 138.455 130.903 121.745 1.00 31.45 751 GLY A CA 1
ATOM 3221 C C . GLY A 1 751 ? 137.826 129.771 120.962 1.00 31.45 751 GLY A C 1
ATOM 3222 O O . GLY A 1 751 ? 136.650 129.479 121.144 1.00 31.45 751 GLY A O 1
ATOM 3223 N N . PHE A 1 752 ? 138.592 129.097 120.100 1.00 7.12 752 PHE A N 1
ATOM 3224 C CA . PHE A 1 752 ? 138.007 127.972 119.383 1.00 7.12 752 PHE A CA 1
ATOM 3225 C C . PHE A 1 752 ? 137.547 126.898 120.356 1.00 7.12 752 PHE A C 1
ATOM 3226 O O . PHE A 1 752 ? 136.380 126.496 120.349 1.00 7.12 752 PHE A O 1
ATOM 3234 N N . HIS A 1 753 ? 138.442 126.459 121.241 1.00 7.12 753 HIS A N 1
ATOM 3235 C CA . HIS A 1 753 ? 138.062 125.456 122.227 1.00 7.12 753 HIS A CA 1
ATOM 3236 C C . HIS A 1 753 ? 137.024 125.995 123.199 1.00 7.12 753 HIS A C 1
ATOM 3237 O O . HIS A 1 753 ? 136.072 125.289 123.547 1.00 7.12 753 HIS A O 1
ATOM 3244 N N . THR A 1 754 ? 137.182 127.239 123.648 1.00 5.89 754 THR A N 1
ATOM 3245 C CA . THR A 1 754 ? 136.317 127.721 124.716 1.00 5.89 754 THR A CA 1
ATOM 3246 C C . THR A 1 754 ? 134.956 128.203 124.228 1.00 5.89 754 THR A C 1
ATOM 3247 O O . THR A 1 754 ? 134.056 128.383 125.053 1.00 5.89 754 THR A O 1
ATOM 3251 N N . ARG A 1 755 ? 134.772 128.408 122.925 1.00 7.12 755 ARG A N 1
ATOM 3252 C CA . ARG A 1 755 ? 133.552 129.025 122.428 1.00 7.12 755 ARG A CA 1
ATOM 3253 C C . ARG A 1 755 ? 132.897 128.239 121.303 1.00 7.12 755 ARG A C 1
ATOM 3254 O O . ARG A 1 755 ? 131.671 128.249 121.181 1.00 7.12 755 ARG A O 1
ATOM 3262 N N . ILE A 1 756 ? 133.688 127.585 120.454 1.00 7.12 756 ILE A N 1
ATOM 3263 C CA . ILE A 1 756 ? 133.139 127.015 119.231 1.00 7.12 756 ILE A CA 1
ATOM 3264 C C . ILE A 1 756 ? 133.375 125.512 119.189 1.00 7.12 756 ILE A C 1
ATOM 3265 O O . ILE A 1 756 ? 132.860 124.822 118.305 1.00 7.12 756 ILE A O 1
ATOM 3270 N N . PHE A 1 757 ? 134.133 124.981 120.144 1.00 2.09 757 PHE A N 1
ATOM 3271 C CA . PHE A 1 757 ? 134.423 123.553 120.107 1.00 2.09 757 PHE A CA 1
ATOM 3272 C C . PHE A 1 757 ? 133.705 122.798 121.213 1.00 2.09 757 PHE A C 1
ATOM 3273 O O . PHE A 1 757 ? 132.961 121.852 120.938 1.00 2.09 757 PHE A O 1
ATOM 3281 N N . PHE A 1 758 ? 133.915 123.196 122.461 1.00 7.12 758 PHE A N 1
ATOM 3282 C CA . PHE A 1 758 ? 133.278 122.477 123.561 1.00 7.12 758 PHE A CA 1
ATOM 3283 C C . PHE A 1 758 ? 131.795 122.793 123.693 1.00 7.12 758 PHE A C 1
ATOM 3284 O O . PHE A 1 758 ? 130.993 121.845 123.765 1.00 7.12 758 PHE A O 1
ATOM 3292 N N . PRO A 1 759 ? 131.354 124.054 123.738 1.00 7.12 759 PRO A N 1
ATOM 3293 C CA . PRO A 1 759 ? 129.913 124.292 123.912 1.00 7.12 759 PRO A CA 1
ATOM 3294 C C . PRO A 1 759 ? 129.061 123.850 122.736 1.00 7.12 759 PRO A C 1
ATOM 3295 O O . PRO A 1 759 ? 127.887 123.520 122.935 1.00 7.12 759 PRO A O 1
ATOM 3299 N N . PHE A 1 760 ? 129.599 123.826 121.517 1.00 7.12 760 PHE A N 1
ATOM 3300 C CA . PHE A 1 760 ? 128.781 123.562 120.339 1.00 7.12 760 PHE A CA 1
ATOM 3301 C C . PHE A 1 760 ? 129.055 122.203 119.708 1.00 7.12 760 PHE A C 1
ATOM 3302 O O . PHE A 1 760 ? 128.128 121.405 119.556 1.00 7.12 760 PHE A O 1
ATOM 3310 N N . MET A 1 761 ? 130.297 121.910 119.324 1.00 7.12 761 MET A N 1
ATOM 3311 C CA . MET A 1 761 ? 130.564 120.632 118.671 1.00 7.12 761 MET A CA 1
ATOM 3312 C C . MET A 1 761 ? 130.403 119.473 119.647 1.00 7.12 761 MET A C 1
ATOM 3313 O O . MET A 1 761 ? 129.733 118.480 119.342 1.00 7.12 761 MET A O 1
ATOM 3318 N N . LEU A 1 762 ? 131.006 119.580 120.827 1.00 7.12 762 LEU A N 1
ATOM 3319 C CA . LEU A 1 762 ? 130.874 118.539 121.834 1.00 7.12 762 LEU A CA 1
ATOM 3320 C C . LEU A 1 762 ? 129.652 118.713 122.722 1.00 7.12 762 LEU A C 1
ATOM 3321 O O . LEU A 1 762 ? 129.274 117.762 123.413 1.00 7.12 762 LEU A O 1
ATOM 3326 N N . LYS A 1 763 ? 129.029 119.891 122.716 1.00 7.12 763 LYS A N 1
ATOM 3327 C CA . LYS A 1 763 ? 127.882 120.184 123.572 1.00 7.12 763 LYS A CA 1
ATOM 3328 C C . LYS A 1 763 ? 128.204 119.871 125.031 1.00 7.12 763 LYS A C 1
ATOM 3329 O O . LYS A 1 763 ? 127.380 119.344 125.780 1.00 7.12 763 LYS A O 1
ATOM 3335 N N . SER A 1 764 ? 129.425 120.205 125.433 1.00 7.12 764 SER A N 1
ATOM 3336 C CA . SER A 1 764 ? 129.932 119.853 126.749 1.00 7.12 764 SER A CA 1
ATOM 3337 C C . SER A 1 764 ? 130.361 121.101 127.499 1.00 7.12 764 SER A C 1
ATOM 3338 O O . SER A 1 764 ? 130.959 122.011 126.920 1.00 7.12 764 SER A O 1
ATOM 3341 N N . ASN A 1 765 ? 130.060 121.133 128.796 1.00 7.12 765 ASN A N 1
ATOM 3342 C CA . ASN A 1 765 ? 130.500 122.205 129.681 1.00 7.12 765 ASN A CA 1
ATOM 3343 C C . ASN A 1 765 ? 131.823 121.872 130.354 1.00 7.12 765 ASN A C 1
ATOM 3344 O O . ASN A 1 765 ? 132.158 122.457 131.387 1.00 7.12 765 ASN A O 1
ATOM 3349 N N . LEU A 1 766 ? 132.588 120.942 129.780 1.00 7.12 766 LEU A N 1
ATOM 3350 C CA . LEU A 1 766 ? 133.835 120.506 130.392 1.00 7.12 766 LEU A CA 1
ATOM 3351 C C . LEU A 1 766 ? 134.865 121.615 130.484 1.00 7.12 766 LEU A C 1
ATOM 3352 O O . LEU A 1 766 ? 135.842 121.468 131.224 1.00 7.12 766 LEU A O 1
ATOM 3357 N N . LEU A 1 767 ? 134.681 122.708 129.759 1.00 7.12 767 LEU A N 1
ATOM 3358 C CA . LEU A 1 767 ? 135.603 123.831 129.782 1.00 7.12 767 LEU A CA 1
ATOM 3359 C C . LEU A 1 767 ? 134.882 125.090 130.243 1.00 7.12 767 LEU A C 1
ATOM 3360 O O . LEU A 1 767 ? 135.039 126.168 129.669 1.00 7.12 767 LEU A O 1
ATOM 3365 N N . SER A 1 768 ? 134.067 124.953 131.295 1.00 7.12 768 SER A N 1
ATOM 3366 C CA . SER A 1 768 ? 133.257 126.059 131.802 1.00 7.12 768 SER A CA 1
ATOM 3367 C C . SER A 1 768 ? 133.095 125.868 133.311 1.00 7.12 768 SER A C 1
ATOM 3368 O O . SER A 1 768 ? 132.626 124.822 133.763 1.00 7.12 768 SER A O 1
ATOM 3371 N N . VAL A 1 769 ? 133.480 126.884 134.075 1.00 7.12 769 VAL A N 1
ATOM 3372 C CA . VAL A 1 769 ? 133.365 126.884 135.531 1.00 7.12 769 VAL A CA 1
ATOM 3373 C C . VAL A 1 769 ? 131.889 126.774 135.897 1.00 7.12 769 VAL A C 1
ATOM 3374 O O . VAL A 1 769 ? 131.046 127.370 135.213 1.00 7.12 769 VAL A O 1
ATOM 3378 N N . PRO A 1 770 ? 131.523 126.018 136.933 1.00 7.12 770 PRO A N 1
ATOM 3379 C CA . PRO A 1 770 ? 130.106 125.904 137.290 1.00 7.12 770 PRO A CA 1
ATOM 3380 C C . PRO A 1 770 ? 129.542 127.240 137.742 1.00 7.12 770 PRO A C 1
ATOM 3381 O O . PRO A 1 770 ? 130.267 128.119 138.212 1.00 7.12 770 PRO A O 1
ATOM 3385 N N . GLU A 1 771 ? 128.224 127.383 137.590 1.00 7.12 771 GLU A N 1
ATOM 3386 C CA . GLU A 1 771 ? 127.570 128.653 137.887 1.00 7.12 771 GLU A CA 1
ATOM 3387 C C . GLU A 1 771 ? 127.794 129.080 139.331 1.00 7.12 771 GLU A C 1
ATOM 3388 O O . GLU A 1 771 ? 127.975 130.269 139.615 1.00 7.12 771 GLU A O 1
ATOM 3394 N N . ALA A 1 772 ? 127.790 128.124 140.258 1.00 7.12 772 ALA A N 1
ATOM 3395 C CA . ALA A 1 772 ? 127.938 128.462 141.666 1.00 7.12 772 ALA A CA 1
ATOM 3396 C C . ALA A 1 772 ? 129.328 128.981 142.005 1.00 7.12 772 ALA A C 1
A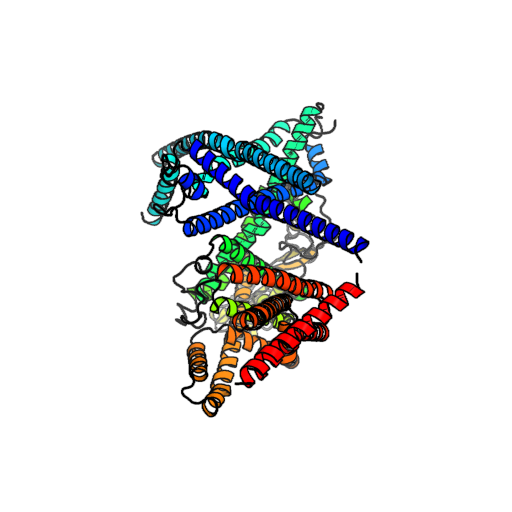TOM 3397 O O . ALA A 1 772 ? 129.496 129.619 143.048 1.00 7.12 772 ALA A O 1
ATOM 3399 N N . TYR A 1 773 ? 130.324 128.728 141.157 1.00 7.12 773 TYR A N 1
ATOM 3400 C CA . TYR A 1 773 ? 131.703 129.097 141.447 1.00 7.12 773 TYR A CA 1
ATOM 3401 C C . TYR A 1 773 ? 132.248 130.147 140.490 1.00 7.12 773 TYR A C 1
ATOM 3402 O O . TYR A 1 773 ? 133.454 130.408 140.497 1.00 7.12 773 TYR A O 1
ATOM 3411 N N . LYS A 1 774 ? 131.401 130.751 139.674 1.00 7.12 774 LYS A N 1
ATOM 3412 C CA . LYS A 1 774 ? 131.860 131.805 138.783 1.00 7.12 774 LYS A CA 1
ATOM 3413 C C . LYS A 1 774 ? 132.090 133.083 139.578 1.00 7.12 774 LYS A C 1
ATOM 3414 O O . LYS A 1 774 ? 131.161 133.575 140.228 1.00 7.12 774 LYS A O 1
ATOM 3420 N N . PRO A 1 775 ? 133.297 133.645 139.563 1.00 7.12 775 PRO A N 1
ATOM 3421 C CA . PRO A 1 775 ? 133.531 134.903 140.282 1.00 7.12 775 PRO A CA 1
ATOM 3422 C C . PRO A 1 775 ? 132.757 136.045 139.641 1.00 7.12 775 PRO A C 1
ATOM 3423 O O . PRO A 1 775 ? 132.645 136.127 138.417 1.00 7.12 775 PRO A O 1
ATOM 3427 N N . THR A 1 776 ? 132.228 136.930 140.479 1.00 7.12 776 THR A N 1
ATOM 3428 C CA . THR A 1 776 ? 131.455 138.069 140.010 1.00 7.12 776 THR A CA 1
ATOM 3429 C C . THR A 1 776 ? 132.086 139.413 140.328 1.00 7.12 776 THR A C 1
ATOM 3430 O O . THR A 1 776 ? 131.871 140.366 139.579 1.00 7.12 776 THR A O 1
ATOM 3434 N N . SER A 1 777 ? 132.853 139.516 141.414 1.00 7.12 777 SER A N 1
ATOM 3435 C CA . SER A 1 777 ? 133.529 140.755 141.753 1.00 7.12 777 SER A CA 1
ATOM 3436 C C . SER A 1 777 ? 134.979 140.440 142.113 1.00 7.12 777 SER A C 1
ATOM 3437 O O . SER A 1 777 ? 135.300 139.339 142.564 1.00 7.12 777 SER A O 1
ATOM 3440 N N . ILE A 1 778 ? 135.850 141.428 141.903 1.00 8.78 778 ILE A N 1
ATOM 3441 C CA . ILE A 1 778 ? 137.278 141.212 142.111 1.00 8.78 778 ILE A CA 1
ATOM 3442 C C . ILE A 1 778 ? 137.578 140.981 143.586 1.00 8.78 778 ILE A C 1
ATOM 3443 O O . ILE A 1 778 ? 138.471 140.200 143.938 1.00 8.78 778 ILE A O 1
ATOM 3448 N N . ILE A 1 779 ? 136.839 141.649 144.476 1.00 20.08 779 ILE A N 1
ATOM 3449 C CA . ILE A 1 779 ? 137.056 141.474 145.910 1.00 20.08 779 ILE A CA 1
ATOM 3450 C C . ILE A 1 779 ? 136.388 140.228 146.464 1.00 20.08 779 ILE A C 1
ATOM 3451 O O . ILE A 1 779 ? 136.578 139.912 147.644 1.00 20.08 779 ILE A O 1
ATOM 3456 N N . SER A 1 780 ? 135.616 139.513 145.652 1.00 7.12 780 SER A N 1
ATOM 3457 C CA . SER A 1 780 ? 134.892 138.352 146.140 1.00 7.12 780 SER A CA 1
ATOM 3458 C C . SER A 1 780 ? 135.858 137.245 146.545 1.00 7.12 780 SER A C 1
ATOM 3459 O O . SER A 1 780 ? 137.026 137.223 146.152 1.00 7.12 780 SER A O 1
ATOM 3462 N 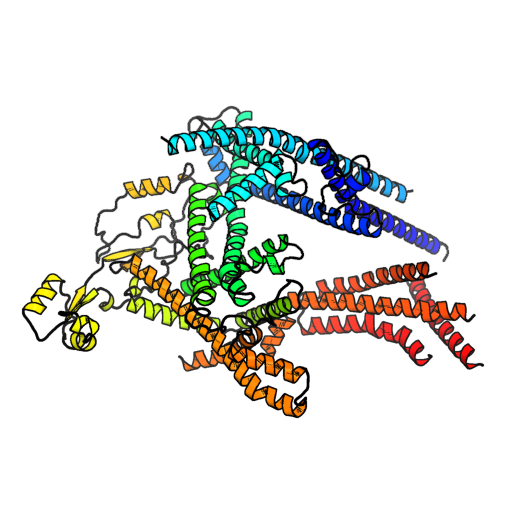N . TRP A 1 781 ? 135.353 136.321 147.361 1.00 43.15 781 TRP A N 1
ATOM 3463 C CA . TRP A 1 781 ? 136.189 135.218 147.818 1.00 43.15 781 TRP A CA 1
ATOM 3464 C C . TRP A 1 781 ? 136.423 134.201 146.712 1.00 43.15 781 TRP A C 1
ATOM 3465 O O . TRP A 1 781 ? 137.468 133.546 146.681 1.00 43.15 781 TRP A O 1
ATOM 3476 N N . LYS A 1 782 ? 135.467 134.050 145.795 1.00 7.12 782 LYS A N 1
ATOM 3477 C CA . LYS A 1 782 ? 135.644 133.122 144.685 1.00 7.12 782 LYS A CA 1
ATOM 3478 C C . LYS A 1 782 ? 136.836 133.525 143.825 1.00 7.12 782 LYS A C 1
ATOM 3479 O O . LYS A 1 782 ? 137.724 132.713 143.536 1.00 7.12 782 LYS A O 1
ATOM 3485 N N . PHE A 1 783 ? 136.871 134.795 143.420 1.00 6.78 783 PHE A N 1
ATOM 3486 C CA . PHE A 1 783 ? 137.960 135.281 142.583 1.00 6.78 783 PHE A CA 1
ATOM 3487 C C . PHE A 1 783 ? 139.294 135.183 143.308 1.00 6.78 783 PHE A C 1
ATOM 3488 O O . PHE A 1 783 ? 140.302 134.778 142.721 1.00 6.78 783 PHE A O 1
ATOM 3496 N N . ASN A 1 784 ? 139.320 135.557 144.587 1.00 7.12 784 ASN A N 1
ATOM 3497 C CA . ASN A 1 784 ? 140.568 135.510 145.336 1.00 7.12 784 ASN A CA 1
ATOM 3498 C C . ASN A 1 784 ? 141.068 134.080 145.495 1.00 7.12 784 ASN A C 1
ATOM 3499 O O . ASN A 1 784 ? 142.265 133.818 145.348 1.00 7.12 784 ASN A O 1
ATOM 3504 N N . THR A 1 785 ? 140.173 133.142 145.801 1.00 7.12 785 THR A N 1
ATOM 3505 C CA . THR A 1 785 ? 140.592 131.752 145.926 1.00 7.12 785 THR A CA 1
ATOM 3506 C C . THR A 1 785 ? 141.121 131.215 144.604 1.00 7.12 785 THR A C 1
ATOM 3507 O O . THR A 1 785 ? 142.149 130.532 144.575 1.00 7.12 785 THR A O 1
ATOM 3511 N N . ILE A 1 786 ? 140.441 131.526 143.497 1.00 7.12 786 ILE A N 1
ATOM 3512 C CA . ILE A 1 786 ? 140.914 131.067 142.192 1.00 7.12 786 ILE A CA 1
ATOM 3513 C C . ILE A 1 786 ? 142.290 131.646 141.892 1.00 7.12 786 ILE A C 1
ATOM 3514 O O . ILE A 1 786 ? 143.203 130.938 141.448 1.00 7.12 786 ILE A O 1
ATOM 3519 N N . LEU A 1 787 ? 142.461 132.946 142.142 1.00 7.12 787 LEU A N 1
ATOM 3520 C CA . LEU A 1 787 ? 143.727 133.599 141.833 1.00 7.12 787 LEU A CA 1
ATOM 3521 C C . LEU A 1 787 ? 144.861 133.051 142.687 1.00 7.12 787 LEU A C 1
ATOM 3522 O O . LEU A 1 787 ? 145.957 132.793 142.180 1.00 7.12 787 LEU A O 1
ATOM 3527 N N . LEU A 1 788 ? 144.624 132.873 143.988 1.00 7.12 788 LEU A N 1
ATOM 3528 C CA . LEU A 1 788 ? 145.660 132.313 144.849 1.00 7.12 788 LEU A CA 1
ATOM 3529 C C . LEU A 1 788 ? 145.990 130.878 144.468 1.00 7.12 788 LEU A C 1
ATOM 3530 O O . LEU A 1 788 ? 147.161 130.488 144.482 1.00 7.12 788 LEU A O 1
ATOM 3535 N N . THR A 1 789 ? 144.981 130.075 144.129 1.00 7.12 789 THR A N 1
ATOM 3536 C CA . THR A 1 789 ? 145.252 128.707 143.708 1.00 7.12 789 THR A CA 1
ATOM 3537 C C . THR A 1 789 ? 146.117 128.690 142.457 1.00 7.12 789 THR A C 1
ATOM 3538 O O . THR A 1 789 ? 147.108 127.954 142.381 1.00 7.12 789 THR A O 1
ATOM 3542 N N . LEU A 1 790 ? 145.772 129.523 141.474 1.00 7.12 790 LEU A N 1
ATOM 3543 C CA . LEU A 1 790 ? 146.563 129.583 140.251 1.00 7.12 790 LEU A CA 1
ATOM 3544 C C . LEU A 1 790 ? 147.982 130.054 140.536 1.00 7.12 790 LEU A C 1
ATOM 3545 O O . LEU A 1 790 ? 148.943 129.501 139.994 1.00 7.12 790 LEU A O 1
ATOM 3550 N N . TYR A 1 791 ? 148.134 131.069 141.388 1.00 7.12 791 TYR A N 1
ATOM 3551 C CA . TYR A 1 791 ? 149.461 131.600 141.679 1.00 7.12 791 TYR A CA 1
ATOM 3552 C C . TYR A 1 791 ? 150.329 130.565 142.380 1.00 7.12 791 TYR A C 1
ATOM 3553 O O . TYR A 1 791 ? 151.489 130.350 142.006 1.00 7.12 791 TYR A O 1
ATOM 3562 N N . PHE A 1 792 ? 149.781 129.904 143.400 1.00 7.12 792 PHE A N 1
ATOM 3563 C CA . PHE A 1 792 ? 150.555 128.901 144.120 1.00 7.12 792 PHE A CA 1
ATOM 3564 C C . PHE A 1 792 ? 150.902 127.728 143.218 1.00 7.12 792 PHE A C 1
ATOM 3565 O O . PHE A 1 792 ? 152.016 127.198 143.286 1.00 7.12 792 PHE A O 1
ATOM 3573 N N . THR A 1 793 ? 149.968 127.306 142.365 1.00 7.12 793 THR A N 1
ATOM 3574 C CA . THR A 1 793 ? 150.244 126.188 141.472 1.00 7.12 793 THR A CA 1
ATOM 3575 C C . THR A 1 793 ? 151.299 126.561 140.440 1.00 7.12 793 THR A C 1
ATOM 3576 O O . THR A 1 793 ? 152.160 125.746 140.095 1.00 7.12 793 THR A O 1
ATOM 3580 N N . LYS A 1 794 ? 151.252 127.794 139.938 1.00 11.14 794 LYS A N 1
ATOM 3581 C CA . LYS A 1 794 ? 152.287 128.256 139.023 1.00 11.14 794 LYS A CA 1
ATOM 3582 C C . LYS A 1 794 ? 153.645 128.251 139.705 1.00 11.14 794 LYS A C 1
ATOM 3583 O O . LYS A 1 794 ? 154.650 127.839 139.114 1.00 11.14 794 LYS A O 1
ATOM 3589 N N . ARG A 1 795 ? 153.691 128.702 140.958 1.00 30.58 795 ARG A N 1
ATOM 3590 C CA . ARG A 1 795 ? 154.947 128.703 141.698 1.00 30.58 795 ARG A CA 1
ATOM 3591 C C . ARG A 1 795 ? 155.470 127.284 141.895 1.00 30.58 795 ARG A C 1
ATOM 3592 O O . ARG A 1 795 ? 156.669 127.024 141.743 1.00 30.58 795 ARG A O 1
ATOM 3600 N N . ILE A 1 796 ? 154.577 126.348 142.225 1.00 7.12 796 ILE A N 1
ATOM 3601 C CA . ILE A 1 796 ? 154.986 124.958 142.414 1.00 7.12 796 ILE A CA 1
ATOM 3602 C C . ILE A 1 796 ? 155.520 124.377 141.113 1.00 7.12 796 ILE A C 1
ATOM 3603 O O . ILE A 1 796 ? 156.559 123.707 141.090 1.00 7.12 796 ILE A O 1
ATOM 3608 N N . LEU A 1 797 ? 154.811 124.619 140.009 1.00 12.64 797 LEU A N 1
ATOM 3609 C CA . LEU A 1 797 ? 155.224 124.065 138.725 1.00 12.64 797 LEU A CA 1
ATOM 3610 C C . LEU A 1 797 ? 156.562 124.637 138.283 1.00 12.64 797 LEU A C 1
ATOM 3611 O O . LEU A 1 797 ? 157.416 123.910 137.764 1.00 12.64 797 LEU A O 1
ATOM 3616 N N . GLU A 1 798 ? 156.765 125.940 138.480 1.00 9.12 798 GLU A N 1
ATOM 3617 C CA . GLU A 1 798 ? 158.038 126.546 138.112 1.00 9.12 798 GLU A CA 1
ATOM 3618 C C . GLU A 1 798 ? 159.164 126.049 139.009 1.00 9.12 798 GLU A C 1
ATOM 3619 O O . GLU A 1 798 ? 160.308 125.917 138.561 1.00 9.12 798 GLU A O 1
ATOM 3625 N N . SER A 1 799 ? 158.862 125.772 140.278 1.00 7.12 799 SER A N 1
ATOM 3626 C CA . SER A 1 799 ? 159.893 125.292 141.191 1.00 7.12 799 SER A CA 1
ATOM 3627 C C . SER A 1 799 ? 160.372 123.898 140.808 1.00 7.12 799 SER A C 1
ATOM 3628 O O . SER A 1 799 ? 161.552 123.573 140.977 1.00 7.12 799 SER A O 1
ATOM 3631 N N . SER A 1 800 ? 159.472 123.060 140.300 1.00 16.14 800 SER A N 1
ATOM 3632 C CA . SER A 1 800 ? 159.829 121.686 139.972 1.00 16.14 800 SER A CA 1
ATOM 3633 C C . SER A 1 800 ? 160.883 121.649 138.872 1.00 16.14 800 SER A C 1
ATOM 3634 O O . SER A 1 800 ? 160.884 122.470 137.951 1.00 16.14 800 SER A O 1
ATOM 3637 N N . SER A 1 801 ? 161.789 120.680 138.978 1.00 26.49 801 SER A N 1
ATOM 3638 C CA . SER A 1 801 ? 162.926 120.571 138.074 1.00 26.49 801 SER A CA 1
ATOM 3639 C C . SER A 1 801 ? 162.723 119.526 136.986 1.00 26.49 801 SER A C 1
ATOM 3640 O O . SER A 1 801 ? 163.635 119.296 136.187 1.00 26.49 801 SER A O 1
ATOM 3643 N N . TYR A 1 802 ? 161.559 118.889 136.931 1.00 12.12 802 TYR A N 1
ATOM 3644 C CA . TYR A 1 802 ? 161.287 117.880 135.917 1.00 12.12 802 TYR A CA 1
ATOM 3645 C C . TYR A 1 802 ? 160.192 118.267 134.940 1.00 12.12 802 TYR A C 1
ATOM 3646 O O . TYR A 1 802 ? 160.076 117.630 133.893 1.00 12.12 802 TYR A O 1
ATOM 3655 N N . VAL A 1 803 ? 159.404 119.289 135.250 1.00 46.16 803 VAL A N 1
ATOM 3656 C CA . VAL A 1 803 ? 158.320 119.695 134.367 1.00 46.16 803 VAL A CA 1
ATOM 3657 C C . VAL A 1 803 ? 158.855 120.262 133.063 1.00 46.16 803 VAL A C 1
ATOM 3658 O O . VAL A 1 803 ? 158.437 119.842 131.984 1.00 46.16 803 VAL A O 1
ATOM 3662 N N . LYS A 1 804 ? 159.782 121.208 133.150 1.00 7.12 804 LYS A N 1
ATOM 3663 C CA . LYS A 1 804 ? 160.307 121.851 131.946 1.00 7.12 804 LYS A CA 1
ATOM 3664 C C . LYS A 1 804 ? 160.999 120.867 131.008 1.00 7.12 804 LYS A C 1
ATOM 3665 O O . LYS A 1 804 ? 160.757 120.888 129.801 1.00 7.12 804 LYS A O 1
ATOM 3671 N N . PRO A 1 805 ? 161.859 119.998 131.554 1.00 15.04 805 PRO A N 1
ATOM 3672 C CA . PRO A 1 805 ? 162.535 118.998 130.723 1.00 15.04 805 PRO A CA 1
ATOM 3673 C C . PRO A 1 805 ? 161.530 118.141 129.976 1.00 15.04 805 PRO A C 1
ATOM 3674 O O . PRO A 1 805 ? 161.629 118.012 128.758 1.00 15.04 805 PRO A O 1
ATOM 3678 N N . LEU A 1 806 ? 160.573 117.565 130.690 1.00 39.37 806 LEU A N 1
ATOM 3679 C CA . LEU A 1 806 ? 159.551 116.720 130.082 1.00 39.37 806 LEU A CA 1
ATOM 3680 C C . LEU A 1 806 ? 158.788 117.472 129.002 1.00 39.37 806 LEU A C 1
ATOM 3681 O O . LEU A 1 806 ? 158.518 116.926 127.926 1.00 39.37 806 LEU A O 1
ATOM 3686 N N . LEU A 1 807 ? 158.434 118.726 129.275 1.00 7.12 807 LEU A N 1
ATOM 3687 C CA . LEU A 1 807 ? 157.746 119.546 128.287 1.00 7.12 807 LEU A CA 1
ATOM 3688 C C . LEU A 1 807 ? 158.609 119.747 127.050 1.00 7.12 807 LEU A C 1
ATOM 3689 O O . LEU A 1 807 ? 158.123 119.654 125.915 1.00 7.12 807 LEU A O 1
ATOM 3694 N N . GLU A 1 808 ? 159.899 120.010 127.252 1.00 11.51 808 GLU A N 1
ATOM 3695 C CA . GLU A 1 808 ? 160.808 120.198 126.130 1.00 11.51 808 GLU A CA 1
ATOM 3696 C C . GLU A 1 808 ? 160.944 118.925 125.309 1.00 11.51 808 GLU A C 1
ATOM 3697 O O . GLU A 1 808 ? 161.010 118.979 124.079 1.00 11.51 808 GLU A O 1
ATOM 3703 N N . ARG A 1 809 ? 160.999 117.767 125.969 1.00 19.34 809 ARG A N 1
ATOM 3704 C CA . ARG A 1 809 ? 161.082 116.508 125.235 1.00 19.34 809 ARG A CA 1
ATOM 3705 C C . ARG A 1 809 ? 159.809 116.246 124.441 1.00 19.34 809 ARG A C 1
ATOM 3706 O O . ARG A 1 809 ? 159.862 115.775 123.295 1.00 19.34 809 ARG A O 1
ATOM 3714 N N . TYR A 1 810 ? 158.653 116.550 125.032 1.00 7.12 810 TYR A N 1
ATOM 3715 C CA . TYR A 1 810 ? 157.393 116.419 124.309 1.00 7.12 810 TYR A CA 1
ATOM 3716 C C . TYR A 1 810 ? 157.392 117.288 123.062 1.00 7.12 810 TYR A C 1
ATOM 3717 O O . TYR A 1 810 ? 157.003 116.842 121.977 1.00 7.12 810 TYR A O 1
ATOM 3726 N N . TRP A 1 811 ? 157.835 118.537 123.198 1.00 7.12 811 TRP A N 1
ATOM 3727 C CA . TRP A 1 811 ? 157.842 119.423 122.043 1.00 7.12 811 TRP A CA 1
ATOM 3728 C C . TRP A 1 811 ? 158.884 119.008 121.015 1.00 7.12 811 TRP A C 1
ATOM 3729 O O . TRP A 1 811 ? 158.663 119.192 119.817 1.00 7.12 811 TRP A O 1
ATOM 3740 N N . LYS A 1 812 ? 160.011 118.443 121.450 1.00 7.12 812 LYS A N 1
ATOM 3741 C CA . LYS A 1 812 ? 160.975 117.902 120.498 1.00 7.12 812 LYS A CA 1
ATOM 3742 C C . LYS A 1 812 ? 160.345 116.800 119.664 1.00 7.12 812 LYS A C 1
ATOM 3743 O O . LYS A 1 812 ? 160.466 116.788 118.433 1.00 7.12 812 LYS A O 1
ATOM 3749 N N . THR A 1 813 ? 159.656 115.867 120.322 1.00 7.12 813 THR A N 1
ATOM 3750 C CA . THR A 1 813 ? 159.003 114.784 119.593 1.00 7.12 813 THR A CA 1
ATOM 3751 C C . THR A 1 813 ? 157.955 115.327 118.632 1.00 7.12 813 THR A C 1
ATOM 3752 O O . THR A 1 813 ? 157.877 114.905 117.472 1.00 7.12 813 THR A O 1
ATOM 3756 N N . ILE A 1 814 ? 157.147 116.280 119.099 1.00 1.78 814 ILE A N 1
ATOM 3757 C CA . ILE A 1 814 ? 156.077 116.827 118.269 1.00 1.78 814 ILE A CA 1
ATOM 3758 C C . ILE A 1 814 ? 156.651 117.537 117.051 1.00 1.78 814 ILE A C 1
ATOM 3759 O O . ILE A 1 814 ? 156.177 117.351 115.923 1.00 1.78 814 ILE A O 1
ATOM 3764 N N . PHE A 1 815 ? 157.669 118.373 117.259 1.00 7.12 815 PHE A N 1
ATOM 3765 C CA . PHE A 1 815 ? 158.250 119.109 116.146 1.00 7.12 815 PHE A CA 1
ATOM 3766 C C . PHE A 1 815 ? 158.910 118.171 115.155 1.00 7.12 815 PHE A C 1
ATOM 3767 O O . PHE A 1 815 ? 158.774 118.352 113.941 1.00 7.12 815 PHE A O 1
ATOM 3775 N N . LYS A 1 816 ? 159.620 117.153 115.644 1.00 7.12 816 LYS A N 1
ATOM 3776 C CA . LYS A 1 816 ? 160.237 116.200 114.732 1.00 7.12 816 LYS A CA 1
ATOM 3777 C C . LYS A 1 816 ? 159.182 115.494 113.894 1.00 7.12 816 LYS A C 1
ATOM 3778 O O . LYS A 1 816 ? 159.319 115.381 112.671 1.00 7.12 816 LYS A O 1
ATOM 3784 N N . LEU A 1 817 ? 158.099 115.046 114.532 1.00 7.12 817 LEU A N 1
ATOM 3785 C CA . LEU A 1 817 ? 157.048 114.345 113.803 1.00 7.12 817 LEU A CA 1
ATOM 3786 C C . LEU A 1 817 ? 156.403 115.239 112.752 1.00 7.12 817 LEU A C 1
ATOM 3787 O O . LEU A 1 817 ? 156.283 114.855 111.581 1.00 7.12 817 LEU A O 1
ATOM 3792 N N . CYS A 1 818 ? 155.980 116.440 113.152 1.00 7.12 818 CYS A N 1
ATOM 3793 C CA . CYS A 1 818 ? 155.293 117.330 112.222 1.00 7.12 818 CYS A CA 1
ATOM 3794 C C . CYS A 1 818 ? 156.205 117.743 111.075 1.00 7.12 818 CYS A C 1
ATOM 3795 O O . CYS A 1 818 ? 155.784 117.767 109.913 1.00 7.12 818 CYS A O 1
ATOM 3798 N N . SER A 1 819 ? 157.460 118.077 111.378 1.00 7.12 819 SER A N 1
ATOM 3799 C CA . SER A 1 819 ? 158.384 118.494 110.334 1.00 7.12 819 SER A CA 1
ATOM 3800 C C . SER A 1 819 ? 158.668 117.354 109.367 1.00 7.12 819 SER A C 1
ATOM 3801 O O . SER A 1 819 ? 158.721 117.559 108.150 1.00 7.12 819 SER A O 1
ATOM 3804 N N . ARG A 1 820 ? 158.850 116.139 109.887 1.00 7.12 820 ARG A N 1
ATOM 3805 C CA . ARG A 1 820 ? 159.090 115.000 109.012 1.00 7.12 820 ARG A CA 1
ATOM 3806 C C . ARG A 1 820 ? 157.891 114.748 108.111 1.00 7.12 820 ARG A C 1
ATOM 3807 O O . ARG A 1 820 ? 158.045 114.414 106.931 1.00 7.12 820 ARG A O 1
ATOM 3815 N N . LYS A 1 821 ? 156.681 114.899 108.652 1.00 7.12 821 LYS A N 1
ATOM 3816 C CA . LYS A 1 821 ? 155.484 114.717 107.839 1.00 7.12 821 LYS A CA 1
ATOM 3817 C C . LYS A 1 821 ? 155.390 115.782 106.752 1.00 7.12 821 LYS A C 1
ATOM 3818 O O . LYS A 1 821 ? 155.074 115.485 105.595 1.00 7.12 821 LYS A O 1
ATOM 3824 N N . LEU A 1 822 ? 155.670 117.037 107.107 1.00 7.12 822 LEU A N 1
ATOM 3825 C CA . LEU A 1 822 ? 155.505 118.133 106.158 1.00 7.12 822 LEU A CA 1
ATOM 3826 C C . LEU A 1 822 ? 156.742 118.364 105.306 1.00 7.12 822 LEU A C 1
ATOM 3827 O O . LEU A 1 822 ? 156.750 119.294 104.494 1.00 7.12 822 LEU A O 1
ATOM 3832 N N . ARG A 1 823 ? 157.785 117.553 105.477 1.00 7.12 823 ARG A N 1
ATOM 3833 C CA . ARG A 1 823 ? 159.046 117.708 104.756 1.00 7.12 823 ARG A CA 1
ATOM 3834 C C . ARG A 1 823 ? 159.707 119.052 105.040 1.00 7.12 823 ARG A C 1
ATOM 3835 O O . ARG A 1 823 ? 160.332 119.643 104.160 1.00 7.12 823 ARG A O 1
ATOM 3843 N N . LEU A 1 824 ? 159.574 119.545 106.272 1.00 6.39 824 LEU A N 1
ATOM 3844 C CA . LEU A 1 824 ? 160.260 120.749 106.720 1.00 6.39 824 LEU A CA 1
ATOM 3845 C C . LEU A 1 824 ? 161.374 120.446 107.711 1.00 6.39 824 LEU A C 1
ATOM 3846 O O . LEU A 1 824 ? 161.800 121.340 108.445 1.00 6.39 824 LEU A O 1
ATOM 3851 N N . SER A 1 825 ? 161.847 119.200 107.760 1.00 7.12 825 SER A N 1
ATOM 3852 C CA . SER A 1 825 ? 162.884 118.854 108.725 1.00 7.12 825 SER A CA 1
ATOM 3853 C C . SER A 1 825 ? 164.159 119.640 108.465 1.00 7.12 825 SER A C 1
ATOM 3854 O O . SER A 1 825 ? 164.810 120.110 109.405 1.00 7.12 825 SER A O 1
ATOM 3857 N N . SER A 1 826 ? 164.534 119.794 107.195 1.00 7.12 826 SER A N 1
ATOM 3858 C CA . SER A 1 826 ? 165.756 120.522 106.874 1.00 7.12 826 SER A CA 1
ATOM 3859 C C . SER A 1 826 ? 165.650 121.985 107.276 1.00 7.12 826 SER A C 1
ATOM 3860 O O . SER A 1 826 ? 166.593 122.552 107.837 1.00 7.12 826 SER A O 1
ATOM 3863 N N . PHE A 1 827 ? 164.512 122.615 106.996 1.00 10.25 827 PHE A N 1
ATOM 3864 C CA . PHE A 1 827 ? 164.371 124.035 107.289 1.00 10.25 827 PHE A CA 1
ATOM 3865 C C . PHE A 1 827 ? 164.146 124.293 108.773 1.00 10.25 827 PHE A C 1
ATOM 3866 O O . PHE A 1 827 ? 164.686 125.256 109.323 1.00 10.25 827 PHE A O 1
ATOM 3874 N N . ILE A 1 828 ? 163.361 123.451 109.437 1.00 7.12 828 ILE A N 1
ATOM 3875 C CA . ILE A 1 828 ? 163.006 123.715 110.826 1.00 7.12 828 ILE A CA 1
ATOM 3876 C C . ILE A 1 828 ? 163.997 123.096 111.806 1.00 7.12 828 ILE A C 1
ATOM 3877 O O . ILE A 1 828 ? 164.359 123.734 112.799 1.00 7.12 828 ILE A O 1
ATOM 3882 N N . LEU A 1 829 ? 164.451 121.876 111.556 1.00 7.12 829 LEU A N 1
ATOM 3883 C CA . LEU A 1 829 ? 165.334 121.188 112.484 1.00 7.12 829 LEU A CA 1
ATOM 3884 C C . LEU A 1 829 ? 166.788 121.159 112.048 1.00 7.12 829 LEU A C 1
ATOM 3885 O O . LEU A 1 829 ? 167.668 121.074 112.904 1.00 7.12 829 LEU A O 1
ATOM 3890 N N . GLY A 1 830 ? 167.067 121.227 110.746 1.00 7.12 830 GLY A N 1
ATOM 3891 C CA . GLY A 1 830 ? 168.414 121.235 110.221 1.00 7.12 830 GLY A CA 1
ATOM 3892 C C . GLY A 1 830 ? 168.902 119.873 109.772 1.00 7.12 830 GLY A C 1
ATOM 3893 O O . GLY A 1 830 ? 169.859 119.794 108.993 1.00 7.12 830 GLY A O 1
ATOM 3894 N N . LYS A 1 831 ? 168.272 118.806 110.240 1.00 12.68 831 LYS A N 1
ATOM 3895 C CA . LYS A 1 831 ? 168.610 117.446 109.848 1.00 12.68 831 LYS A CA 1
ATOM 3896 C C . LYS A 1 831 ? 167.440 116.824 109.110 1.00 12.68 831 LYS A C 1
ATOM 3897 O O . LYS A 1 831 ? 166.320 116.796 109.629 1.00 12.68 831 LYS A O 1
ATOM 3903 N N . ASP A 1 832 ? 167.697 116.324 107.905 1.00 15.36 832 ASP A N 1
ATOM 3904 C CA . ASP A 1 832 ? 166.661 115.694 107.101 1.00 15.36 832 ASP A CA 1
ATOM 3905 C C . ASP A 1 832 ? 167.258 114.533 106.325 1.00 15.36 832 ASP A C 1
ATOM 3906 O O . ASP A 1 832 ? 168.409 114.601 105.887 1.00 15.36 832 ASP A O 1
ATOM 3911 N N . THR A 1 833 ? 166.479 113.474 106.164 1.00 41.40 833 THR A N 1
ATOM 3912 C CA . THR A 1 833 ? 166.864 112.385 105.290 1.00 41.40 833 THR A CA 1
ATOM 3913 C C . THR A 1 833 ? 166.640 112.787 103.835 1.00 41.40 833 THR A C 1
ATOM 3914 O O . THR A 1 833 ? 165.844 113.682 103.545 1.00 41.40 833 THR A O 1
ATOM 3918 N N . PRO A 1 834 ? 167.340 112.147 102.896 1.00 37.50 834 PRO A N 1
ATOM 3919 C CA . PRO A 1 834 ? 167.099 112.453 101.477 1.00 37.50 834 PRO A CA 1
ATOM 3920 C C . PRO A 1 834 ? 165.691 112.130 101.020 1.00 37.50 834 PRO A C 1
ATOM 3921 O O . PRO A 1 834 ? 165.262 112.642 99.979 1.00 37.50 834 PRO A O 1
ATOM 3925 N N . THR A 1 835 ? 164.960 111.291 101.757 1.00 22.97 835 THR A N 1
ATOM 3926 C CA . THR A 1 835 ? 163.597 110.944 101.362 1.00 22.97 835 THR A CA 1
ATOM 3927 C C . THR A 1 835 ? 162.666 112.139 101.391 1.00 22.97 835 THR A C 1
ATOM 3928 O O . THR A 1 835 ? 161.656 112.155 100.681 1.00 22.97 835 THR A O 1
ATOM 3932 N N . GLU A 1 836 ? 162.976 113.146 102.201 1.00 58.98 836 GLU A N 1
ATOM 3933 C CA . GLU A 1 836 ? 162.117 114.316 102.326 1.00 58.98 836 GLU A CA 1
ATOM 3934 C C . GLU A 1 836 ? 162.263 115.288 101.169 1.00 58.98 836 GLU A C 1
ATOM 3935 O O . GLU A 1 836 ? 161.447 116.205 101.046 1.00 58.98 836 GLU A O 1
ATOM 3941 N N . ARG A 1 837 ? 163.269 115.112 100.318 1.00 10.13 837 ARG A N 1
ATOM 3942 C CA . ARG A 1 837 ? 163.549 116.059 99.251 1.00 10.13 837 ARG A CA 1
ATOM 3943 C C . ARG A 1 837 ? 162.764 115.772 97.982 1.00 10.13 837 ARG A C 1
ATOM 3944 O O . ARG A 1 837 ? 163.135 116.268 96.914 1.00 10.13 837 ARG A O 1
ATOM 3952 N N . GLY A 1 838 ? 161.697 114.982 98.067 1.00 18.66 838 GLY A N 1
ATOM 3953 C CA . GLY A 1 838 ? 160.838 114.750 96.928 1.00 18.66 838 GLY A CA 1
ATOM 3954 C C . GLY A 1 838 ? 159.555 114.071 97.361 1.00 18.66 838 GLY A C 1
ATOM 3955 O O . GLY A 1 838 ? 159.490 113.425 98.409 1.00 18.66 838 GLY A O 1
ATOM 3956 N N . HIS A 1 839 ? 158.531 114.229 96.534 1.00 40.21 839 HIS A N 1
ATOM 3957 C CA . HIS A 1 839 ? 157.250 113.583 96.766 1.00 40.21 839 HIS A CA 1
ATOM 3958 C C . HIS A 1 839 ? 157.141 112.336 95.902 1.00 40.21 839 HIS A C 1
ATOM 3959 O O . HIS A 1 839 ? 157.656 112.286 94.783 1.00 40.21 839 HIS A O 1
ATOM 3966 N N . ILE A 1 840 ? 156.463 111.324 96.436 1.00 53.78 840 ILE A N 1
ATOM 3967 C CA . ILE A 1 840 ? 156.318 110.041 95.760 1.00 53.78 840 ILE A CA 1
ATOM 3968 C C . ILE A 1 840 ? 155.092 110.137 94.860 1.00 53.78 840 ILE A C 1
ATOM 3969 O O . ILE A 1 840 ? 153.961 110.233 95.335 1.00 53.78 840 ILE A O 1
ATOM 3974 N N . VAL A 1 841 ? 155.320 110.111 93.552 1.00 61.98 841 VAL A N 1
ATOM 3975 C CA . VAL A 1 841 ? 154.227 110.135 92.587 1.00 61.98 841 VAL A CA 1
ATOM 3976 C C . VAL A 1 841 ? 153.730 108.714 92.369 1.00 61.98 841 VAL A C 1
ATOM 3977 O O . VAL A 1 841 ? 154.519 107.800 92.104 1.00 61.98 841 VAL A O 1
ATOM 3981 N N . TYR A 1 842 ? 152.420 108.525 92.485 1.00 71.14 842 TYR A N 1
ATOM 3982 C CA . TYR A 1 842 ? 151.790 107.226 92.312 1.00 71.14 842 TYR A CA 1
ATOM 3983 C C . TYR A 1 842 ? 151.080 107.178 90.968 1.00 71.14 842 TYR A C 1
ATOM 3984 O O . TYR A 1 842 ? 150.632 108.207 90.454 1.00 71.14 842 TYR A O 1
ATOM 3993 N N . ARG A 1 843 ? 150.986 105.974 90.399 1.00 77.35 843 ARG A N 1
ATOM 3994 C CA . ARG A 1 843 ? 150.344 105.816 89.099 1.00 77.35 843 ARG A CA 1
ATOM 3995 C C . ARG A 1 843 ? 148.870 106.194 89.160 1.00 77.35 843 ARG A C 1
ATOM 3996 O O . ARG A 1 843 ? 148.361 106.905 88.287 1.00 77.35 843 ARG A O 1
ATOM 4004 N N . ASN A 1 844 ? 148.169 105.730 90.191 1.00 72.59 844 ASN A N 1
ATOM 4005 C CA . ASN A 1 844 ? 146.736 105.940 90.320 1.00 72.59 844 ASN A CA 1
ATOM 4006 C C . ASN A 1 844 ? 146.421 106.497 91.698 1.00 72.59 844 ASN A C 1
ATOM 4007 O O . ASN A 1 844 ? 147.188 106.319 92.648 1.00 72.59 844 ASN A O 1
ATOM 4012 N N . LEU A 1 845 ? 145.278 107.181 91.796 1.00 69.36 845 LEU A N 1
ATOM 4013 C CA . LEU A 1 845 ? 144.811 107.654 93.094 1.00 69.36 845 LEU A CA 1
ATOM 4014 C C . LEU A 1 845 ? 144.594 106.496 94.056 1.00 69.36 845 LEU A C 1
ATOM 4015 O O . LEU A 1 845 ? 144.792 106.647 95.268 1.00 69.36 845 LEU A O 1
ATOM 4020 N N . PHE A 1 846 ? 144.184 105.337 93.535 1.00 70.61 846 PHE A N 1
ATOM 4021 C CA . PHE A 1 846 ? 144.057 104.148 94.369 1.00 70.61 846 PHE A CA 1
ATOM 4022 C C . PHE A 1 846 ? 145.395 103.783 94.998 1.00 70.61 846 PHE A C 1
ATOM 4023 O O . PHE A 1 846 ? 145.485 103.568 96.211 1.00 70.61 846 PHE A O 1
ATOM 4031 N N . TYR A 1 847 ? 146.454 103.734 94.188 1.00 70.86 847 TYR A N 1
ATOM 4032 C CA . TYR A 1 847 ? 147.784 103.502 94.738 1.00 70.86 847 TYR A CA 1
ATOM 4033 C C . TYR A 1 847 ? 148.246 104.673 95.592 1.00 70.86 847 TYR A C 1
ATOM 4034 O O . TYR A 1 847 ? 149.033 104.486 96.527 1.00 70.86 847 TYR A O 1
ATOM 4043 N N . LYS A 1 848 ? 147.779 105.884 95.285 1.00 70.90 848 LYS A N 1
ATOM 4044 C CA . LYS A 1 848 ? 148.217 107.060 96.029 1.00 70.90 848 LYS A CA 1
ATOM 4045 C C . LYS A 1 848 ? 147.717 107.025 97.468 1.00 70.90 848 LYS A C 1
ATOM 4046 O O . LYS A 1 848 ? 148.468 107.317 98.405 1.00 70.90 848 LYS A O 1
ATOM 4052 N N . TYR A 1 849 ? 146.450 106.670 97.663 1.00 65.59 849 TYR A N 1
ATOM 4053 C CA . TYR A 1 849 ? 145.835 106.743 98.982 1.00 65.59 849 TYR A CA 1
ATOM 4054 C C . TYR A 1 849 ? 145.409 105.386 99.515 1.00 65.59 849 TYR A C 1
ATOM 4055 O O . TYR A 1 849 ? 145.790 105.018 100.633 1.00 65.59 849 TYR A O 1
ATOM 4064 N N . ILE A 1 850 ? 144.623 104.628 98.748 1.00 62.99 850 ILE A N 1
ATOM 4065 C CA . ILE A 1 850 ? 144.121 103.347 99.234 1.00 62.99 850 ILE A CA 1
ATOM 4066 C C . ILE A 1 850 ? 145.254 102.336 99.349 1.00 62.99 850 ILE A C 1
ATOM 4067 O O . ILE A 1 850 ? 145.338 101.581 100.325 1.00 62.99 850 ILE A O 1
ATOM 4072 N N . ALA A 1 851 ? 146.145 102.305 98.357 1.00 69.35 851 ALA A N 1
ATOM 4073 C CA . ALA A 1 851 ? 147.237 101.342 98.308 1.00 69.35 851 ALA A CA 1
ATOM 4074 C C . ALA A 1 851 ? 148.601 102.017 98.406 1.00 69.35 851 ALA A C 1
ATOM 4075 O O . ALA A 1 851 ? 149.524 101.673 97.665 1.00 69.35 851 ALA A O 1
ATOM 4077 N N . ALA A 1 852 ? 148.738 102.984 99.312 1.00 72.72 852 ALA A N 1
ATOM 4078 C CA . ALA A 1 852 ? 149.988 103.719 99.464 1.00 72.72 852 ALA A CA 1
ATOM 4079 C C . ALA A 1 852 ? 151.133 102.796 99.862 1.00 72.72 852 ALA A C 1
ATOM 4080 O O . ALA A 1 852 ? 152.183 102.786 99.211 1.00 72.72 852 ALA A O 1
ATOM 4082 N N . LYS A 1 853 ? 150.934 102.011 100.923 1.00 81.28 853 LYS A N 1
ATOM 4083 C CA . LYS A 1 853 ? 151.994 101.123 101.390 1.00 81.28 853 LYS A CA 1
ATOM 4084 C C . LYS A 1 853 ? 152.325 100.063 100.349 1.00 81.28 853 LYS A C 1
ATOM 4085 O O . LYS A 1 853 ? 153.500 99.753 100.119 1.00 81.28 853 LYS A O 1
ATOM 4091 N N . ASN A 1 854 ? 151.301 99.496 99.708 1.00 81.85 854 ASN A N 1
ATOM 4092 C CA . ASN A 1 854 ? 151.532 98.482 98.685 1.00 81.85 854 ASN A CA 1
ATOM 4093 C C . ASN A 1 854 ? 152.297 99.060 97.502 1.00 81.85 854 ASN A C 1
ATOM 4094 O O . ASN A 1 854 ? 153.225 98.433 96.979 1.00 81.85 854 ASN A O 1
ATOM 4099 N N . ALA A 1 855 ? 151.920 100.264 97.067 1.00 76.66 855 ALA A N 1
ATOM 4100 C CA . ALA A 1 855 ? 152.618 100.896 95.953 1.00 76.66 855 ALA A CA 1
ATOM 4101 C C . ALA A 1 855 ? 154.065 101.208 96.313 1.00 76.66 855 ALA A C 1
ATOM 4102 O O . ALA A 1 855 ? 154.971 101.012 95.495 1.00 76.66 855 ALA A O 1
ATOM 4104 N N . GLU A 1 856 ? 154.300 101.698 97.533 1.00 82.08 856 GLU A N 1
ATOM 4105 C CA . GLU A 1 856 ? 155.666 101.986 97.962 1.00 82.08 856 GLU A CA 1
ATOM 4106 C C . GLU A 1 856 ? 156.500 100.712 98.016 1.00 82.08 856 GLU A C 1
ATOM 4107 O O . GLU A 1 856 ? 157.669 100.704 97.614 1.00 82.08 856 GLU A O 1
ATOM 4113 N N . TRP A 1 857 ? 155.913 99.621 98.512 1.00 83.19 857 TRP A N 1
ATOM 4114 C CA . TRP A 1 857 ? 156.644 98.361 98.582 1.00 83.19 857 TRP A CA 1
ATOM 4115 C C . TRP A 1 857 ? 156.891 97.786 97.193 1.00 83.19 857 TRP A C 1
ATOM 4116 O O . TRP A 1 857 ? 157.877 97.072 96.977 1.00 83.19 857 TRP A O 1
ATOM 4127 N N . SER A 1 858 ? 156.002 98.081 96.241 1.00 79.07 858 SER A N 1
ATOM 4128 C CA . SER A 1 858 ? 156.158 97.557 94.888 1.00 79.07 858 SER A CA 1
ATOM 4129 C C . SER A 1 858 ? 157.432 98.082 94.238 1.00 79.07 858 SER A C 1
ATOM 4130 O O . SER A 1 858 ? 158.161 97.333 93.578 1.00 79.07 858 SER A O 1
ATOM 4133 N N . ASN A 1 859 ? 157.718 99.368 94.416 1.00 74.68 859 ASN A N 1
ATOM 4134 C CA . ASN A 1 859 ? 158.907 99.962 93.820 1.00 74.68 859 ASN A CA 1
ATOM 4135 C C . ASN A 1 859 ? 160.127 99.656 94.679 1.00 74.68 859 ASN A C 1
ATOM 4136 O O . ASN A 1 859 ? 160.219 100.110 95.825 1.00 74.68 859 ASN A O 1
ATOM 4141 N N . GLN A 1 860 ? 161.061 98.885 94.128 1.00 78.69 860 GLN A N 1
ATOM 4142 C CA . GLN A 1 860 ? 162.305 98.557 94.809 1.00 78.69 860 GLN A CA 1
ATOM 4143 C C . GLN A 1 860 ? 163.428 99.526 94.466 1.00 78.69 860 GLN A C 1
ATOM 4144 O O . GLN A 1 860 ? 164.534 99.393 94.997 1.00 78.69 860 GLN A O 1
ATOM 4150 N N . GLU A 1 861 ? 163.167 100.495 93.590 1.00 74.50 861 GLU A N 1
ATOM 4151 C CA . GLU A 1 861 ? 164.145 101.512 93.227 1.00 74.50 861 GLU A CA 1
ATOM 4152 C C . GLU A 1 861 ? 163.689 102.912 93.612 1.00 74.50 861 GLU A C 1
ATOM 4153 O O . GLU A 1 861 ? 164.154 103.890 93.013 1.00 74.50 861 GLU A O 1
ATOM 4159 N N . LEU A 1 862 ? 162.790 103.032 94.588 1.00 64.84 862 LEU A N 1
ATOM 4160 C CA . LEU A 1 862 ? 162.174 104.306 94.935 1.00 64.84 862 LEU A CA 1
ATOM 4161 C C . LEU A 1 862 ? 163.206 105.366 95.293 1.00 64.84 862 LEU A C 1
ATOM 4162 O O . LEU A 1 862 ? 163.364 106.353 94.568 1.00 64.84 862 LEU A O 1
ATOM 4167 N N . PHE A 1 863 ? 163.933 105.161 96.387 1.00 57.44 863 PHE A N 1
ATOM 4168 C CA . PHE A 1 863 ? 164.887 106.162 96.839 1.00 57.44 863 PHE A CA 1
ATOM 4169 C C . PHE A 1 863 ? 166.274 105.968 96.246 1.00 57.44 863 PHE A C 1
ATOM 4170 O O . PHE A 1 863 ? 167.152 106.805 96.481 1.00 57.44 863 PHE A O 1
ATOM 4178 N N . THR A 1 864 ? 166.492 104.892 95.490 1.00 64.60 864 THR A N 1
ATOM 4179 C CA . THR A 1 864 ? 167.792 104.688 94.864 1.00 64.60 864 THR A CA 1
ATOM 4180 C C . THR A 1 864 ? 167.986 105.625 93.680 1.00 64.60 864 THR A C 1
ATOM 4181 O O . THR A 1 864 ? 169.075 106.179 93.491 1.00 64.60 864 THR A O 1
ATOM 4185 N N . LYS A 1 865 ? 166.951 105.816 92.875 1.00 66.48 865 LYS A N 1
ATOM 4186 C CA . LYS A 1 865 ? 167.034 106.606 91.661 1.00 66.48 865 LYS A CA 1
ATOM 4187 C C . LYS A 1 865 ? 165.930 107.642 91.612 1.00 66.48 865 LYS A C 1
ATOM 4188 O O . LYS A 1 865 ? 164.773 107.336 91.918 1.00 66.48 865 LYS A O 1
ATOM 4194 N N . PRO A 1 866 ? 166.253 108.875 91.230 1.00 64.93 866 PRO A N 1
ATOM 4195 C CA . PRO A 1 866 ? 165.211 109.896 91.074 1.00 64.93 866 PRO A CA 1
ATOM 4196 C C . PRO A 1 866 ? 164.654 109.937 89.660 1.00 64.93 866 PRO A C 1
ATOM 4197 O O . PRO A 1 866 ? 165.407 109.863 88.685 1.00 64.93 866 PRO A O 1
ATOM 4201 N N . LYS A 1 867 ? 163.335 110.056 89.539 1.00 65.17 867 LYS A N 1
ATOM 4202 C CA . LYS A 1 867 ? 162.666 110.121 88.248 1.00 65.17 867 LYS A CA 1
ATOM 4203 C C . LYS A 1 867 ? 161.854 111.403 88.182 1.00 65.17 867 LYS A C 1
ATOM 4204 O O . LYS A 1 867 ? 161.180 111.760 89.153 1.00 65.17 867 LYS A O 1
ATOM 4210 N N . THR A 1 868 ? 161.917 112.093 87.048 1.00 67.12 868 THR A N 1
ATOM 4211 C CA . THR A 1 868 ? 161.110 113.291 86.883 1.00 67.12 868 THR A CA 1
ATOM 4212 C C . THR A 1 868 ? 159.644 112.915 86.688 1.00 67.12 868 THR A C 1
ATOM 4213 O O . THR A 1 868 ? 159.298 111.754 86.452 1.00 67.12 868 THR A O 1
ATOM 4217 N N . LEU A 1 869 ? 158.777 113.923 86.797 1.00 70.22 869 LEU A N 1
ATOM 4218 C CA . LEU A 1 869 ? 157.338 113.679 86.739 1.00 70.22 869 LEU A CA 1
ATOM 4219 C C . LEU A 1 869 ? 156.930 113.084 85.396 1.00 70.22 869 LEU A C 1
ATOM 4220 O O . LEU A 1 869 ? 156.183 112.099 85.340 1.00 70.22 869 LEU A O 1
ATOM 4225 N N . GLU A 1 870 ? 157.414 113.669 84.300 1.00 74.50 870 GLU A N 1
ATOM 4226 C CA . GLU A 1 870 ? 157.089 113.150 82.974 1.00 74.50 870 GLU A CA 1
ATOM 4227 C C . GLU A 1 870 ? 157.639 111.748 82.782 1.00 74.50 870 GLU A C 1
ATOM 4228 O O . GLU A 1 870 ? 156.954 110.861 82.255 1.00 74.50 870 GLU A O 1
ATOM 4234 N N . GLN A 1 871 ? 158.882 111.525 83.211 1.00 70.94 871 GLN A N 1
ATOM 4235 C CA . GLN A 1 871 ? 159.464 110.190 83.138 1.00 70.94 871 GLN A CA 1
ATOM 4236 C C . GLN A 1 871 ? 158.689 109.214 84.011 1.00 70.94 871 GLN A C 1
ATOM 4237 O O . GLN A 1 871 ? 158.509 108.047 83.649 1.00 70.94 871 GLN A O 1
ATOM 4243 N N . ALA A 1 872 ? 158.224 109.677 85.174 1.00 72.14 872 ALA A N 1
ATOM 4244 C CA . ALA A 1 872 ? 157.415 108.820 86.034 1.00 72.14 872 ALA A CA 1
ATOM 4245 C C . ALA A 1 872 ? 156.125 108.404 85.340 1.00 72.14 872 ALA A C 1
ATOM 4246 O O . ALA A 1 872 ? 155.736 107.232 85.389 1.00 72.14 872 ALA A O 1
ATOM 4248 N N . GLU A 1 873 ? 155.451 109.351 84.684 1.00 76.93 873 GLU A N 1
ATOM 4249 C CA . GLU A 1 873 ? 154.230 109.025 83.953 1.00 76.93 873 GLU A CA 1
ATOM 4250 C C . GLU A 1 873 ? 154.516 108.045 82.823 1.00 76.93 873 GLU A C 1
ATOM 4251 O O . GLU A 1 873 ? 153.742 107.111 82.576 1.00 76.93 873 GLU A O 1
ATOM 4257 N N . GLU A 1 874 ? 155.631 108.250 82.120 1.00 76.89 874 GLU A N 1
ATOM 4258 C CA . GLU A 1 874 ? 156.009 107.337 81.051 1.00 76.89 874 GLU A CA 1
ATOM 4259 C C . GLU A 1 874 ? 156.239 105.928 81.586 1.00 76.89 874 GLU A C 1
ATOM 4260 O O . GLU A 1 874 ? 155.795 104.941 80.989 1.00 76.89 874 GLU A O 1
ATOM 4266 N N . LEU A 1 875 ? 156.932 105.819 82.722 1.00 75.87 875 LEU A N 1
ATOM 4267 C CA . LEU A 1 875 ? 157.178 104.509 83.316 1.00 75.87 875 LEU A CA 1
ATOM 4268 C C . LEU A 1 875 ? 155.881 103.859 83.780 1.00 75.87 875 LEU A C 1
ATOM 4269 O O . LEU A 1 875 ? 155.715 102.639 83.663 1.00 75.87 875 LEU A O 1
ATOM 4274 N N . PHE A 1 876 ? 154.953 104.653 84.320 1.00 74.89 876 PHE A N 1
ATOM 4275 C CA . PHE A 1 876 ? 153.650 104.108 84.688 1.00 74.89 876 PHE A CA 1
ATOM 4276 C C . PHE A 1 876 ? 152.931 103.559 83.464 1.00 74.89 876 PHE A C 1
ATOM 4277 O O . PHE A 1 876 ? 152.322 102.484 83.515 1.00 74.89 876 PHE A O 1
ATOM 4285 N N . GLY A 1 877 ? 152.987 104.293 82.353 1.00 74.87 877 GLY A N 1
ATOM 4286 C CA . GLY A 1 877 ? 152.354 103.814 81.136 1.00 74.87 877 GLY A CA 1
ATOM 4287 C C . GLY A 1 877 ? 152.986 102.541 80.607 1.00 74.87 877 GLY A C 1
ATOM 4288 O O . GLY A 1 877 ? 152.285 101.624 80.171 1.00 74.87 877 GLY A O 1
ATOM 4289 N N . GLN A 1 878 ? 154.318 102.464 80.638 1.00 79.22 878 GLN A N 1
ATOM 4290 C CA . GLN A 1 878 ? 155.008 101.306 80.075 1.00 79.22 878 GLN A CA 1
ATOM 4291 C C . GLN A 1 878 ? 154.872 100.079 80.970 1.00 79.22 878 GLN A C 1
ATOM 4292 O O . GLN A 1 878 ? 154.612 98.971 80.487 1.00 79.22 878 GLN A O 1
ATOM 4298 N N . VAL A 1 879 ? 155.043 100.255 82.281 1.00 80.13 879 VAL A N 1
ATOM 4299 C CA . VAL A 1 879 ? 155.182 99.134 83.200 1.00 80.13 879 VAL A CA 1
ATOM 4300 C C . VAL A 1 879 ? 154.008 99.114 84.170 1.00 80.13 879 VAL A C 1
ATOM 4301 O O . VAL A 1 879 ? 153.499 100.153 84.596 1.00 80.13 879 VAL A O 1
ATOM 4305 N N . ARG A 1 880 ? 153.585 97.897 84.519 1.00 84.00 880 ARG A N 1
ATOM 4306 C CA . ARG A 1 880 ? 152.494 97.679 85.458 1.00 84.00 880 ARG A CA 1
ATOM 4307 C C . ARG A 1 880 ? 152.954 97.146 86.806 1.00 84.00 880 ARG A C 1
ATOM 4308 O O . ARG A 1 880 ? 152.186 97.211 87.772 1.00 84.00 880 ARG A O 1
ATOM 4316 N N . ASP A 1 881 ? 154.176 96.616 86.898 1.00 84.97 881 ASP A N 1
ATOM 4317 C CA . ASP A 1 881 ? 154.645 96.044 88.157 1.00 84.97 881 ASP A CA 1
ATOM 4318 C C . ASP A 1 881 ? 154.786 97.111 89.235 1.00 84.97 881 ASP A C 1
ATOM 4319 O O . ASP A 1 881 ? 154.444 96.877 90.400 1.00 84.97 881 ASP A O 1
ATOM 4324 N N . VAL A 1 882 ? 155.287 98.286 88.868 1.00 79.84 882 VAL A N 1
ATOM 4325 C CA . VAL A 1 882 ? 155.572 99.362 89.809 1.00 79.84 882 VAL A CA 1
ATOM 4326 C C . VAL A 1 882 ? 154.582 100.491 89.566 1.00 79.84 882 VAL A C 1
ATOM 4327 O O . VAL A 1 882 ? 154.414 100.943 88.426 1.00 79.84 882 VAL A O 1
ATOM 4331 N N . HIS A 1 883 ? 153.927 100.946 90.635 1.00 78.03 883 HIS A N 1
ATOM 4332 C CA . HIS A 1 883 ? 152.895 101.972 90.549 1.00 78.03 883 HIS A CA 1
ATOM 4333 C C . HIS A 1 883 ? 153.256 103.217 91.354 1.00 78.03 883 HIS A C 1
ATOM 4334 O O . HIS A 1 883 ? 152.377 103.997 91.726 1.00 78.03 883 HIS A O 1
ATOM 4341 N N . ALA A 1 884 ? 154.542 103.421 91.626 1.00 69.94 884 ALA A N 1
ATOM 4342 C CA . ALA A 1 884 ? 154.976 104.595 92.371 1.00 69.94 884 ALA A CA 1
ATOM 4343 C C . ALA A 1 884 ? 156.435 104.879 92.052 1.00 69.94 884 ALA A C 1
ATOM 4344 O O . ALA A 1 884 ? 157.226 103.965 91.808 1.00 69.94 884 ALA A O 1
ATOM 4346 N N . TYR A 1 885 ? 156.784 106.162 92.068 1.00 65.39 885 TYR A N 1
ATOM 4347 C CA . TYR A 1 885 ? 158.156 106.582 91.825 1.00 65.39 885 TYR A CA 1
ATOM 4348 C C . TYR A 1 885 ? 158.446 107.835 92.636 1.00 65.39 885 TYR A C 1
ATOM 4349 O O . TYR A 1 885 ? 157.539 108.536 93.090 1.00 65.39 885 TYR A O 1
ATOM 4358 N N . PHE A 1 886 ? 159.735 108.108 92.809 1.00 49.72 886 PHE A N 1
ATOM 4359 C CA . PHE A 1 886 ? 160.214 109.210 93.630 1.00 49.72 886 PHE A CA 1
ATOM 4360 C C . PHE A 1 886 ? 160.595 110.374 92.725 1.00 49.72 886 PHE A C 1
ATOM 4361 O O . PHE A 1 886 ? 161.531 110.262 91.926 1.00 49.72 886 PHE A O 1
ATOM 4369 N N . VAL A 1 887 ? 159.880 111.481 92.853 1.00 44.12 887 VAL A N 1
ATOM 4370 C CA . VAL A 1 887 ? 160.096 112.668 92.032 1.00 44.12 887 VAL A CA 1
ATOM 4371 C C . VAL A 1 887 ? 160.693 113.753 92.919 1.00 44.12 887 VAL A C 1
ATOM 4372 O O . VAL A 1 887 ? 159.978 114.326 93.750 1.00 44.12 887 VAL A O 1
ATOM 4376 N N . PRO A 1 888 ? 161.982 114.060 92.791 1.00 31.53 888 PRO A N 1
ATOM 4377 C CA . PRO A 1 888 ? 162.558 115.153 93.579 1.00 31.53 888 PRO A CA 1
ATOM 4378 C C . PRO A 1 888 ? 161.920 116.485 93.218 1.00 31.53 888 PRO A C 1
ATOM 4379 O O . PRO A 1 888 ? 161.575 116.742 92.064 1.00 31.53 888 PRO A O 1
ATOM 4383 N N . ASP A 1 889 ? 161.769 117.337 94.227 1.00 28.00 889 ASP A N 1
ATOM 4384 C CA . ASP A 1 889 ? 161.191 118.658 94.033 1.00 28.00 889 ASP A CA 1
ATOM 4385 C C . ASP A 1 889 ? 161.734 119.584 95.107 1.00 28.00 889 ASP A C 1
ATOM 4386 O O . ASP A 1 889 ? 162.327 119.139 96.092 1.00 28.00 889 ASP A O 1
ATOM 4391 N N . GLY A 1 890 ? 161.530 120.876 94.903 1.00 8.96 890 GLY A N 1
ATOM 4392 C CA . GLY A 1 890 ? 162.057 121.864 95.816 1.00 8.96 890 GLY A CA 1
ATOM 4393 C C . GLY A 1 890 ? 163.497 122.220 95.491 1.00 8.96 890 GLY A C 1
ATOM 4394 O O . GLY A 1 890 ? 164.203 121.509 94.773 1.00 8.96 890 GLY A O 1
ATOM 4395 N N . VAL A 1 891 ? 163.941 123.346 96.038 1.00 7.12 891 VAL A N 1
ATOM 4396 C CA . VAL A 1 891 ? 165.252 123.897 95.721 1.00 7.12 891 VAL A CA 1
ATOM 4397 C C . VAL A 1 891 ? 165.960 124.242 97.022 1.00 7.12 891 VAL A C 1
ATOM 4398 O O . VAL A 1 891 ? 165.323 124.700 97.978 1.00 7.12 891 VAL A O 1
ATOM 4402 N N . LEU A 1 892 ? 167.266 123.994 97.068 1.00 7.12 892 LEU A N 1
ATOM 4403 C CA . LEU A 1 892 ? 168.067 124.417 98.205 1.00 7.12 892 LEU A CA 1
ATOM 4404 C C . LEU A 1 892 ? 168.055 125.935 98.306 1.00 7.12 892 LEU A C 1
ATOM 4405 O O . LEU A 1 892 ? 168.020 126.638 97.294 1.00 7.12 892 LEU A O 1
ATOM 4410 N N . MET A 1 893 ? 168.076 126.443 99.533 1.00 7.12 893 MET A N 1
ATOM 4411 C CA . MET A 1 893 ? 168.061 127.879 99.762 1.00 7.12 893 MET A CA 1
ATOM 4412 C C . MET A 1 893 ? 169.063 128.235 100.845 1.00 7.12 893 MET A C 1
ATOM 4413 O O . MET A 1 893 ? 169.457 127.397 101.658 1.00 7.12 893 MET A O 1
ATOM 4418 N N . ARG A 1 894 ? 169.482 129.495 100.834 1.00 7.12 894 ARG A N 1
ATOM 4419 C CA . ARG A 1 894 ? 170.262 130.060 101.922 1.00 7.12 894 ARG A CA 1
ATOM 4420 C C . ARG A 1 894 ? 169.309 130.619 102.965 1.00 7.12 894 ARG A C 1
ATOM 4421 O O . ARG A 1 894 ? 168.326 131.279 102.620 1.00 7.12 894 ARG A O 1
ATOM 4429 N N . VAL A 1 895 ? 169.584 130.333 104.231 1.00 7.12 895 VAL A N 1
ATOM 44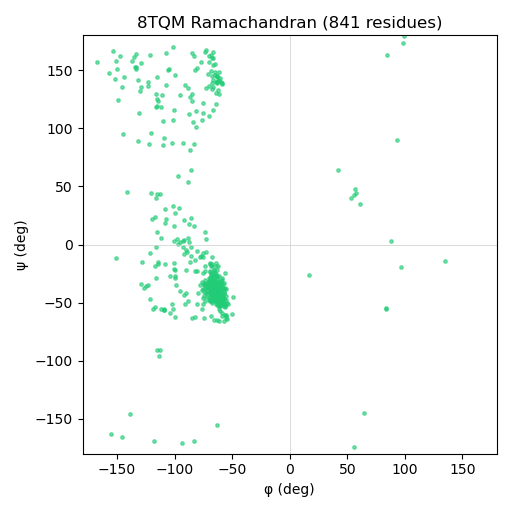30 C CA . VAL A 1 895 ? 168.795 130.877 105.331 1.00 7.12 895 VAL A CA 1
ATOM 4431 C C . VAL A 1 895 ? 169.761 131.390 106.390 1.00 7.12 895 VAL A C 1
ATOM 4432 O O . VAL A 1 895 ? 170.876 130.866 106.504 1.00 7.12 895 VAL A O 1
ATOM 4436 N N . PRO A 1 896 ? 169.394 132.403 107.170 1.00 7.12 896 PRO A N 1
ATOM 4437 C CA . PRO A 1 896 ? 170.301 132.891 108.212 1.00 7.12 896 PRO A CA 1
ATOM 4438 C C . PRO A 1 896 ? 170.639 131.789 109.204 1.00 7.12 896 PRO A C 1
ATOM 4439 O O . PRO A 1 896 ? 169.783 130.995 109.594 1.00 7.12 896 PRO A O 1
ATOM 4443 N N . SER A 1 897 ? 171.902 131.749 109.618 1.00 7.12 897 SER A N 1
ATOM 4444 C CA . SER A 1 897 ? 172.392 130.700 110.499 1.00 7.12 897 SER A CA 1
ATOM 4445 C C . SER A 1 897 ? 172.309 131.076 111.969 1.00 7.12 897 SER A C 1
ATOM 4446 O O . SER A 1 897 ? 172.758 130.301 112.817 1.00 7.12 897 SER A O 1
ATOM 4449 N N . SER A 1 898 ? 171.763 132.244 112.290 1.00 7.12 898 SER A N 1
ATOM 4450 C CA . SER A 1 898 ? 171.596 132.665 113.671 1.00 7.12 898 SER A CA 1
ATOM 4451 C C . SER A 1 898 ? 170.394 133.586 113.764 1.00 7.12 898 SER A C 1
ATOM 4452 O O . SER A 1 898 ? 169.977 134.175 112.766 1.00 7.12 898 SER A O 1
ATOM 4455 N N . ASP A 1 899 ? 169.829 133.697 114.965 1.00 7.12 899 ASP A N 1
ATOM 4456 C CA . ASP A 1 899 ? 168.711 134.607 115.163 1.00 7.12 899 ASP A CA 1
ATOM 4457 C C . ASP A 1 899 ? 169.164 136.057 115.219 1.00 7.12 899 ASP A C 1
ATOM 4458 O O . ASP A 1 899 ? 168.371 136.958 114.928 1.00 7.12 899 ASP A O 1
ATOM 4463 N N . ILE A 1 900 ? 170.416 136.298 115.590 1.00 17.94 900 ILE A N 1
ATOM 4464 C CA . ILE A 1 900 ? 170.952 137.664 115.667 1.00 17.94 900 ILE A CA 1
ATOM 4465 C C . ILE A 1 900 ? 171.602 137.938 114.317 1.00 17.94 900 ILE A C 1
ATOM 4466 O O . ILE A 1 900 ? 172.795 137.724 114.099 1.00 17.94 900 ILE A O 1
ATOM 4471 N N . VAL A 1 901 ? 170.793 138.420 113.383 1.00 7.10 901 VAL A N 1
ATOM 4472 C CA . VAL A 1 901 ? 171.250 138.728 112.037 1.00 7.10 901 VAL A CA 1
ATOM 4473 C C . VAL A 1 901 ? 170.799 140.136 111.682 1.00 7.10 901 VAL A C 1
ATOM 4474 O O . VAL A 1 901 ? 169.639 140.499 111.901 1.00 7.10 901 VAL A O 1
ATOM 4478 N N . SER A 1 902 ? 171.725 140.931 111.149 1.00 6.34 902 SER A N 1
ATOM 4479 C CA . SER A 1 902 ? 171.412 142.295 110.746 1.00 6.34 902 SER A CA 1
ATOM 4480 C C . SER A 1 902 ? 170.306 142.302 109.702 1.00 6.34 902 SER A C 1
ATOM 4481 O O . SER A 1 902 ? 170.288 141.470 108.792 1.00 6.34 902 SER A O 1
ATOM 4484 N N . ARG A 1 903 ? 169.381 143.254 109.840 1.00 11.30 903 ARG A N 1
ATOM 4485 C CA . ARG A 1 903 ? 168.219 143.293 108.969 1.00 11.30 903 ARG A CA 1
ATOM 4486 C C . ARG A 1 903 ? 168.609 143.422 107.505 1.00 11.30 903 ARG A C 1
ATOM 4487 O O . ARG A 1 903 ? 167.899 142.940 106.616 1.00 11.30 903 ARG A O 1
ATOM 4495 N N . ASN A 1 904 ? 169.737 144.079 107.233 1.00 28.80 904 ASN A N 1
ATOM 4496 C CA . ASN A 1 904 ? 170.227 144.155 105.862 1.00 28.80 904 ASN A CA 1
ATOM 4497 C C . ASN A 1 904 ? 170.612 142.778 105.341 1.00 28.80 904 ASN A C 1
ATOM 4498 O O . ASN A 1 904 ? 170.372 142.457 104.172 1.00 28.80 904 ASN A O 1
ATOM 4503 N N . TYR A 1 905 ? 171.215 141.949 106.197 1.00 35.09 905 TYR A N 1
ATOM 4504 C CA . TYR A 1 905 ? 171.610 140.608 105.782 1.00 35.09 905 TYR A CA 1
ATOM 4505 C C . TYR A 1 905 ? 170.409 139.750 105.419 1.00 35.09 905 TYR A C 1
ATOM 4506 O O . TYR A 1 905 ? 170.467 138.982 104.453 1.00 35.09 905 TYR A O 1
ATOM 4515 N N . VAL A 1 906 ? 169.315 139.867 106.176 1.00 23.55 906 VAL A N 1
ATOM 4516 C CA . VAL A 1 906 ? 168.145 139.025 105.943 1.00 23.55 906 VAL A CA 1
ATOM 4517 C C . VAL A 1 906 ? 167.600 139.219 104.539 1.00 23.55 906 VAL A C 1
ATOM 4518 O O . VAL A 1 906 ? 167.088 138.275 103.926 1.00 23.55 906 VAL A O 1
ATOM 4522 N N . GLN A 1 907 ? 167.706 140.430 104.000 1.00 23.05 907 GLN A N 1
ATOM 4523 C CA . GLN A 1 907 ? 167.157 140.724 102.682 1.00 23.05 907 GLN A CA 1
ATOM 4524 C C . GLN A 1 907 ? 167.886 140.004 101.561 1.00 23.05 907 GLN A C 1
ATOM 4525 O O . GLN A 1 907 ? 167.398 140.011 100.426 1.00 23.05 907 GLN A O 1
ATOM 4531 N N . THR A 1 908 ? 169.035 139.388 101.840 1.00 18.56 908 THR A N 1
ATOM 4532 C CA . THR A 1 908 ? 169.809 138.688 100.824 1.00 18.56 908 THR A CA 1
ATOM 4533 C C . THR A 1 908 ? 169.915 137.191 101.084 1.00 18.56 908 THR A C 1
ATOM 4534 O O . THR A 1 908 ? 170.483 136.471 100.256 1.00 18.56 908 THR A O 1
ATOM 4538 N N . MET A 1 909 ? 169.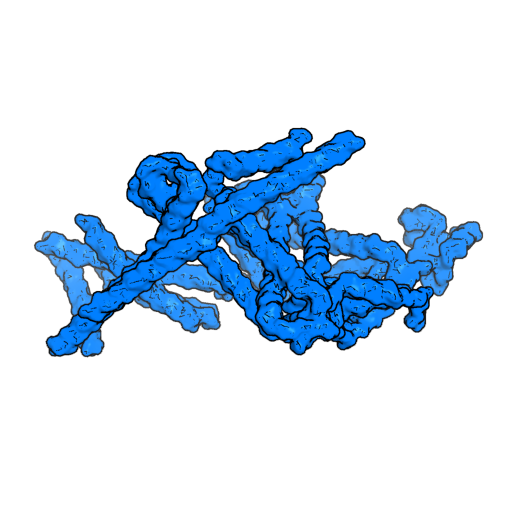360 136.697 102.187 1.00 34.75 909 MET A N 1
ATOM 4539 C CA . MET A 1 909 ? 169.538 135.318 102.627 1.00 34.75 909 MET A CA 1
ATOM 4540 C C . MET A 1 909 ? 168.248 134.518 102.541 1.00 34.75 909 MET A C 1
ATOM 4541 O O . MET A 1 909 ? 167.894 133.787 103.464 1.00 34.75 909 MET A O 1
ATOM 4546 N N . PHE A 1 910 ? 167.510 134.662 101.448 1.00 7.12 910 PHE A N 1
ATOM 4547 C CA . PHE A 1 910 ? 166.430 133.731 101.144 1.00 7.12 910 PHE A CA 1
ATOM 4548 C C . PHE A 1 910 ? 166.407 133.462 99.641 1.00 7.12 910 PHE A C 1
ATOM 4549 O O . PHE A 1 910 ? 165.368 133.477 98.987 1.00 7.12 910 PHE A O 1
ATOM 4557 N N . VAL A 1 911 ? 167.580 133.217 99.069 1.00 34.80 911 VAL A N 1
ATOM 4558 C CA . VAL A 1 911 ? 167.709 133.003 97.631 1.00 34.80 911 VAL A CA 1
ATOM 4559 C C . VAL A 1 911 ? 167.993 131.533 97.349 1.00 34.80 911 VAL A C 1
ATOM 4560 O O . VAL A 1 911 ? 168.788 130.906 98.063 1.00 34.80 911 VAL A O 1
ATOM 4564 N N . PRO A 1 912 ? 167.358 130.940 96.341 1.00 16.17 912 PRO A N 1
ATOM 4565 C CA . PRO A 1 912 ? 167.662 129.547 95.998 1.00 16.17 912 PRO A CA 1
ATOM 4566 C C . PRO A 1 912 ? 169.090 129.402 95.500 1.00 16.17 912 PRO A C 1
ATOM 4567 O O . PRO A 1 912 ? 169.632 130.292 94.844 1.00 16.17 912 PRO A O 1
ATOM 4571 N N . VAL A 1 913 ? 169.700 128.262 95.816 1.00 7.12 913 VAL A N 1
ATOM 4572 C CA . VAL A 1 913 ? 171.071 127.974 95.418 1.00 7.12 913 VAL A CA 1
ATOM 4573 C C . VAL A 1 913 ? 171.148 126.551 94.891 1.00 7.12 913 VAL A C 1
ATOM 4574 O O . VAL A 1 913 ? 170.267 125.725 95.144 1.00 7.12 913 VAL A O 1
ATOM 4578 N N . THR A 1 914 ? 172.215 126.269 94.154 1.00 22.21 914 THR A N 1
ATOM 4579 C CA . THR A 1 914 ? 172.494 124.923 93.683 1.00 22.21 914 THR A CA 1
ATOM 4580 C C . THR A 1 914 ? 173.195 124.141 94.791 1.00 22.21 914 THR A C 1
ATOM 4581 O O . THR A 1 914 ? 173.271 124.582 95.941 1.00 22.21 914 THR A O 1
ATOM 4585 N N . LYS A 1 915 ? 173.719 122.962 94.453 1.00 37.10 915 LYS A N 1
ATOM 4586 C CA . LYS A 1 915 ? 174.392 122.140 95.453 1.00 37.10 915 LYS A CA 1
ATOM 4587 C C . LYS A 1 915 ? 175.664 122.808 95.955 1.00 37.10 915 LYS A C 1
ATOM 4588 O O . LYS A 1 915 ? 176.004 122.703 97.139 1.00 37.10 915 LYS A O 1
ATOM 4594 N N . ASP A 1 916 ? 176.381 123.502 95.070 1.00 36.97 916 ASP A N 1
ATOM 4595 C CA . ASP A 1 916 ? 177.690 124.061 95.382 1.00 36.97 916 ASP A CA 1
ATOM 4596 C C . ASP A 1 916 ? 177.629 125.522 95.810 1.00 36.97 916 ASP A C 1
ATOM 4597 O O . ASP A 1 916 ? 178.578 126.275 95.553 1.00 36.97 916 ASP A O 1
ATOM 4602 N N . ASP A 1 917 ? 176.539 125.941 96.453 1.00 19.82 917 ASP A N 1
ATOM 4603 C CA . ASP A 1 917 ? 176.390 127.303 96.964 1.00 19.82 917 ASP A CA 1
ATOM 4604 C C . ASP A 1 917 ? 176.540 128.336 95.849 1.00 19.82 917 ASP A C 1
ATOM 4605 O O . ASP A 1 917 ? 177.210 129.360 95.997 1.00 19.82 917 ASP A O 1
ATOM 4610 N N . LYS A 1 918 ? 175.899 128.055 94.716 1.00 22.32 918 LYS A N 1
ATOM 4611 C CA . LYS A 1 918 ? 175.881 128.977 93.583 1.00 22.32 918 LYS A CA 1
ATOM 4612 C C . LYS A 1 918 ? 174.433 129.404 93.360 1.00 22.32 918 LYS A C 1
ATOM 4613 O O . LYS A 1 918 ? 173.534 128.560 93.287 1.00 22.32 918 LYS A O 1
ATOM 4619 N N . LEU A 1 919 ? 174.218 130.712 93.260 1.00 28.23 919 LEU A N 1
ATOM 4620 C CA . LEU A 1 919 ? 172.869 131.239 93.105 1.00 28.23 919 LEU A CA 1
ATOM 4621 C C . LEU A 1 919 ? 172.239 130.714 91.824 1.00 28.23 919 LEU A C 1
ATOM 4622 O O . LEU A 1 919 ? 172.839 130.790 90.749 1.00 28.23 919 LEU A O 1
ATOM 4627 N N . LEU A 1 920 ? 171.024 130.177 91.941 1.00 35.86 920 LEU A N 1
ATOM 4628 C CA . LEU A 1 920 ? 170.290 129.722 90.768 1.00 35.86 920 LEU A CA 1
ATOM 4629 C C . LEU A 1 920 ? 169.832 130.876 89.890 1.00 35.86 920 LEU A C 1
ATOM 4630 O O . LEU A 1 920 ? 169.473 130.650 88.730 1.00 35.86 920 LEU A O 1
ATOM 4635 N N . LYS A 1 921 ? 169.843 132.094 90.411 1.00 45.26 921 LYS A N 1
ATOM 4636 C CA . LYS A 1 921 ? 169.475 133.295 89.676 1.00 45.26 921 LYS A CA 1
ATOM 4637 C C . LYS A 1 921 ? 170.343 134.442 90.177 1.00 45.26 921 LYS A C 1
ATOM 4638 O O . LYS A 1 921 ? 170.543 134.574 91.391 1.00 45.26 921 LYS A O 1
ATOM 4644 N N . PRO A 1 922 ? 170.890 135.271 89.291 1.00 56.93 922 PRO A N 1
ATOM 4645 C CA . PRO A 1 922 ? 171.726 136.386 89.750 1.00 56.93 922 PRO A CA 1
ATOM 4646 C C . PRO A 1 922 ? 170.950 137.313 90.672 1.00 56.93 922 PRO A C 1
ATOM 4647 O O . PRO A 1 922 ? 169.785 137.634 90.427 1.00 56.93 922 PRO A O 1
ATOM 4651 N N . LEU A 1 923 ? 171.608 137.741 91.745 1.00 62.98 923 LEU A N 1
ATOM 4652 C CA . LEU A 1 923 ? 170.936 138.526 92.769 1.00 62.98 923 LEU A CA 1
ATOM 4653 C C . LEU A 1 923 ? 170.603 139.919 92.251 1.00 62.98 923 LEU A C 1
ATOM 4654 O O . LEU A 1 923 ? 171.422 140.571 91.597 1.00 62.98 923 LEU A O 1
ATOM 4659 N N . ASP A 1 924 ? 169.387 140.376 92.550 1.00 72.87 924 ASP A N 1
ATOM 4660 C CA . ASP A 1 924 ? 168.922 141.697 92.131 1.00 72.87 924 ASP A CA 1
ATOM 4661 C C . ASP A 1 924 ? 169.362 142.713 93.181 1.00 72.87 924 ASP A C 1
ATOM 4662 O O . ASP A 1 924 ? 168.604 143.118 94.066 1.00 72.87 924 ASP A O 1
ATOM 4667 N N . LEU A 1 925 ? 170.625 143.133 93.069 1.00 64.28 925 LEU A N 1
ATOM 4668 C CA . LEU A 1 925 ? 171.214 143.999 94.092 1.00 64.28 925 LEU A CA 1
ATOM 4669 C C . LEU A 1 925 ? 170.499 145.338 94.172 1.00 64.28 925 LEU A C 1
ATOM 4670 O O . LEU A 1 925 ? 170.264 145.853 95.271 1.00 64.28 925 LEU A O 1
ATOM 4675 N N . GLU A 1 926 ? 170.143 145.921 93.025 1.00 67.49 926 GLU A N 1
ATOM 4676 C CA . GLU A 1 926 ? 169.543 147.243 93.025 1.00 67.49 926 GLU A CA 1
ATOM 4677 C C . GLU A 1 926 ? 168.181 147.223 93.740 1.00 67.49 926 GLU A C 1
ATOM 4678 O O . GLU A 1 926 ? 167.844 148.153 94.483 1.00 67.49 926 GLU A O 1
ATOM 4684 N N . ARG A 1 927 ? 167.398 146.164 93.529 1.00 62.96 927 ARG A N 1
ATOM 4685 C CA . ARG A 1 927 ? 166.116 146.042 94.215 1.00 62.96 927 ARG A CA 1
ATOM 4686 C C . ARG A 1 927 ? 166.322 145.940 95.720 1.00 62.96 927 ARG A C 1
ATOM 4687 O O . ARG A 1 927 ? 165.567 146.526 96.506 1.00 62.96 927 ARG A O 1
ATOM 4695 N N . ILE A 1 928 ? 167.350 145.200 96.139 1.00 59.82 928 ILE A N 1
ATOM 4696 C CA . ILE A 1 928 ? 167.659 145.079 97.560 1.00 59.82 928 ILE A CA 1
ATOM 4697 C C . ILE A 1 928 ? 168.033 146.437 98.138 1.00 59.82 928 ILE A C 1
ATOM 4698 O O . ILE A 1 928 ? 167.604 146.803 99.238 1.00 59.82 928 ILE A O 1
ATOM 4703 N N . LYS A 1 929 ? 168.844 147.203 97.406 1.00 58.34 929 LYS A N 1
ATOM 4704 C CA . LYS A 1 929 ? 169.224 148.530 97.880 1.00 58.34 929 LYS A CA 1
ATOM 4705 C C . LYS A 1 929 ? 168.010 149.439 98.006 1.00 58.34 929 LYS A C 1
ATOM 4706 O O . LYS A 1 929 ? 167.876 150.171 98.993 1.00 58.34 929 LYS A O 1
ATOM 4712 N N . GLU A 1 930 ? 167.110 149.401 97.020 1.00 62.69 930 GLU A N 1
ATOM 4713 C CA . GLU A 1 930 ? 165.914 150.235 97.082 1.00 62.69 930 GLU A CA 1
ATOM 4714 C C . GLU A 1 930 ? 165.040 149.838 98.272 1.00 62.69 930 GLU A C 1
ATOM 4715 O O . GLU A 1 930 ? 164.512 150.701 98.986 1.00 62.69 930 GLU A O 1
ATOM 4721 N N . ARG A 1 931 ? 164.878 148.533 98.499 1.00 50.73 931 ARG A N 1
ATOM 4722 C CA . ARG A 1 931 ? 164.089 148.083 99.640 1.00 50.73 931 ARG A CA 1
ATOM 4723 C C . ARG A 1 931 ? 164.743 148.493 100.951 1.00 50.73 931 ARG A C 1
ATOM 4724 O O . ARG A 1 931 ? 164.052 148.795 101.929 1.00 50.73 931 ARG A O 1
ATOM 4732 N N . ASN A 1 932 ? 166.077 148.506 100.993 1.00 52.87 932 ASN A N 1
ATOM 4733 C CA . ASN A 1 932 ? 166.771 148.981 102.185 1.00 52.87 932 ASN A CA 1
ATOM 4734 C C . ASN A 1 932 ? 166.531 150.468 102.406 1.00 52.87 932 ASN A C 1
ATOM 4735 O O . ASN A 1 932 ? 166.340 150.911 103.544 1.00 52.87 932 ASN A O 1
ATOM 4740 N N . LYS A 1 933 ? 166.544 151.256 101.328 1.00 53.26 933 LYS A N 1
ATOM 4741 C CA . LYS A 1 933 ? 166.279 152.684 101.464 1.00 53.26 933 LYS A CA 1
ATOM 4742 C C . LYS A 1 933 ? 164.860 152.924 101.974 1.00 53.26 933 LYS A C 1
ATOM 4743 O O . LYS A 1 933 ? 164.636 153.802 102.815 1.00 53.26 933 LYS A O 1
ATOM 4749 N N . ARG A 1 934 ? 163.890 152.160 101.469 1.00 53.27 934 ARG A N 1
ATOM 4750 C CA . ARG A 1 934 ? 162.527 152.281 101.982 1.00 53.27 934 ARG A CA 1
ATOM 4751 C C . ARG A 1 934 ? 162.453 151.864 103.447 1.00 53.27 934 ARG A C 1
ATOM 4752 O O . ARG A 1 934 ? 161.814 152.536 104.263 1.00 53.27 934 ARG A O 1
ATOM 4760 N N . ALA A 1 935 ? 163.110 150.756 103.798 1.00 40.91 935 ALA A N 1
ATOM 4761 C CA . ALA A 1 935 ? 163.084 150.279 105.177 1.00 40.91 935 ALA A CA 1
ATOM 4762 C C . ALA A 1 935 ? 163.830 151.222 106.108 1.00 40.91 935 ALA A C 1
ATOM 4763 O O . ALA A 1 935 ? 163.542 151.268 107.309 1.00 40.91 935 ALA A O 1
ATOM 4765 N N . ALA A 1 936 ? 164.804 151.960 105.584 1.00 38.68 936 ALA A N 1
ATOM 4766 C CA . ALA A 1 936 ? 165.449 153.012 106.352 1.00 38.68 936 ALA A CA 1
ATOM 4767 C C . ALA A 1 936 ? 164.755 154.336 106.072 1.00 38.68 936 ALA A C 1
ATOM 4768 O O . ALA A 1 936 ? 163.702 154.365 105.427 1.00 38.68 936 ALA A O 1
ATOM 4770 N N . GLY A 1 937 ? 165.331 155.433 106.546 1.00 33.45 937 GLY A N 1
ATOM 4771 C CA . GLY A 1 937 ? 164.773 156.741 106.278 1.00 33.45 937 GLY A CA 1
ATOM 4772 C C . GLY A 1 937 ? 165.849 157.756 105.969 1.00 33.45 937 GLY A C 1
ATOM 4773 O O . GLY A 1 937 ? 166.873 157.422 105.366 1.00 33.45 937 GLY A O 1
ATOM 4774 N N . GLU A 1 938 ? 165.629 159.006 106.377 1.00 31.71 938 GLU A N 1
ATOM 4775 C CA . GLU A 1 938 ? 166.668 160.016 106.236 1.00 31.71 938 GLU A CA 1
ATOM 4776 C C . GLU A 1 938 ? 167.894 159.666 107.063 1.00 31.71 938 GLU A C 1
ATOM 4777 O O . GLU A 1 938 ? 168.997 160.140 106.774 1.00 31.71 938 GLU A O 1
ATOM 4783 N N . PHE A 1 939 ? 167.722 158.835 108.090 1.00 22.19 939 PHE A N 1
ATOM 4784 C CA . PHE A 1 939 ? 168.786 158.492 109.022 1.00 22.19 939 PHE A CA 1
ATOM 4785 C C . PHE A 1 939 ? 169.268 157.059 108.844 1.00 22.19 939 PHE A C 1
ATOM 4786 O O . PHE A 1 939 ? 169.694 156.422 109.813 1.00 22.19 939 PHE A O 1
ATOM 4794 N N . GLY A 1 940 ? 169.201 156.535 107.620 1.00 21.75 940 GLY A N 1
ATOM 4795 C CA . GLY A 1 940 ? 169.592 155.153 107.398 1.00 21.75 940 GLY A CA 1
ATOM 4796 C C . GLY A 1 940 ? 171.063 154.901 107.668 1.00 21.75 940 GLY A C 1
ATOM 4797 O O . GLY A 1 940 ? 171.425 153.905 108.299 1.00 21.75 940 GLY A O 1
ATOM 4798 N N . TYR A 1 941 ? 171.930 155.800 107.200 1.00 22.08 941 TYR A N 1
ATOM 4799 C CA . TYR A 1 941 ? 173.364 155.575 107.339 1.00 22.08 941 TYR A CA 1
ATOM 4800 C C . TYR A 1 941 ? 173.799 155.659 108.794 1.00 22.08 941 TYR A C 1
ATOM 4801 O O . TYR A 1 941 ? 174.819 155.078 109.180 1.00 22.08 941 TYR A O 1
ATOM 4810 N N . LEU A 1 942 ? 173.046 156.394 109.615 1.00 27.76 942 LEU A N 1
ATOM 4811 C CA . LEU A 1 942 ? 173.408 156.528 111.021 1.00 27.76 942 LEU A CA 1
ATOM 4812 C C . LEU A 1 942 ? 173.355 155.183 111.730 1.00 27.76 942 LEU A C 1
ATOM 4813 O O . LEU A 1 942 ? 174.195 154.893 112.590 1.00 27.76 942 LEU A O 1
ATOM 4818 N N . ASP A 1 943 ? 172.373 154.355 111.392 1.00 24.13 943 ASP A N 1
ATOM 4819 C CA . ASP A 1 943 ? 172.329 153.004 111.929 1.00 24.13 943 ASP A CA 1
ATOM 4820 C C . ASP A 1 943 ? 173.538 152.212 111.451 1.00 24.13 943 ASP A C 1
ATOM 4821 O O . ASP A 1 943 ? 173.852 152.182 110.259 1.00 24.13 943 ASP A O 1
ATOM 4826 N N . GLU A 1 944 ? 174.219 151.564 112.394 1.00 38.50 944 GLU A N 1
ATOM 4827 C CA . GLU A 1 944 ? 175.406 150.765 112.104 1.00 38.50 944 GLU A CA 1
ATOM 4828 C C . GLU A 1 944 ? 175.144 149.339 112.587 1.00 38.50 944 GLU A C 1
ATOM 4829 O O . GLU A 1 944 ? 175.483 148.967 113.711 1.00 38.50 944 GLU A O 1
ATOM 4835 N N . GLN A 1 945 ? 174.531 148.540 111.719 1.00 34.16 945 GLN A N 1
ATOM 4836 C CA . GLN A 1 945 ? 174.199 147.170 112.073 1.00 34.16 945 GLN A CA 1
ATOM 4837 C C . GLN A 1 945 ? 175.458 146.317 112.119 1.00 34.16 945 GLN A C 1
ATOM 4838 O O . GLN A 1 945 ? 176.307 146.391 111.227 1.00 34.16 945 GLN A O 1
ATOM 4844 N N . ASN A 1 946 ? 175.576 145.505 113.165 1.00 35.80 946 ASN A N 1
ATOM 4845 C CA . ASN A 1 946 ? 176.760 144.691 113.395 1.00 35.80 946 ASN A CA 1
ATOM 4846 C C . ASN A 1 946 ? 176.629 143.374 112.643 1.00 35.80 946 ASN A C 1
ATOM 4847 O O . ASN A 1 946 ? 175.635 142.659 112.801 1.00 35.80 946 ASN A O 1
ATOM 4852 N N . THR A 1 947 ? 177.637 143.058 111.831 1.00 35.54 947 THR A N 1
ATOM 4853 C CA . THR A 1 947 ? 177.646 141.849 111.021 1.00 35.54 947 THR A CA 1
ATOM 4854 C C . THR A 1 947 ? 178.477 140.731 111.638 1.00 35.54 947 THR A C 1
ATOM 4855 O O . THR A 1 947 ? 178.997 139.883 110.906 1.00 35.54 947 THR A O 1
ATOM 4859 N N . GLU A 1 948 ? 178.624 140.716 112.963 1.00 34.10 948 GLU A N 1
ATOM 4860 C CA . GLU A 1 948 ? 179.431 139.681 113.601 1.00 34.10 948 GLU A CA 1
ATOM 4861 C C . GLU A 1 948 ? 178.796 138.309 113.470 1.00 34.10 948 GLU A C 1
ATOM 4862 O O . GLU A 1 948 ? 179.499 137.296 113.391 1.00 34.10 948 GLU A O 1
ATOM 4868 N N . TYR A 1 949 ? 177.468 138.251 113.448 1.00 37.27 949 TYR A N 1
ATOM 4869 C CA . TYR A 1 949 ? 176.735 136.990 113.395 1.00 37.27 949 TYR A CA 1
ATOM 4870 C C . TYR A 1 949 ? 175.929 136.856 112.108 1.00 37.27 949 TYR A C 1
ATOM 4871 O O . TYR A 1 949 ? 174.798 136.370 112.117 1.00 37.27 949 TYR A O 1
ATOM 4880 N N . ASP A 1 950 ? 176.497 137.278 110.985 1.00 13.18 950 ASP A N 1
ATOM 4881 C CA . ASP A 1 950 ? 175.833 137.177 109.690 1.00 13.18 950 ASP A CA 1
ATOM 4882 C C . ASP A 1 950 ? 176.429 136.003 108.925 1.00 13.18 950 ASP A C 1
ATOM 4883 O O . ASP A 1 950 ? 177.375 136.174 108.150 1.00 13.18 950 ASP A O 1
ATOM 4888 N N . GLN A 1 951 ? 175.869 134.817 109.143 1.00 13.24 951 GLN A N 1
ATOM 4889 C CA . GLN A 1 951 ? 176.258 133.615 108.429 1.00 13.24 951 GLN A CA 1
ATOM 4890 C C . GLN A 1 951 ? 174.990 132.903 107.985 1.00 13.24 951 GLN A C 1
ATOM 4891 O O . GLN A 1 951 ? 173.897 133.181 108.482 1.00 13.24 951 GLN A O 1
ATOM 4897 N N . TYR A 1 952 ? 175.132 131.978 107.040 1.00 7.12 952 TYR A N 1
ATOM 4898 C CA . TYR A 1 952 ? 173.964 131.346 106.450 1.00 7.12 952 TYR A CA 1
ATOM 4899 C C . TYR A 1 952 ? 174.152 129.840 106.365 1.00 7.12 952 TYR A C 1
ATOM 4900 O O . TYR A 1 952 ? 175.271 129.331 106.269 1.00 7.12 952 TYR A O 1
ATOM 4909 N N . TYR A 1 953 ? 173.024 129.134 106.400 1.00 7.12 953 TYR A N 1
ATOM 4910 C CA . TYR A 1 953 ? 172.955 127.698 106.186 1.00 7.12 953 TYR A CA 1
ATOM 4911 C C . TYR A 1 953 ? 172.363 127.432 104.814 1.00 7.12 953 TYR A C 1
ATOM 4912 O O . TYR A 1 953 ? 171.559 128.222 104.314 1.00 7.12 953 TYR A O 1
ATOM 4921 N N . ILE A 1 954 ? 172.765 126.321 104.207 1.00 7.12 954 ILE A N 1
ATOM 4922 C CA . ILE A 1 954 ? 172.140 125.857 102.975 1.00 7.12 954 ILE A CA 1
ATOM 4923 C C . ILE A 1 954 ? 171.178 124.734 103.341 1.00 7.12 954 ILE A C 1
ATOM 4924 O O . ILE A 1 954 ? 171.600 123.625 103.671 1.00 7.12 954 ILE A O 1
ATOM 4929 N N . VAL A 1 955 ? 169.881 125.021 103.284 1.00 7.12 955 VAL A N 1
ATOM 4930 C CA . VAL A 1 955 ? 168.856 124.078 103.698 1.00 7.12 955 VAL A CA 1
ATOM 4931 C C . VAL A 1 955 ? 167.930 123.814 102.522 1.00 7.12 955 VAL A C 1
ATOM 4932 O O . VAL A 1 955 ? 167.898 124.560 101.542 1.00 7.12 955 VAL A O 1
ATOM 4936 N N . TYR A 1 956 ? 167.169 122.732 102.633 1.00 7.12 956 TYR A N 1
ATOM 4937 C CA . TYR A 1 956 ? 166.225 122.340 101.599 1.00 7.12 956 TYR A CA 1
ATOM 4938 C C . TYR A 1 956 ? 164.845 122.875 101.953 1.00 7.12 956 TYR A C 1
ATOM 4939 O O . TYR A 1 956 ? 164.357 122.656 103.065 1.00 7.12 956 TYR A O 1
ATOM 4948 N N . VAL A 1 957 ? 164.218 123.566 101.013 1.00 7.12 957 VAL A N 1
ATOM 4949 C CA . VAL A 1 957 ? 162.888 124.136 101.197 1.00 7.12 957 VAL A CA 1
ATOM 4950 C C . VAL A 1 957 ? 161.944 123.465 100.207 1.00 7.12 957 VAL A C 1
ATOM 4951 O O . VAL A 1 957 ? 162.149 123.577 98.992 1.00 7.12 957 VAL A O 1
ATOM 4955 N N . PRO A 1 958 ? 160.909 122.772 100.669 1.00 7.12 958 PRO A N 1
ATOM 4956 C CA . PRO A 1 958 ? 160.009 122.072 99.757 1.00 7.12 958 PRO A CA 1
ATOM 4957 C C . PRO A 1 958 ? 159.115 123.051 99.019 1.00 7.12 958 PRO A C 1
ATOM 4958 O O . PRO A 1 958 ? 159.019 124.225 99.403 1.00 7.12 958 PRO A O 1
ATOM 4962 N N . PRO A 1 959 ? 158.451 122.613 97.950 1.00 13.56 959 PRO A N 1
ATOM 4963 C CA . PRO A 1 959 ? 157.521 123.505 97.251 1.00 13.56 959 PRO A CA 1
ATOM 4964 C C . PRO A 1 959 ? 156.312 123.829 98.113 1.00 13.56 959 PRO A C 1
ATOM 4965 O O . PRO A 1 959 ? 156.001 123.126 99.076 1.00 13.56 959 PRO A O 1
ATOM 4969 N N . ASP A 1 960 ? 155.627 124.912 97.751 1.00 63.68 960 ASP A N 1
ATOM 4970 C CA . ASP A 1 960 ? 154.478 125.430 98.501 1.00 63.68 960 ASP A CA 1
ATOM 4971 C C . ASP A 1 960 ? 154.878 125.715 99.950 1.00 63.68 960 ASP A C 1
ATOM 4972 O O . ASP A 1 960 ? 154.178 125.357 100.896 1.00 63.68 960 ASP A O 1
ATOM 4977 N N . PHE A 1 961 ? 156.012 126.400 100.107 1.00 7.12 961 PHE A N 1
ATOM 4978 C CA . PHE A 1 961 ? 156.601 126.591 101.428 1.00 7.12 961 PHE A CA 1
ATOM 4979 C C . PHE A 1 961 ? 155.661 127.336 102.366 1.00 7.12 961 PHE A C 1
ATOM 4980 O O . PHE A 1 961 ? 155.558 126.994 103.552 1.00 7.12 961 PHE A O 1
ATOM 4988 N N . ARG A 1 962 ? 154.975 128.363 101.860 1.00 35.40 962 ARG A N 1
ATOM 4989 C CA . ARG A 1 962 ? 154.090 129.149 102.714 1.00 35.40 962 ARG A CA 1
ATOM 4990 C C . ARG A 1 962 ? 153.010 128.264 103.324 1.00 35.40 962 ARG A C 1
ATOM 4991 O O . ARG A 1 962 ? 152.795 128.279 104.543 1.00 35.40 962 ARG A O 1
ATOM 4999 N N . LEU A 1 963 ? 152.332 127.474 102.490 1.00 7.12 963 LEU A N 1
ATOM 5000 C CA . LEU A 1 963 ? 151.315 126.565 102.999 1.00 7.12 963 LEU A CA 1
ATOM 5001 C C . LEU A 1 963 ? 151.913 125.580 103.987 1.00 7.12 963 LEU A C 1
ATOM 5002 O O . LEU A 1 963 ? 151.281 125.237 104.991 1.00 7.12 963 LEU A O 1
ATOM 5007 N N . ARG A 1 964 ? 153.139 125.123 103.730 1.00 7.12 964 ARG A N 1
ATOM 5008 C CA . ARG A 1 964 ? 153.742 124.132 104.611 1.00 7.12 964 ARG A CA 1
ATOM 5009 C C . ARG A 1 964 ? 153.996 124.696 106.000 1.00 7.12 964 ARG A C 1
ATOM 5010 O O . ARG A 1 964 ? 153.679 124.044 106.999 1.00 7.12 964 ARG A O 1
ATOM 5018 N N . TYR A 1 965 ? 154.545 125.908 106.107 1.00 3.28 965 TYR A N 1
ATOM 5019 C CA . TYR A 1 965 ? 154.826 126.372 107.463 1.00 3.28 965 TYR A CA 1
ATOM 5020 C C . TYR A 1 965 ? 153.572 126.927 108.131 1.00 3.28 965 TYR A C 1
ATOM 5021 O O . TYR A 1 965 ? 153.476 126.927 109.363 1.00 3.28 965 TYR A O 1
ATOM 5030 N N . MET A 1 966 ? 152.574 127.359 107.352 1.00 7.12 966 MET A N 1
ATOM 5031 C CA . MET A 1 966 ? 151.284 127.652 107.976 1.00 7.12 966 MET A CA 1
ATOM 5032 C C . MET A 1 966 ? 150.650 126.390 108.544 1.00 7.12 966 MET A C 1
ATOM 5033 O O . MET A 1 966 ? 150.090 126.414 109.645 1.00 7.12 966 MET A O 1
ATOM 5038 N N . THR A 1 967 ? 150.738 125.274 107.819 1.00 7.12 967 THR A N 1
ATOM 5039 C CA . THR A 1 967 ? 150.245 124.012 108.355 1.00 7.12 967 THR A CA 1
ATOM 5040 C C . THR A 1 967 ? 151.067 123.574 109.557 1.00 7.12 967 THR A C 1
ATOM 5041 O O . THR A 1 967 ? 150.543 122.949 110.482 1.00 7.12 967 THR A O 1
ATOM 5045 N N . LEU A 1 968 ? 152.362 123.888 109.561 1.00 7.12 968 LEU A N 1
ATOM 5046 C CA . LEU A 1 968 ? 153.189 123.576 110.722 1.00 7.12 968 LEU A CA 1
ATOM 5047 C C . LEU A 1 968 ? 152.735 124.361 111.944 1.00 7.12 968 LEU A C 1
ATOM 5048 O O . LEU A 1 968 ? 152.668 123.820 113.050 1.00 7.12 968 LEU A O 1
ATOM 5053 N N . LEU A 1 969 ? 152.426 125.647 111.767 1.00 7.12 969 LEU A N 1
ATOM 5054 C CA . LEU A 1 969 ? 151.893 126.426 112.882 1.00 7.12 969 LEU A CA 1
ATOM 5055 C C . LEU A 1 969 ? 150.536 125.896 113.324 1.00 7.12 969 LEU A C 1
ATOM 5056 O O . LEU A 1 969 ? 150.229 125.872 114.522 1.00 7.12 969 LEU A O 1
ATOM 5061 N N . GLY A 1 970 ? 149.706 125.475 112.372 1.00 7.12 970 GLY A N 1
ATOM 5062 C CA . GLY A 1 970 ? 148.435 124.870 112.734 1.00 7.12 970 GLY A CA 1
ATOM 5063 C C . GLY A 1 970 ? 148.606 123.601 113.547 1.00 7.12 970 GLY A C 1
ATOM 5064 O O . GLY A 1 970 ? 147.900 123.384 114.532 1.00 7.12 970 GLY A O 1
ATOM 5065 N N . LEU A 1 971 ? 149.551 122.749 113.149 1.00 7.12 971 LEU A N 1
ATOM 5066 C CA . LEU A 1 971 ? 149.819 121.530 113.902 1.00 7.12 971 LEU A CA 1
ATOM 5067 C C . LEU A 1 971 ? 150.418 121.846 115.264 1.00 7.12 971 LEU A C 1
ATOM 5068 O O . LEU A 1 971 ? 150.161 121.137 116.241 1.00 7.12 971 LEU A O 1
ATOM 5073 N N . VAL A 1 972 ? 151.233 122.896 115.347 1.00 7.12 972 VAL A N 1
ATOM 5074 C CA . VAL A 1 972 ? 151.763 123.316 116.638 1.00 7.12 972 VAL A CA 1
ATOM 5075 C C . VAL A 1 972 ? 150.630 123.733 117.560 1.00 7.12 972 VAL A C 1
ATOM 5076 O O . VAL A 1 972 ? 150.596 123.355 118.734 1.00 7.12 972 VAL A O 1
ATOM 5080 N N . TRP A 1 973 ? 149.678 124.510 117.041 1.00 7.12 973 TRP A N 1
ATOM 5081 C CA . TRP A 1 973 ? 148.517 124.871 117.847 1.00 7.12 973 TRP A CA 1
ATOM 5082 C C . TRP A 1 973 ? 147.719 123.639 118.241 1.00 7.12 973 TRP A C 1
ATOM 5083 O O . TRP A 1 973 ? 147.267 123.526 119.384 1.00 7.12 973 TRP A O 1
ATOM 5094 N N . LEU A 1 974 ? 147.528 122.710 117.305 1.00 7.12 974 LEU A N 1
ATOM 5095 C CA . LEU A 1 974 ? 146.753 121.510 117.594 1.00 7.12 974 LEU A CA 1
ATOM 5096 C C . LEU A 1 974 ? 147.394 120.699 118.708 1.00 7.12 974 LEU A C 1
ATOM 5097 O O . LEU A 1 974 ? 146.714 120.254 119.635 1.00 7.12 974 LEU A O 1
ATOM 5102 N N . PHE A 1 975 ? 148.711 120.511 118.647 1.00 7.12 975 PHE A N 1
ATOM 5103 C CA . PHE A 1 975 ? 149.371 119.680 119.645 1.00 7.12 975 PHE A CA 1
ATOM 5104 C C . PHE A 1 975 ? 149.515 120.408 120.972 1.00 7.12 975 PHE A C 1
ATOM 5105 O O . PHE A 1 975 ? 149.454 119.781 122.033 1.00 7.12 975 PHE A O 1
ATOM 5113 N N . ALA A 1 976 ? 149.690 121.730 120.945 1.00 6.73 976 ALA A N 1
ATOM 5114 C CA . ALA A 1 976 ? 149.670 122.488 122.189 1.00 6.73 976 ALA A CA 1
ATOM 5115 C C . ALA A 1 976 ? 148.305 122.402 122.853 1.00 6.73 976 ALA A C 1
ATOM 5116 O O . ALA A 1 976 ? 148.209 122.268 124.077 1.00 6.73 976 ALA A O 1
ATOM 5118 N N . SER A 1 977 ? 147.235 122.480 122.060 1.00 4.40 977 SER A N 1
ATOM 5119 C CA . SER A 1 977 ? 145.892 122.343 122.607 1.00 4.40 977 SER A CA 1
ATOM 5120 C C . SER A 1 977 ? 145.663 120.941 123.149 1.00 4.40 977 SER A C 1
ATOM 5121 O O . SER A 1 977 ? 145.053 120.768 124.207 1.00 4.40 977 SER A O 1
ATOM 5124 N N . ILE A 1 978 ? 146.142 119.923 122.433 1.00 7.12 978 ILE A N 1
ATOM 5125 C CA . ILE A 1 978 ? 146.019 118.556 122.928 1.00 7.12 978 ILE A CA 1
ATOM 5126 C C . ILE A 1 978 ? 146.746 118.408 124.254 1.00 7.12 978 ILE A C 1
ATOM 5127 O O . ILE A 1 978 ? 146.209 117.840 125.205 1.00 7.12 978 ILE A O 1
ATOM 5132 N N . LEU A 1 979 ? 147.963 118.940 124.348 1.00 5.26 979 LEU A N 1
ATOM 5133 C CA . LEU A 1 979 ? 148.715 118.861 125.595 1.00 5.26 979 LEU A CA 1
ATOM 5134 C C . LEU A 1 979 ? 147.993 119.576 126.728 1.00 5.26 979 LEU A C 1
ATOM 5135 O O . LEU A 1 979 ? 147.840 119.026 127.823 1.00 5.26 979 LEU A O 1
ATOM 5140 N N . MET A 1 980 ? 147.555 120.812 126.491 1.00 7.12 980 MET A N 1
ATOM 5141 C CA . MET A 1 980 ? 146.940 121.590 127.561 1.00 7.12 980 MET A CA 1
ATOM 5142 C C . MET A 1 980 ? 145.626 120.970 128.011 1.00 7.12 980 MET A C 1
ATOM 5143 O O . MET A 1 980 ? 145.369 120.839 129.212 1.00 7.12 980 MET A O 1
ATOM 5148 N N . LEU A 1 981 ? 144.781 120.569 127.060 1.00 7.12 981 LEU A N 1
ATOM 5149 C CA . LEU A 1 981 ? 143.511 119.954 127.420 1.00 7.12 981 LEU A CA 1
ATOM 5150 C C . LEU A 1 981 ? 143.723 118.602 128.084 1.00 7.12 981 LEU A C 1
ATOM 5151 O O . LEU A 1 981 ? 143.010 118.254 129.029 1.00 7.12 981 LEU A O 1
ATOM 5156 N N . GLY A 1 982 ? 144.694 117.824 127.609 1.00 7.12 982 GLY A N 1
ATOM 5157 C CA . GLY A 1 982 ? 144.982 116.556 128.249 1.00 7.12 982 GLY A CA 1
ATOM 5158 C C . GLY A 1 982 ? 145.454 116.734 129.675 1.00 7.12 982 GLY A C 1
ATOM 5159 O O . GLY A 1 982 ? 144.993 116.043 130.579 1.00 7.12 982 GLY A O 1
ATOM 5160 N N . VAL A 1 983 ? 146.363 117.682 129.899 1.00 7.12 983 VAL A N 1
ATOM 5161 C CA . VAL A 1 983 ? 146.840 117.941 131.253 1.00 7.12 983 VAL A CA 1
ATOM 5162 C C . VAL A 1 983 ? 145.688 118.391 132.140 1.00 7.12 983 VAL A C 1
ATOM 5163 O O . VAL A 1 983 ? 145.505 117.884 133.252 1.00 7.12 983 VAL A O 1
ATOM 5167 N N . THR A 1 984 ? 144.872 119.323 131.645 1.00 7.12 984 THR A N 1
ATOM 5168 C CA . THR A 1 984 ? 143.762 119.837 132.438 1.00 7.12 984 THR A CA 1
ATOM 5169 C C . THR A 1 984 ? 142.786 118.729 132.810 1.00 7.12 984 THR A C 1
ATOM 5170 O O . THR A 1 984 ? 142.456 118.542 133.988 1.00 7.12 984 THR A O 1
ATOM 5174 N N . PHE A 1 985 ? 142.325 117.969 131.819 1.00 7.12 985 PHE A N 1
ATOM 5175 C CA . PHE A 1 985 ? 141.290 116.980 132.083 1.00 7.12 985 PHE A CA 1
ATOM 5176 C C . PHE A 1 985 ? 141.840 115.787 132.848 1.00 7.12 985 PHE A C 1
ATOM 5177 O O . PHE A 1 985 ? 141.137 115.213 133.681 1.00 7.12 985 PHE A O 1
ATOM 5185 N N . ILE A 1 986 ? 143.089 115.397 132.594 1.00 7.12 986 ILE A N 1
ATOM 5186 C CA . ILE A 1 986 ? 143.688 114.319 133.369 1.00 7.12 986 ILE A CA 1
ATOM 5187 C C . ILE A 1 986 ? 143.847 114.739 134.821 1.00 7.12 986 ILE A C 1
ATOM 5188 O O . ILE A 1 986 ? 143.571 113.959 135.734 1.00 7.12 986 ILE A O 1
ATOM 5193 N N . SER A 1 987 ? 144.281 115.978 135.063 1.00 7.12 987 SER A N 1
ATOM 5194 C CA . SER A 1 987 ? 144.392 116.461 136.434 1.00 7.12 987 SER A CA 1
ATOM 5195 C C . SER A 1 987 ? 143.037 116.455 137.124 1.00 7.12 987 SER A C 1
ATOM 5196 O O . SER A 1 987 ? 142.899 115.965 138.254 1.00 7.12 987 SER A O 1
ATOM 5199 N N . GLN A 1 988 ? 142.017 116.987 136.449 1.00 7.12 988 GLN A N 1
ATOM 5200 C CA . GLN A 1 988 ? 140.692 117.043 137.052 1.00 7.12 988 GLN A CA 1
ATOM 5201 C C . GLN A 1 988 ? 140.145 115.649 137.316 1.00 7.12 988 GLN A C 1
ATOM 5202 O O . GLN A 1 988 ? 139.609 115.385 138.395 1.00 7.12 988 GLN A O 1
ATOM 5208 N N . ALA A 1 989 ? 140.280 114.739 136.351 1.00 7.12 989 ALA A N 1
ATOM 5209 C CA . ALA A 1 989 ? 139.767 113.388 136.526 1.00 7.12 989 ALA A CA 1
ATOM 5210 C C . ALA A 1 989 ? 140.526 112.645 137.614 1.00 7.12 989 ALA A C 1
ATOM 5211 O O . ALA A 1 989 ? 139.931 111.892 138.389 1.00 7.12 989 ALA A O 1
ATOM 5213 N N . LEU A 1 990 ? 141.842 112.841 137.687 1.00 7.12 990 LEU A N 1
ATOM 5214 C CA . LEU A 1 990 ? 142.638 112.196 138.721 1.00 7.12 990 LEU A CA 1
ATOM 5215 C C . LEU A 1 990 ? 142.200 112.650 140.104 1.00 7.12 990 LEU A C 1
ATOM 5216 O O . LEU A 1 990 ? 141.938 111.828 140.989 1.00 7.12 990 LEU A O 1
ATOM 5221 N N . ILE A 1 991 ? 142.097 113.965 140.306 1.00 7.12 991 ILE A N 1
ATOM 5222 C CA . ILE A 1 991 ? 141.682 114.460 141.614 1.00 7.12 991 ILE A CA 1
ATOM 5223 C C . ILE A 1 991 ? 140.260 114.018 141.921 1.00 7.12 991 ILE A C 1
ATOM 5224 O O . ILE A 1 991 ? 139.948 113.625 143.049 1.00 7.12 991 ILE A O 1
ATOM 5229 N N . ASN A 1 992 ? 139.380 114.054 140.919 1.00 10.32 992 ASN A N 1
ATOM 5230 C CA . ASN A 1 992 ? 137.998 113.647 141.128 1.00 10.32 992 ASN A CA 1
ATOM 5231 C C . ASN A 1 992 ? 137.911 112.191 141.559 1.00 10.32 992 ASN A C 1
ATOM 5232 O O . ASN A 1 992 ? 137.197 111.862 142.511 1.00 10.32 992 ASN A O 1
ATOM 5237 N N . PHE A 1 993 ? 138.640 111.306 140.880 1.00 31.26 993 PHE A N 1
ATOM 5238 C CA . PHE A 1 993 ? 138.649 109.902 141.268 1.00 31.26 993 PHE A CA 1
ATOM 5239 C C . PHE A 1 993 ? 139.224 109.729 142.667 1.00 31.26 993 PHE A C 1
ATOM 5240 O O . PHE A 1 993 ? 138.723 108.928 143.463 1.00 31.26 993 PHE A O 1
ATOM 5248 N N . VAL A 1 994 ? 140.284 110.474 142.982 1.00 3.44 994 VAL A N 1
ATOM 5249 C CA . VAL A 1 994 ? 140.850 110.415 144.326 1.00 3.44 994 VAL A CA 1
ATOM 5250 C C . VAL A 1 994 ? 139.889 111.020 145.340 1.00 3.44 994 VAL A C 1
ATOM 5251 O O . VAL A 1 994 ? 139.771 110.535 146.470 1.00 3.44 994 VAL A O 1
ATOM 5255 N N . CYS A 1 995 ? 139.182 112.079 144.959 1.00 7.12 995 CYS A N 1
ATOM 5256 C CA . CYS A 1 995 ? 138.323 112.802 145.886 1.00 7.12 995 CYS A CA 1
ATOM 5257 C C . CYS A 1 995 ? 136.850 112.437 145.746 1.00 7.12 995 CYS A C 1
ATOM 5258 O O . CYS A 1 995 ? 135.992 113.176 146.234 1.00 7.12 995 CYS A O 1
ATOM 5261 N N . SER A 1 996 ? 136.529 111.329 145.085 1.00 14.33 996 SER A N 1
ATOM 5262 C CA . SER A 1 996 ? 135.150 110.857 145.077 1.00 14.33 996 SER A CA 1
ATOM 5263 C C . SER A 1 996 ? 135.084 109.407 145.529 1.00 14.33 996 SER A C 1
ATOM 5264 O O . SER A 1 996 ? 134.149 109.008 146.229 1.00 14.33 996 SER A O 1
ATOM 5267 N N . PHE A 1 997 ? 136.071 108.608 145.128 1.00 29.02 997 PHE A N 1
ATOM 5268 C CA . PHE A 1 997 ? 136.186 107.228 145.566 1.00 29.02 997 PHE A CA 1
ATOM 5269 C C . PHE A 1 997 ? 137.152 107.088 146.734 1.00 29.02 997 PHE A C 1
ATOM 5270 O O . PHE A 1 997 ? 137.382 105.979 147.224 1.00 29.02 997 PHE A O 1
ATOM 5278 N N . GLY A 1 998 ? 137.727 108.199 147.179 1.00 24.85 998 GLY A N 1
ATOM 5279 C CA . GLY A 1 998 ? 138.713 108.202 148.238 1.00 24.85 998 GLY A CA 1
ATOM 5280 C C . GLY A 1 998 ? 138.246 108.886 149.504 1.00 24.85 998 GLY A C 1
ATOM 5281 O O . GLY A 1 998 ? 137.594 108.277 150.355 1.00 24.85 998 GLY A O 1
ATOM 5282 N N . PHE A 1 999 ? 138.612 110.162 149.641 1.00 24.46 999 PHE A N 1
ATOM 5283 C CA . PHE A 1 999 ? 138.397 110.879 150.893 1.00 24.46 999 PHE A CA 1
ATOM 5284 C C . PHE A 1 999 ? 136.916 111.013 15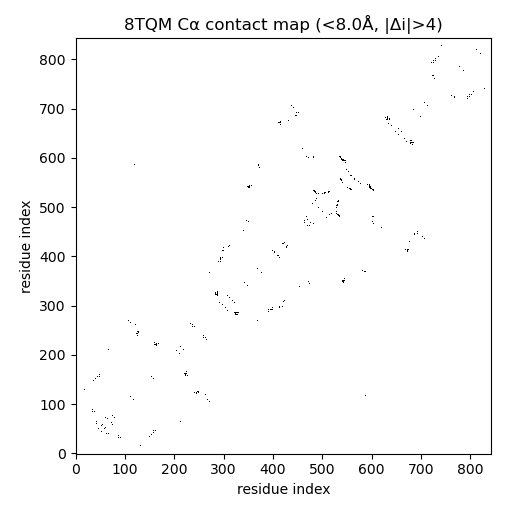1.227 1.00 24.46 999 PHE A C 1
ATOM 5285 O O . PHE A 1 999 ? 136.543 111.028 152.405 1.00 24.46 999 PHE A O 1
ATOM 5293 N N . LEU A 1 1000 ? 136.062 111.142 150.215 1.00 30.62 1000 LEU A N 1
ATOM 5294 C CA . LEU A 1 1000 ? 134.649 111.394 150.479 1.00 30.62 1000 LEU A CA 1
ATOM 5295 C C . LEU A 1 1000 ? 133.965 110.252 151.226 1.00 30.62 1000 LEU A C 1
ATOM 5296 O O . LEU A 1 1000 ? 133.181 110.525 152.141 1.00 30.62 1000 LEU A O 1
ATOM 5301 N N . PRO A 1 1001 ? 134.178 108.979 150.868 1.00 28.20 1001 PRO A N 1
ATOM 5302 C CA . PRO A 1 1001 ? 133.638 107.910 151.728 1.00 28.20 1001 PRO A CA 1
ATOM 5303 C C . PRO A 1 1001 ? 134.134 107.986 153.162 1.00 28.20 1001 PRO A C 1
ATOM 5304 O O . PRO A 1 1001 ? 133.364 107.728 154.098 1.00 28.20 1001 PRO A O 1
ATOM 5308 N N . VAL A 1 1002 ? 135.404 108.343 153.361 1.00 31.26 1002 VAL A N 1
ATOM 5309 C CA . VAL A 1 1002 ? 135.942 108.469 154.713 1.00 31.26 1002 VAL A CA 1
ATOM 5310 C C . VAL A 1 1002 ? 135.210 109.565 155.475 1.00 31.26 1002 VAL A C 1
ATOM 5311 O O . VAL A 1 1002 ? 134.838 109.389 156.642 1.00 31.26 1002 VAL A O 1
ATOM 5315 N N . VAL A 1 1003 ? 134.991 110.710 154.828 1.00 34.91 1003 VAL A N 1
ATOM 5316 C CA . VAL A 1 1003 ? 134.236 111.790 155.458 1.00 34.91 1003 VAL A CA 1
ATOM 5317 C C . VAL A 1 1003 ? 132.811 111.337 155.745 1.00 34.91 1003 VAL A C 1
ATOM 5318 O O . VAL A 1 1003 ? 132.229 111.679 156.782 1.00 34.91 1003 VAL A O 1
ATOM 5322 N N . LYS A 1 1004 ? 132.237 110.544 154.839 1.00 33.52 1004 LYS A N 1
ATOM 5323 C CA . LYS A 1 1004 ? 130.895 110.014 155.049 1.00 33.52 1004 LYS A CA 1
ATOM 5324 C C . LYS A 1 1004 ? 130.830 109.170 156.313 1.00 33.52 1004 LYS A C 1
ATOM 5325 O O . LYS A 1 1004 ? 129.883 109.286 157.099 1.00 33.52 1004 LYS A O 1
ATOM 5331 N N . LEU A 1 1005 ? 131.828 108.312 156.525 1.00 42.87 1005 LEU A N 1
ATOM 5332 C CA . LEU A 1 1005 ? 131.859 107.509 157.746 1.00 42.87 1005 LEU A CA 1
ATOM 5333 C C . LEU A 1 1005 ? 132.113 108.372 158.973 1.00 42.87 1005 LEU A C 1
ATOM 5334 O O . LEU A 1 1005 ? 131.403 108.261 159.978 1.00 42.87 1005 LEU A O 1
ATOM 5339 N N . LEU A 1 1006 ? 133.117 109.244 158.911 1.00 42.61 1006 LEU A N 1
ATOM 5340 C CA . LEU A 1 1006 ? 133.541 110.009 160.091 1.00 42.61 1006 LEU A CA 1
ATOM 5341 C C . LEU A 1 1006 ? 132.662 111.237 160.308 1.00 42.61 1006 LEU A C 1
ATOM 5342 O O . LEU A 1 1006 ? 131.978 111.349 161.329 1.00 42.61 1006 LEU A O 1
ATOM 5347 N N . LEU A 1 1007 ? 132.669 112.165 159.350 1.00 40.01 1007 LEU A N 1
ATOM 5348 C CA . LEU A 1 1007 ? 131.938 113.414 159.529 1.00 40.01 1007 LEU A CA 1
ATOM 5349 C C . LEU A 1 1007 ? 130.436 113.238 159.369 1.00 40.01 1007 LEU A C 1
ATOM 5350 O O . LEU A 1 1007 ? 129.683 114.183 159.624 1.00 40.01 1007 LEU A O 1
ATOM 5355 N N . GLY A 1 1008 ? 129.985 112.066 158.948 1.00 40.20 1008 GLY A N 1
ATOM 5356 C CA . GLY A 1 1008 ? 128.572 111.795 158.777 1.00 40.20 1008 GLY A CA 1
ATOM 5357 C C . GLY A 1 1008 ? 128.153 111.923 157.324 1.00 40.20 1008 GLY A C 1
ATOM 5358 O O . GLY A 1 1008 ? 128.948 112.234 156.436 1.00 40.20 1008 GLY A O 1
ATOM 5359 N N . GLU A 1 1009 ? 126.863 111.674 157.099 1.00 51.06 1009 GLU A N 1
ATOM 5360 C CA . GLU A 1 1009 ? 126.296 111.724 155.759 1.00 51.06 1009 GLU A CA 1
ATOM 5361 C C . GLU A 1 1009 ? 125.541 113.027 155.505 1.00 51.06 1009 GLU A C 1
ATOM 5362 O O . GLU A 1 1009 ? 125.271 113.355 154.346 1.00 51.06 1009 GLU A O 1
ATOM 5368 N N . ARG A 1 1010 ? 125.209 113.779 156.552 1.00 49.63 1010 ARG A N 1
ATOM 5369 C CA . ARG A 1 1010 ? 124.469 115.019 156.380 1.00 49.63 1010 ARG A CA 1
ATOM 5370 C C . ARG A 1 1010 ? 125.286 116.256 156.718 1.00 49.63 1010 ARG A C 1
ATOM 5371 O O . ARG A 1 1010 ? 124.730 117.358 156.712 1.00 49.63 1010 ARG A O 1
ATOM 5379 N N . ASN A 1 1011 ? 126.575 116.114 157.015 1.00 38.53 1011 ASN A N 1
ATOM 5380 C CA . ASN A 1 1011 ? 127.392 117.259 157.387 1.00 38.53 1011 ASN A CA 1
ATOM 5381 C C . ASN A 1 1011 ? 127.525 118.221 156.212 1.00 38.53 1011 ASN A C 1
ATOM 5382 O O . ASN A 1 1011 ? 127.518 117.820 155.046 1.00 38.53 1011 ASN A O 1
ATOM 5387 N N . LYS A 1 1012 ? 127.648 119.512 156.535 1.00 35.02 1012 LYS A N 1
ATOM 5388 C CA . LYS A 1 1012 ? 127.748 120.532 155.495 1.00 35.02 1012 LYS A CA 1
ATOM 5389 C C . LYS A 1 1012 ? 128.991 120.310 154.635 1.00 35.02 1012 LYS A C 1
ATOM 5390 O O . LYS A 1 1012 ? 128.938 120.455 153.409 1.00 35.02 1012 LYS A O 1
ATOM 5396 N N . VAL A 1 1013 ? 130.115 119.963 155.263 1.00 32.81 1013 VAL A N 1
ATOM 5397 C CA . VAL A 1 1013 ? 131.359 119.764 154.525 1.00 32.81 1013 VAL A CA 1
ATOM 5398 C C . VAL A 1 1013 ? 131.218 118.608 153.542 1.00 32.81 1013 VAL A C 1
ATOM 5399 O O . VAL A 1 1013 ? 131.643 118.696 152.381 1.00 32.81 1013 VAL A O 1
ATOM 5403 N N . TYR A 1 1014 ? 130.627 117.501 153.997 1.00 30.88 1014 TYR A N 1
ATOM 5404 C CA . TYR A 1 1014 ? 130.456 116.347 153.121 1.00 30.88 1014 TYR A CA 1
ATOM 5405 C C . TYR A 1 1014 ? 129.584 116.692 151.925 1.00 30.88 1014 TYR A C 1
ATOM 5406 O O . TYR A 1 1014 ? 129.906 116.334 150.788 1.00 30.88 1014 TYR A O 1
ATOM 5415 N N . VAL A 1 1015 ? 128.470 117.384 152.164 1.00 27.11 1015 VAL A N 1
ATOM 5416 C CA . VAL A 1 1015 ? 127.588 117.762 151.064 1.00 27.11 1015 VAL A CA 1
ATOM 5417 C C . VAL A 1 1015 ? 128.312 118.689 150.100 1.00 27.11 1015 VAL A C 1
ATOM 5418 O O . VAL A 1 1015 ? 128.193 118.552 148.876 1.00 27.11 1015 VAL A O 1
ATOM 5422 N N . ALA A 1 1016 ? 129.081 119.639 150.634 1.00 32.18 1016 ALA A N 1
ATOM 5423 C CA . ALA A 1 1016 ? 129.803 120.579 149.785 1.00 32.18 1016 ALA A CA 1
ATOM 5424 C C . ALA A 1 1016 ? 130.774 119.852 148.863 1.00 32.18 1016 ALA A C 1
ATOM 5425 O O . ALA A 1 1016 ? 130.752 120.044 147.642 1.00 32.18 1016 ALA A O 1
ATOM 5427 N N . TRP A 1 1017 ? 131.625 118.994 149.430 1.00 24.06 1017 TRP A N 1
ATOM 5428 C CA . TRP A 1 1017 ? 132.610 118.304 148.599 1.00 24.06 1017 TRP A CA 1
ATOM 5429 C C . TRP A 1 1017 ? 131.954 117.296 147.664 1.00 24.06 1017 TRP A C 1
ATOM 5430 O O . TRP A 1 1017 ? 132.419 117.100 146.535 1.00 24.06 1017 TRP A O 1
ATOM 5441 N N . LYS A 1 1018 ? 130.866 116.655 148.096 1.00 33.95 1018 LYS A N 1
ATOM 5442 C CA . LYS A 1 1018 ? 130.187 115.709 147.218 1.00 33.95 1018 LYS A CA 1
ATOM 5443 C C . LYS A 1 1018 ? 129.584 116.420 146.015 1.00 33.95 1018 LYS A C 1
ATOM 5444 O O . LYS A 1 1018 ? 129.701 115.948 144.878 1.00 33.95 1018 LYS A O 1
ATOM 5450 N N . GLU A 1 1019 ? 128.930 117.560 146.247 1.00 16.13 1019 GLU A N 1
ATOM 5451 C CA . GLU A 1 1019 ? 128.396 118.336 145.136 1.00 16.13 1019 GLU A CA 1
ATOM 5452 C C . GLU A 1 1019 ? 129.516 118.838 144.239 1.00 16.13 1019 GLU A C 1
ATOM 5453 O O . GLU A 1 1019 ? 129.384 118.836 143.009 1.00 16.13 1019 GLU A O 1
ATOM 5459 N N . LEU A 1 1020 ? 130.628 119.268 144.837 1.00 18.92 1020 LEU A N 1
ATOM 5460 C CA . LEU A 1 1020 ? 131.769 119.712 144.046 1.00 18.92 1020 LEU A CA 1
ATOM 5461 C C . LEU A 1 1020 ? 132.250 118.610 143.115 1.00 18.92 1020 LEU A C 1
ATOM 5462 O O . LEU A 1 1020 ? 132.483 118.848 141.927 1.00 18.92 1020 LEU A O 1
ATOM 5467 N N . SER A 1 1021 ? 132.384 117.388 143.631 1.00 2.20 1021 SER A N 1
ATOM 5468 C CA . SER A 1 1021 ? 132.846 116.281 142.799 1.00 2.20 1021 SER A CA 1
ATOM 5469 C C . SER A 1 1021 ? 131.832 115.935 141.712 1.00 2.20 1021 SER A C 1
ATOM 5470 O O . SER A 1 1021 ? 132.194 115.739 140.541 1.00 2.20 1021 SER A O 1
ATOM 5473 N N . ASP A 1 1022 ? 130.551 115.860 142.081 1.00 16.14 1022 ASP A N 1
ATOM 5474 C CA . ASP A 1 1022 ? 129.522 115.494 141.111 1.00 16.14 1022 ASP A CA 1
ATOM 5475 C C . ASP A 1 1022 ? 129.461 116.503 139.974 1.00 16.14 1022 ASP A C 1
ATOM 5476 O O . ASP A 1 1022 ? 129.259 116.135 138.812 1.00 16.14 1022 ASP A O 1
ATOM 5481 N N . ILE A 1 1023 ? 129.626 117.787 140.291 1.00 9.64 1023 ILE A N 1
ATOM 5482 C CA . ILE A 1 1023 ? 129.709 118.793 139.241 1.00 9.64 1023 ILE A CA 1
ATOM 5483 C C . ILE A 1 1023 ? 131.010 118.647 138.461 1.00 9.64 1023 ILE A C 1
ATOM 5484 O O . ILE A 1 1023 ? 131.037 118.822 137.237 1.00 9.64 1023 ILE A O 1
ATOM 5489 N N . SER A 1 1024 ? 132.104 118.311 139.149 1.00 21.90 1024 SER A N 1
ATOM 5490 C CA . SER A 1 1024 ? 133.392 118.134 138.491 1.00 21.90 1024 SER A CA 1
ATOM 5491 C C . SER A 1 1024 ? 133.347 117.069 137.415 1.00 21.90 1024 SER A C 1
ATOM 5492 O O . SER A 1 1024 ? 134.127 117.136 136.461 1.00 21.90 1024 SER A O 1
ATOM 5495 N N . TYR A 1 1025 ? 132.468 116.079 137.554 1.00 21.51 1025 TYR A N 1
ATOM 5496 C CA . TYR A 1 1025 ? 132.370 115.064 136.512 1.00 21.51 1025 TYR A CA 1
ATOM 5497 C C . TYR A 1 1025 ? 131.903 115.645 135.181 1.00 21.51 1025 TYR A C 1
ATOM 5498 O O . TYR A 1 1025 ? 132.096 115.016 134.135 1.00 21.51 1025 TYR A O 1
ATOM 5507 N N . SER A 1 1026 ? 131.293 116.831 135.191 1.00 8.01 1026 SER A N 1
ATOM 5508 C CA . SER A 1 1026 ? 130.756 117.427 133.975 1.00 8.01 1026 SER A CA 1
ATOM 5509 C C . SER A 1 1026 ? 131.213 118.857 133.729 1.00 8.01 1026 SER A C 1
ATOM 5510 O O . SER A 1 1026 ? 131.049 119.351 132.610 1.00 8.01 1026 SER A O 1
ATOM 5513 N N . TYR A 1 1027 ? 131.768 119.531 134.726 1.00 7.12 1027 TYR A N 1
ATOM 5514 C CA . TYR A 1 1027 ? 132.185 120.915 134.616 1.00 7.12 1027 TYR A CA 1
ATOM 5515 C C . TYR A 1 1027 ? 133.693 121.020 134.835 1.00 7.12 1027 TYR A C 1
ATOM 5516 O O . TYR A 1 1027 ? 134.408 120.017 134.857 1.00 7.12 1027 TYR A O 1
ATOM 5525 N N . LEU A 1 1028 ? 134.175 122.247 134.992 1.00 3.72 1028 LEU A N 1
ATOM 5526 C CA . LEU A 1 1028 ? 135.585 122.518 135.224 1.00 3.72 1028 LEU A CA 1
ATOM 5527 C C . LEU A 1 1028 ? 135.773 123.103 136.614 1.00 3.72 1028 LEU A C 1
ATOM 5528 O O . LEU A 1 1028 ? 135.171 124.127 136.944 1.00 3.72 1028 LEU A O 1
ATOM 5533 N N . ASN A 1 1029 ? 136.611 122.464 137.421 1.00 27.19 1029 ASN A N 1
ATOM 5534 C CA . ASN A 1 1029 ? 137.040 123.018 138.703 1.00 27.19 1029 ASN A CA 1
ATOM 5535 C C . ASN A 1 1029 ? 138.520 123.349 138.603 1.00 27.19 1029 ASN A C 1
ATOM 5536 O O . ASN A 1 1029 ? 139.352 122.464 138.395 1.00 27.19 1029 ASN A O 1
ATOM 5541 N N . ILE A 1 1030 ? 138.840 124.632 138.760 1.00 7.12 1030 ILE A N 1
ATOM 5542 C CA . ILE A 1 1030 ? 140.229 125.068 138.682 1.00 7.12 1030 ILE A CA 1
ATOM 5543 C C . ILE A 1 1030 ? 141.034 124.483 139.833 1.00 7.12 1030 ILE A C 1
ATOM 5544 O O . ILE A 1 1030 ? 142.219 124.167 139.684 1.00 7.12 1030 ILE A O 1
ATOM 5549 N N . TYR A 1 1031 ? 140.407 124.332 141.000 1.00 7.12 1031 TYR A N 1
ATOM 5550 C CA . TYR A 1 1031 ? 141.106 123.763 142.148 1.00 7.12 1031 TYR A CA 1
ATOM 5551 C C . TYR A 1 1031 ? 141.560 122.337 141.863 1.00 7.12 1031 TYR A C 1
ATOM 5552 O O . TYR A 1 1031 ? 142.717 121.973 142.119 1.00 7.12 1031 TYR A O 1
ATOM 5561 N N . TYR A 1 1032 ? 140.658 121.514 141.328 1.00 7.12 1032 TYR A N 1
ATOM 5562 C CA . TYR A 1 1032 ? 141.016 120.142 140.993 1.00 7.12 1032 TYR A CA 1
ATOM 5563 C C . TYR A 1 1032 ? 142.098 120.110 139.927 1.00 7.12 1032 TYR A C 1
ATOM 5564 O O . TYR A 1 1032 ? 143.032 119.304 140.004 1.00 7.12 1032 TYR A O 1
ATOM 5573 N N . VAL A 1 1033 ? 141.990 120.984 138.926 1.00 86.80 1033 VAL A N 1
ATOM 5574 C CA . VAL A 1 1033 ? 142.984 121.029 137.858 1.00 86.80 1033 VAL A CA 1
ATOM 5575 C C . VAL A 1 1033 ? 144.355 121.356 138.427 1.00 86.80 1033 VAL A C 1
ATOM 5576 O O . VAL A 1 1033 ? 145.360 120.739 138.065 1.00 86.80 1033 VAL A O 1
ATOM 5580 N N . CYS A 1 1034 ? 144.416 122.323 139.341 1.00 7.12 1034 CYS A N 1
ATOM 5581 C CA . CYS A 1 1034 ? 145.696 122.720 139.913 1.00 7.12 1034 CYS A CA 1
ATOM 5582 C C . CYS A 1 1034 ? 146.296 121.615 140.776 1.00 7.12 1034 CYS A C 1
ATOM 5583 O O . CYS A 1 1034 ? 147.499 121.328 140.683 1.00 7.12 1034 CYS A O 1
ATOM 5586 N N . VAL A 1 1035 ? 145.483 120.983 141.623 1.00 7.12 1035 VAL A N 1
ATOM 5587 C CA . VAL A 1 1035 ? 146.011 119.914 142.468 1.00 7.12 1035 VAL A CA 1
ATOM 5588 C C . VAL A 1 1035 ? 146.501 118.752 141.613 1.00 7.12 1035 VAL A C 1
ATOM 5589 O O . VAL A 1 1035 ? 147.576 118.182 141.860 1.00 7.12 1035 VAL A O 1
ATOM 5593 N N . GLY A 1 1036 ? 145.734 118.385 140.587 1.00 7.12 1036 GLY A N 1
ATOM 5594 C CA . GLY A 1 1036 ? 146.187 117.343 139.685 1.00 7.12 1036 GLY A CA 1
ATOM 5595 C C . GLY A 1 1036 ? 147.441 117.736 138.932 1.00 7.12 1036 GLY A C 1
ATOM 5596 O O . GLY A 1 1036 ? 148.291 116.893 138.644 1.00 7.12 1036 GLY A O 1
ATOM 5597 N N . SER A 1 1037 ? 147.574 119.019 138.597 1.00 22.31 1037 SER A N 1
ATOM 5598 C CA . SER A 1 1037 ? 148.794 119.481 137.953 1.00 22.31 1037 SER A CA 1
ATOM 5599 C C . SER A 1 1037 ? 149.991 119.269 138.862 1.00 22.31 1037 SER A C 1
ATOM 5600 O O . SER A 1 1037 ? 151.057 118.843 138.408 1.00 22.31 1037 SER A O 1
ATOM 5603 N N . VAL A 1 1038 ? 149.828 119.546 140.155 1.00 11.86 1038 VAL A N 1
ATOM 5604 C CA . VAL A 1 1038 ? 150.911 119.289 141.104 1.00 11.86 1038 VAL A CA 1
ATOM 5605 C C . VAL A 1 1038 ? 151.243 117.799 141.149 1.00 11.86 1038 VAL A C 1
ATOM 5606 O O . VAL A 1 1038 ? 152.419 117.405 141.144 1.00 11.86 1038 VAL A O 1
ATOM 5610 N N . CYS A 1 1039 ? 150.215 116.948 141.190 1.00 16.26 1039 CYS A N 1
ATOM 5611 C CA . CYS A 1 1039 ? 150.462 115.508 141.251 1.00 16.26 1039 CYS A CA 1
ATOM 5612 C C . CYS A 1 1039 ? 151.211 115.010 140.016 1.00 16.26 1039 CYS A C 1
ATOM 5613 O O . CYS A 1 1039 ? 152.193 114.262 140.128 1.00 16.26 1039 CYS A O 1
ATOM 5616 N N . LEU A 1 1040 ? 150.770 115.417 138.825 1.00 7.12 1040 LEU A N 1
ATOM 5617 C CA . LEU A 1 1040 ? 151.482 115.016 137.616 1.00 7.12 1040 LEU A CA 1
ATOM 5618 C C . LEU A 1 1040 ? 152.877 115.623 137.551 1.00 7.12 1040 LEU A C 1
ATOM 5619 O O . LEU A 1 1040 ? 153.794 114.996 137.011 1.00 7.12 1040 LEU A O 1
ATOM 5624 N N . SER A 1 1041 ? 153.071 116.820 138.103 1.00 3.98 1041 SER A N 1
ATOM 5625 C CA . SER A 1 1041 ? 154.419 117.367 138.189 1.00 3.98 1041 SER A CA 1
ATOM 5626 C C . SER A 1 1041 ? 155.308 116.466 139.029 1.00 3.98 1041 SER A C 1
ATOM 5627 O O . SER A 1 1041 ? 156.498 116.306 138.740 1.00 3.98 1041 SER A O 1
ATOM 5630 N N . LYS A 1 1042 ? 154.746 115.878 140.083 1.00 23.09 1042 LYS A N 1
ATOM 5631 C CA . LYS A 1 1042 ? 155.515 114.924 140.875 1.00 23.09 1042 LYS A CA 1
ATOM 5632 C C . LYS A 1 1042 ? 155.804 113.651 140.086 1.00 23.09 1042 LYS A C 1
ATOM 5633 O O . LYS A 1 1042 ? 156.893 113.078 140.196 1.00 23.09 1042 LYS A O 1
ATOM 5639 N N . ILE A 1 1043 ? 154.842 113.193 139.288 1.00 27.78 1043 ILE A N 1
ATOM 5640 C CA . ILE A 1 1043 ? 155.004 111.952 138.525 1.00 27.78 1043 ILE A CA 1
ATOM 5641 C C . ILE A 1 1043 ? 155.927 112.174 137.324 1.00 27.78 1043 ILE A C 1
ATOM 5642 O O . ILE A 1 1043 ? 156.359 111.217 136.663 1.00 27.78 1043 ILE A O 1
ATOM 5647 N N . ALA A 1 1044 ? 156.241 113.440 137.043 1.00 32.34 1044 ALA A N 1
ATOM 5648 C CA . ALA A 1 1044 ? 157.025 113.778 135.856 1.00 32.34 1044 ALA A CA 1
ATOM 5649 C C . ALA A 1 1044 ? 158.385 113.087 135.848 1.00 32.34 1044 ALA A C 1
ATOM 5650 O O . ALA A 1 1044 ? 158.882 112.696 134.786 1.00 32.34 1044 ALA A O 1
ATOM 5652 N N . LYS A 1 1045 ? 159.021 112.954 137.013 1.00 36.68 1045 LYS A N 1
ATOM 5653 C CA . LYS A 1 1045 ? 160.329 112.305 137.055 1.00 36.68 1045 LYS A CA 1
ATOM 5654 C C . LYS A 1 1045 ? 160.229 110.852 136.611 1.00 36.68 1045 LYS A C 1
ATOM 5655 O O . LYS A 1 1045 ? 161.058 110.363 135.833 1.00 36.68 1045 LYS A O 1
ATOM 5661 N N . ASP A 1 1046 ? 159.203 110.149 137.093 1.00 34.92 1046 ASP A N 1
ATOM 5662 C CA . ASP A 1 1046 ? 158.987 108.770 136.681 1.00 34.92 1046 ASP A CA 1
ATOM 5663 C C . ASP A 1 1046 ? 158.699 108.692 135.190 1.00 34.92 1046 ASP A C 1
ATOM 5664 O O . ASP A 1 1046 ? 159.166 107.778 134.500 1.00 34.92 1046 ASP A O 1
ATOM 5669 N N . ILE A 1 1047 ? 157.923 109.647 134.675 1.00 22.03 1047 ILE A N 1
ATOM 5670 C CA . ILE A 1 1047 ? 157.619 109.658 133.244 1.00 22.03 1047 ILE A CA 1
ATOM 5671 C C . ILE A 1 1047 ? 158.900 109.807 132.433 1.00 22.03 1047 ILE A C 1
ATOM 5672 O O . ILE A 1 1047 ? 159.128 109.081 131.456 1.00 22.03 1047 ILE A O 1
ATOM 5677 N N . LEU A 1 1048 ? 159.760 110.745 132.833 1.00 33.02 1048 LEU A N 1
ATOM 5678 C CA . LEU A 1 1048 ? 161.021 110.960 132.130 1.00 33.02 1048 LEU A CA 1
ATOM 5679 C C . LEU A 1 1048 ? 161.897 109.716 132.179 1.00 33.02 1048 LEU A C 1
ATOM 5680 O O . LEU A 1 1048 ? 162.498 109.321 131.174 1.00 33.02 1048 LEU A O 1
ATOM 5685 N N . HIS A 1 1049 ? 161.987 109.089 133.352 1.00 35.71 1049 HIS A N 1
ATOM 5686 C CA . HIS A 1 1049 ? 162.816 107.895 133.479 1.00 35.71 1049 HIS A CA 1
ATOM 5687 C C . HIS A 1 1049 ? 162.301 106.764 132.605 1.00 35.71 1049 HIS A C 1
ATOM 5688 O O . HIS A 1 1049 ? 163.079 106.067 131.944 1.00 35.71 1049 HIS A O 1
ATOM 5695 N N . PHE A 1 1050 ? 160.981 106.567 132.582 1.00 40.96 1050 PHE A N 1
ATOM 5696 C CA . PHE A 1 1050 ? 160.420 105.429 131.863 1.00 40.96 1050 PHE A CA 1
ATOM 5697 C C . PHE A 1 1050 ? 160.493 105.635 130.355 1.00 40.96 1050 PHE A C 1
ATOM 5698 O O . PHE A 1 1050 ? 160.808 104.703 129.606 1.00 40.96 1050 PHE A O 1
ATOM 5706 N N . THR A 1 1051 ? 160.193 106.850 129.887 1.00 36.45 1051 THR A N 1
ATOM 5707 C CA . THR A 1 1051 ? 160.178 107.092 128.447 1.00 36.45 1051 THR A CA 1
ATOM 5708 C C . THR A 1 1051 ? 161.562 106.942 127.825 1.00 36.45 1051 THR A C 1
ATOM 5709 O O . THR A 1 1051 ? 161.680 106.441 126.702 1.00 36.45 1051 THR A O 1
ATOM 5713 N N . GLU A 1 1052 ? 162.609 107.372 128.522 1.00 48.58 1052 GLU A N 1
ATOM 5714 C CA . GLU A 1 1052 ? 163.970 107.208 128.019 1.00 48.58 1052 GLU A CA 1
ATOM 5715 C C . GLU A 1 1052 ? 164.352 105.734 127.932 1.00 48.58 1052 GLU A C 1
ATOM 5716 O O . GLU A 1 1052 ? 164.576 105.206 126.843 1.00 48.58 1052 GLU A O 1
ATOM 5722 N N . GLY A 1 1095 ? 159.817 116.567 148.189 1.00 49.27 1095 GLY A N 1
ATOM 5723 C CA . GLY A 1 1095 ? 158.514 115.956 148.372 1.00 49.27 1095 GLY A CA 1
ATOM 5724 C C . GLY A 1 1095 ? 157.370 116.876 147.997 1.00 49.27 1095 GLY A C 1
ATOM 5725 O O . GLY A 1 1095 ? 157.577 118.064 147.752 1.00 49.27 1095 GLY A O 1
ATOM 5726 N N . ILE A 1 1096 ? 156.157 116.321 147.947 1.00 52.33 1096 ILE A N 1
ATOM 5727 C CA . ILE A 1 1096 ? 154.987 117.122 147.599 1.00 52.33 1096 ILE A CA 1
ATOM 5728 C C . ILE A 1 1096 ? 154.754 118.197 148.651 1.00 52.33 1096 ILE A C 1
ATOM 5729 O O . ILE A 1 1096 ? 154.631 119.389 148.339 1.00 52.33 1096 ILE A O 1
ATOM 5734 N N . PHE A 1 1097 ? 154.711 117.789 149.920 1.00 53.93 1097 PHE A N 1
ATOM 5735 C CA . PHE A 1 1097 ? 154.382 118.720 150.991 1.00 53.93 1097 PHE A CA 1
ATOM 5736 C C . PHE A 1 1097 ? 155.501 119.729 151.202 1.00 53.93 1097 PHE A C 1
ATOM 5737 O O . PHE A 1 1097 ? 155.245 120.899 151.498 1.00 53.93 1097 PHE A O 1
ATOM 5745 N N . MET A 1 1098 ? 156.752 119.296 151.047 1.00 52.01 1098 MET A N 1
ATOM 5746 C CA . MET A 1 1098 ? 157.867 120.231 151.155 1.00 52.01 1098 MET A CA 1
ATOM 5747 C C . MET A 1 1098 ? 157.789 121.298 150.071 1.00 52.01 1098 MET A C 1
ATOM 5748 O O . MET A 1 1098 ? 157.992 122.489 150.338 1.00 52.01 1098 MET A O 1
ATOM 5753 N N . ALA A 1 1099 ? 157.485 120.888 148.837 1.00 44.64 1099 ALA A N 1
ATOM 5754 C CA . ALA A 1 1099 ? 157.373 121.846 147.742 1.00 44.64 1099 ALA A CA 1
ATOM 5755 C C . ALA A 1 1099 ? 156.214 122.807 147.970 1.00 44.64 1099 ALA A C 1
ATOM 5756 O O . ALA A 1 1099 ? 156.338 124.015 147.734 1.00 44.64 1099 ALA A O 1
ATOM 5758 N N . ILE A 1 1100 ? 155.074 122.287 148.431 1.00 37.70 1100 ILE A N 1
ATOM 5759 C CA . ILE A 1 1100 ? 153.925 123.145 148.706 1.00 37.70 1100 ILE A CA 1
ATOM 5760 C C . ILE A 1 1100 ? 154.263 124.144 149.805 1.00 37.70 1100 ILE A C 1
ATOM 5761 O O . ILE A 1 1100 ? 153.936 125.334 149.713 1.00 37.70 1100 ILE A O 1
ATOM 5766 N N . PHE A 1 1101 ? 154.922 123.671 150.863 1.00 39.73 1101 PHE A N 1
ATOM 5767 C CA . PHE A 1 1101 ? 155.297 124.540 151.971 1.00 39.73 1101 PHE A CA 1
ATOM 5768 C C . PHE A 1 1101 ? 156.240 125.638 151.501 1.00 39.73 1101 PHE A C 1
ATOM 5769 O O . PHE A 1 1101 ? 156.079 126.808 151.863 1.00 39.73 1101 PHE A O 1
ATOM 5777 N N . ASN A 1 1102 ? 157.233 125.276 150.685 1.00 41.35 1102 ASN A N 1
ATOM 5778 C CA . ASN A 1 1102 ? 158.156 126.275 150.160 1.00 41.35 1102 ASN A CA 1
ATOM 5779 C C . ASN A 1 1102 ? 157.419 127.305 149.317 1.00 41.35 1102 ASN A C 1
ATOM 5780 O O . ASN A 1 1102 ? 157.593 128.515 149.502 1.00 41.35 1102 ASN A O 1
ATOM 5785 N N . SER A 1 1103 ? 156.558 126.840 148.410 1.00 24.31 1103 SER A N 1
ATOM 5786 C CA . SER A 1 1103 ? 155.861 127.745 147.504 1.00 24.31 1103 SER A CA 1
ATOM 5787 C C . SER A 1 1103 ? 154.959 128.705 148.268 1.00 24.31 1103 SER A C 1
ATOM 5788 O O . SER A 1 1103 ? 154.874 129.893 147.941 1.00 24.31 1103 SER A O 1
ATOM 5791 N N . ILE A 1 1104 ? 154.267 128.205 149.293 1.00 31.06 1104 ILE A N 1
ATOM 5792 C CA . ILE A 1 1104 ? 153.352 129.060 150.045 1.00 31.06 1104 ILE A CA 1
ATOM 5793 C C . ILE A 1 1104 ? 154.129 130.001 150.958 1.00 31.06 1104 ILE A C 1
ATOM 5794 O O . ILE A 1 1104 ? 154.088 131.226 150.797 1.00 31.06 1104 ILE A O 1
ATOM 5799 N N . PHE A 1 1105 ? 154.860 129.444 151.922 1.00 34.88 1105 PHE A N 1
ATOM 5800 C CA . PHE A 1 1105 ? 155.505 130.247 152.949 1.00 34.88 1105 PHE A CA 1
ATOM 5801 C C . PHE A 1 1105 ? 156.841 130.824 152.508 1.00 34.88 1105 PHE A C 1
ATOM 5802 O O . PHE A 1 1105 ? 157.619 131.265 153.360 1.00 34.88 1105 PHE A O 1
ATOM 5810 N N . ASP A 1 1106 ? 157.130 130.833 151.207 1.00 45.12 1106 ASP A N 1
ATOM 5811 C CA . ASP A 1 1106 ? 158.341 131.460 150.709 1.00 45.12 1106 ASP A CA 1
ATOM 5812 C C . ASP A 1 1106 ? 158.071 132.629 149.774 1.00 45.12 1106 ASP A C 1
ATOM 5813 O O . ASP A 1 1106 ? 158.974 133.448 149.569 1.00 45.12 1106 ASP A O 1
ATOM 5818 N N . SER A 1 1107 ? 156.873 132.737 149.209 1.00 44.80 1107 SER A N 1
ATOM 5819 C CA . SER A 1 1107 ? 156.567 133.836 148.308 1.00 44.80 1107 SER A CA 1
ATOM 5820 C C . SER A 1 1107 ? 156.463 135.145 149.077 1.00 44.80 1107 SER A C 1
ATOM 5821 O O . SER A 1 1107 ? 156.027 135.175 150.230 1.00 44.80 1107 SER A O 1
ATOM 5824 N N . MET A 1 1108 ? 156.875 136.234 148.427 1.00 54.02 1108 MET A N 1
ATOM 5825 C CA . MET A 1 1108 ? 156.827 137.540 149.067 1.00 54.02 1108 MET A CA 1
ATOM 5826 C C . MET A 1 1108 ? 155.398 137.983 149.338 1.00 54.02 1108 MET A C 1
ATOM 5827 O O . MET A 1 1108 ? 155.139 138.729 150.287 1.00 54.02 1108 MET A O 1
ATOM 5832 N N . LEU A 1 1109 ? 154.453 137.534 148.509 1.00 52.26 1109 LEU A N 1
ATOM 5833 C CA . LEU A 1 1109 ? 153.055 137.896 148.717 1.00 52.26 1109 LEU A CA 1
ATOM 5834 C C . LEU A 1 1109 ? 152.546 137.367 150.050 1.00 52.26 1109 LEU A C 1
ATOM 5835 O O . LEU A 1 1109 ? 151.948 138.109 150.840 1.00 52.26 1109 LEU A O 1
ATOM 5840 N N . VAL A 1 1110 ? 152.778 136.082 150.318 1.00 45.57 1110 VAL A N 1
ATOM 5841 C CA . VAL A 1 1110 ? 152.306 135.483 151.563 1.00 45.57 1110 VAL A CA 1
ATOM 5842 C C . VAL A 1 1110 ? 153.025 136.098 152.753 1.00 45.57 1110 VAL A C 1
ATOM 5843 O O . VAL A 1 1110 ? 152.422 136.345 153.802 1.00 45.57 1110 VAL A O 1
ATOM 5847 N N . LYS A 1 1111 ? 154.327 136.346 152.615 1.00 50.11 1111 LYS A N 1
ATOM 5848 C CA . LYS A 1 1111 ? 155.070 136.977 153.701 1.00 50.11 1111 LYS A CA 1
ATOM 5849 C C . LYS A 1 1111 ? 154.502 138.352 154.029 1.00 50.11 1111 LYS A C 1
ATOM 5850 O O . LYS A 1 1111 ? 154.246 138.663 155.196 1.00 50.11 1111 LYS A O 1
ATOM 5856 N N . TYR A 1 1112 ? 154.300 139.190 153.010 1.00 57.30 1112 TYR A N 1
ATOM 5857 C CA . TYR A 1 1112 ? 153.781 140.531 153.247 1.00 57.30 1112 TYR A CA 1
ATOM 5858 C C . TYR A 1 1112 ? 152.376 140.482 153.841 1.00 57.30 1112 TYR A C 1
ATOM 5859 O O . TYR A 1 1112 ? 152.062 141.216 154.788 1.00 57.30 1112 TYR A O 1
ATOM 5868 N N . ASN A 1 1113 ? 151.522 139.604 153.313 1.00 56.18 1113 ASN A N 1
ATOM 5869 C CA . ASN A 1 1113 ? 150.169 139.486 153.845 1.00 56.18 1113 ASN A CA 1
ATOM 5870 C C . ASN A 1 1113 ? 150.194 139.052 155.303 1.00 56.18 1113 ASN A C 1
ATOM 5871 O O . ASN A 1 1113 ? 149.511 139.639 156.151 1.00 56.18 1113 ASN A O 1
ATOM 5876 N N . LEU A 1 1114 ? 150.996 138.032 155.618 1.00 57.32 1114 LEU A N 1
ATOM 5877 C CA . LEU A 1 1114 ? 151.083 137.543 156.987 1.00 57.32 1114 LEU A CA 1
ATOM 5878 C C . LEU A 1 1114 ? 151.644 138.594 157.930 1.00 57.32 1114 LEU A C 1
ATOM 5879 O O . LEU A 1 1114 ? 151.150 138.740 159.050 1.00 57.32 1114 LEU A O 1
ATOM 5884 N N . MET A 1 1115 ? 152.668 139.335 157.507 1.00 61.51 1115 MET A N 1
ATOM 5885 C CA . MET A 1 1115 ? 153.273 140.311 158.405 1.00 61.51 1115 MET A CA 1
ATOM 5886 C C . MET A 1 1115 ? 152.320 141.474 158.670 1.00 61.51 1115 MET A C 1
ATOM 5887 O O . MET A 1 1115 ? 152.203 141.948 159.807 1.00 61.51 1115 MET A O 1
ATOM 5892 N N . VAL A 1 1116 ? 151.610 141.938 157.637 1.00 58.77 1116 VAL A N 1
ATOM 5893 C CA . VAL A 1 1116 ? 150.602 142.970 157.861 1.00 58.77 1116 VAL A CA 1
ATOM 5894 C C . VAL A 1 1116 ? 149.503 142.448 158.776 1.00 58.77 1116 VAL A C 1
ATOM 5895 O O . VAL A 1 1116 ? 149.037 143.159 159.676 1.00 58.77 1116 VAL A O 1
ATOM 5899 N N . PHE A 1 1117 ? 149.070 141.202 158.564 1.00 59.49 1117 PHE A N 1
ATOM 5900 C CA . PHE A 1 1117 ? 148.019 140.635 159.401 1.00 59.49 1117 PHE A CA 1
ATOM 5901 C C . PHE A 1 1117 ? 148.453 140.560 160.858 1.00 59.49 1117 PHE A C 1
ATOM 5902 O O . PHE A 1 1117 ? 147.682 140.897 161.761 1.00 59.49 1117 PHE A O 1
ATOM 5910 N N . ILE A 1 1118 ? 149.687 140.120 161.107 1.00 58.36 1118 ILE A N 1
ATOM 5911 C CA . ILE A 1 1118 ? 150.201 140.059 162.467 1.00 58.36 1118 ILE A CA 1
ATOM 5912 C C . ILE A 1 1118 ? 150.359 141.435 163.089 1.00 58.36 1118 ILE A C 1
ATOM 5913 O O . ILE A 1 1118 ? 150.058 141.606 164.272 1.00 58.36 1118 ILE A O 1
ATOM 5918 N N . ALA A 1 1119 ? 150.818 142.424 162.326 1.00 58.32 1119 ALA A N 1
ATOM 5919 C CA . ALA A 1 1119 ? 150.894 143.778 162.854 1.00 58.32 1119 ALA A CA 1
ATOM 5920 C C . ALA A 1 1119 ? 149.524 144.314 163.246 1.00 58.32 1119 ALA A C 1
ATOM 5921 O O . ALA A 1 1119 ? 149.361 144.865 164.342 1.00 58.32 1119 ALA A O 1
ATOM 5923 N N . ILE A 1 1120 ? 148.526 144.139 162.377 1.00 58.92 1120 ILE A N 1
ATOM 5924 C CA . ILE A 1 1120 ? 147.180 144.588 162.710 1.00 58.92 1120 ILE A CA 1
ATOM 5925 C C . ILE A 1 1120 ? 146.651 143.835 163.921 1.00 58.92 1120 ILE A C 1
ATOM 5926 O O . ILE A 1 1120 ? 146.031 144.433 164.808 1.00 58.92 1120 ILE A O 1
ATOM 5931 N N . MET A 1 1121 ? 146.883 142.523 163.980 1.00 61.61 1121 MET A N 1
ATOM 5932 C CA . MET A 1 1121 ? 146.400 141.718 165.097 1.00 61.61 1121 MET A CA 1
ATOM 5933 C C . MET A 1 1121 ? 147.014 142.166 166.410 1.00 61.61 1121 MET A C 1
ATOM 5934 O O . MET A 1 1121 ? 146.316 142.317 167.416 1.00 61.61 1121 MET A O 1
ATOM 5939 N N . ILE A 1 1122 ? 148.326 142.391 166.424 1.00 57.74 1122 ILE A N 1
ATOM 5940 C CA . ILE A 1 1122 ? 148.987 142.766 167.668 1.00 57.74 1122 ILE A CA 1
ATOM 5941 C C . ILE A 1 1122 ? 148.555 144.171 168.085 1.00 57.74 1122 ILE A C 1
ATOM 5942 O O . ILE A 1 1122 ? 148.339 144.447 169.273 1.00 57.74 1122 ILE A O 1
ATOM 5947 N N . ALA A 1 1123 ? 148.380 145.068 167.108 1.00 58.24 1123 ALA A N 1
ATOM 5948 C CA . ALA A 1 1123 ? 147.914 146.412 167.424 1.00 58.24 1123 ALA A CA 1
ATOM 5949 C C . ALA A 1 1123 ? 146.520 146.377 168.034 1.00 58.24 1123 ALA A C 1
ATOM 5950 O O . ALA A 1 1123 ? 146.275 146.989 169.078 1.00 58.24 1123 ALA A O 1
ATOM 5952 N N . VAL A 1 1124 ? 145.593 145.652 167.402 1.00 58.68 1124 VAL A N 1
ATOM 5953 C CA . VAL A 1 1124 ? 144.226 145.613 167.913 1.00 58.68 1124 VAL A CA 1
ATOM 5954 C C . VAL A 1 1124 ? 144.183 144.907 169.262 1.00 58.68 1124 VAL A C 1
ATOM 5955 O O . VAL A 1 1124 ? 143.409 145.285 170.149 1.00 58.68 1124 VAL A O 1
ATOM 5959 N N . ILE A 1 1125 ? 145.018 143.881 169.446 1.00 58.92 1125 ILE A N 1
ATOM 5960 C CA . ILE A 1 1125 ? 145.075 143.194 170.732 1.00 58.92 1125 ILE A CA 1
ATOM 5961 C C . ILE A 1 1125 ? 145.508 144.157 171.826 1.00 58.92 1125 ILE A C 1
ATOM 5962 O O . ILE A 1 1125 ? 144.894 144.223 172.896 1.00 58.92 1125 ILE A O 1
ATOM 5967 N N . ARG A 1 1126 ? 146.560 144.938 171.569 1.00 61.85 1126 ARG A N 1
ATOM 5968 C CA . ARG A 1 1126 ? 147.040 145.836 172.613 1.00 61.85 1126 ARG A CA 1
ATOM 5969 C C . ARG A 1 1126 ? 146.062 146.983 172.844 1.00 61.85 1126 ARG A C 1
ATOM 5970 O O . ARG A 1 1126 ? 145.926 147.468 173.972 1.00 61.85 1126 ARG A O 1
ATOM 5978 N N . THR A 1 1127 ? 145.359 147.424 171.797 1.00 61.74 1127 THR A N 1
ATOM 5979 C CA . THR A 1 1127 ? 144.318 148.432 171.991 1.00 61.74 1127 THR A CA 1
ATOM 5980 C C . THR A 1 1127 ? 143.195 147.899 172.868 1.00 61.74 1127 THR A C 1
ATOM 5981 O O . THR A 1 1127 ? 142.710 148.595 173.768 1.00 61.74 1127 THR A O 1
ATOM 5985 N N . MET A 1 1128 ? 142.757 146.665 172.610 1.00 64.99 1128 MET A N 1
ATOM 5986 C CA . MET A 1 1128 ? 141.729 146.066 173.452 1.00 64.99 1128 MET A CA 1
ATOM 5987 C C . MET A 1 1128 ? 142.213 145.947 174.886 1.00 64.99 1128 MET A C 1
ATOM 5988 O O . MET A 1 1128 ? 141.475 146.266 175.827 1.00 64.99 1128 MET A O 1
ATOM 5993 N N . VAL A 1 1129 ? 143.463 145.517 175.071 1.00 61.96 1129 VAL A N 1
ATOM 5994 C CA . VAL A 1 1129 ? 144.015 145.395 176.416 1.00 61.96 1129 VAL A CA 1
ATOM 5995 C C . VAL A 1 1129 ? 144.012 146.745 177.116 1.00 61.96 1129 VAL A C 1
ATOM 5996 O O . VAL A 1 1129 ? 143.570 146.864 178.261 1.00 61.96 1129 VAL A O 1
ATOM 6000 N N . SER A 1 1130 ? 144.491 147.786 176.434 1.00 63.83 1130 SER A N 1
ATOM 6001 C CA . SER A 1 1130 ? 144.591 149.099 177.062 1.00 63.83 1130 SER A CA 1
ATOM 6002 C C . SER A 1 1130 ? 143.215 149.646 177.417 1.00 63.83 1130 SER A C 1
ATOM 6003 O O . SER A 1 1130 ? 142.995 150.130 178.536 1.00 63.83 1130 SER A O 1
ATOM 6006 N N . TRP A 1 1131 ? 142.273 149.579 176.475 1.00 68.56 1131 TRP A N 1
ATOM 6007 C CA . TRP A 1 1131 ? 140.938 150.110 176.727 1.00 68.56 1131 TRP A CA 1
ATOM 6008 C C . TRP A 1 1131 ? 140.265 149.365 177.872 1.00 68.56 1131 TRP A C 1
ATOM 6009 O O . TRP A 1 1131 ? 139.675 149.981 178.770 1.00 68.56 1131 TRP A O 1
ATOM 6020 N N . VAL A 1 1132 ? 140.359 148.033 177.863 1.00 67.21 1132 VAL A N 1
ATOM 6021 C CA . VAL A 1 1132 ? 139.743 147.242 178.919 1.00 67.21 1132 VAL A CA 1
ATOM 6022 C C . VAL A 1 1132 ? 140.393 147.546 180.260 1.00 67.21 1132 VAL A C 1
ATOM 6023 O O . VAL A 1 1132 ? 139.702 147.738 181.266 1.00 67.21 1132 VAL A O 1
ATOM 6027 N N . VAL A 1 1133 ? 141.727 147.613 180.295 1.00 67.59 1133 VAL A N 1
ATOM 6028 C CA . VAL A 1 1133 ? 142.428 147.943 181.534 1.00 67.59 1133 VAL A CA 1
ATOM 6029 C C . VAL A 1 1133 ? 141.910 149.258 182.091 1.00 67.59 1133 VAL A C 1
ATOM 6030 O O . VAL A 1 1133 ? 141.357 149.305 183.193 1.00 67.59 1133 VAL A O 1
ATOM 6034 N N . LEU A 1 1134 ? 142.051 150.340 181.319 1.00 70.18 1134 LEU A N 1
ATOM 6035 C CA . LEU A 1 1134 ? 141.582 151.643 181.787 1.00 70.18 1134 LEU A CA 1
ATOM 6036 C C . LEU A 1 1134 ? 140.147 151.568 182.298 1.00 70.18 1134 LEU A C 1
ATOM 6037 O O . LEU A 1 1134 ? 139.897 151.807 183.488 1.00 70.18 1134 LEU A O 1
ATOM 6042 N N . THR A 1 1135 ? 139.207 151.174 181.432 1.00 69.23 1135 THR A N 1
ATOM 6043 C CA . THR A 1 1135 ? 137.791 151.226 181.786 1.00 69.23 1135 THR A CA 1
ATOM 6044 C C . THR A 1 1135 ? 137.467 150.311 182.962 1.00 69.23 1135 THR A C 1
ATOM 6045 O O . THR A 1 1135 ? 137.088 150.781 184.041 1.00 69.23 1135 THR A O 1
ATOM 6049 N N . ASP A 1 1136 ? 137.614 149.002 182.777 1.00 72.50 1136 ASP A N 1
ATOM 6050 C CA . ASP A 1 1136 ? 137.235 148.027 183.790 1.00 72.50 1136 ASP A CA 1
ATOM 6051 C C . ASP A 1 1136 ? 138.193 147.999 184.974 1.00 72.50 1136 ASP A C 1
ATOM 6052 O O . ASP A 1 1136 ? 138.035 147.156 185.862 1.00 72.50 1136 ASP A O 1
ATOM 6057 N N . GLY A 1 1137 ? 139.173 148.897 185.004 1.00 68.58 1137 GLY A N 1
ATOM 6058 C CA . GLY A 1 1137 ? 140.077 149.063 186.116 1.00 68.58 1137 GLY A CA 1
ATOM 6059 C C . GLY A 1 1137 ? 139.857 150.391 186.800 1.00 68.58 1137 GLY A C 1
ATOM 6060 O O . GLY A 1 1137 ? 139.082 150.491 187.755 1.00 68.58 1137 GLY A O 1
ATOM 6061 N N . ILE A 1 1138 ? 140.597 151.402 186.339 1.00 69.35 1138 ILE A N 1
ATOM 6062 C CA . ILE A 1 1138 ? 140.668 152.678 187.050 1.00 69.35 1138 ILE A CA 1
ATOM 6063 C C . ILE A 1 1138 ? 139.298 153.342 187.091 1.00 69.35 1138 ILE A C 1
ATOM 6064 O O . ILE A 1 1138 ? 138.878 153.884 188.119 1.00 69.35 1138 ILE A O 1
ATOM 6069 N N . LEU A 1 1139 ? 138.587 153.319 185.962 1.00 70.58 1139 LEU A N 1
ATOM 6070 C CA . LEU A 1 1139 ? 137.267 153.939 185.905 1.00 70.58 1139 LEU A CA 1
ATOM 6071 C C . LEU A 1 1139 ? 136.293 153.254 186.858 1.00 70.58 1139 LEU A C 1
ATOM 6072 O O . LEU A 1 1139 ? 135.569 153.921 187.610 1.00 70.58 1139 LEU A O 1
ATOM 6077 N N . ALA A 1 1140 ? 136.274 151.918 186.850 1.00 71.13 1140 ALA A N 1
ATOM 6078 C CA . ALA A 1 1140 ? 135.381 151.182 187.738 1.00 71.13 1140 ALA A CA 1
ATOM 6079 C C . ALA A 1 1140 ? 135.730 151.428 189.200 1.00 71.13 1140 ALA A C 1
ATOM 6080 O O . ALA A 1 1140 ? 134.840 151.580 190.043 1.00 71.13 1140 ALA A O 1
ATOM 6082 N N . CYS A 1 1141 ? 137.025 151.469 189.518 1.00 75.76 1141 CYS A N 1
ATOM 6083 C CA . CYS A 1 1141 ? 137.446 151.708 190.895 1.00 75.76 1141 CYS A CA 1
ATOM 6084 C C . CYS A 1 1141 ? 137.074 153.111 191.348 1.00 75.76 1141 CYS A C 1
ATOM 6085 O O . CYS A 1 1141 ? 136.658 153.315 192.493 1.00 75.76 1141 CYS A O 1
ATOM 6088 N N . TYR A 1 1142 ? 137.231 154.098 190.464 1.00 78.92 1142 TYR A N 1
ATOM 6089 C CA . TYR A 1 1142 ? 136.840 155.460 190.800 1.00 78.92 1142 TYR A CA 1
ATOM 6090 C C . TYR A 1 1142 ? 135.341 155.538 191.055 1.00 78.92 1142 TYR A C 1
ATOM 6091 O O . TYR A 1 1142 ? 134.892 156.175 192.014 1.00 78.92 1142 TYR A O 1
ATOM 6100 N N . ASN A 1 1143 ? 134.551 154.871 190.210 1.00 76.92 1143 ASN A N 1
ATOM 6101 C CA . ASN A 1 1143 ? 133.105 154.860 190.403 1.00 76.92 1143 ASN A CA 1
ATOM 6102 C C . ASN A 1 1143 ? 132.731 154.194 191.723 1.00 76.92 1143 ASN A C 1
ATOM 6103 O O . ASN A 1 1143 ? 131.852 154.673 192.450 1.00 76.92 1143 ASN A O 1
ATOM 6108 N N . TYR A 1 1144 ? 133.387 153.076 192.043 1.00 86.62 1144 TYR A N 1
ATOM 6109 C CA . TYR A 1 1144 ? 133.109 152.384 193.298 1.00 86.62 1144 TYR A CA 1
ATOM 6110 C C . TYR A 1 1144 ? 133.482 153.249 194.495 1.00 86.62 1144 TYR A C 1
ATOM 6111 O O . TYR A 1 1144 ? 132.747 153.310 195.485 1.00 86.62 1144 TYR A O 1
ATOM 6120 N N . LEU A 1 1145 ? 134.632 153.921 194.423 1.00 84.03 1145 LEU A N 1
ATOM 6121 C CA . LEU A 1 1145 ? 135.048 154.793 195.514 1.00 84.03 1145 LEU A CA 1
ATOM 6122 C C . LEU A 1 1145 ? 134.068 155.941 195.697 1.00 84.03 1145 LEU A C 1
ATOM 6123 O O . LEU A 1 1145 ? 133.772 156.342 196.829 1.00 84.03 1145 LEU A O 1
ATOM 6128 N N . ASP A 1 1166 ? 129.383 159.916 179.238 1.00 83.03 1166 ASP A N 1
ATOM 6129 C CA . ASP A 1 1166 ? 130.164 160.692 178.276 1.00 83.03 1166 ASP A CA 1
ATOM 6130 C C . ASP A 1 1166 ? 130.986 159.728 177.428 1.00 83.03 1166 ASP A C 1
ATOM 6131 O O . ASP A 1 1166 ? 132.118 159.363 177.755 1.00 83.03 1166 ASP A O 1
ATOM 6136 N N . GLU A 1 1167 ? 130.390 159.298 176.314 1.00 80.27 1167 GLU A N 1
ATOM 6137 C CA . GLU A 1 1167 ? 131.099 158.410 175.402 1.00 80.27 1167 GLU A CA 1
ATOM 6138 C C . GLU A 1 1167 ? 132.263 159.130 174.733 1.00 80.27 1167 GLU A C 1
ATOM 6139 O O . GLU A 1 1167 ? 133.240 158.499 174.319 1.00 80.27 1167 GLU A O 1
ATOM 6145 N N . SER A 1 1168 ? 132.189 160.457 174.647 1.00 82.74 1168 SER A N 1
ATOM 6146 C CA . SER A 1 1168 ? 133.208 161.207 173.922 1.00 82.74 1168 SER A CA 1
ATOM 6147 C C . SER A 1 1168 ? 134.591 160.990 174.522 1.00 82.74 1168 SER A C 1
ATOM 6148 O O . SER A 1 1168 ? 135.563 160.759 173.792 1.00 82.74 1168 SER A O 1
ATOM 6151 N N . LEU A 1 1169 ? 134.695 161.030 175.852 1.00 80.73 1169 LEU A N 1
ATOM 6152 C CA . LEU A 1 1169 ? 135.991 160.871 176.501 1.00 80.73 1169 LEU A CA 1
ATOM 6153 C C . LEU A 1 1169 ? 136.548 159.466 176.291 1.00 80.73 1169 LEU A C 1
ATOM 6154 O O . LEU A 1 1169 ? 137.755 159.284 176.091 1.00 80.73 1169 LEU A O 1
ATOM 6159 N N . LEU A 1 1170 ? 135.681 158.449 176.358 1.00 77.18 1170 LEU A N 1
ATOM 6160 C CA . LEU A 1 1170 ? 136.162 157.085 176.162 1.00 77.18 1170 LEU A CA 1
ATOM 6161 C C . LEU A 1 1170 ? 136.624 156.870 174.727 1.00 77.18 1170 LEU A C 1
ATOM 6162 O O . LEU A 1 1170 ? 137.649 156.219 174.495 1.00 77.18 1170 LEU A O 1
ATOM 6167 N N . PHE A 1 1171 ? 135.909 157.431 173.747 1.00 74.58 1171 PHE A N 1
ATOM 6168 C CA . PHE A 1 1171 ? 136.416 157.350 172.379 1.00 74.58 1171 PHE A CA 1
ATOM 6169 C C . PHE A 1 1171 ? 137.734 158.103 172.225 1.00 74.58 1171 PHE A C 1
ATOM 6170 O O . PHE A 1 1171 ? 138.623 157.663 171.487 1.00 74.58 1171 PHE A O 1
ATOM 6178 N N . VAL A 1 1172 ? 137.886 159.240 172.907 1.00 70.94 1172 VAL A N 1
ATOM 6179 C CA . VAL A 1 1172 ? 139.129 160.002 172.783 1.00 70.94 1172 VAL A CA 1
ATOM 6180 C C . VAL A 1 1172 ? 140.304 159.201 173.334 1.00 70.94 1172 VAL A C 1
ATOM 6181 O O . VAL A 1 1172 ? 141.358 159.075 172.693 1.00 70.94 1172 VAL A O 1
ATOM 6185 N N . VAL A 1 1173 ? 140.134 158.632 174.529 1.00 69.60 1173 VAL A N 1
ATOM 6186 C CA . VAL A 1 1173 ? 141.214 157.844 175.115 1.00 69.60 1173 VAL A CA 1
ATOM 6187 C C . VAL A 1 1173 ? 141.453 156.584 174.296 1.00 69.60 1173 VAL A C 1
ATOM 6188 O O . VAL A 1 1173 ? 142.589 156.101 174.199 1.00 69.60 1173 VAL A O 1
ATOM 6192 N N . TRP A 1 1174 ? 140.404 156.049 173.668 1.00 68.50 1174 TRP A N 1
ATOM 6193 C CA . TRP A 1 1174 ? 140.573 154.902 172.787 1.00 68.50 1174 TRP A CA 1
ATOM 6194 C C . TRP A 1 1174 ? 141.402 155.274 171.564 1.00 68.50 1174 TRP A C 1
ATOM 6195 O O . TRP A 1 1174 ? 142.234 154.489 171.106 1.00 68.50 1174 TRP A O 1
ATOM 6206 N N . ILE A 1 1175 ? 141.191 156.478 171.024 1.00 67.06 1175 ILE A N 1
ATOM 6207 C CA . ILE A 1 1175 ? 142.014 156.952 169.910 1.00 67.06 1175 ILE A CA 1
ATOM 6208 C C . ILE A 1 1175 ? 143.466 157.107 170.345 1.00 67.06 1175 ILE A C 1
ATOM 6209 O O . ILE A 1 1175 ? 144.392 156.771 169.600 1.00 67.06 1175 ILE A O 1
ATOM 6214 N N . ILE A 1 1176 ? 143.687 157.649 171.544 1.00 68.37 1176 ILE A N 1
ATOM 6215 C CA . ILE A 1 1176 ? 145.059 157.825 172.028 1.00 68.37 1176 ILE A CA 1
ATOM 6216 C C . ILE A 1 1176 ? 145.754 156.473 172.161 1.00 68.37 1176 ILE A C 1
ATOM 6217 O O . ILE A 1 1176 ? 146.900 156.287 171.722 1.00 68.37 1176 ILE A O 1
ATOM 6222 N N . SER A 1 1177 ? 145.063 155.508 172.771 1.00 60.10 1177 SER A N 1
ATOM 6223 C CA . SER A 1 1177 ? 145.624 154.169 172.910 1.00 60.10 1177 SER A CA 1
ATOM 6224 C C . SER A 1 1177 ? 145.840 153.523 171.548 1.00 60.10 1177 SER A C 1
ATOM 6225 O O . SER A 1 1177 ? 146.837 152.825 171.334 1.00 60.10 1177 SER A O 1
ATOM 6228 N N . SER A 1 1178 ? 144.916 153.746 170.612 1.00 60.80 1178 SER A N 1
ATOM 6229 C CA . SER A 1 1178 ? 145.071 153.204 169.270 1.00 60.80 1178 SER A CA 1
ATOM 6230 C C . SER A 1 1178 ? 146.298 153.781 168.585 1.00 60.80 1178 SER A C 1
ATOM 6231 O O . SER A 1 1178 ? 147.030 153.062 167.906 1.00 60.80 1178 SER A O 1
ATOM 6234 N N . MET A 1 1179 ? 146.542 155.080 168.755 1.00 62.37 1179 MET A N 1
ATOM 6235 C CA . MET A 1 1179 ? 147.719 155.694 168.150 1.00 62.37 1179 MET A CA 1
ATOM 6236 C C . MET A 1 1179 ? 149.002 155.130 168.749 1.00 62.37 1179 MET A C 1
ATOM 6237 O O . MET A 1 1179 ? 149.944 154.782 168.023 1.00 62.37 1179 MET A O 1
ATOM 6242 N N . VAL A 1 1180 ? 149.056 155.021 170.079 1.00 59.51 1180 VAL A N 1
ATOM 6243 C CA . VAL A 1 1180 ? 150.277 154.516 170.707 1.00 59.51 1180 VAL A CA 1
ATOM 6244 C C . VAL A 1 1180 ? 150.507 153.054 170.329 1.00 59.51 1180 VAL A C 1
ATOM 6245 O O . VAL A 1 1180 ? 151.649 152.615 170.139 1.00 59.51 1180 VAL A O 1
ATOM 6249 N N . ASN A 1 1181 ? 149.430 152.286 170.161 1.00 58.20 1181 ASN A N 1
ATOM 6250 C CA . ASN A 1 1181 ? 149.604 150.881 169.815 1.00 58.20 1181 ASN A CA 1
ATOM 6251 C C . ASN A 1 1181 ? 149.838 150.689 168.322 1.00 58.20 1181 ASN A C 1
ATOM 6252 O O . ASN A 1 1181 ? 150.437 149.690 167.917 1.00 58.20 1181 ASN A O 1
ATOM 6257 N N . PHE A 1 1182 ? 149.411 151.639 167.490 1.00 60.24 1182 PHE A N 1
ATOM 6258 C CA . PHE A 1 1182 ? 149.855 151.642 166.101 1.00 60.24 1182 PHE A CA 1
ATOM 6259 C C . PHE A 1 1182 ? 151.340 151.959 166.009 1.00 60.24 1182 PHE A C 1
ATOM 6260 O O . PHE A 1 1182 ? 152.040 151.431 165.141 1.00 60.24 1182 PHE A O 1
ATOM 6268 N N . GLY A 1 1183 ? 151.842 152.815 166.899 1.00 55.65 1183 GLY A N 1
ATOM 6269 C CA . GLY A 1 1183 ? 153.286 152.973 167.007 1.00 55.65 1183 GLY A CA 1
ATOM 6270 C C . GLY A 1 1183 ? 153.970 151.686 167.436 1.00 55.65 1183 GLY A C 1
ATOM 6271 O O . GLY A 1 1183 ? 155.017 151.308 166.894 1.00 55.65 1183 GLY A O 1
ATOM 6272 N N . THR A 1 1184 ? 153.381 150.992 168.411 1.00 59.86 1184 THR A N 1
ATOM 6273 C CA . THR A 1 1184 ? 153.889 149.680 168.801 1.00 59.86 1184 THR A CA 1
ATOM 6274 C C . THR A 1 1184 ? 153.918 148.717 167.619 1.00 59.86 1184 THR A C 1
ATOM 6275 O O . THR A 1 1184 ? 154.881 147.961 167.454 1.00 59.86 1184 THR A O 1
ATOM 6279 N N . GLY A 1 1185 ? 152.871 148.727 166.795 1.00 59.05 1185 GLY A N 1
ATOM 6280 C CA . GLY A 1 1185 ? 152.864 147.889 165.607 1.00 59.05 1185 GLY A CA 1
ATOM 6281 C C . GLY A 1 1185 ? 153.905 148.314 164.589 1.00 59.05 1185 GLY A C 1
ATOM 6282 O O . GLY A 1 1185 ? 154.499 147.477 163.908 1.00 59.05 1185 GLY A O 1
ATOM 6283 N N . TYR A 1 1186 ? 154.127 149.621 164.459 1.00 67.99 1186 TYR A N 1
ATOM 6284 C CA . TYR A 1 1186 ? 155.184 150.109 163.583 1.00 67.99 1186 TYR A CA 1
ATOM 6285 C C . TYR A 1 1186 ? 156.554 149.647 164.054 1.00 67.99 1186 TYR A C 1
ATOM 6286 O O . TYR A 1 1186 ? 157.467 149.509 163.235 1.00 67.99 1186 TYR A O 1
ATOM 6295 N N . LYS A 1 1187 ? 156.717 149.401 165.354 1.00 68.33 1187 LYS A N 1
ATOM 6296 C CA . LYS A 1 1187 ? 157.935 148.734 165.817 1.00 68.33 1187 LYS A CA 1
ATOM 6297 C C . LYS A 1 1187 ? 158.095 147.374 165.141 1.00 68.33 1187 LYS A C 1
ATOM 6298 O O . LYS A 1 1187 ? 159.181 147.020 164.658 1.00 68.33 1187 LYS A O 1
ATOM 6304 N N . SER A 1 1188 ? 157.010 146.602 165.076 1.00 64.83 1188 SER A N 1
ATOM 6305 C CA . SER A 1 1188 ? 157.076 145.312 164.400 1.00 64.83 1188 SER A CA 1
ATOM 6306 C C . SER A 1 1188 ? 157.314 145.491 162.906 1.00 64.83 1188 SER A C 1
ATOM 6307 O O . SER A 1 1188 ? 158.049 144.715 162.292 1.00 64.83 1188 SER A O 1
ATOM 6310 N N . LEU A 1 1189 ? 156.704 146.514 162.309 1.00 67.61 1189 LEU A N 1
ATOM 6311 C CA . LEU A 1 1189 ? 156.985 146.840 160.910 1.00 67.61 1189 LEU A CA 1
ATOM 6312 C C . LEU A 1 1189 ? 158.471 147.097 160.694 1.00 67.61 1189 LEU A C 1
ATOM 6313 O O . LEU A 1 1189 ? 159.039 146.696 159.670 1.00 67.61 1189 LEU A O 1
ATOM 6318 N N . LYS A 1 1190 ? 159.109 147.793 161.633 1.00 76.03 1190 LYS A N 1
ATOM 6319 C CA . LYS A 1 1190 ? 160.556 147.970 161.574 1.00 76.03 1190 LYS A CA 1
ATOM 6320 C C . LYS A 1 1190 ? 161.270 146.628 161.662 1.00 76.03 1190 LYS A C 1
ATOM 6321 O O . LYS A 1 1190 ? 162.295 146.416 161.003 1.00 76.03 1190 LYS A O 1
ATOM 6327 N N . LEU A 1 1191 ? 160.749 145.714 162.482 1.00 70.97 1191 LEU A N 1
ATOM 6328 C CA . LEU A 1 1191 ? 161.320 144.368 162.531 1.00 70.97 1191 LEU A CA 1
ATOM 6329 C C . LEU A 1 1191 ? 161.200 143.661 161.183 1.00 70.97 1191 LEU A C 1
ATOM 6330 O O . LEU A 1 1191 ? 162.082 142.883 160.799 1.00 70.97 1191 LEU A O 1
ATOM 6335 N N . PHE A 1 1192 ? 160.112 143.920 160.456 1.00 74.24 1192 PHE A N 1
ATOM 6336 C CA . PHE A 1 1192 ? 159.875 143.261 159.168 1.00 74.24 1192 PHE A CA 1
ATOM 6337 C C . PHE A 1 1192 ? 161.033 143.481 158.202 1.00 74.24 1192 PHE A C 1
ATOM 6338 O O . PHE A 1 1192 ? 161.574 142.527 157.630 1.00 74.24 1192 PHE A O 1
ATOM 6346 N N . PHE A 1 1193 ? 161.432 144.738 158.013 1.00 83.36 1193 PHE A N 1
ATOM 6347 C CA . PHE A 1 1193 ? 162.493 145.070 157.068 1.00 83.36 1193 PHE A CA 1
ATOM 6348 C C . PHE A 1 1193 ? 163.814 144.428 157.469 1.00 83.36 1193 PHE A C 1
ATOM 6349 O O . PHE A 1 1193 ? 164.584 143.994 156.607 1.00 83.36 1193 PHE A O 1
ATOM 6357 N N . ARG A 1 1194 ? 164.095 144.379 158.769 1.00 74.06 1194 ARG A N 1
ATOM 6358 C CA . ARG A 1 1194 ? 165.320 143.754 159.248 1.00 74.06 1194 ARG A CA 1
ATOM 6359 C C . ARG A 1 1194 ? 165.312 142.259 158.956 1.00 74.06 1194 ARG A C 1
ATOM 6360 O O . ARG A 1 1194 ? 166.357 141.675 158.651 1.00 74.06 1194 ARG A O 1
ATOM 6368 N N . ASN A 1 1195 ? 164.143 141.632 159.047 1.00 67.82 1195 ASN A N 1
ATOM 6369 C CA . ASN A 1 1195 ? 164.021 140.195 158.853 1.00 67.82 1195 ASN A CA 1
ATOM 6370 C C . ASN A 1 1195 ? 163.350 139.816 157.539 1.00 67.82 1195 ASN A C 1
ATOM 6371 O O . ASN A 1 1195 ? 162.823 138.705 157.431 1.00 67.82 1195 ASN A O 1
ATOM 6376 N N . ARG A 1 1196 ? 163.353 140.705 156.542 1.00 77.04 1196 ARG A N 1
ATOM 6377 C CA . ARG A 1 1196 ? 162.701 140.395 155.273 1.00 77.04 1196 ARG A CA 1
ATOM 6378 C C . ARG A 1 1196 ? 163.380 139.243 154.539 1.00 77.04 1196 ARG A C 1
ATOM 6379 O O . ARG A 1 1196 ? 162.698 138.380 153.976 1.00 77.04 1196 ARG A O 1
ATOM 6387 N N . ASN A 1 1197 ? 164.712 139.206 154.533 1.00 72.83 1197 ASN A N 1
ATOM 6388 C CA . ASN A 1 1197 ? 165.450 138.193 153.787 1.00 72.83 1197 ASN A CA 1
ATOM 6389 C C . ASN A 1 1197 ? 165.859 136.995 154.632 1.00 72.83 1197 ASN A C 1
ATOM 6390 O O . ASN A 1 1197 ? 166.524 136.092 154.112 1.00 72.83 1197 ASN A O 1
ATOM 6395 N N . THR A 1 1198 ? 165.487 136.960 155.908 1.00 64.95 1198 THR A N 1
ATOM 6396 C CA . THR A 1 1198 ? 165.879 135.852 156.766 1.00 64.95 1198 THR A CA 1
ATOM 6397 C C . THR A 1 1198 ? 165.179 134.568 156.337 1.00 64.95 1198 THR A C 1
ATOM 6398 O O . THR A 1 1198 ? 164.187 134.588 155.604 1.00 64.95 1198 THR A O 1
ATOM 6402 N N . SER A 1 1199 ? 165.713 133.441 156.800 1.00 53.09 1199 SER A N 1
ATOM 6403 C CA . SER A 1 1199 ? 165.154 132.147 156.443 1.00 53.09 1199 SER A CA 1
ATOM 6404 C C . SER A 1 1199 ? 163.763 131.982 157.046 1.00 53.09 1199 SER A C 1
ATOM 6405 O O . SER A 1 1199 ? 163.347 132.728 157.937 1.00 53.09 1199 SER A O 1
ATOM 6408 N N . LYS A 1 1200 ? 163.038 130.979 156.545 1.00 47.40 1200 LYS A N 1
ATOM 6409 C CA . LYS A 1 1200 ? 161.670 130.758 156.998 1.00 47.40 1200 LYS A CA 1
ATOM 6410 C C . LYS A 1 1200 ? 161.618 130.454 158.488 1.00 47.40 1200 LYS A C 1
ATOM 6411 O O . LYS A 1 1200 ? 160.755 130.972 159.204 1.00 47.40 1200 LYS A O 1
ATOM 6417 N N . LEU A 1 1201 ? 162.531 129.612 158.975 1.00 53.47 1201 LEU A N 1
ATOM 6418 C CA . LEU A 1 1201 ? 162.534 129.280 160.396 1.00 53.47 1201 LEU A CA 1
ATOM 6419 C C . LEU A 1 1201 ? 162.840 130.510 161.244 1.00 53.47 1201 LEU A C 1
ATOM 6420 O O . LEU A 1 1201 ? 162.176 130.759 162.257 1.00 53.47 1201 LEU A O 1
ATOM 6425 N N . ASN A 1 1202 ? 163.829 131.306 160.829 1.00 52.85 1202 ASN A N 1
ATOM 6426 C CA . ASN A 1 1202 ? 164.164 132.517 161.565 1.00 52.85 1202 ASN A CA 1
ATOM 6427 C C . ASN A 1 1202 ? 163.006 133.511 161.529 1.00 52.85 1202 ASN A C 1
ATOM 6428 O O . ASN A 1 1202 ? 162.670 134.129 162.545 1.00 52.85 1202 ASN A O 1
ATOM 6433 N N . PHE A 1 1203 ? 162.386 133.672 160.358 1.00 54.91 1203 PHE A N 1
ATOM 6434 C CA . PHE A 1 1203 ? 161.233 134.557 160.234 1.00 54.91 1203 PHE A CA 1
ATOM 6435 C C . PHE A 1 1203 ? 160.115 134.135 161.176 1.00 54.91 1203 PHE A C 1
ATOM 6436 O O . PHE A 1 1203 ? 159.565 134.960 161.916 1.00 54.91 1203 PHE A O 1
ATOM 6444 N N . LEU A 1 1204 ? 159.767 132.847 161.162 1.00 55.42 1204 LEU A N 1
ATOM 6445 C CA . LEU A 1 1204 ? 158.668 132.363 161.990 1.00 55.42 1204 LEU A CA 1
ATOM 6446 C C . LEU A 1 1204 ? 158.989 132.522 163.469 1.00 55.42 1204 LEU A C 1
ATOM 6447 O O . LEU A 1 1204 ? 158.135 132.941 164.256 1.00 55.42 1204 LEU A O 1
ATOM 6452 N N . LYS A 1 1205 ? 160.221 132.193 163.870 1.00 58.59 1205 LYS A N 1
ATOM 6453 C CA . LYS A 1 1205 ? 160.589 132.312 165.277 1.00 58.59 1205 LYS A CA 1
ATOM 6454 C C . LYS A 1 1205 ? 160.574 133.764 165.735 1.00 58.59 1205 LYS A C 1
ATOM 6455 O O . LYS A 1 1205 ? 160.068 134.074 166.820 1.00 58.59 1205 LYS A O 1
ATOM 6461 N N . THR A 1 1206 ? 161.120 134.670 164.921 1.00 57.12 1206 THR A N 1
ATOM 6462 C CA . THR A 1 1206 ? 161.115 136.086 165.271 1.00 57.12 1206 THR A CA 1
ATOM 6463 C C . THR A 1 1206 ? 159.692 136.613 165.377 1.00 57.12 1206 THR A C 1
ATOM 6464 O O . THR A 1 1206 ? 159.347 137.325 166.329 1.00 57.12 1206 THR A O 1
ATOM 6468 N N . MET A 1 1207 ? 158.845 136.254 164.410 1.00 60.05 1207 MET A N 1
ATOM 6469 C CA . MET A 1 1207 ? 157.466 136.721 164.421 1.00 60.05 1207 MET A CA 1
ATOM 6470 C C . MET A 1 1207 ? 156.722 136.188 165.630 1.00 60.05 1207 MET A C 1
ATOM 6471 O O . MET A 1 1207 ? 155.974 136.923 166.283 1.00 60.05 1207 MET A O 1
ATOM 6476 N N . ALA A 1 1208 ? 156.937 134.913 165.957 1.00 59.10 1208 ALA A N 1
ATOM 6477 C CA . ALA A 1 1208 ? 156.272 134.311 167.105 1.00 59.10 1208 ALA A CA 1
ATOM 6478 C C . ALA A 1 1208 ? 156.719 134.964 168.405 1.00 59.10 1208 ALA A C 1
ATOM 6479 O O . ALA A 1 1208 ? 155.894 135.262 169.272 1.00 59.10 1208 ALA A O 1
ATOM 6481 N N . LEU A 1 1209 ? 158.025 135.194 168.562 1.00 65.54 1209 LEU A N 1
ATOM 6482 C CA . LEU A 1 1209 ? 158.515 135.818 169.788 1.00 65.54 1209 LEU A CA 1
ATOM 6483 C C . LEU A 1 1209 ? 157.977 137.235 169.936 1.00 65.54 1209 LEU A C 1
ATOM 6484 O O . LEU A 1 1209 ? 157.529 137.633 171.019 1.00 65.54 1209 LEU A O 1
ATOM 6489 N N . GLU A 1 1210 ? 158.007 138.014 168.851 1.00 68.16 1210 GLU A N 1
ATOM 6490 C CA . GLU A 1 1210 ? 157.499 139.379 168.914 1.00 68.16 1210 GLU A CA 1
ATO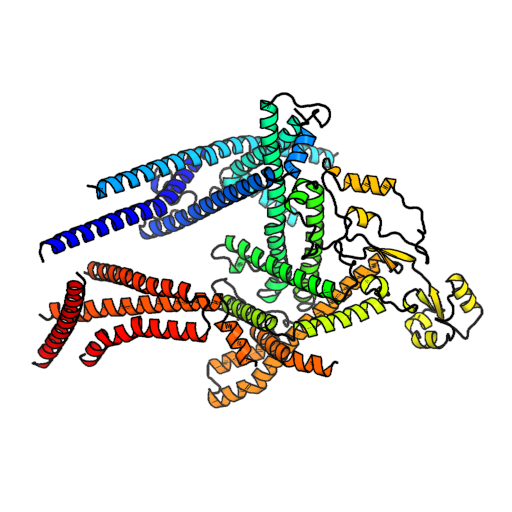M 6491 C C . GLU A 1 1210 ? 156.011 139.388 169.249 1.00 68.16 1210 GLU A C 1
ATOM 6492 O O . GLU A 1 1210 ? 155.568 140.140 170.131 1.00 68.16 1210 GLU A O 1
ATOM 6498 N N . LEU A 1 1211 ? 155.227 138.556 168.558 1.00 65.53 1211 LEU A N 1
ATOM 6499 C CA . LEU A 1 1211 ? 153.798 138.490 168.830 1.00 65.53 1211 LEU A CA 1
ATOM 6500 C C . LEU A 1 1211 ? 153.545 138.078 170.268 1.00 65.53 1211 LEU A C 1
ATOM 6501 O O . LEU A 1 1211 ? 152.746 138.703 170.965 1.00 65.53 1211 LEU A O 1
ATOM 6506 N N . PHE A 1 1212 ? 154.241 137.044 170.741 1.00 74.18 1212 PHE A N 1
ATOM 6507 C CA . PHE A 1 1212 ? 154.045 136.581 172.108 1.00 74.18 1212 PHE A CA 1
ATOM 6508 C C . PHE A 1 1212 ? 154.312 137.698 173.103 1.00 74.18 1212 PHE A C 1
ATOM 6509 O O . PHE A 1 1212 ? 153.436 138.044 173.905 1.00 74.18 1212 PHE A O 1
ATOM 6517 N N . LYS A 1 1213 ? 155.487 138.331 172.999 1.00 72.64 1213 LYS A N 1
ATOM 6518 C CA . LYS A 1 1213 ? 155.906 139.310 173.997 1.00 72.64 1213 LYS A CA 1
ATOM 6519 C C . LYS A 1 1213 ? 155.020 140.548 173.993 1.00 72.64 1213 LYS A C 1
ATOM 6520 O O . LYS A 1 1213 ? 154.614 141.027 175.058 1.00 72.64 1213 LYS A O 1
ATOM 6526 N N . GLN A 1 1214 ? 154.717 141.100 172.819 1.00 71.70 1214 GLN A N 1
ATOM 6527 C CA . GLN A 1 1214 ? 153.947 142.337 172.759 1.00 71.70 1214 GLN A CA 1
ATOM 6528 C C . GLN A 1 1214 ? 152.448 142.071 172.650 1.00 71.70 1214 GLN A C 1
ATOM 6529 O O . GLN A 1 1214 ? 151.650 142.999 172.505 1.00 71.70 1214 GLN A O 1
ATOM 6535 N N . GLY A 1 1215 ? 152.062 140.800 172.712 1.00 73.46 1215 GLY A N 1
ATOM 6536 C CA . GLY A 1 1215 ? 150.687 140.356 172.733 1.00 73.46 1215 GLY A CA 1
ATOM 6537 C C . GLY A 1 1215 ? 150.336 139.679 174.037 1.00 73.46 1215 GLY A C 1
ATOM 6538 O O . GLY A 1 1215 ? 149.880 140.316 174.988 1.00 73.46 1215 GLY A O 1
ATOM 6539 N N . PHE A 1 1216 ? 150.519 138.357 174.060 1.00 81.74 1216 PHE A N 1
ATOM 6540 C CA . PHE A 1 1216 ? 149.999 137.548 175.156 1.00 81.74 1216 PHE A CA 1
ATOM 6541 C C . PHE A 1 1216 ? 150.692 137.873 176.472 1.00 81.74 1216 PHE A C 1
ATOM 6542 O O . PHE A 1 1216 ? 150.114 137.681 177.545 1.00 81.74 1216 PHE A O 1
ATOM 6550 N N . LEU A 1 1217 ? 151.930 138.365 176.419 1.00 79.07 1217 LEU A N 1
ATOM 6551 C CA . LEU A 1 1217 ? 152.567 138.816 177.651 1.00 79.07 1217 LEU A CA 1
ATOM 6552 C C . LEU A 1 1217 ? 151.826 140.015 178.231 1.00 79.07 1217 LEU A C 1
ATOM 6553 O O . LEU A 1 1217 ? 151.523 140.045 179.428 1.00 79.07 1217 LEU A O 1
ATOM 6558 N N . HIS A 1 1218 ? 151.500 140.998 177.388 1.00 82.60 1218 HIS A N 1
ATOM 6559 C CA . HIS A 1 1218 ? 150.690 142.130 177.831 1.00 82.60 1218 HIS A CA 1
ATOM 6560 C C . HIS A 1 1218 ? 149.324 141.655 178.307 1.00 82.60 1218 HIS A C 1
ATOM 6561 O O . HIS A 1 1218 ? 148.766 142.178 179.279 1.00 82.60 1218 HIS A O 1
ATOM 6568 N N . MET A 1 1219 ? 148.774 140.663 177.611 1.00 82.12 1219 MET A N 1
ATOM 6569 C CA . MET A 1 1219 ? 147.522 140.022 178.014 1.00 82.12 1219 MET A CA 1
ATOM 6570 C C . MET A 1 1219 ? 147.612 139.512 179.447 1.00 82.12 1219 MET A C 1
ATOM 6571 O O . MET A 1 1219 ? 146.742 139.802 180.276 1.00 82.12 1219 MET A O 1
ATOM 6576 N N . VAL A 1 1220 ? 148.674 138.766 179.756 1.00 81.05 1220 VAL A N 1
ATOM 6577 C CA . VAL A 1 1220 ? 148.805 138.113 181.056 1.00 81.05 1220 VAL A CA 1
ATOM 6578 C C . VAL A 1 1220 ? 149.089 139.130 182.155 1.00 81.05 1220 VAL A C 1
ATOM 6579 O O . VAL A 1 1220 ? 148.540 139.035 183.259 1.00 81.05 1220 VAL A O 1
ATOM 6583 N N . ILE A 1 1221 ? 149.955 140.110 181.880 1.00 80.23 1221 ILE A N 1
ATOM 6584 C CA . ILE A 1 1221 ? 150.394 141.026 182.933 1.00 80.23 1221 ILE A CA 1
ATOM 6585 C C . ILE A 1 1221 ? 149.216 141.783 183.528 1.00 80.23 1221 ILE A C 1
ATOM 6586 O O . ILE A 1 1221 ? 149.142 141.985 184.746 1.00 80.23 1221 ILE A O 1
ATOM 6591 N N . TYR A 1 1222 ? 148.269 142.202 182.692 1.00 79.44 1222 TYR A N 1
ATOM 6592 C CA . TYR A 1 1222 ? 147.197 143.087 183.132 1.00 79.44 1222 TYR A CA 1
ATOM 6593 C C . TYR A 1 1222 ? 145.856 142.366 183.195 1.00 79.44 1222 TYR A C 1
ATOM 6594 O O . TYR A 1 1222 ? 145.213 142.355 184.246 1.00 79.44 1222 TYR A O 1
ATOM 6603 N N . VAL A 1 1223 ? 145.413 141.752 182.098 1.00 75.19 1223 VAL A N 1
ATOM 6604 C CA . VAL A 1 1223 ? 144.018 141.326 182.003 1.00 75.19 1223 VAL A CA 1
ATOM 6605 C C . VAL A 1 1223 ? 143.764 140.078 182.842 1.00 75.19 1223 VAL A C 1
ATOM 6606 O O . VAL A 1 1223 ? 142.774 140.000 183.573 1.00 75.19 1223 VAL A O 1
ATOM 6610 N N . LEU A 1 1224 ? 144.646 139.081 182.741 1.00 73.19 1224 LEU A N 1
ATOM 6611 C CA . LEU A 1 1224 ? 144.392 137.790 183.385 1.00 73.19 1224 LEU A CA 1
ATOM 6612 C C . LEU A 1 1224 ? 144.212 137.870 184.899 1.00 73.19 1224 LEU A C 1
ATOM 6613 O O . LEU A 1 1224 ? 143.320 137.178 185.425 1.00 73.19 1224 LEU A O 1
ATOM 6618 N N . PRO A 1 1225 ? 145.024 138.617 185.659 1.00 70.61 1225 PRO A N 1
ATOM 6619 C CA . PRO A 1 1225 ? 144.719 138.749 187.094 1.00 70.61 1225 PRO A CA 1
ATOM 6620 C C . PRO A 1 1225 ? 143.336 139.321 187.336 1.00 70.61 1225 PRO A C 1
ATOM 6621 O O . PRO A 1 1225 ? 142.635 138.889 188.259 1.00 70.61 1225 PRO A O 1
ATOM 6625 N N . ILE A 1 1226 ? 142.916 140.274 186.503 1.00 69.42 1226 ILE A N 1
ATOM 6626 C CA . ILE A 1 1226 ? 141.575 140.832 186.629 1.00 69.42 1226 ILE A CA 1
ATOM 6627 C C . ILE A 1 1226 ? 140.530 139.777 186.292 1.00 69.42 1226 ILE A C 1
ATOM 6628 O O . ILE A 1 1226 ? 139.454 139.738 186.894 1.00 69.42 1226 ILE A O 1
ATOM 6633 N N . ILE A 1 1227 ? 140.834 138.903 185.330 1.00 70.27 1227 ILE A N 1
ATOM 6634 C CA . ILE A 1 1227 ? 139.918 137.820 184.973 1.00 70.27 1227 ILE A CA 1
ATOM 6635 C C . ILE A 1 1227 ? 139.695 136.914 186.174 1.00 70.27 1227 ILE A C 1
ATOM 6636 O O . ILE A 1 1227 ? 138.558 136.584 186.531 1.00 70.27 1227 ILE A O 1
ATOM 6641 N N . ILE A 1 1228 ? 140.790 136.504 186.816 1.00 72.82 1228 ILE A N 1
ATOM 6642 C CA . ILE A 1 1228 ? 140.688 135.623 187.980 1.00 72.82 1228 ILE A CA 1
ATOM 6643 C C . ILE A 1 1228 ? 139.949 136.324 189.114 1.00 72.82 1228 ILE A C 1
ATOM 6644 O O . ILE A 1 1228 ? 139.083 135.740 189.783 1.00 72.82 1228 ILE A O 1
ATOM 6649 N N . LEU A 1 1229 ? 140.285 137.594 189.345 1.00 74.47 1229 LEU A N 1
ATOM 6650 C CA . LEU A 1 1229 ? 139.704 138.329 190.461 1.00 74.47 1229 LEU A CA 1
ATOM 6651 C C . LEU A 1 1229 ? 138.216 138.574 190.235 1.00 74.47 1229 LEU A C 1
ATOM 6652 O O . LEU A 1 1229 ? 137.433 138.626 191.187 1.00 74.47 1229 LEU A O 1
ATOM 6657 N N . SER A 1 1230 ? 137.805 138.716 188.972 1.00 75.27 1230 SER A N 1
ATOM 6658 C CA . SER A 1 1230 ? 136.388 138.872 188.662 1.00 75.27 1230 SER A CA 1
ATOM 6659 C C . SER A 1 1230 ? 135.654 137.541 188.753 1.00 75.27 1230 SER A C 1
ATOM 6660 O O . SER A 1 1230 ? 134.495 137.492 189.180 1.00 75.27 1230 SER A O 1
ATOM 6663 N N . THR A 1 1264 ? 129.718 143.518 201.568 1.00 89.70 1264 THR A N 1
ATOM 6664 C CA . THR A 1 1264 ? 130.580 142.763 202.459 1.00 89.70 1264 THR A CA 1
ATOM 6665 C C . THR A 1 1264 ? 132.049 143.017 202.122 1.00 89.70 1264 THR A C 1
ATOM 6666 O O . THR A 1 1264 ? 132.392 143.855 201.282 1.00 89.70 1264 THR A O 1
ATOM 6670 N N . ARG A 1 1265 ? 132.926 142.273 202.799 1.00 87.30 1265 ARG A N 1
ATOM 6671 C CA . ARG A 1 1265 ? 134.359 142.526 202.684 1.00 87.30 1265 ARG A CA 1
ATOM 6672 C C . ARG A 1 1265 ? 134.910 142.165 201.311 1.00 87.30 1265 ARG A C 1
ATOM 6673 O O . ARG A 1 1265 ? 135.956 142.686 200.911 1.00 87.30 1265 ARG A O 1
ATOM 6681 N N . MET A 1 1266 ? 134.234 141.278 200.576 1.00 84.12 1266 MET A N 1
ATOM 6682 C CA . MET A 1 1266 ? 134.793 140.802 199.312 1.00 84.12 1266 MET A CA 1
ATOM 6683 C C . MET A 1 1266 ? 134.788 141.893 198.244 1.00 84.12 1266 MET A C 1
ATOM 6684 O O . MET A 1 1266 ? 135.703 141.958 197.415 1.00 84.12 1266 MET A O 1
ATOM 6689 N N . GLN A 1 1267 ? 133.781 142.771 198.257 1.00 85.75 1267 GLN A N 1
ATOM 6690 C CA . GLN A 1 1267 ? 133.790 143.918 197.351 1.00 85.75 1267 GLN A CA 1
ATOM 6691 C C . GLN A 1 1267 ? 135.013 144.794 197.596 1.00 85.75 1267 GLN A C 1
ATOM 6692 O O . GLN A 1 1267 ? 135.745 145.154 196.660 1.00 85.75 1267 GLN A O 1
ATOM 6698 N N . ASP A 1 1268 ? 135.249 145.140 198.864 1.00 85.97 1268 ASP A N 1
ATOM 6699 C CA . ASP A 1 1268 ? 136.389 145.978 199.212 1.00 85.97 1268 ASP A CA 1
ATOM 6700 C C . ASP A 1 1268 ? 137.698 145.290 198.860 1.00 85.97 1268 ASP A C 1
ATOM 6701 O O . ASP A 1 1268 ? 138.630 145.933 198.369 1.00 85.97 1268 ASP A O 1
ATOM 6706 N N . ILE A 1 1269 ? 137.785 143.981 199.104 1.00 81.78 1269 ILE A N 1
ATOM 6707 C CA . ILE A 1 1269 ? 138.998 143.237 198.777 1.00 81.78 1269 ILE A CA 1
ATOM 6708 C C . ILE A 1 1269 ? 139.264 143.289 197.279 1.00 81.78 1269 ILE A C 1
ATOM 6709 O O . ILE A 1 1269 ? 140.383 143.580 196.842 1.00 81.78 1269 ILE A O 1
ATOM 6714 N N . TYR A 1 1270 ? 138.237 143.018 196.471 1.00 81.43 1270 TYR A N 1
ATOM 6715 C CA . TYR A 1 1270 ? 138.390 143.067 195.022 1.00 81.43 1270 TYR A CA 1
ATOM 6716 C C . TYR A 1 1270 ? 138.903 144.431 194.577 1.00 81.43 1270 TYR A C 1
ATOM 6717 O O . TYR A 1 1270 ? 139.909 144.538 193.859 1.00 81.43 1270 TYR A O 1
ATOM 6726 N N . PHE A 1 1271 ? 138.212 145.493 194.998 1.00 81.93 1271 PHE A N 1
ATOM 6727 C CA . PHE A 1 1271 ? 138.541 146.818 194.487 1.00 81.93 1271 PHE A CA 1
ATOM 6728 C C . PHE A 1 1271 ? 139.901 147.285 194.989 1.00 81.93 1271 PHE A C 1
ATOM 6729 O O . PHE A 1 1271 ? 140.679 147.872 194.229 1.00 81.93 1271 PHE A O 1
ATOM 6737 N N . GLY A 1 1272 ? 140.215 147.023 196.256 1.00 70.36 1272 GLY A N 1
ATOM 6738 C CA . GLY A 1 1272 ? 141.508 147.365 196.803 1.00 70.36 1272 GLY A CA 1
ATOM 6739 C C . GLY A 1 1272 ? 142.638 146.624 196.125 1.00 70.36 1272 GLY A C 1
ATOM 6740 O O . GLY A 1 1272 ? 143.689 147.209 195.867 1.00 70.36 1272 GLY A O 1
ATOM 6741 N N . LEU A 1 1273 ? 142.439 145.339 195.824 1.00 72.72 1273 LEU A N 1
ATOM 6742 C CA . LEU A 1 1273 ? 143.466 144.568 195.136 1.00 72.72 1273 LEU A CA 1
ATOM 6743 C C . LEU A 1 1273 ? 143.707 145.106 193.731 1.00 72.72 1273 LEU A C 1
ATOM 6744 O O . LEU A 1 1273 ? 144.854 145.225 193.282 1.00 72.72 1273 LEU A O 1
ATOM 6749 N N . LEU A 1 1274 ? 142.628 145.432 193.014 1.00 69.76 1274 LEU A N 1
ATOM 6750 C CA . LEU A 1 1274 ? 142.794 145.967 191.666 1.00 69.76 1274 LEU A CA 1
ATOM 6751 C C . LEU A 1 1274 ? 143.481 147.331 191.702 1.00 69.76 1274 LEU A C 1
ATOM 6752 O O . LEU A 1 1274 ? 144.372 147.618 190.890 1.00 69.76 1274 LEU A O 1
ATOM 6757 N N . ILE A 1 1275 ? 143.096 148.175 192.664 1.00 69.22 1275 ILE A N 1
ATOM 6758 C CA . ILE A 1 1275 ? 143.755 149.466 192.832 1.00 69.22 1275 ILE A CA 1
ATOM 6759 C C . ILE A 1 1275 ? 145.232 149.272 193.141 1.00 69.22 1275 ILE A C 1
ATOM 6760 O O . ILE A 1 1275 ? 146.092 149.972 192.596 1.00 69.22 1275 ILE A O 1
ATOM 6765 N N . ALA A 1 1276 ? 145.549 148.319 194.020 1.00 68.86 1276 ALA A N 1
ATOM 6766 C CA . ALA A 1 1276 ? 146.935 148.085 194.404 1.00 68.86 1276 ALA A CA 1
ATOM 6767 C C . ALA A 1 1276 ? 147.767 147.605 193.224 1.00 68.86 1276 ALA A C 1
ATOM 6768 O O . ALA A 1 1276 ? 148.903 148.052 193.042 1.00 68.86 1276 ALA A O 1
ATOM 6770 N N . LEU A 1 1277 ? 147.228 146.693 192.413 1.00 72.24 1277 LEU A N 1
ATOM 6771 C CA . LEU A 1 1277 ? 147.991 146.198 191.271 1.00 72.24 1277 LEU A CA 1
ATOM 6772 C C . LEU A 1 1277 ? 148.197 147.298 190.234 1.00 72.24 1277 LEU A C 1
ATOM 6773 O O . LEU A 1 1277 ? 149.290 147.443 189.668 1.00 72.24 1277 LEU A O 1
ATOM 6778 N N . GLU A 1 1278 ? 147.158 148.103 189.984 1.00 75.36 1278 GLU A N 1
ATOM 6779 C CA . GLU A 1 1278 ? 147.315 149.218 189.055 1.00 75.36 1278 GLU A CA 1
ATOM 6780 C C . GLU A 1 1278 ? 148.349 150.212 189.568 1.00 75.36 1278 GLU A C 1
ATOM 6781 O O . GLU A 1 1278 ? 149.184 150.709 188.800 1.00 75.36 1278 GLU A O 1
ATOM 6787 N N . SER A 1 1279 ? 148.312 150.506 190.869 1.00 77.51 1279 SER A N 1
ATOM 6788 C CA . SER A 1 1279 ? 149.271 151.431 191.459 1.00 77.51 1279 SER A CA 1
ATOM 6789 C C . SER A 1 1279 ? 150.684 150.874 191.382 1.00 77.51 1279 SER A C 1
ATOM 6790 O O . SER A 1 1279 ? 151.642 151.618 191.161 1.00 77.51 1279 SER A O 1
ATOM 6793 N N . PHE A 1 1280 ? 150.836 149.563 191.577 1.00 81.99 1280 PHE A N 1
ATOM 6794 C CA . PHE A 1 1280 ? 152.157 148.952 191.481 1.00 81.99 1280 PHE A CA 1
ATOM 6795 C C . PHE A 1 1280 ? 152.705 149.043 190.063 1.00 81.99 1280 PHE A C 1
ATOM 6796 O O . PHE A 1 1280 ? 153.886 149.349 189.866 1.00 81.99 1280 PHE A O 1
ATOM 6804 N N . THR A 1 1281 ? 151.863 148.777 189.060 1.00 81.81 1281 THR A N 1
ATOM 6805 C CA . THR A 1 1281 ? 152.316 148.921 187.678 1.00 81.81 1281 THR A CA 1
ATOM 6806 C C . THR A 1 1281 ? 152.693 150.365 187.367 1.00 81.81 1281 THR A C 1
ATOM 6807 O O . THR A 1 1281 ? 153.727 150.622 186.732 1.00 81.81 1281 THR A O 1
ATOM 6811 N N . PHE A 1 1282 ? 151.873 151.319 187.815 1.00 90.99 1282 PHE A N 1
ATOM 6812 C CA . PHE A 1 1282 ? 152.178 152.727 187.587 1.00 90.99 1282 PHE A CA 1
ATOM 6813 C C . PHE A 1 1282 ? 153.481 153.122 188.271 1.00 90.99 1282 PHE A C 1
ATOM 6814 O O . PHE A 1 1282 ? 154.301 153.850 187.701 1.00 90.99 1282 PHE A O 1
ATOM 6822 N N . PHE A 1 1283 ? 153.685 152.649 189.502 1.00 84.39 1283 PHE A N 1
ATOM 6823 C CA . PHE A 1 1283 ? 154.901 152.965 190.239 1.00 84.39 1283 PHE A CA 1
ATOM 6824 C C . PHE A 1 1283 ? 156.126 152.369 189.563 1.00 84.39 1283 PHE A C 1
ATOM 6825 O O . PHE A 1 1283 ? 157.177 153.011 189.497 1.00 84.39 1283 PHE A O 1
ATOM 6833 N N . PHE A 1 1284 ? 156.015 151.137 189.062 1.00 87.51 1284 PHE A N 1
ATOM 6834 C CA . PHE A 1 1284 ? 157.136 150.521 188.360 1.00 87.51 1284 PHE A CA 1
ATOM 6835 C C . PHE A 1 1284 ? 157.481 151.294 187.092 1.00 87.51 1284 PHE A C 1
ATOM 6836 O O . PHE A 1 1284 ? 158.658 151.554 186.807 1.00 87.51 1284 PHE A O 1
ATOM 6844 N N . GLN A 1 1285 ? 156.460 151.674 186.317 1.00 85.61 1285 GLN A N 1
ATOM 6845 C CA . GLN A 1 1285 ? 156.713 152.445 185.103 1.00 85.61 1285 GLN A CA 1
ATOM 6846 C C . GLN A 1 1285 ? 157.343 153.794 185.428 1.00 85.61 1285 GLN A C 1
ATOM 6847 O O . GLN A 1 1285 ? 158.301 154.217 184.766 1.00 85.61 1285 GLN A O 1
ATOM 6853 N N . ALA A 1 1286 ? 156.825 154.477 186.452 1.00 83.53 1286 ALA A N 1
ATOM 6854 C CA . ALA A 1 1286 ? 157.376 155.768 186.843 1.00 83.53 1286 ALA A CA 1
ATOM 6855 C C . ALA A 1 1286 ? 158.805 155.627 187.344 1.00 83.53 1286 ALA A C 1
ATOM 6856 O O . ALA A 1 1286 ? 159.650 156.484 187.073 1.00 83.53 1286 ALA A O 1
ATOM 6858 N N . THR A 1 1287 ? 159.094 154.554 188.083 1.00 86.55 1287 THR A N 1
ATOM 6859 C CA . THR A 1 1287 ? 160.448 154.329 188.574 1.00 86.55 1287 THR A CA 1
ATOM 6860 C C . THR A 1 1287 ? 161.418 154.084 187.426 1.00 86.55 1287 THR A C 1
ATOM 6861 O O . THR A 1 1287 ? 162.534 154.612 187.428 1.00 86.55 1287 THR A O 1
ATOM 6865 N N . VAL A 1 1288 ? 161.011 153.287 186.435 1.00 84.54 1288 VAL A N 1
ATOM 6866 C CA . VAL A 1 1288 ? 161.879 153.046 185.284 1.00 84.54 1288 VAL A CA 1
ATOM 6867 C C . VAL A 1 1288 ? 162.125 154.343 184.520 1.00 84.54 1288 VAL A C 1
ATOM 6868 O O . VAL A 1 1288 ? 163.265 154.657 184.139 1.00 84.54 1288 VAL A O 1
ATOM 6872 N N . LEU A 1 1289 ? 161.061 155.119 184.290 1.00 85.62 1289 LEU A N 1
ATOM 6873 C CA . LEU A 1 1289 ? 161.214 156.394 183.597 1.00 85.62 1289 LEU A CA 1
ATOM 6874 C C . LEU A 1 1289 ? 162.111 157.344 184.380 1.00 85.62 1289 LEU A C 1
ATOM 6875 O O . LEU A 1 1289 ? 162.936 158.050 183.792 1.00 85.62 1289 LEU A O 1
ATOM 6880 N N . PHE A 1 1290 ? 161.969 157.370 185.707 1.00 92.04 1290 PHE A N 1
ATOM 6881 C CA . PHE A 1 1290 ? 162.787 158.252 186.529 1.00 92.04 1290 PHE A CA 1
ATOM 6882 C C . PHE A 1 1290 ? 164.244 157.809 186.538 1.00 92.04 1290 PHE A C 1
ATOM 6883 O O . PHE A 1 1290 ? 165.148 158.645 186.578 1.00 92.04 1290 PHE A O 1
ATOM 6891 N N . ILE A 1 1291 ? 164.492 156.499 186.510 1.00 91.89 1291 ILE A N 1
ATOM 6892 C CA . ILE A 1 1291 ? 165.866 156.008 186.438 1.00 91.89 1291 ILE A CA 1
ATOM 6893 C C . ILE A 1 1291 ? 166.510 156.420 185.120 1.00 91.89 1291 ILE A C 1
ATOM 6894 O O . ILE A 1 1291 ? 167.657 156.886 185.090 1.00 91.89 1291 ILE A O 1
ATOM 6899 N N . GLN A 1 1292 ? 165.781 156.262 184.012 1.00 89.61 1292 GLN A N 1
ATOM 6900 C CA . GLN A 1 1292 ? 166.310 156.701 182.722 1.00 89.61 1292 GLN A CA 1
ATOM 6901 C C . GLN A 1 1292 ? 166.547 158.208 182.713 1.00 89.61 1292 GLN A C 1
ATOM 6902 O O . GLN A 1 1292 ? 167.577 158.689 182.216 1.00 89.61 1292 GLN A O 1
ATOM 6908 N N . TRP A 1 1293 ? 165.603 158.967 183.273 1.00 91.99 1293 TRP A N 1
ATOM 6909 C CA . TRP A 1 1293 ? 165.740 160.416 183.347 1.00 91.99 1293 TRP A CA 1
ATOM 6910 C C . TRP A 1 1293 ? 166.950 160.810 184.182 1.00 91.99 1293 TRP A C 1
ATOM 6911 O O . TRP A 1 1293 ? 167.662 161.758 183.848 1.00 91.99 1293 TRP A O 1
#

Secondary structure (DSSP, 8-state):
-HHHHHHHHHHHHHHHHHHHHHHHHHHIIIIIHHHHHHHHHHHHHHHHHSS-SSSS-HHHHHHT-S-S-SS----HHHHHHHHHHHHHHHHHHHHHHHHHHHHHHHHHHHHHH-HHHHHHHHHHH----HHHHHHHHHHHHHHHHHHHHHHHHIIIIIHHHHHHHHHHHHHHHHHHHHHHHHHHHHH---HHHHHHHHHHHHHHHHHTT---S-HHHHHHHHHHHHHHHHHHHHHHHHHHHSS--SSS----HHHHHHHHHHHHHHHHHHHHHHHHIIIIIHHHHHHHHHIIIIIHHHHS-SS-S-SHHHHT-SSTTHHHHHHHHHHHHHHHHHHHHHHHIIIIIS-TTTT-SSPPSS-SS--HHHHHHHS-HHHHHHHHHHHHHHHHIIIIIIIIIIIIIITTTTS---TTS--GGG---STTSHHHHHHHHHHHHHHHHHHH-SSHHHHHHHHHHHHHHHHHHHHT-IIIIIS---GGGGEEEEESSHIIIIITHHHHHHH-SSTTTS---HHHHHHHHHH-SS--EEEEE--EEEEEESSS---HHHHTTS--EE-TTS-BSS---HHHHHHHHHHHS-TTTTT-----TT--EEEEEE-SSHHHHHHHHHHHHHHHHHHHHHHHHHHHHHHHHHHTTTTHHHHHHHHT-SS-HHHHHHHHHHHHHTTS--HHHHHHHHHHHHHHHHHHHHHH--HHHHHHHHHHHSHHHHHHHHHHHHHHHHHHHHHHHHHHIIIIIIHHHHH--HHHHHHHHHHHHHHHHHHHHHHHHHHHHTSSS-HHHHHHHHHHHHIIIIIHHIIIIIHHHHHH--HHHHHHHHHHHHHHHHHHHHHHHHHHHH-

GO terms:
  GO:0016020 membrane (C, IDA)
  GO:0061630 ubiquitin protein ligase activity (F, TAS)
  GO:0061630 ubiquitin protein ligase activity (F, IDA)
  GO:0004842 ubiquitin-protein transferase activity (F, IDA)
  GO:0005635 nuclear envelope (C, IDA)
  GO:0005637 nuclear inner membrane (C, IDA)
  GO:0005789 endoplasmic reticulum membrane (C, IDA)
  GO:0000837 Doa10p ubiquitin ligase complex (C, IDA)
  GO:0030970 retrograde protein transport, ER to cytosol (P, IDA)
  GO:0036503 ERAD pathway (P, IMP)
  GO:0005783 endoplasmic reticulum (C, HDA)
  GO:0030970 retrograde protein transport, ER to cytosol (P, IMP)
  GO:0061630 ubiquitin protein ligase activity (F, EXP)
  GO:0005637 nuclear inner membrane (C, EXP)
  GO:0005789 endoplasmic reticulum membrane (C, EXP)
  GO:0005515 protein binding (F, IPI)

Solvent-accessible surface area: 52816 Å² total; per-residue (Å²): 139,88,128,81,67,49,92,21,102,91,72,131,107,77,143,58,60,98,62,100,19,104,36,50,15,47,79,51,74,102,83,17,33,21,16,28,18,14,60,52,16,20,72,24,17,11,114,34,36,64,60,19,34,44,117,62,60,112,95,47,0,48,8,9,2,37,52,132,47,94,121,20,116,84,64,113,164,32,39,116,117,13,53,106,89,9,42,55,79,4,36,67,66,96,92,131,51,50,106,81,105,90,33,42,137,124,22,70,36,88,0,63,182,51,101,17,17,69,87,0,9,92,33,22,3,0,60,179,126,87,38,112,84,105,26,109,81,18,74,53,157,28,95,106,29,30,70,122,5,17,102,44,12,21,106,27,43,29,130,10,3,143,88,0,64,34,46,14,158,95,102,64,30,100,133,145,90,96,91,159,37,102,53,94,131,187,185,185,125,173,118,62,71,83,105,102,128,74,109,87,129,67,97,48,2,40,63,103,55,82,27,59,86,25,117,112,11,45,44,34,2,10,80,16,15,96,108,20,52,45,65,117,33,34,53,27,0,80,120,26,7,190,65,76,19,121,170,95,36,1,78,66,83,89,89,26,106,93,0,71,78,29,6,2,52,63,2,3,47,35,0,48,50,9,36,118,50,48,108,22,30,26,10,42,86,0,0,38,26,10,0,62,0,45,45,0,4,16,13,5,46,42,94,95,118,60,10,0,60,41,0,1,74,107,113,84,65,67,15,101,114,17,11,99,53,25,0,47,69,23,30,100,118,44,60,99,46,18,21,28,6,36,170,68,17,13,9,72,1,15,24,53,134,59,168,18,93,140,31,95,49,79,96,102,25,6,48,8,0,6,18,34,64,78,39,25,61,53,102,22,70,112,37,26,128,89,44,21,68,72,0,43,98,12,51,5,63,17,6,28,100,54,9,34,127,126,91,160,28,70,58,16,25,4,7,134,70,54,31,4,92,31,38,124,21,162,45,25,61,56,8,90,61,33,77,45,38,16,63,65,9,49,62,74,15,86,102,38,96,58,39,60,40,73,55,7,81,81,13,12,128,81,2,0,119,143,18,23,0,5,4,15,10,44,43,172,31,74,105,56,11,94,4,73,42,23,32,67,69,130,96,42,88,157,142,3,26,172,107,1,63,218,34,10,163,74,12,108,97,91,93,38,72,85,128,92,0,91,102,48,12,44,121,59,146,116,24,23,0,18,17,10,64,29,42,54,24,30,37,0,0,13,31,22,34,19,13,85,77,46,31,48,29,14,70,28,45,2,39,164,114,43,126,62,112,129,110,55,58,93,102,89,15,95,68,90,41,133,143,30,32,37,107,18,23,104,21,28,130,50,68,94,79,90,24,116,74,95,66,7,8,8,3,52,110,46,184,123,56,79,115,61,7,84,34,29,22,97,68,41,23,14,90,48,115,34,28,58,27,49,99,0,6,62,58,17,2,118,58,15,22,146,26,137,12,56,83,32,80,146,133,99,25,88,179,41,170,74,12,65,57,114,83,88,18,0,58,56,4,122,62,62,10,3,20,53,8,22,6,75,0,14,10,35,39,6,45,79,3,104,90,64,22,150,171,64,155,82,75,167,119,21,54,92,57,5,51,90,59,0,105,85,25,35,128,100,72,11,76,118,17,6,93,86,5,6,62,52,67,8,90,4,22,82,53,36,67,18,77,5,70,80,32,8,171,111,95,162,128,118,67,95,49,106,82,51,104,83,108,11,12,117,88,1,106,26,17,4,138,123,1,51,101,66,7,119,153,28,150,122,43,56,65,112,68,18,116,129,45,22,48,106,19,45,115,121,53,4,117,82,42,43,84,92,41,20,61,54,30,93,147,54,106,140,204,118,90,82,103,50,30,35,95,6,67,56,53,48,51,141,30,136,140,123,95,42,49,55,118,116,130,140,99

Nearest PDB structures (foldseek):
  8tqm-assembly1_A  TM=1.001E+00  e=0.000E+00  Saccharomyces cerevisiae BY4741
  8pd0-assembly1_A  TM=9.154E-01  e=1.534E-90  Saccharomyces cerevisiae
  8pda-assembly1_A  TM=9.147E-01  e=2.303E-90  Saccharomyces cerevisiae

InterPro domains:
  IPR011016 Zinc finger, RING-CH-type [PF12906] (39-93)
  IPR011016 Zinc finger, RING-CH-type [PS51292] (31-100)
  IPR011016 Zinc finger, RING-CH-type [SM00744] (38-94)
  IPR013083 Zinc finger, RING/FYVE/PHD-type [G3DSA:3.30.40.10] (19-101)

Radius of gyration: 37.28 Å; Cα contacts (8 Å, |Δi|>4): 827; chains: 1; bounding box: 60×85×123 Å

Organism: Saccharomyces cerevisiae (strain ATCC 204508 / S288c) (NCBI:txid559292)